Protein AF-0000000066671072 (afdb_homodimer)

Sequence (928 aa):
MFGEGENEQDRAERIVAAITAVMPSGCVPLHAEFAMTVVAEAAELLGADEQRLPVRVQPTEALLELVREERRRSARADAGPWWRLVVTFGPAGAVEVLPDYGDEPFPDEQLFDPHDYLADLEYYPRESVPIWLAAYIAHGDRQSRTPQAAAEQARTHRRSGVLAIPSDSDFPPFPVLWSRWAVLAAVHIARRSPAGPLILPAMGWFESSGHSGSTLYALPGGRAVLSGGVWNAPELAATYLGGQPMPAFYSGAPDWVADPVLNPRAANGLMSFCYWWESGHWYRGESAPADRLREAIPEIWTFDTAVKAIRELLASRRAVGYEAVAALLAAAEIGVVTRDTVSAVLGTECGFDIDSAMNQLSMAGVIVSLPEQITRERAIARVRDFVLARGLPLGDRSLDIVRAERVSVGWRITLPTVSGNEAGGVFYVADDDVLEYSSSTVAPSVYLAEFEHRFDQRQGGVQVMFGEGENEQDRAERIVAAITAVMPSGCVPLHAEFAMTVVAEAAELLGADEQRLPVRVQPTEALLELVREERRRSARADAGPWWRLVVTFGPAGAVEVLPDYGDEPFPDEQLFDPHDYLADLEYYPRESVPIWLAAYIAHGDRQSRTPQAAAEQARTHRRSGVLAIPSDSDFPPFPVLWSRWAVLAAVHIARRSPAGPLILPAMGWFESSGHSGSTLYALPGGRAVLSGGVWNAPELAATYLGGQPMPAFYSGAPDWVADPVLNPRAANGLMSFCYWWESGHWYRGESAPADRLREAIPEIWTFDTAVKAIRELLASRRAVGYEAVAALLAAAEIGVVTRDTVSAVLGTECGFDIDSAMNQLSMAGVIVSLPEQITRERAIARVRDFVLARGLPLGDRSLDIVRAERVSVGWRITLPTVSGNEAGGVFYVADDDVLEYSSSTVAPSVYLAEFEHRFDQRQGGVQV

Foldseek 3Di:
DPDPPQDPVNLVVVLVVQLCVQDPPQWPWWKKKWFDAPVDIDIWIWTAHPVRHIDIDDHDPVSVVSVVVSQVVCCPDQLGGARMWMWTQDPPGDIDIDGHNPPDPDDPVRDDQLVRVVVRCVVRPHLDHFLLNLLQNPVVLVLAFALVNLAVLLVVCVVVVWAWAFFCVQAPWPLLLLLLLLLFQLLCVQVVHPAAWFFDQQKIWHAFPQRAAWMWGQDPPRKIKIWTADRPDVQSCCVRNVVDDRFPFCTRNHSVPGDVRYDCVSRSNGIQHMWMDDPGTITTGRHDGNVSRPRHGPQSRDLVSSLVVSQVSCVVQDRADSVLSSVQSVLQSQQADDLVSQCNGNPPPRSTPSVSSVVSSVSSRSHDPQLAEQDQVRLLVLVVVVCVVVVQDPDVDDSPPWDWDDDPFYIWTWDDDDDDPRQTWIWTQGSNRDIDTDHPPDDPVVVRVVVVVVSCVVSVNDPD/DPDPPQDPVNLVVVLVVQLCVQDDPQWPWWKKKWFDAPVDIDIWIWTAHPVRDIDITDHDPVSVVSVVVSQVVCCPDQLGGARMWMWTQDPPGDIDIDGHNPPDPDDPVRDDQLVRVVVRCVVRPHLDHFLLNLLQNPVVLVLAFALVNLAVLLVVCVVVVWAWAFFCVQAPWPLLLLLLLLLFQLLCVQVVHPAAWFFDQQKIWHAFPQRAAWMWGQDPPRKIKIWTADRPDVQSCCVRNVVDDRFPFCTRPHSVPGDVRYDCVSRSNGIQHMWMDDPGTITTGRHDGNVSRPRHGPQSRDLVSSLVVSQVSCVVQDRADSVLSSVQSVLQSQQADDLVSQCNGNPPPRSTPSVSSVVSSVSSRSHDPQLAAQDQVRLLVLVVVVCVVVVQDPDVDDSPPWDWDDDPFYIWTWADDDPDPRQTWIWTQGSNRDIDTDHPPDDPVVVRVVVVVVSCVVSVNDDD

InterPro domains:
  IPR036170 Immunity protein YezG-like superfamily [SSF160424] (56-139)

Nearest PDB structures (foldseek):
  3i0t-assembly1_A  TM=6.988E-01  e=1.654E-04  Halalkalibacterium halodurans C-125
  8guo-assembly1_A  TM=7.999E-01  e=1.080E-03  Staphylococcus aureus subsp. aureus NCTC 8325
  2ia1-assembly1_A  TM=6.984E-01  e=2.050E-04  Halalkalibacterium halodurans
  8gup-assembly2_B  TM=6.535E-01  e=1.490E-03  Staphylococcus aureus subsp. aureus NCTC 8325
  8guo-assembly1_A  TM=8.098E-01  e=1.995E-03  Staphylococcus aureus subsp. aureus NCTC 8325

Secondary structure (DSSP, 8-state):
---TT--HHHHHHHHHHHHHHHSPTT--SEEEEEEE-SS-EEEEEEEE-TT--EEEEPPPHHHHHHHHHHHHHHTTSTT-S-SEEEEEE-GGG-EEEEEE-SSSPPPGGGPPPHHHHHHHHHHS--S---HHHHHHHH-TTTT---HHHHHHHHHHHHHHT---EE-TTTS--HHHHHHHHHHHHHHHHHTT-SSS-EEETTEEEEE-TTS-EEEEEEETTTEEEEEEE-TT-HHHHHHHTT-PPPP-TTTT--TTSSGGGS-GGGTTT---EEEEEETTEEEESSPPPGGG-GGGS-S-SSHHHHHHHHHHHHTTT----HHHHHHHHHHHHTT-B-HHHHHHHH-SSS---HHHHHHHHHHHT-B--------HHHHHHHHHHHHHHTT----S--GGG-EEEEETTEEEEEE---SSS---EEEEEETTS-EEEE-TTS-HHHHHHHHHHHHHHHTT----/---TT--HHHHHHHHHHHHHHHSPTT--SEEEEEEE-SS-EEEEEEEE-TT--EEEEPPPHHHHHHHHHHHHHHTTSTT-S-SEEEEEE-GGG-EEEEEE-SSSPPPGGGPPPHHHHHHHHHHS--S---HHHHHHHH-TTTT---HHHHHHHHHHHHHHT---EE-TTTS--HHHHHHHHHHHHHHHHHTT-SSS-EEETTEEEEE-TTS-EEEEEEETTTEEEEEEE-TT-HHHHHHHTT-PPPP-TTTT--TTSSGGGS-GGGTTT---EEEEEETTEEEESSPPPGGG-GGGS-S-SSHHHHHHHHHHHHTTT----HHHHHHHHHHHHTT-B-HHHHHHHH-SSS---HHHHHHHHHHHT-B--------HHHHHHHHHHHHHHTT----S--GGG-EEEEETTEEEEEE---SSS---EEEEEETTS-EEEEPTTS-HHHHHHHHHHHHHHHTT----

Solvent-accessible surface area (backbone atoms only — not comparable to full-atom values): 49887 Å² total; per-residue (Å²): 130,83,69,91,76,70,48,74,63,54,54,52,49,50,50,51,48,45,53,58,68,72,44,65,88,72,43,56,54,34,39,35,42,37,28,48,49,81,79,43,77,47,65,45,36,38,29,15,36,88,83,66,43,82,39,78,46,77,75,50,70,68,50,50,49,51,52,50,53,52,37,59,58,38,38,73,44,80,77,26,44,46,44,29,41,38,35,40,41,49,82,96,70,45,71,47,78,43,75,35,77,48,92,57,88,69,55,75,92,62,54,73,60,44,66,38,54,51,54,28,39,68,74,49,67,53,89,73,70,46,56,70,58,41,20,61,55,60,32,85,53,70,56,53,30,48,35,51,53,16,37,53,48,31,51,49,23,60,76,68,65,48,66,45,40,80,38,59,86,58,47,58,59,64,66,52,39,51,28,44,48,27,51,53,14,14,53,30,47,17,67,69,44,94,61,54,47,39,57,44,62,39,30,34,43,35,56,44,95,69,72,8,17,28,29,39,32,52,42,57,93,76,26,33,28,40,18,22,19,43,58,81,36,65,67,57,40,37,22,65,77,62,68,42,77,70,67,50,40,61,38,42,38,56,38,79,70,18,50,91,56,47,29,72,38,23,71,52,44,50,46,56,37,35,33,36,33,52,81,88,40,35,32,24,30,58,31,68,58,48,87,75,37,58,68,21,45,79,70,49,75,43,72,66,50,31,45,50,51,53,38,58,72,33,46,88,85,41,85,54,59,70,64,44,44,48,49,38,55,54,27,24,56,74,28,54,34,47,72,64,48,49,35,65,51,59,39,86,83,65,78,48,36,59,48,41,18,48,44,24,28,43,46,66,44,20,35,50,81,62,62,58,73,51,46,71,65,53,40,49,47,51,48,48,50,51,34,57,72,68,63,49,78,68,65,96,62,61,80,78,70,48,48,71,42,81,49,98,51,23,33,40,33,37,42,71,60,52,94,65,96,47,83,42,40,40,32,35,25,30,19,65,70,48,74,41,81,41,66,87,81,55,58,65,68,58,50,46,56,50,50,44,50,52,47,33,55,71,68,61,48,71,80,127,131,82,70,90,75,70,47,74,64,54,53,52,48,49,49,52,49,45,53,58,66,72,43,66,87,73,44,54,55,35,38,35,40,36,28,47,49,80,79,43,76,46,65,44,36,39,28,12,36,88,83,66,43,82,39,78,47,79,76,51,70,68,48,50,50,51,51,49,52,52,38,58,56,38,38,73,43,81,77,26,45,48,44,29,42,39,34,40,43,49,82,94,70,45,71,47,79,44,76,34,76,48,93,55,86,68,56,75,92,61,54,72,60,44,66,38,55,50,52,26,40,69,76,48,68,54,88,71,68,45,57,69,59,41,21,61,55,61,34,82,54,70,56,51,30,48,35,50,54,16,39,53,47,31,51,49,22,60,75,69,65,46,65,45,41,79,38,59,85,59,46,60,58,64,66,51,39,51,28,45,48,26,51,52,14,15,54,31,47,17,66,68,44,94,63,52,46,40,57,45,62,40,29,35,42,35,53,42,95,70,73,8,17,28,29,38,32,53,41,56,93,75,27,33,28,41,17,22,17,44,59,82,37,66,68,55,41,38,22,68,76,62,68,42,77,70,67,49,39,60,39,43,38,54,38,79,68,19,50,92,57,47,31,71,38,23,70,52,44,50,45,56,36,35,36,36,35,52,79,88,39,34,31,24,31,57,31,69,59,49,87,77,37,59,68,22,44,76,69,47,74,43,74,66,50,31,43,50,49,53,38,59,70,34,45,87,83,40,85,54,59,69,64,44,44,48,49,39,54,54,28,23,55,73,26,53,35,46,73,63,46,50,34,65,52,58,39,88,83,65,78,48,37,60,48,42,17,48,42,24,29,44,45,66,43,21,34,51,80,63,63,58,73,51,47,71,65,53,40,50,47,51,48,48,51,49,34,58,73,68,64,49,77,66,64,98,62,61,79,76,72,48,48,71,41,82,49,98,52,22,32,38,34,36,41,70,60,52,89,70,96,48,82,43,40,40,32,35,25,30,21,66,70,49,72,42,79,42,68,90,80,54,58,65,69,58,50,44,55,51,49,45,49,51,48,33,55,72,68,61,48,70,81,127

pLDDT: mean 86.94, std 14.24, range [26.66, 98.81]

Radius of gyration: 33.56 Å; Cα contacts (8 Å, |Δi|>4): 1669; chains: 2; bounding box: 69×110×95 Å

Organism: Nocardia brasiliensis (strain ATCC 700358 / HUJEG-1) (NCBI:txid1133849)

Structure (mmCIF, N/CA/C/O backbone):
data_AF-0000000066671072-model_v1
#
loop_
_entity.id
_entity.type
_entity.pdbx_description
1 polymer 'Uncharacterized protein'
#
loop_
_atom_site.group_PDB
_atom_site.id
_atom_site.type_symbol
_atom_site.label_atom_id
_atom_site.label_alt_id
_atom_site.label_comp_id
_atom_site.label_asym_id
_atom_site.label_entity_id
_atom_site.label_seq_id
_atom_site.pdbx_PDB_ins_code
_atom_site.Cartn_x
_atom_site.Cartn_y
_atom_site.Cartn_z
_atom_site.occupancy
_atom_site.B_iso_or_equiv
_atom_site.auth_seq_id
_atom_site.auth_comp_id
_atom_site.auth_asym_id
_atom_site.auth_atom_id
_atom_site.pdbx_PDB_model_num
ATOM 1 N N . MET A 1 1 ? -7.52 -55.594 -0.742 1 27.22 1 MET A N 1
ATOM 2 C CA . MET A 1 1 ? -7.785 -55.938 0.658 1 27.22 1 MET A CA 1
ATOM 3 C C . MET A 1 1 ? -6.703 -55.344 1.563 1 27.22 1 MET A C 1
ATOM 5 O O . MET A 1 1 ? -5.688 -56 1.814 1 27.22 1 MET A O 1
ATOM 9 N N . PHE A 1 2 ? -6.281 -54.062 1.322 1 37.62 2 PHE A N 1
ATOM 10 C CA . PHE A 1 2 ? -5.223 -53.375 2.031 1 37.62 2 PHE A CA 1
ATOM 11 C C . PHE A 1 2 ? -5.438 -53.438 3.537 1 37.62 2 PHE A C 1
ATOM 13 O O . PHE A 1 2 ? -6.531 -53.156 4.027 1 37.62 2 PHE A O 1
ATOM 20 N N . GLY A 1 3 ? -4.719 -54.375 4.121 1 36.78 3 GLY A N 1
ATOM 21 C CA . GLY A 1 3 ? -4.867 -54.812 5.496 1 36.78 3 GLY A CA 1
ATOM 22 C C . GLY A 1 3 ? -5.027 -53.656 6.48 1 36.78 3 GLY A C 1
ATOM 23 O O . GLY A 1 3 ? -4.57 -52.531 6.223 1 36.78 3 GLY A O 1
ATOM 24 N N . GLU A 1 4 ? -5.992 -53.656 7.383 1 47.41 4 GLU A N 1
ATOM 25 C CA . GLU A 1 4 ? -6.375 -52.969 8.625 1 47.41 4 GLU A CA 1
ATOM 26 C C . GLU A 1 4 ? -5.145 -52.5 9.391 1 47.41 4 GLU A C 1
ATOM 28 O O . GLU A 1 4 ? -5.203 -51.5 10.117 1 47.41 4 GLU A O 1
ATOM 33 N N . GLY A 1 5 ? -3.975 -53.281 9.477 1 49.56 5 GLY A N 1
ATOM 34 C CA . GLY A 1 5 ? -2.896 -53.219 10.453 1 49.56 5 GLY A CA 1
ATOM 35 C C . GLY A 1 5 ? -1.764 -52.312 10.031 1 49.56 5 GLY A C 1
ATOM 36 O O . GLY A 1 5 ? -0.674 -52.344 10.609 1 49.56 5 GLY A O 1
ATOM 37 N N . GLU A 1 6 ? -1.774 -51.781 8.922 1 62.47 6 GLU A N 1
ATOM 38 C CA . GLU A 1 6 ? -0.584 -51.031 8.547 1 62.47 6 GLU A CA 1
ATOM 39 C C . GLU A 1 6 ? -0.407 -49.812 9.438 1 62.47 6 GLU A C 1
ATOM 41 O O . GLU A 1 6 ? -1.344 -49.031 9.625 1 62.47 6 GLU A O 1
ATOM 46 N N . ASN A 1 7 ? 0.627 -49.781 10.312 1 76.69 7 ASN A N 1
ATOM 47 C CA . ASN A 1 7 ? 0.918 -48.719 11.258 1 76.69 7 ASN A CA 1
ATOM 48 C C . ASN A 1 7 ? 1.295 -47.406 10.555 1 76.69 7 ASN A C 1
ATOM 50 O O . ASN A 1 7 ? 1.548 -47.406 9.344 1 76.69 7 ASN A O 1
ATOM 54 N N . GLU A 1 8 ? 0.91 -46.375 11.125 1 78.5 8 GLU A N 1
ATOM 55 C CA . GLU A 1 8 ? 1.169 -45 10.672 1 78.5 8 GLU A CA 1
ATOM 56 C C . GLU A 1 8 ? 2.566 -44.875 10.07 1 78.5 8 GLU A C 1
ATOM 58 O O . GLU A 1 8 ? 2.752 -44.219 9.055 1 78.5 8 GLU A O 1
ATOM 63 N N . GLN A 1 9 ? 3.486 -45.625 10.555 1 81.81 9 GLN A N 1
ATOM 64 C CA . GLN A 1 9 ? 4.867 -45.562 10.086 1 81.81 9 GLN A CA 1
ATOM 65 C C . GLN A 1 9 ? 5.008 -46.188 8.703 1 81.81 9 GLN A C 1
ATOM 67 O O . GLN A 1 9 ? 5.719 -45.656 7.844 1 81.81 9 GLN A O 1
ATOM 72 N N . ASP A 1 10 ? 4.289 -47.281 8.578 1 86.94 10 ASP A N 1
ATOM 73 C CA . ASP A 1 10 ? 4.348 -47.969 7.293 1 86.94 10 ASP A CA 1
ATOM 74 C C . ASP A 1 10 ? 3.771 -47.125 6.176 1 86.94 10 ASP A C 1
ATOM 76 O O . ASP A 1 10 ? 4.316 -47.062 5.07 1 86.94 10 ASP A O 1
ATOM 80 N N . ARG A 1 11 ? 2.719 -46.438 6.48 1 88.31 11 ARG A N 1
ATOM 81 C CA . ARG A 1 11 ? 2.078 -45.594 5.484 1 88.31 11 ARG A CA 1
ATOM 82 C C . ARG A 1 11 ? 2.977 -44.406 5.113 1 88.31 11 ARG A C 1
ATOM 84 O O . ARG A 1 11 ? 3.102 -44.062 3.936 1 88.31 11 ARG A O 1
ATOM 91 N N . ALA A 1 12 ? 3.578 -43.844 6.137 1 91.62 12 ALA A N 1
ATOM 92 C CA . ALA A 1 12 ? 4.512 -42.75 5.902 1 91.62 12 ALA A CA 1
ATOM 93 C C . ALA A 1 12 ? 5.668 -43.188 5.012 1 91.62 12 ALA A C 1
ATOM 95 O O . ALA A 1 12 ? 6.07 -42.469 4.098 1 91.62 12 ALA A O 1
ATOM 96 N N . GLU A 1 13 ? 6.086 -44.375 5.207 1 92 13 GLU A N 1
ATOM 97 C CA . GLU A 1 13 ? 7.203 -44.906 4.43 1 92 13 GLU A CA 1
ATOM 98 C C . GLU A 1 13 ? 6.805 -45.125 2.973 1 92 13 GLU A C 1
ATOM 100 O O . GLU A 1 13 ? 7.605 -44.875 2.062 1 92 13 GLU A O 1
ATOM 105 N N . ARG A 1 14 ? 5.605 -45.531 2.857 1 94.31 14 ARG A N 1
ATOM 106 C CA . ARG A 1 14 ? 5.121 -45.75 1.498 1 94.31 14 ARG A CA 1
ATOM 107 C C . ARG A 1 14 ? 5.023 -44.438 0.736 1 94.31 14 ARG A C 1
ATOM 109 O O . ARG A 1 14 ? 5.379 -44.375 -0.442 1 94.31 14 ARG A O 1
ATOM 116 N N . ILE A 1 15 ? 4.492 -43.469 1.382 1 95.56 15 ILE A N 1
ATOM 117 C CA . ILE A 1 15 ? 4.371 -42.156 0.76 1 95.56 15 ILE A CA 1
ATOM 118 C C . ILE A 1 15 ? 5.758 -41.625 0.407 1 95.56 15 ILE A C 1
ATOM 120 O O . ILE A 1 15 ? 5.984 -41.156 -0.712 1 95.56 15 ILE A O 1
ATOM 124 N N . VAL A 1 16 ? 6.691 -41.75 1.335 1 93.88 16 VAL A N 1
ATOM 125 C CA . VAL A 1 16 ? 8.055 -41.281 1.138 1 93.88 16 VAL A CA 1
ATOM 126 C C . VAL A 1 16 ? 8.688 -42 -0.05 1 93.88 16 VAL A C 1
ATOM 128 O O . VAL A 1 16 ? 9.32 -41.375 -0.901 1 93.88 16 VAL A O 1
ATOM 131 N N . ALA A 1 17 ? 8.461 -43.281 -0.103 1 92.75 17 ALA A N 1
ATOM 132 C CA . ALA A 1 17 ? 9 -44.062 -1.197 1 92.75 17 ALA A CA 1
ATOM 133 C C . ALA A 1 17 ? 8.406 -43.656 -2.537 1 92.75 17 ALA A C 1
ATOM 135 O O . ALA A 1 17 ? 9.125 -43.562 -3.537 1 92.75 17 ALA A O 1
ATOM 136 N N . ALA A 1 18 ? 7.16 -43.438 -2.52 1 94.44 18 ALA A N 1
ATOM 137 C CA . ALA A 1 18 ? 6.484 -43.031 -3.75 1 94.44 18 ALA A CA 1
ATOM 138 C C . ALA A 1 18 ? 6.992 -41.688 -4.23 1 94.44 18 ALA A C 1
ATOM 140 O O . ALA A 1 18 ? 7.164 -41.469 -5.43 1 94.44 18 ALA A O 1
ATOM 141 N N . ILE A 1 19 ? 7.23 -40.719 -3.305 1 93.75 19 ILE A N 1
ATOM 142 C CA . ILE A 1 19 ? 7.762 -39.406 -3.654 1 93.75 19 ILE A CA 1
ATOM 143 C C . ILE A 1 19 ? 9.156 -39.562 -4.262 1 93.75 19 ILE A C 1
ATOM 145 O O . ILE A 1 19 ? 9.445 -38.969 -5.305 1 93.75 19 ILE A O 1
ATOM 149 N N . THR A 1 20 ? 9.953 -40.375 -3.65 1 89.31 20 THR A N 1
ATOM 150 C CA . THR A 1 20 ? 11.32 -40.594 -4.098 1 89.31 20 THR A CA 1
ATOM 151 C C . THR A 1 20 ? 11.352 -41.219 -5.492 1 89.31 20 THR A C 1
ATOM 153 O O . THR A 1 20 ? 12.234 -40.906 -6.297 1 89.31 20 THR A O 1
ATOM 156 N N . ALA A 1 21 ? 10.375 -41.969 -5.762 1 89.81 21 ALA A N 1
ATOM 157 C CA . ALA A 1 21 ? 10.312 -42.656 -7.039 1 89.81 21 ALA A CA 1
ATOM 158 C C . ALA A 1 21 ? 9.938 -41.719 -8.172 1 89.81 21 ALA A C 1
ATOM 160 O O . ALA A 1 21 ? 10.328 -41.938 -9.328 1 89.81 21 ALA A O 1
ATOM 161 N N . VAL A 1 22 ? 9.141 -40.75 -7.867 1 88.06 22 VAL A N 1
ATOM 162 C CA . VAL A 1 22 ? 8.641 -39.812 -8.883 1 88.06 22 VAL A CA 1
ATOM 163 C C . VAL A 1 22 ? 9.703 -38.781 -9.195 1 88.06 22 VAL A C 1
ATOM 165 O O . VAL A 1 22 ? 9.805 -38.312 -10.328 1 88.06 22 VAL A O 1
ATOM 168 N N . MET A 1 23 ? 10.531 -38.438 -8.211 1 86.69 23 MET A N 1
ATOM 169 C CA . MET A 1 23 ? 11.508 -37.375 -8.375 1 86.69 23 MET A CA 1
ATOM 170 C C . MET A 1 23 ? 12.758 -37.875 -9.086 1 86.69 23 MET A C 1
ATOM 172 O O . MET A 1 23 ? 13.148 -39.031 -8.922 1 86.69 23 MET A O 1
ATOM 176 N N . PRO A 1 24 ? 13.281 -36.969 -9.961 1 81.69 24 PRO A N 1
ATOM 177 C CA . PRO A 1 24 ? 14.539 -37.344 -10.602 1 81.69 24 PRO A CA 1
ATOM 178 C C . PRO A 1 24 ? 15.617 -37.75 -9.594 1 81.69 24 PRO A C 1
ATOM 180 O O . PRO A 1 24 ? 15.617 -37.25 -8.461 1 81.69 24 PRO A O 1
ATOM 183 N N . SER A 1 25 ? 16.391 -38.719 -10.086 1 78.94 25 SER A N 1
ATOM 184 C CA . SER A 1 25 ? 17.469 -39.188 -9.211 1 78.94 25 SER A CA 1
ATOM 185 C C . SER A 1 25 ? 18.391 -38.031 -8.812 1 78.94 25 SER A C 1
ATOM 187 O O . SER A 1 25 ? 18.719 -37.188 -9.633 1 78.94 25 SER A O 1
ATOM 189 N N . GLY A 1 26 ? 18.797 -37.938 -7.562 1 76.56 26 GLY A N 1
ATOM 190 C CA . GLY A 1 26 ? 19.766 -36.969 -7.094 1 76.56 26 GLY A CA 1
ATOM 191 C C . GLY A 1 26 ? 19.141 -35.656 -6.645 1 76.56 26 GLY A C 1
ATOM 192 O O . GLY A 1 26 ? 19.844 -34.75 -6.219 1 76.56 26 GLY A O 1
ATOM 193 N N . CYS A 1 27 ? 17.859 -35.562 -6.73 1 81.25 27 CYS A N 1
ATOM 194 C CA . CYS A 1 27 ? 17.188 -34.344 -6.34 1 81.25 27 CYS A CA 1
ATOM 195 C C . CYS A 1 27 ? 17.172 -34.188 -4.824 1 81.25 27 CYS A C 1
ATOM 197 O O . CYS A 1 27 ? 16.5 -34.969 -4.129 1 81.25 27 CYS A O 1
ATOM 199 N N . VAL A 1 28 ? 18.031 -33.312 -4.219 1 75.31 28 VAL A N 1
ATOM 200 C CA . VAL A 1 28 ? 18.078 -32.969 -2.801 1 75.31 28 VAL A CA 1
ATOM 201 C C . VAL A 1 28 ? 18.391 -31.484 -2.635 1 75.31 28 VAL A C 1
ATOM 203 O O . VAL A 1 28 ? 19.203 -30.922 -3.369 1 75.31 28 VAL A O 1
ATOM 206 N N . PRO A 1 29 ? 17.672 -30.75 -1.807 1 82.94 29 PRO A N 1
ATOM 207 C CA . PRO A 1 29 ? 16.578 -31.094 -0.909 1 82.94 29 PRO A CA 1
ATOM 208 C C . PRO A 1 29 ? 15.258 -31.328 -1.651 1 82.94 29 PRO A C 1
ATOM 210 O O . PRO A 1 29 ? 15.102 -30.891 -2.793 1 82.94 29 PRO A O 1
ATOM 213 N N . LEU A 1 30 ? 14.531 -32.25 -1.03 1 88.12 30 LEU A N 1
ATOM 214 C CA . LEU A 1 30 ? 13.211 -32.562 -1.563 1 88.12 30 LEU A CA 1
ATOM 215 C C . LEU A 1 30 ? 12.109 -32.156 -0.591 1 88.12 30 LEU A C 1
ATOM 217 O O . LEU A 1 30 ? 12.25 -32.312 0.622 1 88.12 30 LEU A O 1
ATOM 221 N N . HIS A 1 31 ? 11.164 -31.453 -1.081 1 91.88 31 HIS A N 1
ATOM 222 C CA . HIS A 1 31 ? 10 -31.016 -0.323 1 91.88 31 HIS A CA 1
ATOM 223 C C . HIS A 1 31 ? 8.711 -31.328 -1.066 1 91.88 31 HIS A C 1
ATOM 225 O O . HIS A 1 31 ? 8.586 -31.031 -2.258 1 91.88 31 HIS A O 1
ATOM 231 N N . ALA A 1 32 ? 7.867 -31.984 -0.383 1 95.44 32 ALA A N 1
ATOM 232 C CA . ALA A 1 32 ? 6.566 -32.281 -0.982 1 95.44 32 ALA A CA 1
ATOM 233 C C . ALA A 1 32 ? 5.43 -31.719 -0.136 1 95.44 32 ALA A C 1
ATOM 235 O O . ALA A 1 32 ? 5.449 -31.812 1.093 1 95.44 32 ALA A O 1
ATOM 236 N N . GLU A 1 33 ? 4.512 -31.047 -0.769 1 96.06 33 GLU A N 1
ATOM 237 C CA . GLU A 1 33 ? 3.352 -30.469 -0.093 1 96.06 33 GLU A CA 1
ATOM 238 C C . GLU A 1 33 ? 2.049 -30.922 -0.75 1 96.06 33 GLU A C 1
ATOM 240 O O . GLU A 1 33 ? 1.92 -30.875 -1.976 1 96.06 33 GLU A O 1
ATOM 245 N N . PHE A 1 34 ? 1.153 -31.375 0.092 1 96.94 34 PHE A N 1
ATOM 246 C CA . PHE A 1 34 ? -0.167 -31.812 -0.356 1 96.94 34 PHE A CA 1
ATOM 247 C C . PHE A 1 34 ? -1.262 -31.062 0.394 1 96.94 34 PHE A C 1
ATOM 249 O O . PHE A 1 34 ? -1.32 -31.094 1.624 1 96.94 34 PHE A O 1
ATOM 256 N N . ALA A 1 35 ? -2.066 -30.312 -0.31 1 97.75 35 ALA A N 1
ATOM 257 C CA . ALA A 1 35 ? -3.293 -29.75 0.239 1 97.75 35 ALA A CA 1
ATOM 258 C C . ALA A 1 35 ? -4.527 -30.453 -0.31 1 97.75 35 ALA A C 1
ATOM 260 O O . ALA A 1 35 ? -4.66 -30.625 -1.523 1 97.75 35 ALA A O 1
ATOM 261 N N . MET A 1 36 ? -5.422 -30.891 0.678 1 96.88 36 MET A N 1
ATOM 262 C CA . MET A 1 36 ? -6.535 -31.703 0.179 1 96.88 36 MET A CA 1
ATOM 263 C C . MET A 1 36 ? -7.809 -31.406 0.964 1 96.88 36 MET A C 1
ATOM 265 O O . MET A 1 36 ? -7.766 -31.219 2.18 1 96.88 36 MET A O 1
ATOM 269 N N . THR A 1 37 ? -8.875 -31.328 0.254 1 96.56 37 THR A N 1
ATOM 270 C CA . THR A 1 37 ? -10.242 -31.453 0.761 1 96.56 37 THR A CA 1
ATOM 271 C C . THR A 1 37 ? -10.977 -32.594 0.049 1 96.56 37 THR A C 1
ATOM 273 O O . THR A 1 37 ? -10.375 -33.344 -0.703 1 96.56 37 THR A O 1
ATOM 276 N N . VAL A 1 38 ? -12.211 -32.688 0.34 1 95.62 38 VAL A N 1
ATOM 277 C CA . VAL A 1 38 ? -13.008 -33.719 -0.306 1 95.62 38 VAL 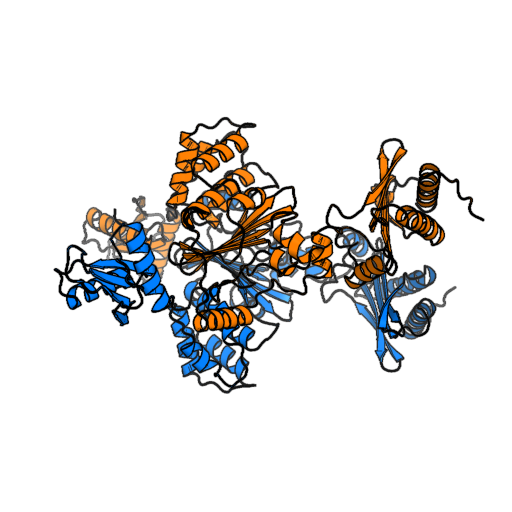A CA 1
ATOM 278 C C . VAL A 1 38 ? -13.242 -33.344 -1.769 1 95.62 38 VAL A C 1
ATOM 280 O O . VAL A 1 38 ? -13.516 -34.219 -2.598 1 95.62 38 VAL A O 1
ATOM 283 N N . VAL A 1 39 ? -13.086 -32.031 -2.131 1 93.12 39 VAL A N 1
ATOM 284 C CA . VAL A 1 39 ? -13.484 -31.656 -3.479 1 93.12 39 VAL A CA 1
ATOM 285 C C . VAL A 1 39 ? -12.305 -31 -4.199 1 93.12 39 VAL A C 1
ATOM 287 O O . VAL A 1 39 ? -12.367 -30.766 -5.406 1 93.12 39 VAL A O 1
ATOM 290 N N . ALA A 1 40 ? -11.289 -30.672 -3.473 1 92.56 40 ALA A N 1
ATOM 291 C CA . ALA A 1 40 ? -10.156 -30 -4.094 1 92.56 40 ALA A CA 1
ATOM 292 C C . ALA A 1 40 ? -8.836 -30.578 -3.604 1 92.56 40 ALA A C 1
ATOM 294 O O . ALA A 1 40 ? -8.703 -30.938 -2.43 1 92.56 40 ALA A O 1
ATOM 295 N N . GLU A 1 41 ? -7.836 -30.641 -4.527 1 92.81 41 GLU A N 1
ATOM 296 C CA . GLU A 1 41 ? -6.496 -31.125 -4.211 1 92.81 41 GLU A CA 1
ATOM 297 C C . GLU A 1 41 ? -5.426 -30.281 -4.898 1 92.81 41 GLU A C 1
ATOM 299 O O . GLU A 1 41 ? -5.617 -29.828 -6.031 1 92.81 41 GLU A O 1
ATOM 304 N N . ALA A 1 42 ? -4.441 -29.953 -4.176 1 90.38 42 ALA A N 1
ATOM 305 C CA . ALA A 1 42 ? -3.238 -29.328 -4.719 1 90.38 42 ALA A CA 1
ATOM 306 C C . ALA A 1 42 ? -1.979 -30 -4.176 1 90.38 42 ALA A C 1
ATOM 308 O O . ALA A 1 42 ? -1.899 -30.312 -2.984 1 90.38 42 ALA A O 1
ATOM 309 N N . ALA A 1 43 ? -1.078 -30.344 -5.062 1 91.38 43 ALA A N 1
ATOM 310 C CA . ALA A 1 43 ? 0.157 -31 -4.656 1 91.38 43 ALA A CA 1
ATOM 311 C C . ALA A 1 43 ? 1.348 -30.484 -5.461 1 91.38 43 ALA A C 1
ATOM 313 O O . ALA A 1 43 ? 1.208 -30.141 -6.637 1 91.38 43 ALA A O 1
ATOM 314 N N . GLU A 1 44 ? 2.359 -30.344 -4.754 1 87.38 44 GLU A N 1
ATOM 315 C CA . GLU A 1 44 ? 3.59 -29.938 -5.418 1 87.38 44 GLU A CA 1
ATOM 316 C C . GLU A 1 44 ? 4.801 -30.672 -4.855 1 87.38 44 GLU A C 1
ATOM 318 O O . GLU A 1 44 ? 4.918 -30.844 -3.641 1 87.38 44 GLU A O 1
ATOM 323 N N . LEU A 1 45 ? 5.609 -31.25 -5.727 1 90.62 45 LEU A N 1
ATOM 324 C CA . LEU A 1 45 ? 6.902 -31.828 -5.375 1 90.62 45 LEU A CA 1
ATOM 325 C C . LEU A 1 45 ? 8.039 -30.922 -5.82 1 90.62 45 LEU A C 1
ATOM 327 O O . LEU A 1 45 ? 8.188 -30.625 -7.012 1 90.62 45 LEU A O 1
ATOM 331 N N . LEU A 1 46 ? 8.711 -30.422 -4.828 1 88.5 46 LEU A N 1
ATOM 332 C CA . LEU A 1 46 ? 9.789 -29.469 -5.121 1 88.5 46 LEU A CA 1
ATOM 333 C C . LEU A 1 46 ? 11.133 -30.047 -4.711 1 88.5 46 LEU A C 1
ATOM 335 O O . LEU A 1 46 ? 11.242 -30.734 -3.684 1 88.5 46 LEU A O 1
ATOM 339 N N . GLY A 1 47 ? 12.125 -29.812 -5.621 1 85.56 47 GLY A N 1
ATOM 340 C CA . GLY A 1 47 ? 13.492 -30.203 -5.312 1 85.56 47 GLY A CA 1
ATOM 341 C C . GLY A 1 47 ? 14.523 -29.438 -6.102 1 85.56 47 GLY A C 1
ATOM 342 O O . GLY A 1 47 ? 14.211 -28.406 -6.715 1 85.56 47 GLY A O 1
ATOM 343 N N . ALA A 1 48 ? 15.68 -29.75 -5.82 1 82.19 48 ALA A N 1
ATOM 344 C CA . ALA A 1 48 ? 16.781 -29.172 -6.582 1 82.19 48 ALA A CA 1
ATOM 345 C C . ALA A 1 48 ? 17.656 -30.281 -7.199 1 82.19 48 ALA A C 1
ATOM 347 O O . ALA A 1 48 ? 17.906 -31.297 -6.566 1 82.19 48 ALA A O 1
ATOM 348 N N . ASP A 1 49 ? 17.953 -30.016 -8.531 1 78 49 ASP A N 1
ATOM 349 C CA . ASP A 1 49 ? 18.797 -31 -9.188 1 78 49 ASP A CA 1
ATOM 350 C C . ASP A 1 49 ? 20.266 -30.844 -8.766 1 78 49 ASP A C 1
ATOM 352 O O . ASP A 1 49 ? 20.562 -30.109 -7.828 1 78 49 ASP A O 1
ATOM 356 N N . GLU A 1 50 ? 21.078 -31.656 -9.406 1 76.56 50 GLU A N 1
ATOM 357 C CA . GLU A 1 50 ? 22.5 -31.703 -9.047 1 76.56 50 GLU A CA 1
ATOM 358 C C . GLU A 1 50 ? 23.141 -30.328 -9.211 1 76.56 50 GLU A C 1
ATOM 360 O O . GLU A 1 50 ? 24.125 -30.016 -8.523 1 76.56 50 GLU A O 1
ATOM 365 N N . GLN A 1 51 ? 22.594 -29.547 -10.055 1 72.75 51 GLN A N 1
ATOM 366 C CA . GLN A 1 51 ? 23.125 -28.203 -10.297 1 72.75 51 GLN A CA 1
ATOM 367 C C . GLN A 1 51 ? 22.406 -27.156 -9.438 1 72.75 51 GLN A C 1
ATOM 369 O O . GLN A 1 51 ? 22.594 -25.953 -9.641 1 72.75 51 GLN A O 1
ATOM 374 N N . ARG A 1 52 ? 21.578 -27.594 -8.523 1 74.5 52 ARG A N 1
ATOM 375 C CA . ARG A 1 52 ? 20.844 -26.766 -7.566 1 74.5 52 ARG A CA 1
ATOM 376 C C . ARG A 1 52 ? 19.766 -25.938 -8.266 1 74.5 52 ARG A C 1
ATOM 378 O O . ARG A 1 52 ? 19.391 -24.859 -7.801 1 74.5 52 ARG A O 1
ATOM 385 N N . LEU A 1 53 ? 19.5 -26.406 -9.461 1 71.25 53 LEU A N 1
ATOM 386 C CA . LEU A 1 53 ? 18.375 -25.781 -10.141 1 71.25 53 LEU A CA 1
ATOM 387 C C . LEU A 1 53 ? 17.062 -26.359 -9.641 1 71.25 53 LEU A C 1
ATOM 389 O O . LEU A 1 53 ? 16.953 -27.562 -9.391 1 71.25 53 LEU A O 1
ATOM 393 N N . PRO A 1 54 ? 16.109 -25.359 -9.406 1 78 54 PRO A N 1
ATOM 394 C CA . PRO A 1 54 ? 14.812 -25.828 -8.891 1 78 54 PRO A CA 1
ATOM 395 C C . PRO A 1 54 ? 14.094 -26.766 -9.852 1 78 54 PRO A C 1
ATOM 397 O O . PRO A 1 54 ? 14.141 -26.562 -11.07 1 78 54 PRO A O 1
ATOM 400 N N . VAL A 1 55 ? 13.656 -27.875 -9.258 1 73.56 55 VAL A N 1
ATOM 401 C CA . VAL A 1 55 ? 12.875 -28.859 -10.008 1 73.56 55 VAL A CA 1
ATOM 402 C C . VAL A 1 55 ? 11.477 -28.984 -9.406 1 73.56 55 VAL A C 1
ATOM 404 O O . VAL A 1 55 ? 11.32 -29.016 -8.188 1 73.56 55 VAL A O 1
ATOM 407 N N . ARG A 1 56 ? 10.508 -28.844 -10.266 1 79.38 56 ARG A N 1
ATOM 408 C CA . ARG A 1 56 ? 9.117 -29.047 -9.875 1 79.38 56 ARG A CA 1
ATOM 409 C C . ARG A 1 56 ? 8.492 -30.203 -10.633 1 79.38 56 ARG A C 1
ATOM 411 O O . ARG A 1 56 ? 8.586 -30.281 -11.859 1 79.38 56 ARG A O 1
ATOM 418 N N . VAL A 1 57 ? 7.898 -31.172 -9.852 1 76.25 57 VAL A N 1
ATOM 419 C CA . VAL A 1 57 ? 7.309 -32.344 -10.484 1 76.25 57 VAL A CA 1
ATOM 420 C C . VAL A 1 57 ? 5.863 -32.5 -10.016 1 76.25 57 VAL A C 1
ATOM 422 O O . VAL A 1 57 ? 5.547 -32.219 -8.859 1 76.25 57 VAL A O 1
ATOM 425 N N . GLN A 1 58 ? 5.02 -32.938 -10.953 1 76.31 58 GLN A N 1
ATOM 426 C CA . GLN A 1 58 ? 3.646 -33.281 -10.594 1 76.31 58 GLN A CA 1
ATOM 427 C C . GLN A 1 58 ? 3.553 -34.688 -10.031 1 76.31 58 GLN A C 1
ATOM 429 O O . GLN A 1 58 ? 4.176 -35.625 -10.562 1 76.31 58 GLN A O 1
ATOM 434 N N . PRO A 1 59 ? 2.863 -34.781 -8.977 1 87.38 59 PRO A N 1
ATOM 435 C CA . PRO A 1 59 ? 2.715 -36.156 -8.422 1 87.38 59 PRO A CA 1
ATOM 436 C C . PRO A 1 59 ? 1.927 -37.062 -9.344 1 87.38 59 PRO A C 1
ATOM 438 O O . PRO A 1 59 ? 1.09 -36.625 -10.125 1 87.38 59 PRO A O 1
ATOM 441 N N . THR A 1 60 ? 2.234 -38.375 -9.258 1 85.38 60 THR A N 1
ATOM 442 C CA . THR A 1 60 ? 1.476 -39.406 -9.984 1 85.38 60 THR A CA 1
ATOM 443 C C . THR A 1 60 ? 0.141 -39.656 -9.297 1 85.38 60 THR A C 1
ATOM 445 O O . THR A 1 60 ? -0.037 -39.344 -8.125 1 85.38 60 THR A O 1
ATOM 448 N N . GLU A 1 61 ? -0.736 -40.219 -10.102 1 85.12 61 GLU A N 1
ATOM 449 C CA . GLU A 1 61 ? -2.02 -40.594 -9.516 1 85.12 61 GLU A CA 1
ATOM 450 C C . GLU A 1 61 ? -1.84 -41.625 -8.398 1 85.12 61 GLU A C 1
ATOM 452 O O . GLU A 1 61 ? -2.549 -41.594 -7.391 1 85.12 61 GLU A O 1
ATOM 457 N N . ALA A 1 62 ? -0.928 -42.5 -8.539 1 92.06 62 ALA A N 1
ATOM 458 C CA . ALA A 1 62 ? -0.66 -43.531 -7.523 1 92.06 62 ALA A CA 1
ATOM 459 C C . ALA A 1 62 ? -0.209 -42.875 -6.215 1 92.06 62 ALA A C 1
ATOM 461 O O . ALA A 1 62 ? -0.642 -43.281 -5.137 1 92.06 62 ALA A O 1
ATOM 462 N N . LEU A 1 63 ? 0.667 -41.969 -6.324 1 94.62 63 LEU A N 1
ATOM 463 C CA . LEU A 1 63 ? 1.115 -41.25 -5.137 1 94.62 63 LEU A CA 1
ATOM 464 C C . LEU A 1 63 ? -0.044 -40.5 -4.48 1 94.62 63 LEU A C 1
ATOM 466 O O . LEU A 1 63 ? -0.21 -40.562 -3.26 1 94.62 63 LEU A O 1
ATOM 470 N N . LEU A 1 64 ? -0.878 -39.844 -5.309 1 94.44 64 LEU A N 1
ATOM 471 C CA . LEU A 1 64 ? -2.021 -39.094 -4.781 1 94.44 64 LEU A CA 1
ATOM 472 C C . LEU A 1 64 ? -2.977 -40.031 -4.047 1 94.44 64 LEU A C 1
ATOM 474 O O . LEU A 1 64 ? -3.531 -39.656 -3.006 1 94.44 64 LEU A O 1
ATOM 478 N N . GLU A 1 65 ? -3.092 -41.188 -4.609 1 94.94 65 GLU A N 1
ATOM 479 C CA . GLU A 1 65 ? -3.977 -42.156 -3.961 1 94.94 65 GLU A CA 1
ATOM 480 C C . GLU A 1 65 ? -3.436 -42.562 -2.596 1 94.94 65 GLU A C 1
ATOM 482 O O . GLU A 1 65 ? -4.203 -42.75 -1.647 1 94.94 65 GLU A O 1
ATOM 487 N N . LEU A 1 66 ? -2.146 -42.75 -2.461 1 95.94 66 LEU A N 1
ATOM 488 C CA . LEU A 1 66 ? -1.539 -43.062 -1.173 1 95.94 66 LEU A CA 1
ATOM 489 C C . LEU A 1 66 ? -1.804 -41.969 -0.163 1 95.94 66 LEU A C 1
ATOM 491 O O . LEU A 1 66 ? -2.113 -42.219 0.999 1 95.94 66 LEU A O 1
ATOM 495 N N . VAL A 1 67 ? -1.683 -40.75 -0.632 1 97 67 VAL A N 1
ATOM 496 C CA . VAL A 1 67 ? -1.873 -39.594 0.237 1 97 67 VAL A CA 1
ATOM 497 C C . VAL A 1 67 ? -3.342 -39.5 0.637 1 97 67 VAL A C 1
ATOM 499 O O . VAL A 1 67 ? -3.656 -39.188 1.793 1 97 67 VAL A O 1
ATOM 502 N N . ARG A 1 68 ? -4.246 -39.75 -0.307 1 96.38 68 ARG A N 1
ATOM 503 C CA . ARG A 1 68 ? -5.676 -39.75 -0.005 1 96.38 68 ARG A CA 1
ATOM 504 C C . ARG A 1 68 ? -6 -40.781 1.08 1 96.38 68 ARG A C 1
ATOM 506 O O . ARG A 1 68 ? -6.773 -40.5 1.998 1 96.38 68 ARG A O 1
ATOM 513 N N . GLU A 1 69 ? -5.445 -41.906 0.905 1 95.44 69 GLU A N 1
ATOM 514 C CA . GLU A 1 69 ? -5.676 -42.969 1.89 1 95.44 69 GLU A CA 1
ATOM 515 C C . GLU A 1 69 ? -5.188 -42.531 3.271 1 95.44 69 GLU A C 1
ATOM 517 O O . GLU A 1 69 ? -5.859 -42.781 4.277 1 95.44 69 GLU A O 1
ATOM 522 N N . GLU A 1 70 ? -4.039 -41.969 3.238 1 95.5 70 GLU A N 1
ATOM 523 C CA . GLU A 1 70 ? -3.512 -41.5 4.508 1 95.5 70 GLU A CA 1
ATOM 524 C C . GLU A 1 70 ? -4.445 -40.438 5.125 1 95.5 70 GLU A C 1
ATOM 526 O O . GLU A 1 70 ? -4.645 -40.438 6.34 1 95.5 70 GLU A O 1
ATOM 531 N N . ARG A 1 71 ? -5.012 -39.531 4.336 1 96.25 71 ARG A N 1
ATOM 532 C CA . ARG A 1 71 ? -5.934 -38.5 4.844 1 96.25 71 ARG A CA 1
ATOM 533 C C . ARG A 1 71 ? -7.211 -39.156 5.379 1 96.25 71 ARG A C 1
ATOM 535 O O . ARG A 1 71 ? -7.727 -38.75 6.422 1 96.25 71 ARG A O 1
ATOM 542 N N . ARG A 1 72 ? -7.73 -40.156 4.707 1 95.19 72 ARG A N 1
ATOM 543 C CA . ARG A 1 72 ? -8.93 -40.844 5.168 1 95.19 72 ARG A CA 1
ATOM 544 C C . ARG A 1 72 ? -8.695 -41.5 6.523 1 95.19 72 ARG A C 1
ATOM 546 O O . ARG A 1 72 ? -9.578 -41.5 7.383 1 95.19 72 ARG A O 1
ATOM 553 N N . ARG A 1 73 ? -7.602 -42 6.688 1 93.69 73 ARG A N 1
ATOM 554 C CA . ARG A 1 73 ? -7.273 -42.594 7.973 1 93.69 73 ARG A CA 1
ATOM 555 C C . ARG A 1 73 ? -7.195 -41.562 9.078 1 93.69 73 ARG A C 1
ATOM 557 O O . ARG A 1 73 ? -7.668 -41.781 10.195 1 93.69 73 ARG A O 1
ATOM 564 N N . SER A 1 74 ? -6.578 -40.469 8.719 1 93.56 74 SER A N 1
ATOM 565 C CA . SER A 1 74 ? -6.438 -39.406 9.703 1 93.56 74 SER A CA 1
ATOM 566 C C . SER A 1 74 ? -7.801 -38.875 10.125 1 93.56 74 SER A C 1
ATOM 568 O O . SER A 1 74 ? -7.934 -38.281 11.203 1 93.56 74 SER A O 1
ATOM 570 N N . ALA A 1 75 ? -8.766 -39.031 9.289 1 94 75 ALA A N 1
ATOM 571 C CA . ALA A 1 75 ? -10.109 -38.5 9.539 1 94 75 ALA A CA 1
ATOM 572 C C . ALA A 1 75 ? -10.758 -39.219 10.727 1 94 75 ALA A C 1
ATOM 574 O O . ALA A 1 75 ? -11.75 -38.75 11.273 1 94 75 ALA A O 1
ATOM 575 N N . ARG A 1 76 ? -10.219 -40.312 11.109 1 89.81 76 ARG A N 1
ATOM 576 C CA . ARG A 1 76 ? -10.789 -41.094 12.188 1 89.81 76 ARG A CA 1
ATOM 577 C C . ARG A 1 76 ? -10.453 -40.5 13.547 1 89.81 76 ARG A C 1
ATOM 579 O O . ARG A 1 76 ? -11.109 -40.812 14.547 1 89.81 76 ARG A O 1
ATOM 586 N N . ALA A 1 77 ? -9.453 -39.688 13.516 1 87.5 77 ALA A N 1
ATOM 587 C CA . ALA A 1 77 ? -9.094 -39 14.75 1 87.5 77 ALA A CA 1
ATOM 588 C C . ALA A 1 77 ? -10.078 -37.875 15.055 1 87.5 77 ALA A C 1
ATOM 590 O O . ALA A 1 77 ? -10.773 -37.375 14.164 1 87.5 77 ALA A O 1
ATOM 591 N N . ASP A 1 78 ? -10.148 -37.469 16.297 1 85.5 78 ASP A N 1
ATOM 592 C CA . ASP A 1 78 ? -11.07 -36.438 16.766 1 85.5 78 ASP A CA 1
ATOM 593 C C . ASP A 1 78 ? -10.82 -35.094 16.062 1 85.5 78 ASP A C 1
ATOM 595 O O . ASP A 1 78 ? -11.758 -34.344 15.82 1 85.5 78 ASP A O 1
ATOM 599 N N . ALA A 1 79 ? -9.68 -34.844 15.695 1 88.31 79 ALA A N 1
ATOM 600 C CA . ALA A 1 79 ? -9.305 -33.594 15.062 1 88.31 79 ALA A CA 1
ATOM 601 C C . ALA A 1 79 ? -9.781 -33.562 13.609 1 88.31 79 ALA A C 1
ATOM 603 O O . ALA A 1 79 ? -9.789 -32.469 12.992 1 88.31 79 ALA A O 1
ATOM 604 N N . GLY A 1 80 ? -10.266 -34.719 13.07 1 91.88 80 GLY A N 1
ATOM 605 C CA . GLY A 1 80 ? -10.586 -34.781 11.656 1 91.88 80 GLY A CA 1
ATOM 606 C C . GLY A 1 80 ? -9.359 -34.938 10.773 1 91.88 80 GLY A C 1
ATOM 607 O O . GLY A 1 80 ? -8.227 -35 11.273 1 91.88 80 GLY A O 1
ATOM 608 N N . PRO A 1 81 ? -9.625 -34.969 9.523 1 96.31 81 PRO A N 1
ATOM 609 C CA . PRO A 1 81 ? -8.484 -35.125 8.625 1 96.31 81 PRO A CA 1
ATOM 610 C C . PRO A 1 81 ? -7.641 -33.844 8.523 1 96.31 81 PRO A C 1
ATOM 612 O O . PRO A 1 81 ? -8.164 -32.75 8.664 1 96.31 81 PRO A O 1
ATOM 615 N N . TRP A 1 82 ? -6.367 -34.094 8.32 1 96.44 82 TRP A N 1
ATOM 616 C CA . TRP A 1 82 ? -5.488 -32.969 8.125 1 96.44 82 TRP A CA 1
ATOM 617 C C . TRP A 1 82 ? -5.875 -32.188 6.875 1 96.44 82 TRP A C 1
ATOM 619 O O . TRP A 1 82 ? -6.531 -32.719 5.977 1 96.44 82 TRP A O 1
ATOM 629 N N . TRP A 1 83 ? -5.504 -30.875 6.82 1 97.12 83 TRP A N 1
ATOM 630 C CA . TRP A 1 83 ? -5.746 -30.031 5.656 1 97.12 83 TRP A CA 1
ATOM 631 C C . TRP A 1 83 ? -4.598 -30.141 4.656 1 97.12 83 TRP A C 1
ATOM 633 O O . TRP A 1 83 ? -4.812 -30.047 3.445 1 97.12 83 TRP A O 1
ATOM 643 N N . ARG A 1 84 ? -3.418 -30.219 5.188 1 97.69 84 ARG A N 1
ATOM 644 C CA . ARG A 1 84 ? -2.211 -30.344 4.379 1 97.69 84 ARG A CA 1
ATOM 645 C C . ARG A 1 84 ? -1.292 -31.422 4.934 1 97.69 84 ARG A C 1
ATOM 647 O O . ARG A 1 84 ? -1.34 -31.734 6.125 1 97.69 84 ARG A O 1
ATOM 654 N N . LEU A 1 85 ? -0.518 -32.031 4.09 1 97.31 85 LEU A N 1
ATOM 655 C CA . LEU A 1 85 ? 0.567 -32.938 4.445 1 97.31 85 LEU A CA 1
ATOM 656 C C . LEU A 1 85 ? 1.886 -32.469 3.838 1 97.31 85 LEU A C 1
ATOM 658 O O . LEU A 1 85 ? 1.992 -32.312 2.619 1 97.31 85 LEU A O 1
ATOM 662 N N . VAL A 1 86 ? 2.807 -32.188 4.727 1 96.69 86 VAL A N 1
ATOM 663 C CA . VAL A 1 86 ? 4.094 -31.688 4.27 1 96.69 86 VAL A CA 1
ATOM 664 C C . VAL A 1 86 ? 5.184 -32.719 4.527 1 96.69 86 VAL A C 1
ATOM 666 O O . VAL A 1 86 ? 5.309 -33.25 5.641 1 96.69 86 VAL A O 1
ATOM 669 N N . VAL A 1 87 ? 5.926 -33.062 3.496 1 95.81 87 VAL A N 1
ATOM 670 C CA . VAL A 1 87 ? 7.027 -34 3.609 1 95.81 87 VAL A CA 1
ATOM 671 C C . VAL A 1 87 ? 8.344 -33.312 3.295 1 95.81 87 VAL A C 1
ATOM 673 O O . VAL A 1 87 ? 8.523 -32.75 2.205 1 95.81 87 VAL A O 1
ATOM 676 N N . THR A 1 88 ? 9.188 -33.312 4.25 1 92.81 88 THR A N 1
ATOM 677 C CA . THR A 1 88 ? 10.484 -32.656 4.074 1 92.81 88 THR A CA 1
ATOM 678 C C . THR A 1 88 ? 11.617 -33.688 4.18 1 92.81 88 THR A C 1
ATOM 680 O O . THR A 1 88 ? 11.617 -34.531 5.078 1 92.81 88 THR A O 1
ATOM 683 N N . PHE A 1 89 ? 12.492 -33.594 3.215 1 88.69 89 PHE A N 1
ATOM 684 C CA . PHE A 1 89 ? 13.664 -34.469 3.201 1 88.69 89 PHE A CA 1
ATOM 685 C C . PHE A 1 89 ? 14.906 -33.688 3.648 1 88.69 89 PHE A C 1
ATOM 687 O O . PHE A 1 89 ? 15.328 -32.75 2.982 1 88.69 89 PHE A O 1
ATOM 694 N N . GLY A 1 90 ? 15.305 -33.875 4.953 1 77.06 90 GLY A N 1
ATOM 695 C CA . GLY A 1 90 ? 16.469 -33.188 5.5 1 77.06 90 GLY A CA 1
ATOM 696 C C . GLY A 1 90 ? 17.781 -33.75 4.973 1 77.06 90 GLY A C 1
ATOM 697 O O . GLY A 1 90 ? 17.797 -34.656 4.141 1 77.06 90 GLY A O 1
ATOM 698 N N . PRO A 1 91 ? 18.781 -33.031 5.77 1 74.19 91 PRO A N 1
ATOM 699 C CA . PRO A 1 91 ? 20.125 -33.531 5.473 1 74.19 91 PRO A CA 1
ATOM 700 C C . PRO A 1 91 ? 20.375 -34.906 6.047 1 74.19 91 PRO A C 1
ATOM 702 O O . PRO A 1 91 ? 19.719 -35.312 7.02 1 74.19 91 PRO A O 1
ATOM 705 N N . ALA A 1 92 ? 21.109 -35.844 5.375 1 72.19 92 ALA A N 1
ATOM 706 C CA . ALA A 1 92 ? 21.562 -37.188 5.777 1 72.19 92 ALA A CA 1
ATOM 707 C C . ALA A 1 92 ? 20.438 -38.188 5.645 1 72.19 92 ALA A C 1
ATOM 709 O O . ALA A 1 92 ? 20.406 -39.188 6.379 1 72.19 92 ALA A O 1
ATOM 710 N N . GLY A 1 93 ? 19.406 -37.719 5.023 1 74.44 93 GLY A N 1
ATOM 711 C CA . GLY A 1 93 ? 18.391 -38.719 4.699 1 74.44 93 GLY A CA 1
ATOM 712 C C . GLY A 1 93 ? 17.203 -38.688 5.645 1 74.44 93 GLY A C 1
ATOM 713 O O . GLY A 1 93 ? 16.266 -39.5 5.5 1 74.44 93 GLY A O 1
ATOM 714 N N . ALA A 1 94 ? 17.312 -37.812 6.723 1 85.81 94 ALA A N 1
ATOM 715 C CA . ALA A 1 94 ? 16.172 -37.75 7.625 1 85.81 94 ALA A CA 1
ATOM 716 C C . ALA A 1 94 ? 14.938 -37.219 6.91 1 85.81 94 ALA A C 1
ATOM 718 O O . ALA A 1 94 ? 15.031 -36.281 6.113 1 85.81 94 ALA A O 1
ATOM 719 N N . VAL A 1 95 ? 13.742 -37.938 7.039 1 91.31 95 VAL A N 1
ATOM 720 C CA . VAL A 1 95 ? 12.492 -37.562 6.395 1 91.31 95 VAL A CA 1
ATOM 721 C C . VAL A 1 95 ? 11.43 -37.281 7.457 1 91.31 95 VAL A C 1
ATOM 723 O O . VAL A 1 95 ? 11.305 -38 8.438 1 91.31 95 VAL A O 1
ATOM 726 N N . GLU A 1 96 ? 10.812 -36.094 7.355 1 92.81 96 GLU A N 1
ATOM 727 C CA . GLU A 1 96 ? 9.703 -35.75 8.234 1 92.81 96 GLU A CA 1
ATOM 728 C C . GLU A 1 96 ? 8.398 -35.656 7.465 1 92.81 96 GLU A C 1
ATOM 730 O O . GLU A 1 96 ? 8.328 -35 6.422 1 92.81 96 GLU A O 1
ATOM 735 N N . VAL A 1 97 ? 7.434 -36.375 7.895 1 95 97 VAL A N 1
ATOM 736 C CA . VAL A 1 97 ? 6.074 -36.312 7.367 1 95 97 VAL A CA 1
ATOM 737 C C . VAL A 1 97 ? 5.16 -35.625 8.383 1 95 97 VAL A C 1
ATOM 739 O O . VAL A 1 97 ? 4.848 -36.188 9.43 1 95 97 VAL A O 1
ATOM 742 N N . LEU A 1 98 ? 4.684 -34.469 8.109 1 95.19 98 LEU A N 1
ATOM 743 C CA . LEU A 1 98 ? 3.998 -33.625 9.102 1 95.19 98 LEU A CA 1
ATOM 744 C C . LEU A 1 98 ? 2.592 -33.281 8.633 1 95.19 98 LEU A C 1
ATOM 746 O O . LEU A 1 98 ? 2.426 -32.531 7.672 1 95.19 98 LEU A O 1
ATOM 750 N N . PRO A 1 99 ? 1.598 -33.844 9.32 1 95.81 99 PRO A N 1
ATOM 751 C CA . PRO A 1 99 ? 0.242 -33.375 9.055 1 95.81 99 PRO A CA 1
ATOM 752 C C . PRO A 1 99 ? 0.023 -31.938 9.547 1 95.81 99 PRO A C 1
ATOM 754 O O . PRO A 1 99 ? 0.537 -31.562 10.602 1 95.81 99 PRO A O 1
ATOM 757 N N . ASP A 1 100 ? -0.624 -31.094 8.766 1 96.44 100 ASP A N 1
ATOM 758 C CA . ASP A 1 100 ? -0.952 -29.703 9.07 1 96.44 100 ASP A CA 1
ATOM 759 C C . ASP A 1 100 ? -2.457 -29.531 9.266 1 96.44 100 ASP A C 1
ATOM 761 O O . ASP A 1 100 ? -3.229 -29.656 8.312 1 96.44 100 ASP A O 1
ATOM 765 N N . TYR A 1 101 ? -2.803 -29.219 10.508 1 95.38 101 TYR A N 1
ATOM 766 C CA . TYR A 1 101 ? -4.219 -29.109 10.844 1 95.38 101 TYR A CA 1
ATOM 767 C C . TYR A 1 101 ? -4.676 -27.656 10.812 1 95.38 101 TYR A C 1
ATOM 769 O O . TYR A 1 101 ? -5.812 -27.344 11.172 1 95.38 101 TYR A O 1
ATOM 777 N N . GLY A 1 102 ? -3.801 -26.719 10.375 1 95.19 102 GLY A N 1
ATOM 778 C CA . GLY A 1 102 ? -4.184 -25.344 10.133 1 95.19 102 GLY A CA 1
ATOM 779 C C . GLY A 1 102 ? -3.957 -24.438 11.328 1 95.19 102 GLY A C 1
ATOM 780 O O . GLY A 1 102 ? -4.668 -23.453 11.516 1 95.19 102 GLY A O 1
ATOM 781 N N . ASP A 1 103 ? -3.025 -24.797 12.188 1 93.06 103 ASP A N 1
ATOM 782 C CA . ASP A 1 103 ? -2.678 -23.938 13.305 1 93.06 103 ASP A CA 1
ATOM 783 C C . ASP A 1 103 ? -2.154 -22.594 12.812 1 93.06 103 ASP A C 1
ATOM 785 O O . ASP A 1 103 ? -2.297 -21.578 13.492 1 93.06 103 ASP A O 1
ATOM 789 N N . GLU A 1 104 ? -1.541 -22.656 11.633 1 94.5 104 GLU A N 1
ATOM 790 C CA . GLU A 1 104 ? -1.104 -21.453 10.922 1 94.5 104 GLU A CA 1
ATOM 791 C C . GLU A 1 104 ? -1.789 -21.344 9.562 1 94.5 104 GLU A C 1
ATOM 793 O O . GLU A 1 104 ? -2.191 -22.359 8.977 1 94.5 104 GLU A O 1
ATOM 798 N N . PRO A 1 105 ? -1.895 -20.047 9.141 1 95.19 105 PRO A N 1
ATOM 799 C CA . PRO A 1 105 ? -2.508 -19.859 7.824 1 95.19 105 PRO A CA 1
ATOM 800 C C . PRO A 1 105 ? -1.729 -20.562 6.711 1 95.19 105 PRO A C 1
ATOM 802 O O . PRO A 1 105 ? -0.497 -20.609 6.75 1 95.19 105 PRO A O 1
ATOM 805 N N . PHE A 1 106 ? -2.453 -21.016 5.695 1 95.81 106 PHE A N 1
ATOM 806 C CA . PHE A 1 106 ? -1.845 -21.719 4.578 1 95.81 106 PHE A CA 1
ATOM 807 C C . PHE A 1 106 ? -1.193 -20.75 3.605 1 95.81 106 PHE A C 1
ATOM 809 O O . PHE A 1 106 ? -1.607 -19.594 3.508 1 95.81 106 PHE A O 1
ATOM 816 N N . PRO A 1 107 ? -0.225 -21.266 2.916 1 92.94 107 PRO A N 1
ATOM 817 C CA . PRO A 1 107 ? 0.289 -20.453 1.817 1 92.94 107 PRO A CA 1
ATOM 818 C C . PRO A 1 107 ? -0.76 -20.188 0.741 1 92.94 107 PRO A C 1
ATOM 820 O O . PRO A 1 107 ? -1.617 -21.031 0.484 1 92.94 107 PRO A O 1
ATOM 823 N N . ASP A 1 108 ? -0.622 -19.078 0.119 1 88.75 108 ASP A N 1
ATOM 824 C CA . ASP A 1 108 ? -1.6 -18.641 -0.875 1 88.75 108 ASP A CA 1
ATOM 825 C C . ASP A 1 108 ? -1.772 -19.688 -1.971 1 88.75 108 ASP A C 1
ATOM 827 O O . ASP A 1 108 ? -2.891 -19.953 -2.42 1 88.75 108 ASP A O 1
ATOM 831 N N . GLU A 1 109 ? -0.716 -20.297 -2.311 1 82.25 109 GLU A N 1
ATOM 832 C CA . GLU A 1 109 ? -0.732 -21.25 -3.416 1 82.25 109 GLU A CA 1
ATOM 833 C C . GLU A 1 109 ? -1.475 -22.516 -3.037 1 82.25 109 GLU A C 1
ATOM 835 O O . GLU A 1 109 ? -1.824 -23.328 -3.904 1 82.25 109 GLU A O 1
ATOM 840 N N . GLN A 1 110 ? -1.727 -22.703 -1.73 1 91.62 110 GLN A N 1
ATOM 841 C CA . GLN A 1 110 ? -2.381 -23.922 -1.269 1 91.62 110 GLN A CA 1
ATOM 842 C C . GLN A 1 110 ? -3.699 -23.609 -0.566 1 91.62 110 GLN A C 1
ATOM 844 O O . GLN A 1 110 ? -4.266 -24.469 0.114 1 91.62 110 GLN A O 1
ATOM 849 N N . LEU A 1 111 ? -4.078 -22.375 -0.697 1 95.19 111 LEU A N 1
ATOM 850 C CA . LEU A 1 111 ? -5.355 -21.969 -0.121 1 95.19 111 LEU A CA 1
ATOM 851 C C . LEU A 1 111 ? -6.488 -22.156 -1.123 1 95.19 111 LEU A C 1
ATOM 853 O O . LEU A 1 111 ? -6.492 -21.547 -2.191 1 95.19 111 LEU A O 1
ATOM 857 N N . PHE A 1 112 ? -7.418 -23 -0.742 1 95 112 PHE A N 1
ATOM 858 C CA . PHE A 1 112 ? -8.523 -23.312 -1.646 1 95 112 PHE A CA 1
ATOM 859 C C . PHE A 1 112 ? -9.656 -22.312 -1.473 1 95 112 PHE A C 1
ATOM 861 O O . PHE A 1 112 ? -9.602 -21.453 -0.589 1 95 112 PHE A O 1
ATOM 868 N N . ASP A 1 113 ? -10.648 -22.453 -2.391 1 93.62 113 ASP A N 1
ATOM 869 C CA . ASP A 1 113 ? -11.859 -21.641 -2.264 1 93.62 113 ASP A CA 1
ATOM 870 C C . ASP A 1 113 ? -12.609 -21.969 -0.979 1 93.62 113 ASP A C 1
ATOM 872 O O . ASP A 1 113 ? -12.641 -23.125 -0.556 1 93.62 113 ASP A O 1
ATOM 876 N N . PRO A 1 114 ? -13.242 -21.031 -0.374 1 95.31 114 PRO A N 1
ATOM 877 C CA . PRO A 1 114 ? -14 -21.266 0.855 1 95.31 114 PRO A CA 1
ATOM 878 C C . PRO A 1 114 ? -15 -22.406 0.724 1 95.31 114 PRO A C 1
ATOM 880 O O . PRO A 1 114 ? -15.18 -23.188 1.669 1 95.31 114 PRO A O 1
ATOM 883 N N . HIS A 1 115 ? -15.555 -22.562 -0.374 1 94.31 115 HIS A N 1
ATOM 884 C CA . HIS A 1 115 ? -16.562 -23.594 -0.588 1 94.31 115 HIS A CA 1
ATOM 885 C C . HIS A 1 115 ? -15.945 -24.984 -0.477 1 94.31 115 HIS A C 1
ATOM 887 O O . HIS A 1 115 ? -16.609 -25.922 -0.038 1 94.31 115 HIS A O 1
ATOM 893 N N . ASP A 1 116 ? -14.695 -25.078 -0.823 1 95.88 116 ASP A N 1
ATOM 894 C CA . ASP A 1 116 ? -14.016 -26.359 -0.723 1 95.88 116 ASP A CA 1
ATOM 895 C C . ASP A 1 116 ? -13.859 -26.797 0.735 1 95.88 116 ASP A C 1
ATOM 897 O O . ASP A 1 116 ? -14.016 -27.969 1.065 1 95.88 116 ASP A O 1
ATOM 901 N N . TYR A 1 117 ? -13.57 -25.891 1.529 1 96.75 117 TYR A N 1
ATOM 902 C CA . TYR A 1 117 ? -13.414 -26.172 2.951 1 96.75 117 TYR A CA 1
ATOM 903 C C . TYR A 1 117 ? -14.758 -26.484 3.596 1 96.75 117 TYR A C 1
ATOM 905 O O . TYR A 1 117 ? -14.859 -27.375 4.445 1 96.75 117 TYR A O 1
ATOM 913 N N . LEU A 1 118 ? -15.781 -25.781 3.178 1 95.5 118 LEU A N 1
ATOM 914 C CA . LEU A 1 118 ? -17.125 -26.031 3.693 1 95.5 118 LEU A CA 1
ATOM 915 C C . LEU A 1 118 ? -17.578 -27.438 3.365 1 95.5 118 LEU A C 1
ATOM 917 O O . LEU A 1 118 ? -18.125 -28.141 4.223 1 95.5 118 LEU A O 1
ATOM 921 N N . ALA A 1 119 ? -17.312 -27.828 2.16 1 96.38 119 ALA A N 1
ATOM 922 C CA . ALA A 1 119 ? -17.656 -29.188 1.743 1 96.38 119 ALA A CA 1
ATOM 923 C C . ALA A 1 119 ? -16.938 -30.219 2.598 1 96.38 119 ALA A C 1
ATOM 925 O O . ALA A 1 119 ? -17.531 -31.234 2.984 1 96.38 119 ALA A O 1
ATOM 926 N N . ASP A 1 120 ? -15.727 -29.953 2.855 1 96.88 120 ASP A N 1
ATOM 927 C CA . ASP A 1 120 ? -14.938 -30.891 3.664 1 96.88 120 ASP A CA 1
ATOM 928 C C . ASP A 1 120 ? -15.484 -30.969 5.086 1 96.88 120 ASP A C 1
ATOM 930 O O . ASP A 1 120 ? -15.602 -32.062 5.652 1 96.88 120 ASP A O 1
ATOM 934 N N . LEU A 1 121 ? -15.867 -29.859 5.66 1 95.19 121 LEU A N 1
ATOM 935 C CA . LEU A 1 121 ? -16.375 -29.812 7.023 1 95.19 121 LEU A CA 1
ATOM 936 C C . LEU A 1 121 ? -17.75 -30.469 7.113 1 95.19 121 LEU A C 1
ATOM 938 O O . LEU A 1 121 ? -18.109 -31.016 8.156 1 95.19 121 LEU A O 1
ATOM 942 N N . GLU A 1 122 ? -18.484 -30.422 6.09 1 95.25 122 GLU A N 1
ATOM 943 C CA . GLU A 1 122 ? -19.781 -31.109 6.039 1 95.25 122 GLU A CA 1
ATOM 944 C C . GLU A 1 122 ? -19.594 -32.625 6.016 1 95.25 122 GLU A C 1
ATOM 946 O O . GLU A 1 122 ? -20.328 -33.344 6.684 1 95.25 122 GLU A O 1
ATOM 951 N N . TYR A 1 123 ? -18.594 -33 5.277 1 96.25 123 TYR A N 1
ATOM 952 C CA . TYR A 1 123 ? -18.328 -34.406 5.141 1 96.25 123 TYR A CA 1
ATOM 953 C C . TYR A 1 123 ? -17.656 -34.969 6.391 1 96.25 123 TYR A C 1
ATOM 955 O O . TYR A 1 123 ? -17.969 -36.062 6.844 1 96.25 123 TYR A O 1
ATOM 963 N N . TYR A 1 124 ? -16.672 -34.188 6.852 1 96.19 124 TYR A N 1
ATOM 964 C CA . TYR A 1 124 ? -15.984 -34.531 8.094 1 96.19 124 TYR A CA 1
ATOM 965 C C . TYR A 1 124 ? -16.234 -33.469 9.156 1 96.19 124 TYR A C 1
ATOM 967 O O . TYR A 1 124 ? -15.383 -32.594 9.375 1 96.19 124 TYR A O 1
ATOM 975 N N . PRO A 1 125 ? -17.328 -33.531 9.844 1 92.5 125 PRO A N 1
ATOM 976 C CA . PRO A 1 125 ? -17.562 -32.531 10.875 1 92.5 125 PRO A CA 1
ATOM 977 C C . PRO A 1 125 ? -16.5 -32.531 11.977 1 92.5 125 PRO A C 1
ATOM 979 O O . PRO A 1 125 ? -16 -33.594 12.344 1 92.5 125 PRO A O 1
ATOM 982 N N . ARG A 1 126 ? -16.094 -31.328 12.289 1 89.81 126 ARG A N 1
ATOM 983 C CA . ARG A 1 126 ? -15.078 -31.156 13.32 1 89.81 126 ARG A CA 1
ATOM 984 C C . ARG A 1 126 ? -15.617 -30.328 14.484 1 89.81 126 ARG A C 1
ATOM 986 O O . ARG A 1 126 ? -16.531 -29.531 14.312 1 89.81 126 ARG A O 1
ATOM 993 N N . GLU A 1 127 ? -14.992 -30.656 15.617 1 82.94 127 GLU A N 1
ATOM 994 C CA . GLU A 1 127 ? -15.391 -29.891 16.797 1 82.94 127 GLU A CA 1
ATOM 995 C C . GLU A 1 127 ? -14.922 -28.453 16.719 1 82.94 127 GLU A C 1
ATOM 997 O O . GLU A 1 127 ? -15.617 -27.531 17.188 1 82.94 127 GLU A O 1
ATOM 1002 N N . SER A 1 128 ? -13.719 -28.297 16.219 1 86.19 128 SER A N 1
ATOM 1003 C CA . SER A 1 128 ? -13.211 -26.938 16.141 1 86.19 128 SER A CA 1
ATOM 1004 C C . SER A 1 128 ? -12.375 -26.719 14.891 1 86.19 128 SER A C 1
ATOM 1006 O O . SER A 1 128 ? -11.734 -27.656 14.398 1 86.19 128 SER A O 1
ATOM 1008 N N . VAL A 1 129 ? -12.531 -25.578 14.344 1 93.5 129 VAL A N 1
ATOM 1009 C CA . VAL A 1 129 ? -11.773 -25.078 13.203 1 93.5 129 VAL A CA 1
ATOM 1010 C C . VAL A 1 129 ? -10.961 -23.844 13.617 1 93.5 129 VAL A C 1
ATOM 1012 O O . VAL A 1 129 ? -11.414 -23.047 14.438 1 93.5 129 VAL A O 1
ATOM 1015 N N . PRO A 1 130 ? -9.703 -23.797 13.18 1 95.69 130 PRO A N 1
ATOM 1016 C CA . PRO A 1 130 ? -8.969 -22.578 13.5 1 95.69 130 PRO A CA 1
ATOM 1017 C C . PRO A 1 130 ? -9.734 -21.297 13.141 1 95.69 130 PRO A C 1
ATOM 1019 O O . PRO A 1 130 ? -10.422 -21.266 12.117 1 95.69 130 PRO A O 1
ATOM 1022 N N . ILE A 1 131 ? -9.539 -20.281 13.945 1 96.94 131 ILE A N 1
ATOM 1023 C CA . ILE A 1 131 ? -10.328 -19.062 13.805 1 96.94 131 ILE A CA 1
ATOM 1024 C C . ILE A 1 131 ? -10.078 -18.438 12.438 1 96.94 131 ILE A C 1
ATOM 1026 O O . ILE A 1 131 ? -11.016 -17.984 11.773 1 96.94 131 ILE A O 1
ATOM 1030 N N . TRP A 1 132 ? -8.805 -18.406 12 1 97.38 132 TRP A N 1
ATOM 1031 C CA . TRP A 1 132 ? -8.5 -17.781 10.711 1 97.38 132 TRP A CA 1
ATOM 1032 C C . TRP A 1 132 ? -9.203 -18.5 9.57 1 97.38 132 TRP A C 1
ATOM 1034 O O . TRP A 1 132 ? -9.688 -17.875 8.633 1 97.38 132 TRP A O 1
ATOM 1044 N N . LEU A 1 133 ? -9.273 -19.797 9.609 1 97.31 133 LEU A N 1
ATOM 1045 C CA . LEU A 1 133 ? -9.93 -20.578 8.562 1 97.31 133 LEU A CA 1
ATOM 1046 C C . LEU A 1 133 ? -11.438 -20.391 8.617 1 97.31 133 LEU A C 1
ATOM 1048 O O . LEU A 1 133 ? -12.094 -20.281 7.578 1 97.31 133 LEU A O 1
ATOM 1052 N N . ALA A 1 134 ? -11.938 -20.375 9.836 1 96.94 134 ALA A N 1
ATOM 1053 C CA . ALA A 1 134 ? -13.359 -20.109 10 1 96.94 134 ALA A CA 1
ATOM 1054 C C . ALA A 1 134 ? -13.727 -18.734 9.414 1 96.94 134 ALA A C 1
ATOM 1056 O O . ALA A 1 134 ? -14.75 -18.609 8.734 1 96.94 134 ALA A O 1
ATOM 1057 N N . ALA A 1 135 ? -12.922 -17.75 9.688 1 97.62 135 ALA A N 1
ATOM 1058 C CA . ALA A 1 135 ? -13.125 -16.422 9.117 1 97.62 135 ALA A CA 1
ATOM 1059 C C . ALA A 1 135 ? -13.023 -16.453 7.598 1 97.62 135 ALA A C 1
ATOM 1061 O O . ALA A 1 135 ? -13.852 -15.875 6.898 1 97.62 135 ALA A O 1
ATOM 1062 N N . TYR A 1 136 ? -12 -17.156 7.117 1 97.25 136 TYR A N 1
ATOM 1063 C CA . TYR A 1 136 ? -11.805 -17.25 5.676 1 97.25 136 TYR A CA 1
ATOM 1064 C C . TYR A 1 136 ? -13.047 -17.797 4.992 1 97.25 136 TYR A C 1
ATOM 1066 O O . TYR A 1 136 ? -13.453 -17.312 3.938 1 97.25 136 TYR A O 1
ATOM 1074 N N . ILE A 1 137 ? -13.695 -18.703 5.633 1 95.69 137 ILE A N 1
ATOM 1075 C CA . ILE A 1 137 ? -14.844 -19.406 5.074 1 95.69 137 ILE A CA 1
ATOM 1076 C C . ILE A 1 137 ? -16.094 -18.547 5.234 1 95.69 137 ILE A C 1
ATOM 1078 O O . ILE A 1 137 ? -16.938 -18.5 4.336 1 95.69 137 ILE A O 1
ATOM 1082 N N . ALA A 1 138 ? -16.156 -17.75 6.273 1 94.19 138 ALA A N 1
ATOM 1083 C CA . ALA A 1 138 ? -17.5 -17.297 6.629 1 94.19 138 ALA A CA 1
ATOM 1084 C C . ALA A 1 138 ? -17.531 -15.781 6.859 1 94.19 138 ALA A C 1
ATOM 1086 O O . ALA A 1 138 ? -18.562 -15.227 7.258 1 94.19 138 ALA A O 1
ATOM 1087 N N . HIS A 1 139 ? -16.516 -14.992 6.652 1 93.75 139 HIS A N 1
ATOM 1088 C CA . HIS A 1 139 ? -16.516 -13.602 7.094 1 93.75 139 HIS A CA 1
ATOM 1089 C C . HIS A 1 139 ? -17.5 -12.766 6.277 1 93.75 139 HIS A C 1
ATOM 1091 O O . HIS A 1 139 ? -18.094 -11.812 6.789 1 93.75 139 HIS A O 1
ATOM 1097 N N . GLY A 1 140 ? -17.703 -13.148 4.98 1 94.62 140 GLY A N 1
ATOM 1098 C CA . GLY A 1 140 ? -18.719 -12.5 4.172 1 94.62 140 GLY A CA 1
ATOM 1099 C C . GLY A 1 140 ? -18.547 -10.992 4.086 1 94.62 140 GLY A C 1
ATOM 1100 O O . GLY A 1 140 ? -19.516 -10.25 4.043 1 94.62 140 GLY A O 1
ATOM 1101 N N . ASP A 1 141 ? -17.422 -10.438 4.344 1 96 141 ASP A N 1
ATOM 1102 C CA . ASP A 1 141 ? -17.047 -9.031 4.246 1 96 141 ASP A CA 1
ATOM 1103 C C . ASP A 1 141 ? -17.734 -8.203 5.332 1 96 141 ASP A C 1
ATOM 1105 O O . ASP A 1 141 ? -17.984 -7.012 5.148 1 96 141 ASP A O 1
ATOM 1109 N N . ARG A 1 142 ? -18.078 -8.859 6.395 1 96.06 142 ARG A N 1
ATOM 1110 C CA . ARG A 1 142 ? -18.891 -8.203 7.406 1 96.06 142 ARG A CA 1
ATOM 1111 C C . ARG A 1 142 ? -18.109 -7.105 8.117 1 96.06 142 ARG A C 1
ATOM 1113 O O . ARG A 1 142 ? -18.703 -6.25 8.781 1 96.06 142 ARG A O 1
ATOM 1120 N N . GLN A 1 143 ? -16.797 -7.148 8.031 1 97.88 143 GLN A N 1
ATOM 1121 C CA . GLN A 1 143 ? -16.016 -6.113 8.695 1 97.88 143 GLN A CA 1
ATOM 1122 C C . GLN A 1 143 ? -15.648 -4.992 7.723 1 97.88 143 GLN A C 1
ATOM 1124 O O . GLN A 1 143 ? -15.109 -3.963 8.133 1 97.88 143 GLN A O 1
ATOM 1129 N N . SER A 1 144 ? -15.867 -5.18 6.473 1 97.56 144 SER A N 1
ATOM 1130 C CA . SER A 1 144 ? -15.633 -4.129 5.488 1 97.56 144 SER A CA 1
ATOM 1131 C C . SER A 1 144 ? -16.562 -2.941 5.715 1 97.56 144 SER A C 1
ATOM 1133 O O . SER A 1 144 ? -17.734 -3.119 6.047 1 97.56 144 SER A O 1
ATOM 1135 N N . ARG A 1 145 ? -16.047 -1.775 5.547 1 98.38 145 ARG A N 1
ATOM 1136 C CA . ARG A 1 145 ? -16.797 -0.535 5.707 1 98.38 145 ARG A CA 1
ATOM 1137 C C . ARG A 1 145 ? -16.438 0.462 4.605 1 98.38 145 ARG A C 1
ATOM 1139 O O . ARG A 1 145 ? -15.664 1.393 4.828 1 98.38 145 ARG A O 1
ATOM 1146 N N . THR A 1 146 ? -17.109 0.307 3.492 1 97.19 146 THR A N 1
ATOM 1147 C CA . THR A 1 146 ? -16.875 1.222 2.383 1 97.19 146 THR A CA 1
ATOM 1148 C C . THR A 1 146 ? -17.234 2.652 2.773 1 97.19 146 THR A C 1
ATOM 1150 O O . THR A 1 146 ? -17.984 2.873 3.725 1 97.19 146 THR A O 1
ATOM 1153 N N . PRO A 1 147 ? -16.75 3.592 2.084 1 96.62 147 PRO A N 1
ATOM 1154 C CA . PRO A 1 147 ? -17.094 4.984 2.385 1 96.62 147 PRO A CA 1
ATOM 1155 C C . PRO A 1 147 ? -18.594 5.238 2.361 1 96.62 147 PRO A C 1
ATOM 1157 O O . PRO A 1 147 ? -19.109 5.965 3.213 1 96.62 147 PRO A O 1
ATOM 1160 N N . GLN A 1 148 ? -19.234 4.625 1.448 1 95.5 148 GLN A N 1
ATOM 1161 C CA . GLN A 1 148 ? -20.688 4.766 1.388 1 95.5 148 GLN A CA 1
ATOM 1162 C C . GLN A 1 148 ? -21.344 4.164 2.625 1 95.5 148 GLN A C 1
ATOM 1164 O O . GLN A 1 148 ? -22.203 4.793 3.238 1 95.5 148 GLN A O 1
ATOM 1169 N N . ALA A 1 149 ? -20.906 2.992 2.961 1 97.06 149 ALA A N 1
ATOM 1170 C CA . ALA A 1 149 ? -21.453 2.328 4.141 1 97.06 149 ALA A CA 1
ATOM 1171 C C . ALA A 1 149 ? -21.141 3.113 5.41 1 97.06 149 ALA A C 1
ATOM 1173 O O . ALA A 1 149 ? -21.984 3.225 6.305 1 97.06 149 ALA A O 1
ATOM 1174 N N . ALA A 1 150 ? -19.969 3.641 5.488 1 97.69 150 ALA A N 1
ATOM 1175 C CA . ALA A 1 150 ? -19.562 4.43 6.645 1 97.69 150 ALA A CA 1
ATOM 1176 C C . ALA A 1 150 ? -20.438 5.668 6.805 1 97.69 150 ALA A C 1
ATOM 1178 O O . ALA A 1 150 ? -20.891 5.98 7.91 1 97.69 150 ALA A O 1
ATOM 1179 N N . ALA A 1 151 ? -20.688 6.332 5.711 1 94.06 151 ALA A N 1
ATOM 1180 C CA . ALA A 1 151 ? -21.5 7.539 5.734 1 94.06 151 ALA A CA 1
ATOM 1181 C C . ALA A 1 151 ? -22.938 7.219 6.156 1 94.06 151 ALA A C 1
ATOM 1183 O O . ALA A 1 151 ? -23.516 7.91 6.996 1 94.06 151 ALA A O 1
ATOM 1184 N N . GLU A 1 152 ? -23.469 6.207 5.57 1 95.06 152 GLU A N 1
ATOM 1185 C CA . GLU A 1 152 ? -24.828 5.793 5.91 1 95.06 152 GLU A CA 1
ATOM 1186 C C . GLU A 1 152 ? -24.938 5.398 7.379 1 95.06 152 GLU A C 1
ATOM 1188 O O . GLU A 1 152 ? -25.875 5.785 8.07 1 95.06 152 GLU A O 1
ATOM 1193 N N . GLN A 1 153 ? -24 4.645 7.816 1 95.25 153 GLN A N 1
ATOM 1194 C CA . GLN A 1 153 ? -24 4.211 9.211 1 95.25 153 GLN A CA 1
ATOM 1195 C C . GLN A 1 153 ? -23.859 5.402 10.156 1 95.25 153 GLN A C 1
ATOM 1197 O O . GLN A 1 153 ? -24.531 5.469 11.18 1 95.25 153 GLN A O 1
ATOM 1202 N N . ALA A 1 154 ? -23 6.281 9.828 1 91.69 154 ALA A N 1
ATOM 1203 C CA . ALA A 1 154 ? -22.812 7.469 10.656 1 91.69 154 ALA A CA 1
ATOM 1204 C C . ALA A 1 154 ? -24.094 8.281 10.758 1 91.69 154 ALA A C 1
ATOM 1206 O O . ALA A 1 154 ? -24.469 8.734 11.836 1 91.69 154 ALA A O 1
ATOM 1207 N N . ARG A 1 155 ? -24.797 8.406 9.664 1 87.94 155 ARG A N 1
ATOM 1208 C CA . ARG A 1 155 ? -26.062 9.109 9.656 1 87.94 155 ARG A CA 1
ATOM 1209 C C . ARG A 1 155 ? -27.109 8.375 10.5 1 87.94 155 ARG A C 1
ATOM 1211 O O . ARG A 1 155 ? -27.844 9 11.273 1 87.94 155 ARG A O 1
ATOM 1218 N N . THR A 1 156 ? -27.141 7.105 10.297 1 91.81 156 THR A N 1
ATOM 1219 C CA . THR A 1 156 ? -28.078 6.293 11.055 1 91.81 156 THR A CA 1
ATOM 1220 C C . THR A 1 156 ? -27.797 6.387 12.547 1 91.81 156 THR A C 1
ATOM 1222 O O . THR A 1 156 ? -28.719 6.535 13.352 1 91.81 156 THR A O 1
ATOM 1225 N N . HIS A 1 157 ? -26.516 6.254 12.898 1 87.38 157 HIS A N 1
ATOM 1226 C CA . HIS A 1 157 ? -26.141 6.355 14.305 1 87.38 157 HIS A CA 1
ATOM 1227 C C . HIS A 1 157 ? -26.516 7.715 14.883 1 87.38 157 HIS A C 1
ATOM 1229 O O . HIS A 1 157 ? -27.016 7.797 16.016 1 87.38 157 HIS A O 1
ATOM 1235 N N . ARG A 1 158 ? -26.375 8.695 14.094 1 80.06 158 ARG A N 1
ATOM 1236 C CA . ARG A 1 158 ? -26.766 10.039 14.523 1 80.06 158 ARG A CA 1
ATOM 1237 C C . ARG A 1 158 ? -28.266 10.125 14.758 1 80.06 158 ARG A C 1
ATOM 1239 O O . ARG A 1 158 ? -28.719 10.672 15.766 1 80.06 158 ARG A O 1
ATOM 1246 N N . ARG A 1 159 ? -28.984 9.57 13.906 1 83.38 159 ARG A N 1
ATOM 1247 C CA . ARG A 1 159 ? -30.453 9.602 13.992 1 83.38 159 ARG A CA 1
ATOM 1248 C C . ARG A 1 159 ? -30.938 8.766 15.172 1 83.38 159 ARG A C 1
ATOM 1250 O O . ARG A 1 159 ? -31.906 9.148 15.844 1 83.38 159 ARG A O 1
ATOM 1257 N N . SER A 1 160 ? -30.25 7.715 15.445 1 86.69 160 SER A N 1
ATOM 1258 C CA . SER A 1 160 ? -30.688 6.785 16.484 1 86.69 160 SER A CA 1
ATOM 1259 C C . SER A 1 160 ? -30.016 7.094 17.812 1 86.69 160 SER A C 1
ATOM 1261 O O . SER A 1 160 ? -30.328 6.453 18.828 1 86.69 160 SER A O 1
ATOM 1263 N N . GLY A 1 161 ? -29.078 7.926 17.812 1 79.38 161 GLY A N 1
ATOM 1264 C CA . GLY A 1 161 ? -28.422 8.328 19.047 1 79.38 161 GLY A CA 1
ATOM 1265 C C . GLY A 1 161 ? -27.344 7.355 19.5 1 79.38 161 GLY A C 1
ATOM 1266 O O . GLY A 1 161 ? -27.016 7.293 20.672 1 79.38 161 GLY A O 1
ATOM 1267 N N . VAL A 1 162 ? -26.891 6.574 18.578 1 84.19 162 VAL A N 1
ATOM 1268 C CA . VAL A 1 162 ? -25.781 5.664 18.875 1 84.19 162 VAL A CA 1
ATOM 1269 C C . VAL A 1 162 ? -24.469 6.441 18.938 1 84.19 162 VAL A C 1
ATOM 1271 O O . VAL A 1 162 ? -24.125 7.164 18 1 84.19 162 VAL A O 1
ATOM 1274 N N . LEU A 1 163 ? -23.766 6.305 20.078 1 83.88 163 LEU A N 1
ATOM 1275 C CA . LEU A 1 163 ? -22.516 7.051 20.281 1 83.88 163 LEU A CA 1
ATOM 1276 C C . LEU A 1 163 ? -21.344 6.102 20.469 1 83.88 163 LEU A C 1
ATOM 1278 O O . LEU A 1 163 ? -21.516 4.98 20.953 1 83.88 163 LEU A O 1
ATOM 1282 N N . ALA A 1 164 ? -20.203 6.648 20.125 1 89.5 164 ALA A N 1
ATOM 1283 C CA . ALA A 1 164 ? -18.969 5.926 20.391 1 89.5 164 ALA A CA 1
ATOM 1284 C C . ALA A 1 164 ? -18.641 5.941 21.891 1 89.5 164 ALA A C 1
ATOM 1286 O O . ALA A 1 164 ? -19.188 6.762 22.641 1 89.5 164 ALA A O 1
ATOM 1287 N N . ILE A 1 165 ? -17.828 5.051 22.297 1 89.06 165 ILE A N 1
ATOM 1288 C CA . ILE A 1 165 ? -17.359 4.973 23.672 1 89.06 165 ILE A CA 1
ATOM 1289 C C . ILE A 1 165 ? -16.047 5.75 23.812 1 89.06 165 ILE A C 1
ATOM 1291 O O . ILE A 1 165 ? -15.039 5.395 23.203 1 89.06 165 ILE A O 1
ATOM 1295 N N . PRO A 1 166 ? -16.109 6.871 24.547 1 87.19 166 PRO A N 1
ATOM 1296 C CA . PRO A 1 166 ? -14.828 7.52 24.828 1 87.19 166 PRO A CA 1
ATOM 1297 C C . PRO A 1 166 ? -13.828 6.586 25.5 1 87.19 166 PRO A C 1
ATOM 1299 O O . PRO A 1 166 ? -14.195 5.812 26.391 1 87.19 166 PRO A O 1
ATOM 1302 N N . SER A 1 167 ? -12.602 6.594 25.062 1 92.5 167 SER A N 1
ATOM 1303 C CA . SER A 1 167 ? -11.633 5.609 25.531 1 92.5 167 SER A CA 1
ATOM 1304 C C . SER A 1 167 ? -10.258 6.238 25.75 1 92.5 167 SER A C 1
ATOM 1306 O O . SER A 1 167 ? -9.242 5.668 25.344 1 92.5 167 SER A O 1
ATOM 1308 N N . ASP A 1 168 ? -10.188 7.336 26.422 1 87.56 168 ASP A N 1
ATOM 1309 C CA . ASP A 1 168 ? -8.953 8.094 26.594 1 87.56 168 ASP A CA 1
ATOM 1310 C C . ASP A 1 168 ? -8.008 7.391 27.562 1 87.56 168 ASP A C 1
ATOM 1312 O O . ASP A 1 168 ? -6.824 7.723 27.625 1 87.56 168 ASP A O 1
ATOM 1316 N N . SER A 1 169 ? -8.508 6.465 28.328 1 90.81 169 SER A N 1
ATOM 1317 C CA . SER A 1 169 ? -7.652 5.75 29.266 1 90.81 169 SER A CA 1
ATOM 1318 C C . SER A 1 169 ? -6.941 4.582 28.594 1 90.81 169 SER A C 1
ATOM 1320 O O . SER A 1 169 ? -6 4.016 29.156 1 90.81 169 SER A O 1
ATOM 1322 N N . ASP A 1 170 ? -7.348 4.27 27.438 1 93.62 170 ASP A N 1
ATOM 1323 C CA . ASP A 1 170 ? -6.793 3.107 26.75 1 93.62 170 ASP A CA 1
ATOM 1324 C C . ASP A 1 170 ? -5.422 3.428 26.156 1 93.62 170 ASP A C 1
ATOM 1326 O O . ASP A 1 170 ? -4.512 2.596 26.188 1 93.62 170 ASP A O 1
ATOM 1330 N N . PHE A 1 171 ? -5.297 4.609 25.562 1 95.12 171 PHE A N 1
ATOM 1331 C CA . PHE A 1 171 ? -4.066 5.035 24.922 1 95.12 171 PHE A CA 1
ATOM 1332 C C . PHE A 1 171 ? -3.727 6.477 25.281 1 95.12 171 PHE A C 1
ATOM 1334 O O . PHE A 1 171 ? -4.617 7.266 25.609 1 95.12 171 PHE A O 1
ATOM 1341 N N . PRO A 1 172 ? -2.447 6.793 25.25 1 94.06 172 PRO A N 1
ATOM 1342 C CA . PRO A 1 172 ? -2.123 8.219 25.344 1 94.06 172 PRO A CA 1
ATOM 1343 C C . PRO A 1 172 ? -2.662 9.016 24.156 1 94.06 172 PRO A C 1
ATOM 1345 O O . PRO A 1 172 ? -3.104 8.43 23.156 1 94.06 172 PRO A O 1
ATOM 1348 N N . PRO A 1 173 ? -2.65 10.367 24.281 1 94.25 173 PRO A N 1
ATOM 1349 C CA . PRO A 1 173 ? -3.082 11.156 23.125 1 94.25 173 PRO A CA 1
ATOM 1350 C C . PRO A 1 173 ? -2.354 10.773 21.844 1 94.25 173 PRO A C 1
ATOM 1352 O O . PRO A 1 173 ? -1.186 10.375 21.891 1 94.25 173 PRO A O 1
ATOM 1355 N N . PHE A 1 174 ? -3.113 10.914 20.766 1 96.69 174 PHE A N 1
ATOM 1356 C CA . PHE A 1 174 ? -2.639 10.414 19.484 1 96.69 174 PHE A CA 1
ATOM 1357 C C . PHE A 1 174 ? -1.256 10.977 19.172 1 96.69 174 PHE A C 1
ATOM 1359 O O . PHE A 1 174 ? -0.348 10.227 18.797 1 96.69 174 PHE A O 1
ATOM 1366 N N . PRO A 1 175 ? -0.904 12.273 19.281 1 95.12 175 PRO A N 1
ATOM 1367 C CA . PRO A 1 175 ? 0.423 12.781 18.906 1 95.12 175 PRO A CA 1
ATOM 1368 C C . PRO A 1 175 ? 1.544 12.117 19.719 1 95.12 175 PRO A C 1
ATOM 1370 O O . PRO A 1 175 ? 2.627 11.867 19.172 1 95.12 175 PRO A O 1
ATOM 1373 N N . VAL A 1 176 ? 1.242 11.805 20.938 1 96.44 176 VAL A N 1
ATOM 1374 C CA . VAL A 1 176 ? 2.215 11.141 21.812 1 96.44 176 VAL A CA 1
ATOM 1375 C C . VAL A 1 176 ? 2.416 9.703 21.344 1 96.44 176 VAL A C 1
ATOM 1377 O O . VAL A 1 176 ? 3.551 9.242 21.203 1 96.44 176 VAL A O 1
ATOM 1380 N N . LEU A 1 177 ? 1.338 9.008 21.109 1 97.88 177 LEU A N 1
ATOM 1381 C CA . LEU A 1 177 ? 1.393 7.629 20.641 1 97.88 177 LEU A CA 1
ATOM 1382 C C . LEU A 1 177 ? 2.143 7.535 19.312 1 97.88 177 LEU A C 1
ATOM 1384 O O . LEU A 1 177 ? 2.971 6.641 19.125 1 97.88 177 LEU A O 1
ATOM 1388 N N . TRP A 1 178 ? 1.835 8.484 18.453 1 98 178 TRP A N 1
ATOM 1389 C CA . TRP A 1 178 ? 2.457 8.555 17.125 1 98 178 TRP A CA 1
ATOM 1390 C C . TRP A 1 178 ? 3.963 8.758 17.25 1 98 178 TRP A C 1
ATOM 1392 O O . TRP A 1 178 ? 4.742 8.07 16.578 1 98 178 TRP A O 1
ATOM 1402 N N . SER A 1 179 ? 4.387 9.617 18.078 1 97.62 179 SER A N 1
ATOM 1403 C CA . SER A 1 179 ? 5.805 9.906 18.25 1 97.62 179 SER A CA 1
ATOM 1404 C C . SER A 1 179 ? 6.551 8.711 18.828 1 97.62 179 SER A C 1
ATOM 1406 O O . SER A 1 179 ? 7.672 8.414 18.422 1 97.62 179 SER A O 1
ATOM 1408 N N . ARG A 1 180 ? 5.945 8.047 19.766 1 98.5 180 ARG A N 1
ATOM 1409 C CA . ARG A 1 180 ? 6.582 6.867 20.344 1 98.5 180 ARG A CA 1
ATOM 1410 C C . ARG A 1 180 ? 6.703 5.746 19.328 1 98.5 180 ARG A C 1
ATOM 1412 O O . ARG A 1 180 ? 7.723 5.055 19.281 1 98.5 180 ARG A O 1
ATOM 1419 N N . TRP A 1 181 ? 5.633 5.551 18.562 1 98.56 181 TRP A N 1
ATOM 1420 C CA . TRP A 1 181 ? 5.68 4.598 17.469 1 98.56 181 TRP A CA 1
ATOM 1421 C C . TRP A 1 181 ? 6.852 4.895 16.531 1 98.56 181 TRP A C 1
ATOM 1423 O O . TRP A 1 181 ? 7.613 3.994 16.172 1 98.56 181 TRP A O 1
ATOM 1433 N N . ALA A 1 182 ? 7.016 6.125 16.203 1 98.38 182 ALA A N 1
ATOM 1434 C CA . ALA A 1 182 ? 8.055 6.566 15.281 1 98.38 182 ALA A CA 1
ATOM 1435 C C . ALA A 1 182 ? 9.445 6.273 15.836 1 98.38 182 ALA A C 1
ATOM 1437 O O . ALA A 1 182 ? 10.32 5.777 15.125 1 98.38 182 ALA A O 1
ATOM 1438 N N . VAL A 1 183 ? 9.656 6.543 17.047 1 98.44 183 VAL A N 1
ATOM 1439 C CA . VAL A 1 183 ? 10.961 6.332 17.672 1 98.44 183 VAL A CA 1
ATOM 1440 C C . VAL A 1 183 ? 11.273 4.836 17.719 1 98.44 183 VAL A C 1
ATOM 1442 O O . VAL A 1 183 ? 12.375 4.414 17.375 1 98.44 183 VAL A O 1
ATOM 1445 N N . LEU A 1 184 ? 10.328 4.082 18.141 1 97.81 184 LEU A N 1
ATOM 1446 C CA . LEU A 1 184 ? 10.539 2.641 18.188 1 97.81 184 LEU A CA 1
ATOM 1447 C C . LEU A 1 184 ? 10.844 2.094 16.797 1 97.81 184 LEU A C 1
ATOM 1449 O O . LEU A 1 184 ? 11.734 1.254 16.641 1 97.81 184 LEU A O 1
ATOM 1453 N N . ALA A 1 185 ? 10.078 2.543 15.82 1 97.75 185 ALA A N 1
ATOM 1454 C CA . ALA A 1 185 ? 10.328 2.143 14.438 1 97.75 185 ALA A CA 1
ATOM 1455 C C . ALA A 1 185 ? 11.742 2.521 14.008 1 97.75 185 ALA A C 1
ATOM 1457 O O . ALA A 1 185 ? 12.445 1.719 13.391 1 97.75 185 ALA A O 1
ATOM 1458 N N . ALA A 1 186 ? 12.148 3.678 14.336 1 97.62 186 ALA A N 1
ATOM 1459 C CA . ALA A 1 186 ? 13.477 4.172 13.977 1 97.62 186 ALA A CA 1
ATOM 1460 C C . ALA A 1 186 ? 14.57 3.287 14.57 1 97.62 186 ALA A C 1
ATOM 1462 O O . ALA A 1 186 ? 15.539 2.939 13.883 1 97.62 186 ALA A O 1
ATOM 1463 N N . VAL A 1 187 ? 14.383 2.928 15.789 1 97 187 VAL A N 1
ATOM 1464 C CA . VAL A 1 187 ? 15.391 2.107 16.453 1 97 187 VAL A CA 1
ATOM 1465 C C . VAL A 1 187 ? 15.422 0.714 15.836 1 97 187 VAL A C 1
ATOM 1467 O O . VAL A 1 187 ? 16.5 0.159 15.602 1 97 187 VAL A O 1
ATOM 1470 N N . HIS A 1 188 ? 14.305 0.153 15.555 1 96.56 188 HIS A N 1
ATOM 1471 C CA . HIS A 1 188 ? 14.242 -1.157 14.922 1 96.56 188 HIS A CA 1
ATOM 1472 C C . HIS A 1 188 ? 14.938 -1.139 13.562 1 96.56 188 HIS A C 1
ATOM 1474 O O . HIS A 1 188 ? 15.711 -2.043 13.242 1 96.56 188 HIS A O 1
ATOM 1480 N N . ILE A 1 189 ? 14.641 -0.146 12.781 1 96.31 189 ILE A N 1
ATOM 1481 C CA . ILE A 1 189 ? 15.211 -0.042 11.438 1 96.31 189 ILE A CA 1
ATOM 1482 C C . ILE A 1 189 ? 16.719 0.165 11.539 1 96.31 189 ILE A C 1
ATOM 1484 O O . ILE A 1 189 ? 17.484 -0.382 10.734 1 96.31 189 ILE A O 1
ATOM 1488 N N . ALA A 1 190 ? 17.125 0.898 12.484 1 96.31 190 ALA A N 1
ATOM 1489 C CA . ALA A 1 190 ? 18.562 1.147 12.68 1 96.31 190 ALA A CA 1
ATOM 1490 C C . ALA A 1 190 ? 19.312 -0.151 12.961 1 96.31 190 ALA A C 1
ATOM 1492 O O . ALA A 1 190 ? 20.453 -0.31 12.547 1 96.31 190 ALA A O 1
ATOM 1493 N N . ARG A 1 191 ? 18.641 -1.031 13.602 1 94.44 191 ARG A N 1
ATOM 1494 C CA . ARG A 1 191 ? 19.234 -2.316 13.945 1 94.44 191 ARG A CA 1
ATOM 1495 C C . ARG A 1 191 ? 19.219 -3.27 12.758 1 94.44 191 ARG A C 1
ATOM 1497 O O . ARG A 1 191 ? 19.75 -4.375 12.828 1 94.44 191 ARG A O 1
ATOM 1504 N N . ARG A 1 192 ? 18.547 -2.902 11.664 1 90.25 192 ARG A N 1
ATOM 1505 C CA . ARG A 1 192 ? 18.375 -3.738 10.477 1 90.25 192 ARG A CA 1
ATOM 1506 C C . ARG A 1 192 ? 17.609 -5.012 10.805 1 90.25 192 ARG A C 1
ATOM 1508 O O . ARG A 1 192 ? 17.953 -6.094 10.336 1 90.25 192 ARG A O 1
ATOM 1515 N N . SER A 1 193 ? 16.688 -4.746 11.734 1 79.56 193 SER A N 1
ATOM 1516 C CA . SER A 1 193 ? 15.781 -5.844 12.078 1 79.56 193 SER A CA 1
ATOM 1517 C C . SER A 1 193 ? 14.617 -5.934 11.094 1 79.56 193 SER A C 1
ATOM 1519 O O . SER A 1 193 ? 13.984 -4.922 10.781 1 79.56 193 SER A O 1
ATOM 1521 N N . PRO A 1 194 ? 14.453 -7.059 10.586 1 74.38 194 PRO A N 1
ATOM 1522 C CA . PRO A 1 194 ? 13.336 -7.18 9.648 1 74.38 194 PRO A CA 1
ATOM 1523 C C . PRO A 1 194 ? 11.977 -7.105 10.336 1 74.38 194 PRO A C 1
ATOM 1525 O O . PRO A 1 194 ? 10.961 -6.879 9.68 1 74.38 194 PRO A O 1
ATOM 1528 N N . ALA A 1 195 ? 12.062 -7.324 11.609 1 84.75 195 ALA A N 1
ATOM 1529 C CA . ALA A 1 195 ? 10.82 -7.371 12.375 1 84.75 195 ALA A CA 1
ATOM 1530 C C . ALA A 1 195 ? 10.625 -6.098 13.188 1 84.75 195 ALA A C 1
ATOM 1532 O O . ALA A 1 195 ? 11.586 -5.371 13.453 1 84.75 195 ALA A O 1
ATOM 1533 N N . GLY A 1 196 ? 9.375 -5.664 13.383 1 91.69 196 GLY A N 1
ATOM 1534 C CA . GLY A 1 196 ? 9.047 -4.531 14.234 1 91.69 196 GLY A CA 1
ATOM 1535 C C . GLY A 1 196 ? 8.164 -3.504 13.547 1 91.69 196 GLY A C 1
ATOM 1536 O O . GLY A 1 196 ? 7.773 -3.691 12.391 1 91.69 196 GLY A O 1
ATOM 1537 N N . PRO A 1 197 ? 7.938 -2.439 14.336 1 96.75 197 PRO A N 1
ATOM 1538 C CA . PRO A 1 197 ? 7.078 -1.398 13.758 1 96.75 197 PRO A CA 1
ATOM 1539 C C . PRO A 1 197 ? 7.773 -0.604 12.656 1 96.75 197 PRO A C 1
ATOM 1541 O O . PRO A 1 197 ? 9 -0.546 12.609 1 96.75 197 PRO A O 1
ATOM 1544 N N . LEU A 1 198 ? 7.004 -0.105 11.766 1 97.06 198 LEU A N 1
ATOM 1545 C CA . LEU A 1 198 ? 7.465 0.701 10.641 1 97.06 198 LEU A CA 1
ATOM 1546 C C . LEU A 1 198 ? 6.621 1.963 10.5 1 97.06 198 LEU A C 1
ATOM 1548 O O . LEU A 1 198 ? 5.453 1.983 10.898 1 97.06 198 LEU A O 1
ATOM 1552 N N . ILE A 1 199 ? 7.281 2.988 10.008 1 97.56 199 ILE A N 1
ATOM 1553 C CA . ILE A 1 199 ? 6.559 4.195 9.609 1 97.56 199 ILE A CA 1
ATOM 1554 C C . ILE A 1 199 ? 6.578 4.336 8.094 1 97.56 199 ILE A C 1
ATOM 1556 O O . ILE A 1 199 ? 7.645 4.301 7.473 1 97.56 199 ILE A O 1
ATOM 1560 N N . LEU A 1 200 ? 5.453 4.352 7.539 1 96.56 200 LEU A N 1
ATOM 1561 C CA . LEU A 1 200 ? 5.215 4.738 6.152 1 96.56 200 LEU A CA 1
ATOM 1562 C C . LEU A 1 200 ? 4.547 6.105 6.078 1 96.56 200 LEU A C 1
ATOM 1564 O O . LEU A 1 200 ? 4.176 6.68 7.105 1 96.56 200 LEU A O 1
ATOM 1568 N N . PRO A 1 201 ? 4.484 6.727 4.887 1 95.56 201 PRO A N 1
ATOM 1569 C CA . PRO A 1 201 ? 3.783 8.008 4.816 1 95.56 201 PRO A CA 1
ATOM 1570 C C . PRO A 1 201 ? 2.367 7.941 5.379 1 95.56 201 PRO A C 1
ATOM 1572 O O . PRO A 1 201 ? 1.521 7.215 4.855 1 95.56 201 PRO A O 1
ATOM 1575 N N . ALA A 1 202 ? 2.15 8.578 6.5 1 96.75 202 ALA A N 1
ATOM 1576 C CA . ALA A 1 202 ? 0.873 8.758 7.184 1 96.75 202 ALA A CA 1
ATOM 1577 C C . ALA A 1 202 ? 0.394 7.453 7.812 1 96.75 202 ALA A C 1
ATOM 1579 O O . ALA A 1 202 ? -0.796 7.293 8.094 1 96.75 202 ALA A O 1
ATOM 1580 N N . MET A 1 203 ? 1.333 6.531 8.031 1 97.81 203 MET A N 1
ATOM 1581 C CA . MET A 1 203 ? 0.852 5.27 8.586 1 97.81 203 MET A CA 1
ATOM 1582 C C . MET A 1 203 ? 1.945 4.578 9.391 1 97.81 203 MET A C 1
ATOM 1584 O O . MET A 1 203 ? 3.107 4.562 8.984 1 97.81 203 MET A O 1
ATOM 1588 N N . GLY A 1 204 ? 1.579 4.062 10.531 1 98.25 204 GLY A N 1
ATOM 1589 C CA . GLY A 1 204 ? 2.371 3.082 11.258 1 98.25 204 GLY A CA 1
ATOM 1590 C C . GLY A 1 204 ? 1.899 1.656 11.039 1 98.25 204 GLY A C 1
ATOM 1591 O O . GLY A 1 204 ? 0.695 1.397 10.977 1 98.25 204 GLY A O 1
ATOM 1592 N N . TRP A 1 205 ? 2.836 0.771 10.836 1 98.06 205 TRP A N 1
ATOM 1593 C CA . TRP A 1 205 ? 2.539 -0.64 10.617 1 98.06 205 TRP A CA 1
ATOM 1594 C C . TRP A 1 205 ? 3.266 -1.517 11.633 1 98.06 205 TRP A C 1
ATOM 1596 O O . TRP A 1 205 ? 4.461 -1.336 11.867 1 98.06 205 TRP A O 1
ATOM 1606 N N . PHE A 1 206 ? 2.557 -2.43 12.203 1 98.06 206 PHE A N 1
ATOM 1607 C CA . PHE A 1 206 ? 3.164 -3.352 13.156 1 98.06 206 PHE A CA 1
ATOM 1608 C C . PHE A 1 206 ? 2.596 -4.758 12.984 1 98.06 206 PHE A C 1
ATOM 1610 O O . PHE A 1 206 ? 1.379 -4.934 12.906 1 98.06 206 PHE A O 1
ATOM 1617 N N . GLU A 1 207 ? 3.451 -5.703 12.93 1 97.12 207 GLU A N 1
ATOM 1618 C CA . GLU A 1 207 ? 3.125 -7.125 12.961 1 97.12 207 GLU A CA 1
ATOM 1619 C C . GLU A 1 207 ? 3.986 -7.863 13.977 1 97.12 207 GLU A C 1
ATOM 1621 O O . GLU A 1 207 ? 5.215 -7.785 13.938 1 97.12 207 GLU A O 1
ATOM 1626 N N . SER A 1 208 ? 3.357 -8.539 14.852 1 94.5 208 SER A N 1
ATOM 1627 C CA . SER A 1 208 ? 4.086 -9.375 15.797 1 94.5 208 SER A CA 1
ATOM 1628 C C . SER A 1 208 ? 4.48 -10.703 15.172 1 94.5 208 SER A C 1
ATOM 1630 O O . SER A 1 208 ? 4.098 -11 14.039 1 94.5 208 SER A O 1
ATOM 1632 N N . SER A 1 209 ? 5.234 -11.484 15.891 1 89.38 209 SER A N 1
ATOM 1633 C CA . SER A 1 209 ? 5.637 -12.812 15.43 1 89.38 209 SER A CA 1
ATOM 1634 C C . SER A 1 209 ? 4.465 -13.789 15.469 1 89.38 209 SER A C 1
ATOM 1636 O O . SER A 1 209 ? 4.477 -14.805 14.766 1 89.38 209 SER A O 1
ATOM 1638 N N . GLY A 1 210 ? 3.43 -13.516 16.203 1 91.88 210 GLY A N 1
ATOM 1639 C CA . GLY A 1 210 ? 2.297 -14.406 16.375 1 91.88 210 GLY A CA 1
ATOM 1640 C C . GLY A 1 210 ? 1.071 -13.984 15.594 1 91.88 210 GLY A C 1
ATOM 1641 O O . GLY A 1 210 ? -0.06 -14.188 16.047 1 91.88 210 GLY A O 1
ATOM 1642 N N . HIS A 1 211 ? 1.173 -13.266 14.477 1 94.5 211 HIS A N 1
ATOM 1643 C CA . HIS A 1 211 ? 0.126 -12.898 13.531 1 94.5 211 HIS A CA 1
ATOM 1644 C C . HIS A 1 211 ? -0.775 -11.805 14.094 1 94.5 211 HIS A C 1
ATOM 1646 O O . HIS A 1 211 ? -1.862 -11.562 13.57 1 94.5 211 HIS A O 1
ATOM 1652 N N . SER A 1 212 ? -0.396 -11.242 15.227 1 97.69 212 SER A N 1
ATOM 1653 C CA . SER A 1 212 ? -1.083 -10.055 15.727 1 97.69 212 SER A CA 1
ATOM 1654 C C . SER A 1 212 ? -0.475 -8.781 15.156 1 97.69 212 SER A C 1
ATOM 1656 O O . SER A 1 212 ? 0.701 -8.758 14.781 1 97.69 212 SER A O 1
ATOM 1658 N N . GLY A 1 213 ? -1.279 -7.781 15.016 1 98.19 213 GLY A N 1
ATOM 1659 C CA . GLY A 1 213 ? -0.728 -6.551 14.469 1 98.19 213 GLY A CA 1
ATOM 1660 C C . GLY A 1 213 ? -1.747 -5.43 14.375 1 98.19 213 GLY A C 1
ATOM 1661 O O . GLY A 1 213 ? -2.912 -5.613 14.734 1 98.19 213 GLY A O 1
ATOM 1662 N N . SER A 1 214 ? -1.244 -4.254 13.922 1 98.5 214 SER A N 1
ATOM 1663 C CA . SER A 1 214 ? -2.109 -3.084 13.82 1 98.5 214 SER A CA 1
ATOM 1664 C C . SER A 1 214 ? -1.529 -2.053 12.859 1 98.5 214 SER A C 1
ATOM 1666 O O . SER A 1 214 ? -0.37 -2.158 12.445 1 98.5 214 SER A O 1
ATOM 1668 N N . THR A 1 215 ? -2.377 -1.193 12.398 1 98.69 215 THR A N 1
ATOM 1669 C CA . THR A 1 215 ? -2 0.014 11.672 1 98.69 215 THR A CA 1
ATOM 1670 C C . THR A 1 215 ? -2.486 1.261 12.406 1 98.69 215 THR A C 1
ATOM 1672 O O . THR A 1 215 ? -3.529 1.233 13.062 1 98.69 215 THR A O 1
ATOM 1675 N N . LEU A 1 216 ? -1.728 2.273 12.375 1 98.75 216 LEU A N 1
ATOM 1676 C CA . LEU A 1 216 ? -2.074 3.594 12.883 1 98.75 216 LEU A CA 1
ATOM 1677 C C . LEU A 1 216 ? -1.992 4.641 11.781 1 98.75 216 LEU A C 1
ATOM 1679 O O . LEU A 1 216 ? -0.896 5.031 11.367 1 98.75 216 LEU A O 1
ATOM 1683 N N . TYR A 1 217 ? -3.137 5.109 11.289 1 98.62 217 TYR A N 1
ATOM 1684 C CA . TYR A 1 217 ? -3.18 6.109 10.227 1 98.62 217 TYR A CA 1
ATOM 1685 C C . TYR A 1 217 ? -3.268 7.516 10.805 1 98.62 217 TYR A C 1
ATOM 1687 O O . TYR A 1 217 ? -4.07 7.777 11.703 1 98.62 217 TYR A O 1
ATOM 1695 N N . ALA A 1 218 ? -2.412 8.375 10.391 1 97.94 218 ALA A N 1
ATOM 1696 C CA . ALA A 1 218 ? -2.508 9.812 10.641 1 97.94 218 ALA A CA 1
ATOM 1697 C C . ALA A 1 218 ? -3.225 10.523 9.5 1 97.94 218 ALA A C 1
ATOM 1699 O O . ALA A 1 218 ? -2.773 10.484 8.352 1 97.94 218 ALA A O 1
ATOM 1700 N N . LEU A 1 219 ? -4.324 11.172 9.805 1 96.38 219 LEU A N 1
ATOM 1701 C CA . LEU A 1 219 ? -5.172 11.766 8.781 1 96.38 219 LEU A CA 1
ATOM 1702 C C . LEU A 1 219 ? -5.203 13.289 8.922 1 96.38 219 LEU A C 1
ATOM 1704 O O . LEU A 1 219 ? -4.863 13.828 9.977 1 96.38 219 LEU A O 1
ATOM 1708 N N . PRO A 1 220 ? -5.543 14.023 7.82 1 92.56 220 PRO A N 1
ATOM 1709 C CA . PRO A 1 220 ? -5.688 15.477 7.906 1 92.56 220 PRO A CA 1
ATOM 1710 C C . PRO A 1 220 ? -6.652 15.914 9.008 1 92.56 220 PRO A C 1
ATOM 1712 O O . PRO A 1 220 ? -7.605 15.195 9.312 1 92.56 220 PRO A O 1
ATOM 1715 N N . GLY A 1 221 ? -6.391 17.047 9.523 1 87.38 221 GLY A N 1
ATOM 1716 C CA . GLY A 1 221 ? -7.227 17.562 10.602 1 87.38 221 GLY A CA 1
ATOM 1717 C C . GLY A 1 221 ? -6.859 16.984 11.961 1 87.38 221 GLY A C 1
ATOM 1718 O O . GLY A 1 221 ? -7.602 17.156 12.93 1 87.38 221 GLY A O 1
ATOM 1719 N N . GLY A 1 222 ? -5.738 16.281 12.047 1 90.94 222 GLY A N 1
ATOM 1720 C CA . GLY A 1 222 ? -5.27 15.719 13.305 1 90.94 222 GLY A CA 1
ATOM 1721 C C . GLY A 1 222 ? -6.055 14.492 13.734 1 90.94 222 GLY A C 1
ATOM 1722 O O . GLY A 1 222 ? -6.148 14.195 14.93 1 90.94 222 GLY A O 1
ATOM 1723 N N . ARG A 1 223 ? -6.652 13.773 12.789 1 94.25 223 ARG A N 1
ATOM 1724 C CA . ARG A 1 223 ? -7.426 12.562 13.055 1 94.25 223 ARG A CA 1
ATOM 1725 C C . ARG A 1 223 ? -6.559 11.32 12.914 1 94.25 223 ARG A C 1
ATOM 1727 O O . ARG A 1 223 ? -5.473 11.367 12.344 1 94.25 223 ARG A O 1
ATOM 1734 N N . ALA A 1 224 ? -7.055 10.242 13.516 1 98.31 224 ALA A N 1
ATOM 1735 C CA . ALA A 1 224 ? -6.277 9.016 13.414 1 98.31 224 ALA A CA 1
ATOM 1736 C C . ALA A 1 224 ? -7.168 7.785 13.57 1 98.31 224 ALA A C 1
ATOM 1738 O O . ALA A 1 224 ? -8.242 7.863 14.164 1 98.31 224 ALA A O 1
ATOM 1739 N N . VAL A 1 225 ? -6.809 6.727 12.992 1 98.81 225 VAL A N 1
ATOM 1740 C CA . VAL A 1 225 ? -7.473 5.438 13.148 1 98.81 225 VAL A CA 1
ATOM 1741 C C . VAL A 1 225 ? -6.449 4.371 13.539 1 98.81 225 VAL A C 1
ATOM 1743 O O . VAL A 1 225 ? -5.438 4.195 12.859 1 98.81 225 VAL A O 1
ATOM 1746 N N . LEU A 1 226 ? -6.598 3.762 14.656 1 98.75 226 LEU A N 1
ATOM 1747 C CA . LEU A 1 226 ? -5.844 2.594 15.102 1 98.75 226 LEU A CA 1
ATOM 1748 C C . LEU A 1 226 ? -6.688 1.328 14.992 1 98.75 226 LEU A C 1
ATOM 1750 O O . LEU A 1 226 ? -7.711 1.2 15.672 1 98.75 226 LEU A O 1
ATOM 1754 N N . SER A 1 227 ? -6.34 0.43 14.141 1 98.81 227 SER A N 1
ATOM 1755 C CA . SER A 1 227 ? -7.094 -0.811 13.992 1 98.81 227 SER A CA 1
ATOM 1756 C C . SER A 1 227 ? -6.168 -2 13.773 1 98.81 227 SER A C 1
ATOM 1758 O O . SER A 1 227 ? -5.027 -1.831 13.336 1 98.81 227 SER A O 1
ATOM 1760 N N . GLY A 1 228 ? -6.598 -3.158 14.141 1 98.62 228 GLY A N 1
ATOM 1761 C CA . GLY A 1 228 ? -5.789 -4.363 14.039 1 98.62 228 GLY A CA 1
ATOM 1762 C C . GLY A 1 228 ? -6.473 -5.59 14.602 1 98.62 228 GLY A C 1
ATOM 1763 O O . GLY A 1 228 ? -7.695 -5.609 14.766 1 98.62 228 GLY A O 1
ATOM 1764 N N . GLY A 1 229 ? -5.617 -6.629 14.797 1 98.44 229 GLY A N 1
ATOM 1765 C CA . GLY A 1 229 ? -6.152 -7.887 15.297 1 98.44 229 GLY A CA 1
ATOM 1766 C C . GLY A 1 229 ? -5.18 -8.633 16.188 1 98.44 229 GLY A C 1
ATOM 1767 O O . GLY A 1 229 ? -3.975 -8.641 15.945 1 98.44 229 GLY A O 1
ATOM 1768 N N . VAL A 1 230 ? -5.766 -9.148 17.25 1 98.19 230 VAL A N 1
ATOM 1769 C CA . VAL A 1 230 ? -5.043 -10.094 18.094 1 98.19 230 VAL A CA 1
ATOM 1770 C C . VAL A 1 230 ? -5.297 -11.523 17.609 1 98.19 230 VAL A C 1
ATOM 1772 O O . VAL A 1 230 ? -6.434 -11.891 17.297 1 98.19 230 VAL A O 1
ATOM 1775 N N . TRP A 1 231 ? -4.242 -12.266 17.5 1 97.31 231 TRP A N 1
ATOM 1776 C CA . TRP A 1 231 ? -4.371 -13.648 17.047 1 97.31 231 TRP A CA 1
ATOM 1777 C C . TRP A 1 231 ? -5.258 -14.453 18 1 97.31 231 TRP A C 1
ATOM 1779 O O . TRP A 1 231 ? -5.082 -14.398 19.219 1 97.31 231 TRP A O 1
ATOM 1789 N N . ASN A 1 232 ? -6.281 -15.125 17.375 1 96.38 232 ASN A N 1
ATOM 1790 C CA . ASN A 1 232 ? -7.227 -15.945 18.125 1 96.38 232 ASN A CA 1
ATOM 1791 C C . ASN A 1 232 ? -7.984 -15.125 19.172 1 96.38 232 ASN A C 1
ATOM 1793 O O . ASN A 1 232 ? -8.164 -15.57 20.312 1 96.38 232 ASN A O 1
ATOM 1797 N N . ALA A 1 233 ? -8.352 -13.953 18.797 1 96.56 233 ALA A N 1
ATOM 1798 C CA . ALA A 1 233 ? -9.133 -13.094 19.688 1 96.56 233 ALA A CA 1
ATOM 1799 C C . ALA A 1 233 ? -10.422 -13.789 20.125 1 96.56 233 ALA A C 1
ATOM 1801 O O . ALA A 1 233 ? -11.164 -14.32 19.297 1 96.56 233 ALA A O 1
ATOM 1802 N N . PRO A 1 234 ? -10.719 -13.75 21.375 1 96.25 234 PRO A N 1
ATOM 1803 C CA . PRO A 1 234 ? -11.898 -14.445 21.891 1 96.25 234 PRO A CA 1
ATOM 1804 C C . PRO A 1 234 ? -13.195 -13.961 21.234 1 96.25 234 PRO A C 1
ATOM 1806 O O . PRO A 1 234 ? -14.125 -14.75 21.031 1 96.25 234 PRO A O 1
ATOM 1809 N N . GLU A 1 235 ? -13.273 -12.695 20.969 1 95.81 235 GLU A N 1
ATOM 1810 C CA . GLU A 1 235 ? -14.492 -12.164 20.359 1 95.81 235 GLU A CA 1
ATOM 1811 C C . GLU A 1 235 ? -14.727 -12.742 18.969 1 95.81 235 GLU A C 1
ATOM 1813 O O . GLU A 1 235 ? -15.867 -12.977 18.562 1 95.81 235 GLU A O 1
ATOM 1818 N N . LEU A 1 236 ? -13.703 -12.984 18.219 1 96.88 236 LEU A N 1
ATOM 1819 C CA . LEU A 1 236 ? -13.844 -13.578 16.891 1 96.88 236 LEU A CA 1
ATOM 1820 C C . LEU A 1 236 ? -14.172 -15.062 16.984 1 96.88 236 LEU A C 1
ATOM 1822 O O . LEU A 1 236 ? -14.945 -15.586 16.188 1 96.88 236 LEU A O 1
ATOM 1826 N N . ALA A 1 237 ? -13.562 -15.75 17.984 1 96.19 237 ALA A N 1
ATOM 1827 C CA . ALA A 1 237 ? -13.922 -17.141 18.234 1 96.19 237 ALA A CA 1
ATOM 1828 C C . ALA A 1 237 ? -15.406 -17.281 18.562 1 96.19 237 ALA A C 1
ATOM 1830 O O . ALA A 1 237 ? -16.078 -18.172 18.031 1 96.19 237 ALA A O 1
ATOM 1831 N N . ALA A 1 238 ? -15.859 -16.391 19.391 1 96.44 238 ALA A N 1
ATOM 1832 C CA . ALA A 1 238 ? -17.266 -16.422 19.766 1 96.44 238 ALA A CA 1
ATOM 1833 C C . ALA A 1 238 ? -18.172 -16.234 18.547 1 96.44 238 ALA A C 1
ATOM 1835 O O . ALA A 1 238 ? -19.219 -16.859 18.453 1 96.44 238 ALA A O 1
ATOM 1836 N N . THR A 1 239 ? -17.766 -15.383 17.656 1 96.31 239 THR A N 1
ATOM 1837 C CA . THR A 1 239 ? -18.547 -15.094 16.453 1 96.31 239 THR A CA 1
ATOM 1838 C C . THR A 1 239 ? -18.5 -16.25 15.469 1 96.31 239 THR A C 1
ATOM 1840 O O . THR A 1 239 ? -19.531 -16.828 15.117 1 96.31 239 THR A O 1
ATOM 1843 N N . TYR A 1 240 ? -17.297 -16.688 15.078 1 95.62 240 TYR A N 1
ATOM 1844 C CA . TYR A 1 240 ? -17.125 -17.625 13.977 1 95.62 240 TYR A CA 1
ATOM 1845 C C . TYR A 1 240 ? -17.391 -19.062 14.43 1 95.62 240 TYR A C 1
ATOM 1847 O O . TYR A 1 240 ? -17.859 -19.891 13.648 1 95.62 240 TYR A O 1
ATOM 1855 N N . LEU A 1 241 ? -17.047 -19.406 15.664 1 94.06 241 LEU A N 1
ATOM 1856 C CA . LEU A 1 241 ? -17.172 -20.766 16.156 1 94.06 241 LEU A CA 1
ATOM 1857 C C . LEU A 1 241 ? -18.391 -20.906 17.047 1 94.06 241 LEU A C 1
ATOM 1859 O O . LEU A 1 241 ? -18.984 -22 17.141 1 94.06 241 LEU A O 1
ATOM 1863 N N . GLY A 1 242 ? -18.797 -19.812 17.656 1 93.44 242 GLY A N 1
ATOM 1864 C CA . GLY A 1 242 ? -19.875 -19.891 18.641 1 93.44 242 GLY A CA 1
ATOM 1865 C C . GLY A 1 242 ? -21.203 -19.375 18.094 1 93.44 242 GLY A C 1
ATOM 1866 O O . GLY A 1 242 ? -22.234 -19.531 18.734 1 93.44 242 GLY A O 1
ATOM 1867 N N . GLY A 1 243 ? -21.109 -18.656 16.984 1 92.81 243 GLY A N 1
ATOM 1868 C CA . GLY A 1 243 ? -22.328 -18.172 16.375 1 92.81 243 GLY A CA 1
ATOM 1869 C C . GLY A 1 243 ? -22.828 -16.875 17 1 92.81 243 GLY A C 1
ATOM 1870 O O . GLY A 1 243 ? -23.953 -16.438 16.719 1 92.81 243 GLY A O 1
ATOM 1871 N N . GLN A 1 244 ? -22.125 -16.281 17.844 1 96.19 244 GLN A N 1
ATOM 1872 C CA . GLN A 1 244 ? -22.5 -15 18.438 1 96.19 244 GLN A CA 1
ATOM 1873 C C . GLN A 1 244 ? -22.375 -13.867 17.422 1 96.19 244 GLN A C 1
ATOM 1875 O O . GLN A 1 244 ? -21.625 -13.977 16.453 1 96.19 244 GLN A O 1
ATOM 1880 N N . PRO A 1 245 ? -23.125 -12.812 17.672 1 96.25 245 PRO A N 1
ATOM 1881 C CA . PRO A 1 245 ? -22.984 -11.672 16.766 1 96.25 245 PRO A CA 1
ATOM 1882 C C . PRO A 1 245 ? -21.609 -11.023 16.828 1 96.25 245 PRO A C 1
ATOM 1884 O O . PRO A 1 245 ? -20.984 -11 17.891 1 96.25 245 PRO A O 1
ATOM 1887 N N . MET A 1 246 ? -21.156 -10.602 15.727 1 96.56 246 MET A N 1
ATOM 1888 C CA . MET A 1 246 ? -19.906 -9.852 15.672 1 96.56 246 MET A CA 1
ATOM 1889 C C . MET A 1 246 ? -20 -8.562 16.469 1 96.56 246 MET A C 1
ATOM 1891 O O . MET A 1 246 ? -21 -7.836 16.375 1 96.56 246 MET A O 1
ATOM 1895 N N . PRO A 1 247 ? -19 -8.289 17.281 1 97.31 247 PRO A N 1
ATOM 1896 C CA . PRO A 1 247 ? -19.016 -6.984 17.938 1 97.31 247 PRO A CA 1
ATOM 1897 C C . PRO A 1 247 ? -19.156 -5.824 16.953 1 97.31 247 PRO A C 1
ATOM 1899 O O . PRO A 1 247 ? -18.594 -5.867 15.867 1 97.31 247 PRO A O 1
ATOM 1902 N N . ALA A 1 248 ? -19.906 -4.805 17.344 1 97.88 248 ALA A N 1
ATOM 1903 C CA . ALA A 1 248 ? -20.062 -3.607 16.531 1 97.88 248 ALA A CA 1
ATOM 1904 C C . ALA A 1 248 ? -18.828 -2.709 16.641 1 97.88 248 ALA A C 1
ATOM 1906 O O . ALA A 1 248 ? -18.859 -1.672 17.297 1 97.88 248 ALA A O 1
ATOM 1907 N N . PHE A 1 249 ? -17.844 -3.006 15.922 1 98.12 249 PHE A N 1
ATOM 1908 C CA . PHE A 1 249 ? -16.547 -2.342 16.016 1 98.12 249 PHE A CA 1
ATOM 1909 C C . PHE A 1 249 ? -16.656 -0.87 15.641 1 98.12 249 PHE A C 1
ATOM 1911 O O . PHE A 1 249 ? -15.891 -0.038 16.125 1 98.12 249 PHE A O 1
ATOM 1918 N N . TYR A 1 250 ? -17.672 -0.542 14.82 1 98.44 250 TYR A N 1
ATOM 1919 C CA . TYR A 1 250 ? -17.766 0.799 14.258 1 98.44 250 TYR A CA 1
ATOM 1920 C C . TYR A 1 250 ? -18.922 1.574 14.883 1 98.44 250 TYR A C 1
ATOM 1922 O O . TYR A 1 250 ? -19.359 2.586 14.336 1 98.44 250 TYR A O 1
ATOM 1930 N N . SER A 1 251 ? -19.438 1.026 15.969 1 97.19 251 SER A N 1
ATOM 1931 C CA . SER A 1 251 ? -20.531 1.729 16.625 1 97.19 251 SER A CA 1
ATOM 1932 C C . SER A 1 251 ? -20.141 3.16 16.969 1 97.19 251 SER A C 1
ATOM 1934 O O . SER A 1 251 ? -19.156 3.385 17.672 1 97.19 251 SER A O 1
ATOM 1936 N N . GLY A 1 252 ? -20.859 4.152 16.359 1 94.69 252 GLY A N 1
ATOM 1937 C CA . GLY A 1 252 ? -20.625 5.562 16.641 1 94.69 252 GLY A CA 1
ATOM 1938 C C . GLY A 1 252 ? -19.484 6.148 15.844 1 94.69 252 GLY A C 1
ATOM 1939 O O . GLY A 1 252 ? -19.156 7.328 15.992 1 94.69 252 GLY A O 1
ATOM 1940 N N . ALA A 1 253 ? -18.906 5.387 14.984 1 97.25 253 ALA A N 1
ATOM 1941 C CA . ALA A 1 253 ? -17.734 5.844 14.242 1 97.25 253 ALA A CA 1
ATOM 1942 C C . ALA A 1 253 ? -18.125 6.875 13.188 1 97.25 253 ALA A C 1
ATOM 1944 O O . ALA A 1 253 ? -19.172 6.754 12.547 1 97.25 253 ALA A O 1
ATOM 1945 N N . PRO A 1 254 ? -17.312 7.906 13.023 1 94.69 254 PRO A N 1
ATOM 1946 C CA . PRO A 1 254 ? -17.547 8.859 11.938 1 94.69 254 PRO A CA 1
ATOM 1947 C C . PRO A 1 254 ? -17.391 8.234 10.555 1 94.69 254 PRO A C 1
ATOM 1949 O O . PRO A 1 254 ? -16.969 7.086 10.438 1 94.69 254 PRO A O 1
ATOM 1952 N N . ASP A 1 255 ? -17.781 8.977 9.547 1 95.5 255 ASP A N 1
ATOM 1953 C CA . ASP A 1 255 ? -17.828 8.453 8.188 1 95.5 255 ASP A CA 1
ATOM 1954 C C . ASP A 1 255 ? -16.438 8.258 7.621 1 95.5 255 ASP A C 1
ATOM 1956 O O . ASP A 1 255 ? -16.234 7.492 6.676 1 95.5 255 ASP A O 1
ATOM 1960 N N . TRP A 1 256 ? -15.406 8.914 8.172 1 95.88 256 TRP A N 1
ATOM 1961 C CA . TRP A 1 256 ? -14.062 8.828 7.605 1 95.88 256 TRP A CA 1
ATOM 1962 C C . TRP A 1 256 ? -13.328 7.605 8.141 1 95.88 256 TRP A C 1
ATOM 1964 O O . TRP A 1 256 ? -12.242 7.27 7.668 1 95.88 256 TRP A O 1
ATOM 1974 N N . VAL A 1 257 ? -13.852 6.953 9.172 1 98.31 257 VAL A N 1
ATOM 1975 C CA . VAL A 1 257 ? -13.367 5.633 9.562 1 98.31 257 VAL A CA 1
ATOM 1976 C C . VAL A 1 257 ? -13.93 4.578 8.609 1 98.31 257 VAL A C 1
ATOM 1978 O O . VAL A 1 257 ? -15 4.023 8.852 1 98.31 257 VAL A O 1
ATOM 1981 N N . ALA A 1 258 ? -13.227 4.344 7.547 1 98.5 258 ALA A N 1
ATOM 1982 C CA . ALA A 1 258 ? -13.672 3.475 6.461 1 98.5 258 ALA A CA 1
ATOM 1983 C C . ALA A 1 258 ? -12.523 2.629 5.926 1 98.5 258 ALA A C 1
ATOM 1985 O O . ALA A 1 258 ? -11.391 2.736 6.402 1 98.5 258 ALA A O 1
ATOM 1986 N N . ASP A 1 259 ? -12.742 1.846 4.988 1 98.12 259 ASP A N 1
ATOM 1987 C CA . ASP A 1 259 ? -11.859 0.808 4.473 1 98.12 259 ASP A CA 1
ATOM 1988 C C . ASP A 1 259 ? -10.477 1.376 4.152 1 98.12 259 ASP A C 1
ATOM 1990 O O . ASP A 1 259 ? -9.461 0.752 4.453 1 98.12 259 ASP A O 1
ATOM 1994 N N . PRO A 1 260 ? -10.336 2.564 3.643 1 97.06 260 PRO A N 1
ATOM 1995 C CA . PRO A 1 260 ? -9.008 3.039 3.238 1 97.06 260 PRO A CA 1
ATOM 1996 C C . PRO A 1 260 ? -8.07 3.238 4.422 1 97.06 260 PRO A C 1
ATOM 1998 O O . PRO A 1 260 ? -6.852 3.324 4.242 1 97.06 260 PRO A O 1
ATOM 2001 N N . VAL A 1 261 ? -8.633 3.283 5.609 1 98.44 261 VAL A N 1
ATOM 2002 C CA . VAL A 1 261 ? -7.777 3.564 6.754 1 98.44 261 VAL A CA 1
ATOM 2003 C C . VAL A 1 261 ? -7.914 2.451 7.789 1 98.44 261 VAL A C 1
ATOM 2005 O O . VAL A 1 261 ? -7.555 2.631 8.953 1 98.44 261 VAL A O 1
ATOM 2008 N N . LEU A 1 262 ? -8.492 1.347 7.398 1 98.69 262 LEU A N 1
ATOM 2009 C CA . LEU A 1 262 ? -8.609 0.19 8.281 1 98.69 262 LEU A CA 1
ATOM 2010 C C . LEU A 1 262 ? -7.484 -0.808 8.016 1 98.69 262 LEU A C 1
ATOM 2012 O O . LEU A 1 262 ? -7.016 -0.932 6.879 1 98.69 262 LEU A O 1
ATOM 2016 N N . ASN A 1 263 ? -7.102 -1.454 9.078 1 98.69 263 ASN A N 1
ATOM 2017 C CA . ASN A 1 263 ? -6.148 -2.549 8.93 1 98.69 263 ASN A CA 1
ATOM 2018 C C . ASN A 1 263 ? -6.652 -3.596 7.938 1 98.69 263 ASN A C 1
ATOM 2020 O O . ASN A 1 263 ? -7.844 -3.906 7.902 1 98.69 263 ASN A O 1
ATOM 2024 N N . PRO A 1 264 ? -5.77 -4.199 7.164 1 97.62 264 PRO A N 1
ATOM 2025 C CA . PRO A 1 264 ? -6.164 -5.191 6.164 1 97.62 264 PRO A CA 1
ATOM 2026 C C . PRO A 1 264 ? -6.918 -6.375 6.773 1 97.62 264 PRO A C 1
ATOM 2028 O O . PRO A 1 264 ? -7.664 -7.059 6.07 1 97.62 264 PRO A O 1
ATOM 2031 N N . ARG A 1 265 ? -6.77 -6.629 7.988 1 98.25 265 ARG A N 1
ATOM 2032 C CA . ARG A 1 265 ? -7.469 -7.715 8.664 1 98.25 265 ARG A CA 1
ATOM 2033 C C . ARG A 1 265 ? -8.984 -7.523 8.594 1 98.25 265 ARG A C 1
ATOM 2035 O O . ARG A 1 265 ? -9.742 -8.484 8.734 1 98.25 265 ARG A O 1
ATOM 2042 N N . ALA A 1 266 ? -9.398 -6.27 8.406 1 98.44 266 ALA A N 1
ATOM 2043 C CA . ALA A 1 266 ? -10.828 -6.023 8.234 1 98.44 266 ALA A CA 1
ATOM 2044 C C . ALA A 1 266 ? -11.359 -6.738 6.996 1 98.44 266 ALA A C 1
ATOM 2046 O O . ALA A 1 266 ? -12.445 -7.32 7.031 1 98.44 266 ALA A O 1
ATOM 2047 N N . ALA A 1 267 ? -10.586 -6.758 5.965 1 97.31 267 ALA A N 1
ATOM 2048 C CA . ALA A 1 267 ? -11.008 -7.352 4.699 1 97.31 267 ALA A CA 1
ATOM 2049 C C . ALA A 1 267 ? -11.047 -8.875 4.797 1 97.31 267 ALA A C 1
ATOM 2051 O O . ALA A 1 267 ? -11.758 -9.531 4.035 1 97.31 267 ALA A O 1
ATOM 2052 N N . ASN A 1 268 ? -10.305 -9.445 5.77 1 95.69 268 ASN A N 1
ATOM 2053 C CA . ASN A 1 268 ? -10.242 -10.891 5.91 1 95.69 268 ASN A CA 1
ATOM 2054 C C . ASN A 1 268 ? -11.07 -11.375 7.098 1 95.69 268 ASN A C 1
ATOM 2056 O O . ASN A 1 268 ? -11.055 -12.562 7.43 1 95.69 268 ASN A O 1
ATOM 2060 N N . GLY A 1 269 ? -11.664 -10.469 7.711 1 97.75 269 GLY A N 1
ATOM 2061 C CA . GLY A 1 269 ? -12.555 -10.812 8.812 1 97.75 269 GLY A CA 1
ATOM 2062 C C . GLY A 1 269 ? -11.812 -11.102 10.109 1 97.75 269 GLY A C 1
ATOM 2063 O O . GLY A 1 269 ? -12.352 -11.75 11.008 1 97.75 269 GLY A O 1
ATOM 2064 N N . LEU A 1 270 ? -10.617 -10.617 10.203 1 98.12 270 LEU A N 1
ATOM 2065 C CA . LEU A 1 270 ? -9.805 -10.992 11.359 1 98.12 270 LEU A CA 1
ATOM 2066 C C . LEU A 1 270 ? -9.492 -9.773 12.219 1 98.12 270 LEU A C 1
ATOM 2068 O O . LEU A 1 270 ? -8.688 -9.859 13.148 1 98.12 270 LEU A O 1
ATOM 2072 N N . MET A 1 271 ? -10.086 -8.602 11.898 1 98.38 271 MET A N 1
ATOM 2073 C CA . MET A 1 271 ? -9.898 -7.43 12.742 1 98.38 271 MET A CA 1
ATOM 2074 C C . MET A 1 271 ? -10.633 -7.59 14.07 1 98.38 271 MET A C 1
ATOM 2076 O O . MET A 1 271 ? -11.797 -7.984 14.094 1 98.38 271 MET A O 1
ATOM 2080 N N . SER A 1 272 ? -9.953 -7.332 15.18 1 98.06 272 SER A N 1
ATOM 2081 C CA . SER A 1 272 ? -10.578 -7.523 16.484 1 98.06 272 SER A CA 1
ATOM 2082 C C . SER A 1 272 ? -10.719 -6.199 17.234 1 98.06 272 SER A C 1
ATOM 2084 O O . SER A 1 272 ? -11.32 -6.148 18.312 1 98.06 272 SER A O 1
ATOM 2086 N N . PHE A 1 273 ? -10.195 -5.098 16.688 1 98.44 273 PHE A N 1
ATOM 2087 C 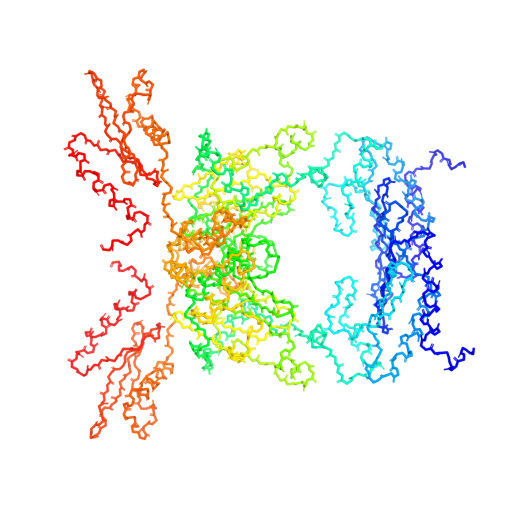CA . PHE A 1 273 ? -10.391 -3.807 17.344 1 98.44 273 PHE A CA 1
ATOM 2088 C C . PHE A 1 273 ? -10.242 -2.668 16.344 1 98.44 273 PHE A C 1
ATOM 2090 O O . PHE A 1 273 ? -9.562 -2.812 15.32 1 98.44 273 PHE A O 1
ATOM 2097 N N . CYS A 1 274 ? -10.859 -1.577 16.625 1 98.69 274 CYS A N 1
ATOM 2098 C CA . CYS A 1 274 ? -10.805 -0.327 15.875 1 98.69 274 CYS A CA 1
ATOM 2099 C C . CYS A 1 274 ? -11.023 0.87 16.797 1 98.69 274 CYS A C 1
ATOM 2101 O O . CYS A 1 274 ? -12.062 0.973 17.453 1 98.69 274 CYS A O 1
ATOM 2103 N N . TYR A 1 275 ? -10.023 1.704 16.922 1 98.56 275 TYR A N 1
ATOM 2104 C CA . TYR A 1 275 ? -10.055 2.963 17.656 1 98.56 275 TYR A CA 1
ATOM 2105 C C . TYR A 1 275 ? -9.875 4.148 16.703 1 98.56 275 TYR A C 1
ATOM 2107 O O . TYR A 1 275 ? -9.273 4.016 15.641 1 98.56 275 TYR A O 1
ATOM 2115 N N . TRP A 1 276 ? -10.453 5.254 17.094 1 98.25 276 TRP A N 1
ATOM 2116 C CA . TRP A 1 276 ? -10.195 6.461 16.312 1 98.25 276 TRP A CA 1
ATOM 2117 C C . TRP A 1 276 ? -10.031 7.672 17.219 1 98.25 276 TRP A C 1
ATOM 2119 O O . TRP A 1 276 ? -10.484 7.664 18.375 1 98.25 276 TRP A O 1
ATOM 2129 N N . TRP A 1 277 ? -9.234 8.602 16.75 1 96.69 277 TRP A N 1
ATOM 2130 C CA . TRP A 1 277 ? -8.914 9.844 17.453 1 96.69 277 TRP A CA 1
ATOM 2131 C C . TRP A 1 277 ? -9.531 11.039 16.734 1 96.69 277 TRP A C 1
ATOM 2133 O O . TRP A 1 277 ? -9.328 11.227 15.531 1 96.69 277 TRP A O 1
ATOM 2143 N N . GLU A 1 278 ? -10.25 11.766 17.422 1 89.88 278 GLU A N 1
ATOM 2144 C CA . GLU A 1 278 ? -10.891 12.969 16.906 1 89.88 278 GLU A CA 1
ATOM 2145 C C . GLU A 1 278 ? -11.039 14.031 17.984 1 89.88 278 GLU A C 1
ATOM 2147 O O . GLU A 1 278 ? -11.445 13.727 19.109 1 89.88 278 GLU A O 1
ATOM 2152 N N . SER A 1 279 ? -10.617 15.188 17.625 1 83 279 SER A N 1
ATOM 2153 C CA . SER A 1 279 ? -10.82 16.359 18.484 1 83 279 SER A CA 1
ATOM 2154 C C . SER A 1 279 ? -10.203 16.141 19.859 1 83 279 SER A C 1
ATOM 2156 O O . SER A 1 279 ? -10.828 16.422 20.875 1 83 279 SER A O 1
ATOM 2158 N N . GLY A 1 280 ? -9.156 15.469 19.891 1 85.69 280 GLY A N 1
ATOM 2159 C CA . GLY A 1 280 ? -8.359 15.391 21.094 1 85.69 280 GLY A CA 1
ATOM 2160 C C . GLY A 1 280 ? -8.695 14.195 21.969 1 85.69 280 GLY A C 1
ATOM 2161 O O . GLY A 1 280 ? -8.227 14.086 23.094 1 85.69 280 GLY A O 1
ATOM 2162 N N . HIS A 1 281 ? -9.586 13.273 21.422 1 88.19 281 HIS A N 1
ATOM 2163 C CA . HIS A 1 281 ? -10 12.133 22.234 1 88.19 281 HIS A CA 1
ATOM 2164 C C . HIS A 1 281 ? -9.945 10.836 21.422 1 88.19 281 HIS A C 1
ATOM 2166 O O . HIS A 1 281 ? -10.078 10.859 20.203 1 88.19 281 HIS A O 1
ATOM 2172 N N . TRP A 1 282 ? -9.766 9.766 22.188 1 93.69 282 TRP A N 1
ATOM 2173 C CA . TRP A 1 282 ? -9.891 8.438 21.594 1 93.69 282 TRP A CA 1
ATOM 2174 C C . TRP A 1 282 ? -11.32 7.91 21.75 1 93.69 282 TRP A C 1
ATOM 2176 O O . TRP A 1 282 ? -11.953 8.109 22.781 1 93.69 282 TRP A O 1
ATOM 2186 N N . TYR A 1 283 ? -11.797 7.254 20.734 1 94.94 283 TYR A N 1
ATOM 2187 C CA . TYR A 1 283 ? -13.109 6.609 20.75 1 94.94 283 TYR A CA 1
ATOM 2188 C C . TYR A 1 283 ? -13.016 5.172 20.25 1 94.94 283 TYR A C 1
ATOM 2190 O O . TYR A 1 283 ? -12.047 4.805 19.578 1 94.94 283 TYR A O 1
ATOM 2198 N N . ARG A 1 284 ? -13.906 4.363 20.641 1 97.31 284 ARG A N 1
ATOM 2199 C CA . ARG A 1 284 ? -14.094 3.02 20.094 1 97.31 284 ARG A CA 1
ATOM 2200 C C . ARG A 1 284 ? -15.562 2.613 20.125 1 97.31 284 ARG A C 1
ATOM 2202 O O . ARG A 1 284 ? -16.375 3.268 20.766 1 97.31 284 ARG A O 1
ATOM 2209 N N . GLY A 1 285 ? -15.922 1.643 19.281 1 97.25 285 GLY A N 1
ATOM 2210 C CA . GLY A 1 285 ? -17.203 0.958 19.438 1 97.25 285 GLY A CA 1
ATOM 2211 C C . GLY A 1 285 ? -17.156 -0.141 20.484 1 97.25 285 GLY A C 1
ATOM 2212 O O . GLY A 1 285 ? -16.781 0.098 21.625 1 97.25 285 GLY A O 1
ATOM 2213 N N . GLU A 1 286 ? -17.469 -1.348 20 1 97.12 286 GLU A N 1
ATOM 2214 C CA . GLU A 1 286 ? -17.484 -2.484 20.906 1 97.12 286 GLU A CA 1
ATOM 2215 C C . GLU A 1 286 ? -16.172 -3.24 20.891 1 97.12 286 GLU A C 1
ATOM 2217 O O . GLU A 1 286 ? -16.125 -4.441 21.172 1 97.12 286 GLU A O 1
ATOM 2222 N N . SER A 1 287 ? -15.141 -2.537 20.516 1 96.81 287 SER A N 1
ATOM 2223 C CA . SER A 1 287 ? -13.805 -3.135 20.547 1 96.81 287 SER A CA 1
ATOM 2224 C C . SER A 1 287 ? -13.367 -3.457 21.969 1 96.81 287 SER A C 1
ATOM 2226 O O . SER A 1 287 ? -13.828 -2.83 22.922 1 96.81 287 SER A O 1
ATOM 2228 N N . ALA A 1 288 ? -12.461 -4.453 22.047 1 92.12 288 ALA A N 1
ATOM 2229 C CA . ALA A 1 288 ? -11.867 -4.801 23.344 1 92.12 288 ALA A CA 1
ATOM 2230 C C . ALA A 1 288 ? -11.016 -3.658 23.875 1 92.12 288 ALA A C 1
ATOM 2232 O O . ALA A 1 288 ? -10.453 -2.875 23.109 1 92.12 288 ALA A O 1
ATOM 2233 N N . PRO A 1 289 ? -10.891 -3.607 25.188 1 93.19 289 PRO A N 1
ATOM 2234 C CA . PRO A 1 289 ? -10.023 -2.58 25.781 1 93.19 289 PRO A CA 1
ATOM 2235 C C . PRO A 1 289 ? -8.547 -2.834 25.516 1 93.19 289 PRO A C 1
ATOM 2237 O O . PRO A 1 289 ? -8.164 -3.926 25.078 1 93.19 289 PRO A O 1
ATOM 2240 N N . ALA A 1 290 ? -7.844 -1.862 25.797 1 92.31 290 ALA A N 1
ATOM 2241 C CA . ALA A 1 290 ? -6.438 -1.812 25.406 1 92.31 290 ALA A CA 1
ATOM 2242 C C . ALA A 1 290 ? -5.648 -2.943 26.062 1 92.31 290 ALA A C 1
ATOM 2244 O O . ALA A 1 290 ? -4.691 -3.457 25.484 1 92.31 290 ALA A O 1
ATOM 2245 N N . ASP A 1 291 ? -5.996 -3.357 27.266 1 91.94 291 ASP A N 1
ATOM 2246 C CA . ASP A 1 291 ? -5.25 -4.383 27.984 1 91.94 291 ASP A CA 1
ATOM 2247 C C . ASP A 1 291 ? -5.273 -5.711 27.234 1 91.94 291 ASP A C 1
ATOM 2249 O O . ASP A 1 291 ? -4.402 -6.562 27.438 1 91.94 291 ASP A O 1
ATOM 2253 N N . ARG A 1 292 ? -6.219 -5.848 26.375 1 95.06 292 ARG A N 1
ATOM 2254 C CA . ARG A 1 292 ? -6.344 -7.094 25.625 1 95.06 292 ARG A CA 1
ATOM 2255 C C . ARG A 1 292 ? -5.66 -6.984 24.266 1 95.06 292 ARG A C 1
ATOM 2257 O O . ARG A 1 292 ? -5.738 -7.906 23.453 1 95.06 292 ARG A O 1
ATOM 2264 N N . LEU A 1 293 ? -5.02 -5.836 24.031 1 96.75 293 LEU A N 1
ATOM 2265 C CA . LEU A 1 293 ? -4.469 -5.582 22.719 1 96.75 293 LEU A CA 1
ATOM 2266 C C . LEU A 1 293 ? -2.945 -5.617 22.734 1 96.75 293 LEU A C 1
ATOM 2268 O O . LEU A 1 293 ? -2.295 -5.258 21.75 1 96.75 293 LEU A O 1
ATOM 2272 N N . ARG A 1 294 ? -2.334 -6.129 23.75 1 94.44 294 ARG A N 1
ATOM 2273 C CA . ARG A 1 294 ? -0.903 -6.008 24.016 1 94.44 294 ARG A CA 1
ATOM 2274 C C . ARG A 1 294 ? -0.093 -6.668 22.906 1 94.44 294 ARG A C 1
ATOM 2276 O O . ARG A 1 294 ? 0.956 -6.156 22.5 1 94.44 294 ARG A O 1
ATOM 2283 N N . GLU A 1 295 ? -0.586 -7.742 22.359 1 96.19 295 GLU A N 1
ATOM 2284 C CA . GLU A 1 295 ? 0.169 -8.484 21.344 1 96.19 295 GLU A CA 1
ATOM 2285 C C . GLU A 1 295 ? 0.128 -7.785 20 1 96.19 295 GLU A C 1
ATOM 2287 O O . GLU A 1 295 ? 0.941 -8.078 19.109 1 96.19 295 GLU A O 1
ATOM 2292 N N . ALA A 1 296 ? -0.82 -6.852 19.812 1 97.81 296 ALA A N 1
ATOM 2293 C CA . ALA A 1 296 ? -1.052 -6.27 18.5 1 97.81 296 ALA A CA 1
ATOM 2294 C C . ALA A 1 296 ? -0.531 -4.836 18.438 1 97.81 296 ALA A C 1
ATOM 2296 O O . ALA A 1 296 ? -0.614 -4.184 17.391 1 97.81 296 ALA A O 1
ATOM 2297 N N . ILE A 1 297 ? -0.009 -4.316 19.531 1 97.19 297 ILE A N 1
ATOM 2298 C CA . ILE A 1 297 ? 0.48 -2.943 19.625 1 97.19 297 ILE A CA 1
ATOM 2299 C C . ILE A 1 297 ? 1.937 -2.943 20.078 1 97.19 297 ILE A C 1
ATOM 2301 O O . ILE A 1 297 ? 2.311 -3.699 20.984 1 97.19 297 ILE A O 1
ATOM 2305 N N . PRO A 1 298 ? 2.771 -2.137 19.359 1 96 298 PRO A N 1
ATOM 2306 C CA . PRO A 1 298 ? 4.137 -2.037 19.891 1 96 298 PRO A CA 1
ATOM 2307 C C . PRO A 1 298 ? 4.176 -1.539 21.328 1 96 298 PRO A C 1
ATOM 2309 O O . PRO A 1 298 ? 3.158 -1.082 21.859 1 96 298 PRO A O 1
ATOM 2312 N N . GLU A 1 299 ? 5.258 -1.658 22 1 93.62 299 GLU A N 1
ATOM 2313 C CA . GLU A 1 299 ? 5.426 -1.291 23.391 1 93.62 299 GLU A CA 1
ATOM 2314 C C . GLU A 1 299 ? 5.492 0.224 23.562 1 93.62 299 GLU A C 1
ATOM 2316 O O . GLU A 1 299 ? 6.527 0.764 23.969 1 93.62 299 GLU A O 1
ATOM 2321 N N . ILE A 1 300 ? 4.316 0.857 23.406 1 92.38 300 ILE A N 1
ATOM 2322 C CA . ILE A 1 300 ? 4.312 2.316 23.406 1 92.38 300 ILE A CA 1
ATOM 2323 C C . ILE A 1 300 ? 3.213 2.828 24.328 1 92.38 300 ILE A C 1
ATOM 2325 O O . ILE A 1 300 ? 2.727 3.949 24.172 1 92.38 300 ILE A O 1
ATOM 2329 N N . TRP A 1 301 ? 2.891 2.1 25.312 1 91.38 301 TRP A N 1
ATOM 2330 C CA . TRP A 1 301 ? 1.755 2.363 26.188 1 91.38 301 TRP A CA 1
ATOM 2331 C C . TRP A 1 301 ? 2.051 3.529 27.125 1 91.38 301 TRP A C 1
ATOM 2333 O O . TRP A 1 301 ? 1.21 4.41 27.312 1 91.38 301 TRP A O 1
ATOM 2343 N N . THR A 1 302 ? 3.148 3.48 27.75 1 93.56 302 THR A N 1
ATOM 2344 C CA . THR A 1 302 ? 3.604 4.547 28.641 1 93.56 302 THR A CA 1
ATOM 2345 C C . THR A 1 302 ? 5.012 5 28.266 1 93.56 302 THR A C 1
ATOM 2347 O O . THR A 1 302 ? 5.699 4.328 27.5 1 93.56 302 THR A O 1
ATOM 2350 N N . PHE A 1 303 ? 5.34 6.137 28.75 1 94.81 303 PHE A N 1
ATOM 2351 C CA . PHE A 1 303 ? 6.676 6.672 28.516 1 94.81 303 PHE A CA 1
ATOM 2352 C C . PHE A 1 303 ? 7.742 5.699 29.016 1 94.81 303 PHE A C 1
ATOM 2354 O O . PHE A 1 303 ? 8.672 5.367 28.281 1 94.81 303 PHE A O 1
ATOM 2361 N N . ASP A 1 304 ? 7.562 5.172 30.141 1 95.94 304 ASP A N 1
ATOM 2362 C CA . ASP A 1 304 ? 8.531 4.281 30.766 1 95.94 304 ASP A CA 1
ATOM 2363 C C . ASP A 1 304 ? 8.617 2.953 30.016 1 95.94 304 ASP A C 1
ATOM 2365 O O . ASP A 1 304 ? 9.703 2.393 29.859 1 95.94 304 ASP A O 1
ATOM 2369 N N . THR A 1 305 ? 7.516 2.467 29.594 1 95.44 305 THR A N 1
ATOM 2370 C CA . THR A 1 305 ? 7.516 1.232 28.828 1 95.44 305 THR A CA 1
ATOM 2371 C C . THR A 1 305 ? 8.289 1.414 27.516 1 95.44 305 THR A C 1
ATOM 2373 O O . THR A 1 305 ? 9.016 0.519 27.094 1 95.44 305 THR A O 1
ATOM 2376 N N . ALA A 1 306 ? 8.086 2.561 26.906 1 97.19 306 ALA A N 1
ATOM 2377 C CA . ALA A 1 306 ? 8.797 2.846 25.656 1 97.19 306 ALA A CA 1
ATOM 2378 C C . ALA A 1 306 ? 10.305 2.939 25.906 1 97.19 306 ALA A C 1
ATOM 2380 O O . ALA A 1 306 ? 11.094 2.383 25.141 1 97.19 306 ALA A O 1
ATOM 2381 N N . VAL A 1 307 ? 10.68 3.584 26.984 1 97.56 307 VAL A N 1
ATOM 2382 C CA . VAL A 1 307 ? 12.102 3.707 27.312 1 97.56 307 VAL A CA 1
ATOM 2383 C C . VAL A 1 307 ? 12.695 2.322 27.547 1 97.56 307 VAL A C 1
ATOM 2385 O O . VAL A 1 307 ? 13.758 2.002 27.016 1 97.56 307 VAL A O 1
ATOM 2388 N N . LYS A 1 308 ? 12.031 1.586 28.297 1 97.38 308 LYS A N 1
ATOM 2389 C CA . LYS A 1 308 ? 12.508 0.239 28.609 1 97.38 308 LYS A CA 1
ATOM 2390 C C . LYS A 1 308 ? 12.664 -0.593 27.344 1 97.38 308 LYS A C 1
ATOM 2392 O O . LYS A 1 308 ? 13.672 -1.27 27.156 1 97.38 308 LYS A O 1
ATOM 2397 N N . ALA A 1 309 ? 11.664 -0.552 26.5 1 96.5 309 ALA A N 1
ATOM 2398 C CA . ALA A 1 309 ? 11.688 -1.318 25.266 1 96.5 309 ALA A CA 1
ATOM 2399 C C . ALA A 1 309 ? 12.883 -0.926 24.391 1 96.5 309 ALA A C 1
ATOM 2401 O O . ALA A 1 309 ? 13.578 -1.79 23.844 1 96.5 309 ALA A O 1
ATOM 2402 N N . ILE A 1 310 ? 13.148 0.312 24.266 1 97.38 310 ILE A N 1
ATOM 2403 C CA . ILE A 1 310 ? 14.234 0.815 23.422 1 97.38 310 ILE A CA 1
ATOM 2404 C C . ILE A 1 310 ? 15.578 0.377 24 1 97.38 310 ILE A C 1
ATOM 2406 O O . ILE A 1 310 ? 16.453 -0.086 23.281 1 97.38 310 ILE A O 1
ATOM 2410 N N . ARG A 1 311 ? 15.711 0.494 25.25 1 97.56 311 ARG A N 1
ATOM 2411 C CA . ARG A 1 311 ? 16.953 0.09 25.891 1 97.56 311 ARG A CA 1
ATOM 2412 C C . ARG A 1 311 ? 17.188 -1.407 25.734 1 97.56 311 ARG A C 1
ATOM 2414 O O . ARG A 1 311 ? 18.328 -1.837 25.469 1 97.56 311 ARG A O 1
ATOM 2421 N N . GLU A 1 312 ? 16.203 -2.15 25.859 1 96 312 GLU A N 1
ATOM 2422 C CA . GLU A 1 312 ? 16.328 -3.596 25.688 1 96 312 GLU A CA 1
ATOM 2423 C C . GLU A 1 312 ? 16.688 -3.955 24.25 1 96 312 GLU A C 1
ATOM 2425 O O . GLU A 1 312 ? 17.484 -4.867 24.016 1 96 312 GLU A O 1
ATOM 2430 N N . LEU A 1 313 ? 16.109 -3.27 23.375 1 94.31 313 LEU A N 1
ATOM 2431 C CA . LEU A 1 313 ? 16.391 -3.512 21.953 1 94.31 313 LEU A CA 1
ATOM 2432 C C . LEU A 1 313 ? 17.859 -3.268 21.641 1 94.31 313 LEU A C 1
ATOM 2434 O O . LEU A 1 313 ? 18.438 -3.943 20.797 1 94.31 313 LEU A O 1
ATOM 2438 N N . LEU A 1 314 ? 18.438 -2.387 22.328 1 95.38 314 LEU A N 1
ATOM 2439 C CA . LEU A 1 314 ? 19.797 -1.969 22 1 95.38 314 LEU A CA 1
ATOM 2440 C C . LEU A 1 314 ? 20.828 -2.697 22.875 1 95.38 314 LEU A C 1
ATOM 2442 O O . LEU A 1 314 ? 22.016 -2.693 22.578 1 95.38 314 LEU A O 1
ATOM 2446 N N . ALA A 1 315 ? 20.438 -3.32 23.859 1 93.62 315 ALA A N 1
ATOM 2447 C CA . ALA A 1 315 ? 21.281 -3.834 24.938 1 93.62 315 ALA A CA 1
ATOM 2448 C C . ALA A 1 315 ? 22.328 -4.789 24.391 1 93.62 315 ALA A C 1
ATOM 2450 O O . ALA A 1 315 ? 23.453 -4.848 24.891 1 93.62 315 ALA A O 1
ATOM 2451 N N . SER A 1 316 ? 22 -5.523 23.344 1 89.5 316 SER A N 1
ATOM 2452 C CA . SER A 1 316 ? 22.938 -6.508 22.812 1 89.5 316 SER A CA 1
ATOM 2453 C C . SER A 1 316 ? 24.141 -5.836 22.156 1 89.5 316 SER A C 1
ATOM 2455 O O . SER A 1 316 ? 25.219 -6.422 22.094 1 89.5 316 SER A O 1
ATOM 2457 N N . ARG A 1 317 ? 24 -4.633 21.766 1 91.19 317 ARG A N 1
ATOM 2458 C CA . ARG A 1 317 ? 25.094 -3.965 21.047 1 91.19 317 ARG A CA 1
ATOM 2459 C C . ARG A 1 317 ? 25.594 -2.756 21.828 1 91.19 317 ARG A C 1
ATOM 2461 O O . ARG A 1 317 ? 26.766 -2.383 21.719 1 91.19 317 ARG A O 1
ATOM 2468 N N . ARG A 1 318 ? 24.594 -2.186 22.578 1 90.19 318 ARG A N 1
ATOM 2469 C CA . ARG A 1 318 ? 24.938 -0.947 23.266 1 90.19 318 ARG A CA 1
ATOM 2470 C C . ARG A 1 318 ? 24.062 -0.749 24.5 1 90.19 318 ARG A C 1
ATOM 2472 O O . ARG A 1 318 ? 22.828 -0.809 24.406 1 90.19 318 ARG A O 1
ATOM 2479 N N . ALA A 1 319 ? 24.797 -0.517 25.578 1 92 319 ALA A N 1
ATOM 2480 C CA . ALA A 1 319 ? 24.047 -0.121 26.766 1 92 319 ALA A CA 1
ATOM 2481 C C . ALA A 1 319 ? 23.797 1.383 26.781 1 92 319 ALA A C 1
ATOM 2483 O O . ALA A 1 319 ? 24.734 2.18 26.812 1 92 319 ALA A O 1
ATOM 2484 N N . VAL A 1 320 ? 22.562 1.748 26.703 1 94.94 320 VAL A N 1
ATOM 2485 C CA . VAL A 1 320 ? 22.219 3.164 26.641 1 94.94 320 VAL A CA 1
ATOM 2486 C C . VAL A 1 320 ? 21.516 3.58 27.922 1 94.94 320 VAL A C 1
ATOM 2488 O O . VAL A 1 320 ? 20.688 2.83 28.469 1 94.94 320 VAL A O 1
ATOM 2491 N N . GLY A 1 321 ? 21.828 4.734 28.422 1 94 321 GLY A N 1
ATOM 2492 C CA . GLY A 1 321 ? 21.234 5.246 29.641 1 94 321 GLY A CA 1
ATOM 2493 C C . GLY A 1 321 ? 19.781 5.68 29.453 1 94 321 GLY A C 1
ATOM 2494 O O . GLY A 1 321 ? 19.359 5.965 28.328 1 94 321 GLY A O 1
ATOM 2495 N N . TYR A 1 322 ? 19.078 5.723 30.562 1 96.19 322 TYR A N 1
ATOM 2496 C CA . TYR A 1 322 ? 17.688 6.145 30.578 1 96.19 322 TYR A CA 1
ATOM 2497 C C . TYR A 1 322 ? 17.531 7.559 30.031 1 96.19 322 TYR A C 1
ATOM 2499 O O . TYR A 1 322 ? 16.625 7.828 29.234 1 96.19 322 TYR A O 1
ATOM 2507 N N . GLU A 1 323 ? 18.406 8.422 30.328 1 96.06 323 GLU A N 1
ATOM 2508 C CA . GLU A 1 323 ? 18.281 9.844 30.031 1 96.06 323 GLU A CA 1
ATOM 2509 C C . GLU A 1 323 ? 18.359 10.102 28.531 1 96.06 323 GLU A C 1
ATOM 2511 O O . GLU A 1 323 ? 17.609 10.93 28 1 96.06 323 GLU A O 1
ATOM 2516 N N . ALA A 1 324 ? 19.203 9.422 27.922 1 96.5 324 ALA A N 1
ATOM 2517 C CA . ALA A 1 324 ? 19.344 9.617 26.469 1 96.5 324 ALA A CA 1
ATOM 2518 C C . ALA A 1 324 ? 18.094 9.195 25.734 1 96.5 324 ALA A C 1
ATOM 2520 O O . ALA A 1 324 ? 17.609 9.906 24.844 1 96.5 324 ALA A O 1
ATOM 2521 N N . VAL A 1 325 ? 17.578 8.102 26.125 1 98.31 325 VAL A N 1
ATOM 2522 C CA . VAL A 1 325 ? 16.375 7.594 25.469 1 98.31 325 VAL A CA 1
ATOM 2523 C C . VAL A 1 325 ? 15.188 8.5 25.797 1 98.31 325 VAL A C 1
ATOM 2525 O O . VAL A 1 325 ? 14.383 8.828 24.922 1 98.31 325 VAL A O 1
ATOM 2528 N N . ALA A 1 326 ? 15.156 8.883 27.047 1 97.44 326 ALA A N 1
ATOM 2529 C CA . ALA A 1 326 ? 14.094 9.789 27.484 1 97.44 326 ALA A CA 1
ATOM 2530 C C . ALA A 1 326 ? 14.141 11.094 26.688 1 97.44 326 ALA A C 1
ATOM 2532 O O . ALA A 1 326 ? 13.094 11.617 26.281 1 97.44 326 ALA A O 1
ATOM 2533 N N . ALA A 1 327 ? 15.273 11.578 26.453 1 96.44 327 ALA A N 1
ATOM 2534 C CA . ALA A 1 327 ? 15.445 12.82 25.703 1 96.44 327 ALA A CA 1
ATOM 2535 C C . ALA A 1 327 ? 14.977 12.656 24.266 1 96.44 327 ALA A C 1
ATOM 2537 O O . ALA A 1 327 ? 14.336 13.555 23.703 1 96.44 327 ALA A O 1
ATOM 2538 N N . LEU A 1 328 ? 15.297 11.562 23.703 1 98.06 328 LEU A N 1
ATOM 2539 C CA . LEU A 1 328 ? 14.875 11.297 22.328 1 98.06 328 LEU A CA 1
ATOM 2540 C C . LEU A 1 328 ? 13.352 11.219 22.234 1 98.06 328 LEU A C 1
ATOM 2542 O O . LEU A 1 328 ? 12.758 11.836 21.344 1 98.06 328 LEU A O 1
ATOM 2546 N N . LEU A 1 329 ? 12.719 10.523 23.141 1 98.06 329 LEU A N 1
ATOM 2547 C CA . LEU A 1 329 ? 11.266 10.406 23.156 1 98.06 329 LEU A CA 1
ATOM 2548 C C . LEU A 1 329 ? 10.602 11.758 23.359 1 98.06 329 LEU A C 1
ATOM 2550 O O . LEU A 1 329 ? 9.633 12.102 22.688 1 98.06 329 LEU A O 1
ATOM 2554 N N . ALA A 1 330 ? 11.148 12.539 24.234 1 95.62 330 ALA A N 1
ATOM 2555 C CA . ALA A 1 330 ? 10.617 13.875 24.516 1 95.62 330 ALA A CA 1
ATOM 2556 C C . ALA A 1 330 ? 10.75 14.781 23.297 1 95.62 330 ALA A C 1
ATOM 2558 O O . ALA A 1 330 ? 9.828 15.523 22.953 1 95.62 330 ALA A O 1
ATOM 2559 N N . ALA A 1 331 ? 11.875 14.727 22.672 1 95 331 ALA A N 1
ATOM 2560 C CA . ALA A 1 331 ? 12.102 15.523 21.484 1 95 331 ALA A CA 1
ATOM 2561 C C . ALA A 1 331 ? 11.117 15.148 20.375 1 95 331 ALA A C 1
ATOM 2563 O O . ALA A 1 331 ? 10.602 16.016 19.672 1 95 331 ALA A O 1
ATOM 2564 N N . ALA A 1 332 ? 10.852 13.875 20.234 1 97.25 332 ALA A N 1
ATOM 2565 C CA . ALA A 1 332 ? 9.922 13.398 19.219 1 97.25 332 ALA A CA 1
ATOM 2566 C C . ALA A 1 332 ? 8.508 13.891 19.484 1 97.25 332 ALA A C 1
ATOM 2568 O O . ALA A 1 332 ? 7.77 14.234 18.562 1 97.25 332 ALA A O 1
ATOM 2569 N N . GLU A 1 333 ? 8.133 13.945 20.719 1 93.19 333 GLU A N 1
ATOM 2570 C CA . GLU A 1 333 ? 6.777 14.344 21.109 1 93.19 333 GLU A CA 1
ATOM 2571 C C . GLU A 1 333 ? 6.492 15.789 20.688 1 93.19 333 GLU A C 1
ATOM 2573 O O . GLU A 1 333 ? 5.359 16.125 20.344 1 93.19 333 GLU A O 1
ATOM 2578 N N . ILE A 1 334 ? 7.551 16.562 20.641 1 89.81 334 ILE A N 1
ATOM 2579 C CA . ILE A 1 334 ? 7.32 17.969 20.297 1 89.81 334 ILE A CA 1
ATOM 2580 C C . ILE A 1 334 ? 7.867 18.25 18.906 1 89.81 334 ILE A C 1
ATOM 2582 O O . ILE A 1 334 ? 7.898 19.406 18.469 1 89.81 334 ILE A O 1
ATOM 2586 N N . GLY A 1 335 ? 8.398 17.266 18.25 1 91.62 335 GLY A N 1
ATOM 2587 C CA . GLY A 1 335 ? 8.742 17.359 16.844 1 91.62 335 GLY A CA 1
ATOM 2588 C C . GLY A 1 335 ? 10.062 18.062 16.594 1 91.62 335 GLY A C 1
ATOM 2589 O O . GLY A 1 335 ? 10.195 18.828 15.633 1 91.62 335 GLY A O 1
ATOM 2590 N N . VAL A 1 336 ? 11.133 17.859 17.438 1 90.38 336 VAL A N 1
ATOM 2591 C CA . VAL A 1 336 ? 12.383 18.594 17.281 1 90.38 336 VAL A CA 1
ATOM 2592 C C . VAL A 1 336 ? 13.555 17.609 17.281 1 90.38 336 VAL A C 1
ATOM 2594 O O . VAL A 1 336 ? 14.664 17.969 17.703 1 90.38 336 VAL A O 1
ATOM 2597 N N . VAL A 1 337 ? 13.32 16.391 16.938 1 95.75 337 VAL A N 1
ATOM 2598 C CA . VAL A 1 337 ? 14.391 15.398 16.906 1 95.75 337 VAL A CA 1
ATOM 2599 C C . VAL A 1 337 ? 15.461 15.844 15.906 1 95.75 337 VAL A C 1
ATOM 2601 O O . VAL A 1 337 ? 15.148 16.328 14.82 1 95.75 337 VAL A O 1
ATOM 2604 N N . THR A 1 338 ? 16.719 15.68 16.312 1 91.19 338 THR A N 1
ATOM 2605 C CA . THR A 1 338 ? 17.875 15.93 15.453 1 91.19 338 THR A CA 1
ATOM 2606 C C . THR A 1 338 ? 18.703 14.664 15.297 1 91.19 338 THR A C 1
ATOM 2608 O O . THR A 1 338 ? 18.484 13.672 15.992 1 91.19 338 THR A O 1
ATOM 2611 N N . ARG A 1 339 ? 19.609 14.695 14.344 1 91.69 339 ARG A N 1
ATOM 2612 C CA . ARG A 1 339 ? 20.531 13.57 14.18 1 91.69 339 ARG A CA 1
ATOM 2613 C C . ARG A 1 339 ? 21.359 13.344 15.445 1 91.69 339 ARG A C 1
ATOM 2615 O O . ARG A 1 339 ? 21.656 12.203 15.797 1 91.69 339 ARG A O 1
ATOM 2622 N N . ASP A 1 340 ? 21.625 14.414 16.125 1 91.44 340 ASP A N 1
ATOM 2623 C CA . ASP A 1 340 ? 22.422 14.32 17.359 1 91.44 340 ASP A CA 1
ATOM 2624 C C . ASP A 1 340 ? 21.656 13.57 18.438 1 91.44 340 ASP A C 1
ATOM 2626 O O . ASP A 1 340 ? 22.234 12.742 19.156 1 91.44 340 ASP A O 1
ATOM 2630 N N . THR A 1 341 ? 20.391 13.883 18.562 1 94.69 341 THR A N 1
ATOM 2631 C CA . THR A 1 341 ? 19.578 13.203 19.562 1 94.69 341 THR A CA 1
ATOM 2632 C C . THR A 1 341 ? 19.516 11.703 19.266 1 94.69 341 THR A C 1
ATOM 2634 O O . THR A 1 341 ? 19.531 10.891 20.203 1 94.69 341 THR A O 1
ATOM 2637 N N . VAL A 1 342 ? 19.453 11.367 18.016 1 97 342 VAL A N 1
ATOM 2638 C CA . VAL A 1 342 ? 19.391 9.969 17.625 1 97 342 VAL A CA 1
ATOM 2639 C C . VAL A 1 342 ? 20.75 9.305 17.859 1 97 342 VAL A C 1
ATOM 2641 O O . VAL A 1 342 ? 20.828 8.203 18.406 1 97 342 VAL A O 1
ATOM 2644 N N . SER A 1 343 ? 21.812 10.016 17.547 1 95.12 343 SER A N 1
ATOM 2645 C CA . SER A 1 343 ? 23.172 9.484 17.703 1 95.12 343 SER A CA 1
ATOM 2646 C C . SER A 1 343 ? 23.516 9.273 19.172 1 95.12 343 SER A C 1
ATOM 2648 O O . SER A 1 343 ? 24.266 8.367 19.516 1 95.12 343 SER A O 1
ATOM 2650 N N . ALA A 1 344 ? 22.953 10.086 19.953 1 95.62 344 ALA A N 1
ATOM 2651 C CA . ALA A 1 344 ? 23.172 9.938 21.391 1 95.62 344 ALA A CA 1
ATOM 2652 C C . ALA A 1 344 ? 22.641 8.594 21.891 1 95.62 344 ALA A C 1
ATOM 2654 O O . ALA A 1 344 ? 23.188 8.016 22.828 1 95.62 344 ALA A O 1
ATOM 2655 N N . VAL A 1 345 ? 21.641 8.133 21.297 1 97.62 345 VAL A N 1
ATOM 2656 C CA . VAL A 1 345 ? 21.031 6.871 21.703 1 97.62 345 VAL A CA 1
ATOM 2657 C C . VAL A 1 345 ? 21.688 5.711 20.969 1 97.62 345 VAL A C 1
ATOM 2659 O O . VAL A 1 345 ? 22.078 4.719 21.578 1 97.62 345 VAL A O 1
ATOM 2662 N N . LEU A 1 346 ? 21.922 5.828 19.672 1 96.44 346 LEU A N 1
ATOM 2663 C CA . LEU A 1 346 ? 22.391 4.715 18.844 1 96.44 346 LEU A CA 1
ATOM 2664 C C . LEU A 1 346 ? 23.906 4.648 18.828 1 96.44 346 LEU A C 1
ATOM 2666 O O . LEU A 1 346 ? 24.484 3.574 18.641 1 96.44 346 LEU A O 1
ATOM 2670 N N . GLY A 1 347 ? 24.531 5.762 19.016 1 92.38 347 GLY A N 1
ATOM 2671 C CA . GLY A 1 347 ? 25.969 5.816 18.875 1 92.38 347 GLY A CA 1
ATOM 2672 C C . GLY A 1 347 ? 26.438 5.93 17.438 1 92.38 347 GLY A C 1
ATOM 2673 O O . GLY A 1 347 ? 25.797 5.391 16.531 1 92.38 347 GLY A O 1
ATOM 2674 N N . THR A 1 348 ? 27.5 6.559 17.188 1 84.31 348 THR A N 1
ATOM 2675 C CA . THR A 1 348 ? 27.984 6.766 15.828 1 84.31 348 THR A CA 1
ATOM 2676 C C . THR A 1 348 ? 28.922 5.629 15.414 1 84.31 348 THR A C 1
ATOM 2678 O O . THR A 1 348 ? 29.156 5.418 14.227 1 84.31 348 THR A O 1
ATOM 2681 N N . GLU A 1 349 ? 29.391 4.859 16.344 1 83.56 349 GLU A N 1
ATOM 2682 C CA . GLU A 1 349 ? 30.391 3.838 16.047 1 83.56 349 GLU A CA 1
ATOM 2683 C C . GLU A 1 349 ? 29.844 2.436 16.281 1 83.56 349 GLU A C 1
ATOM 2685 O O . GLU A 1 349 ? 30.594 1.469 16.359 1 83.56 349 GLU A O 1
ATOM 2690 N N . CYS A 1 350 ? 28.578 2.291 16.391 1 85.12 350 CYS A N 1
ATOM 2691 C CA . CYS A 1 350 ? 28.016 1.001 16.781 1 85.12 350 CYS A CA 1
ATOM 2692 C C . CYS A 1 350 ? 27.422 0.284 15.57 1 85.12 350 CYS A C 1
ATOM 2694 O O . CYS A 1 350 ? 26.766 -0.755 15.719 1 85.12 350 CYS A O 1
ATOM 2696 N N . GLY A 1 351 ? 27.594 0.846 14.391 1 89.75 351 GLY A N 1
ATOM 2697 C CA . GLY A 1 351 ? 27.172 0.175 13.172 1 89.75 351 GLY A CA 1
ATOM 2698 C C . GLY A 1 351 ? 25.688 0.291 12.906 1 89.75 351 GLY A C 1
ATOM 2699 O O . GLY A 1 351 ? 25.141 -0.394 12.039 1 89.75 351 GLY A O 1
ATOM 2700 N N . PHE A 1 352 ? 24.969 1.033 13.719 1 94.75 352 PHE A N 1
ATOM 2701 C CA . PHE A 1 352 ? 23.531 1.237 13.492 1 94.75 352 PHE A CA 1
ATOM 2702 C C . PHE A 1 352 ? 23.297 2.133 12.281 1 94.75 352 PHE A C 1
ATOM 2704 O O . PHE A 1 352 ? 24.125 2.994 11.969 1 94.75 352 PHE A O 1
ATOM 2711 N N . ASP A 1 353 ? 22.219 1.882 11.539 1 95.81 353 ASP A N 1
ATOM 2712 C CA . ASP A 1 353 ? 21.844 2.654 10.367 1 95.81 353 ASP A CA 1
ATOM 2713 C C . ASP A 1 353 ? 21.094 3.93 10.766 1 95.81 353 ASP A C 1
ATOM 2715 O O . ASP A 1 353 ? 19.875 3.994 10.672 1 95.81 353 ASP A O 1
ATOM 2719 N N . ILE A 1 354 ? 21.812 4.93 11.109 1 95.75 354 ILE A N 1
ATOM 2720 C CA . ILE A 1 354 ? 21.25 6.176 11.609 1 95.75 354 ILE A CA 1
ATOM 2721 C C . ILE A 1 354 ? 20.469 6.867 10.5 1 95.75 354 ILE A C 1
ATOM 2723 O O . ILE A 1 354 ? 19.422 7.48 10.75 1 95.75 354 ILE A O 1
ATOM 2727 N N . ASP A 1 355 ? 20.906 6.754 9.273 1 95.5 355 ASP A N 1
ATOM 2728 C CA . ASP A 1 355 ? 20.234 7.391 8.148 1 95.5 355 ASP A CA 1
ATOM 2729 C C . ASP A 1 355 ? 18.828 6.848 7.965 1 95.5 355 ASP A C 1
ATOM 2731 O O . ASP A 1 355 ? 17.875 7.613 7.793 1 95.5 355 ASP A O 1
ATOM 2735 N N . SER A 1 356 ? 18.672 5.562 8.016 1 96.62 356 SER A N 1
ATOM 2736 C CA . SER A 1 356 ? 17.344 4.969 7.887 1 96.62 356 SER A CA 1
ATOM 2737 C C . SER A 1 356 ? 16.469 5.32 9.078 1 96.62 356 SER A C 1
ATOM 2739 O O . SER A 1 356 ? 15.25 5.492 8.93 1 96.62 356 SER A O 1
ATOM 2741 N N . ALA A 1 357 ? 17.062 5.395 10.266 1 97.25 357 ALA A N 1
ATOM 2742 C CA . ALA A 1 357 ? 16.312 5.836 11.445 1 97.25 357 ALA A CA 1
ATOM 2743 C C . ALA A 1 357 ? 15.781 7.25 11.25 1 97.25 357 ALA A C 1
ATOM 2745 O O . ALA A 1 357 ? 14.609 7.523 11.531 1 97.25 357 ALA A O 1
ATOM 2746 N N . MET A 1 358 ? 16.641 8.086 10.727 1 96.06 358 MET A N 1
ATOM 2747 C CA . MET A 1 358 ? 16.234 9.469 10.492 1 96.06 358 MET A CA 1
ATOM 2748 C C . MET A 1 358 ? 15.109 9.539 9.469 1 96.06 358 MET A C 1
ATOM 2750 O O . MET A 1 358 ? 14.211 10.375 9.578 1 96.06 358 MET A O 1
ATOM 2754 N N . ASN A 1 359 ? 15.211 8.711 8.484 1 97.12 359 ASN A N 1
ATOM 2755 C CA . ASN A 1 359 ? 14.148 8.664 7.492 1 97.12 359 ASN A CA 1
ATOM 2756 C C . ASN A 1 359 ? 12.805 8.312 8.125 1 97.12 359 ASN A C 1
ATOM 2758 O O . ASN A 1 359 ? 11.773 8.914 7.789 1 97.12 359 ASN A O 1
ATOM 2762 N N . GLN A 1 360 ? 12.766 7.363 9.055 1 97.19 360 GLN A N 1
ATOM 2763 C CA . GLN A 1 360 ? 11.547 7 9.773 1 97.19 360 GLN A CA 1
ATOM 2764 C C . GLN A 1 360 ? 10.977 8.203 10.523 1 97.19 360 GLN A C 1
ATOM 2766 O O . GLN A 1 360 ? 9.773 8.469 10.438 1 97.19 360 GLN A O 1
ATOM 2771 N N . LEU A 1 361 ? 11.844 8.836 11.203 1 97.94 361 LEU A N 1
ATOM 2772 C CA . LEU A 1 361 ? 11.422 9.977 12.023 1 97.94 361 LEU A CA 1
ATOM 2773 C C . LEU A 1 361 ? 10.961 11.133 11.141 1 97.94 361 LEU A C 1
ATOM 2775 O O . LEU A 1 361 ? 10.008 11.836 11.492 1 97.94 361 LEU A O 1
ATOM 2779 N N . SER A 1 362 ? 11.625 11.281 10.023 1 95.5 362 SER A N 1
ATOM 2780 C CA . SER A 1 362 ? 11.219 12.289 9.047 1 95.5 362 SER A CA 1
ATOM 2781 C C . SER A 1 362 ? 9.836 11.984 8.484 1 95.5 362 SER A C 1
ATOM 2783 O O . SER A 1 362 ? 8.992 12.875 8.375 1 95.5 362 SER A O 1
ATOM 2785 N N . MET A 1 363 ? 9.586 10.727 8.133 1 96.19 363 MET A N 1
ATOM 2786 C CA . MET A 1 363 ? 8.297 10.305 7.59 1 96.19 363 MET A CA 1
ATOM 2787 C C . MET A 1 363 ? 7.176 10.547 8.594 1 96.19 363 MET A C 1
ATOM 2789 O O . MET A 1 363 ? 6.043 10.836 8.203 1 96.19 363 MET A O 1
ATOM 2793 N N . ALA A 1 364 ? 7.531 10.461 9.859 1 97.5 364 ALA A N 1
ATOM 2794 C CA . ALA A 1 364 ? 6.543 10.656 10.914 1 97.5 364 ALA A CA 1
ATOM 2795 C C . ALA A 1 364 ? 6.336 12.141 11.211 1 97.5 364 ALA A C 1
ATOM 2797 O O . ALA A 1 364 ? 5.383 12.516 11.891 1 97.5 364 ALA A O 1
ATOM 2798 N N . GLY A 1 365 ? 7.23 12.969 10.734 1 95.38 365 GLY A N 1
ATOM 2799 C CA . GLY A 1 365 ? 7.109 14.406 10.945 1 95.38 365 GLY A CA 1
ATOM 2800 C C . GLY A 1 365 ? 7.547 14.852 12.328 1 95.38 365 GLY A C 1
ATOM 2801 O O . GLY A 1 365 ? 7.031 15.828 12.867 1 95.38 365 GLY A O 1
ATOM 2802 N N . VAL A 1 366 ? 8.5 14.133 12.953 1 95.56 366 VAL A N 1
ATOM 2803 C CA . VAL A 1 366 ? 8.859 14.461 14.328 1 95.56 366 VAL A CA 1
ATOM 2804 C C . VAL A 1 366 ? 10.258 15.062 14.367 1 95.56 366 VAL A C 1
ATOM 2806 O O . VAL A 1 366 ? 10.836 15.227 15.445 1 95.56 366 VAL A O 1
ATOM 2809 N N . ILE A 1 367 ? 10.859 15.352 13.219 1 93.56 367 ILE A N 1
ATOM 2810 C CA . ILE A 1 367 ? 12.188 15.953 13.164 1 93.56 367 ILE A CA 1
ATOM 2811 C C . ILE A 1 367 ? 12.062 17.469 12.992 1 93.56 367 ILE A C 1
ATOM 2813 O O . ILE A 1 367 ? 11.016 17.969 12.578 1 93.56 367 ILE A O 1
ATOM 2817 N N . VAL A 1 368 ? 13.125 18.156 13.406 1 76.31 368 VAL A N 1
ATOM 2818 C CA . VAL A 1 368 ? 13.164 19.594 13.211 1 76.31 368 VAL A CA 1
ATOM 2819 C C . VAL A 1 368 ? 13.32 19.922 11.727 1 76.31 368 VAL A C 1
ATOM 2821 O O . VAL A 1 368 ? 14.023 19.203 11 1 76.31 368 VAL A O 1
ATOM 2824 N N . SER A 1 369 ? 12.43 20.531 11.086 1 59.72 369 SER A N 1
ATOM 2825 C CA . SER A 1 369 ? 12.578 21 9.711 1 59.72 369 SER A CA 1
ATOM 2826 C C . SER A 1 369 ? 13.516 22.203 9.641 1 59.72 369 SER A C 1
ATOM 2828 O O . SER A 1 369 ? 13.141 23.312 10.031 1 59.72 369 SER A O 1
ATOM 2830 N N . LEU A 1 370 ? 14.719 22.031 10.078 1 52.53 370 LEU A N 1
ATOM 2831 C CA . LEU A 1 370 ? 15.547 23.219 9.938 1 52.53 370 LEU A CA 1
ATOM 2832 C C . LEU A 1 370 ? 15.781 23.547 8.469 1 52.53 370 LEU A C 1
ATOM 2834 O O . LEU A 1 370 ? 16.016 22.656 7.656 1 52.53 370 LEU A O 1
ATOM 2838 N N . PRO A 1 371 ? 15.328 24.547 7.973 1 50.31 371 PRO A N 1
ATOM 2839 C CA . PRO A 1 371 ? 15.695 24.891 6.598 1 50.31 371 PRO A CA 1
ATOM 2840 C C . PRO A 1 371 ? 17.172 24.641 6.305 1 50.31 371 PRO A C 1
ATOM 2842 O O . PRO A 1 371 ? 18.031 24.844 7.184 1 50.31 371 PRO A O 1
ATOM 2845 N N . GLU A 1 372 ? 17.516 23.578 5.613 1 51.91 372 GLU A N 1
ATOM 2846 C CA . GLU A 1 372 ? 18.906 23.375 5.227 1 51.91 372 GLU A CA 1
ATOM 2847 C C . GLU A 1 372 ? 19.578 24.703 4.855 1 51.91 372 GLU A C 1
ATOM 2849 O O . GLU A 1 372 ? 18.938 25.578 4.262 1 51.91 372 GLU A O 1
ATOM 2854 N N . GLN A 1 373 ? 20.734 24.953 5.504 1 58.53 373 GLN A N 1
ATOM 2855 C CA . GLN A 1 373 ? 21.469 26.172 5.195 1 58.53 373 GLN A CA 1
ATOM 2856 C C . GLN A 1 373 ? 21.859 26.219 3.721 1 58.53 373 GLN A C 1
ATOM 2858 O O . GLN A 1 373 ? 22.406 25.266 3.182 1 58.53 373 GLN A O 1
ATOM 2863 N N . ILE A 1 374 ? 21.25 27.109 3.023 1 66.88 374 ILE A N 1
ATOM 2864 C CA . ILE A 1 374 ? 21.625 27.328 1.631 1 66.88 374 ILE A CA 1
ATOM 2865 C C . ILE A 1 374 ? 23.141 27.516 1.522 1 66.88 374 ILE A C 1
ATOM 2867 O O . ILE A 1 374 ? 23.75 28.172 2.371 1 66.88 374 ILE A O 1
ATOM 2871 N N . THR A 1 375 ? 23.766 26.781 0.686 1 67.12 375 THR A N 1
ATOM 2872 C CA . THR A 1 375 ? 25.203 26.938 0.502 1 67.12 375 THR A CA 1
ATOM 2873 C C . THR A 1 375 ? 25.531 28.312 -0.042 1 67.12 375 THR A C 1
ATOM 2875 O O . THR A 1 375 ? 24.656 29 -0.585 1 67.12 375 THR A O 1
ATOM 2878 N N . ARG A 1 376 ? 26.859 28.719 0.163 1 73.19 376 ARG A N 1
ATOM 2879 C CA . ARG A 1 376 ? 27.328 29.984 -0.372 1 73.19 376 ARG A CA 1
ATOM 2880 C C . ARG A 1 376 ? 27.141 30.047 -1.885 1 73.19 376 ARG A C 1
ATOM 2882 O O . ARG A 1 376 ? 26.656 31.047 -2.416 1 73.19 376 ARG A O 1
ATOM 2889 N N . GLU A 1 377 ? 27.391 28.969 -2.391 1 71.56 377 GLU A N 1
ATOM 2890 C CA . GLU A 1 377 ? 27.344 28.922 -3.85 1 71.56 377 GLU A CA 1
ATOM 2891 C C . GLU A 1 377 ? 25.906 29.047 -4.352 1 71.56 377 GLU A C 1
ATOM 2893 O O . GLU A 1 377 ? 25.641 29.781 -5.309 1 71.56 377 GLU A O 1
ATOM 2898 N N . ARG A 1 378 ? 25.094 28.438 -3.668 1 72.69 378 ARG A N 1
ATOM 2899 C CA . ARG A 1 378 ? 23.688 28.531 -4.059 1 72.69 378 ARG A CA 1
ATOM 2900 C C . ARG A 1 378 ? 23.125 29.922 -3.795 1 72.69 378 ARG A C 1
ATOM 2902 O O . ARG A 1 378 ? 22.344 30.438 -4.59 1 72.69 378 ARG A O 1
ATOM 2909 N N . ALA A 1 379 ? 23.5 30.422 -2.695 1 77.19 379 ALA A N 1
ATOM 2910 C CA . ALA A 1 379 ? 23.062 31.781 -2.383 1 77.19 379 ALA A CA 1
ATOM 2911 C C . ALA A 1 379 ? 23.547 32.781 -3.438 1 77.19 379 ALA A C 1
ATOM 2913 O O . ALA A 1 379 ? 22.781 33.625 -3.896 1 77.19 379 ALA A O 1
ATOM 2914 N N . ILE A 1 380 ? 24.719 32.531 -3.877 1 75.56 380 ILE A N 1
ATOM 2915 C CA . ILE A 1 380 ? 25.297 33.406 -4.879 1 75.56 380 ILE A CA 1
ATOM 2916 C C . ILE A 1 380 ? 24.609 33.188 -6.227 1 75.56 380 ILE A C 1
ATOM 2918 O O . ILE A 1 380 ? 24.281 34.125 -6.934 1 75.56 380 ILE A O 1
ATOM 2922 N N . ALA A 1 381 ? 24.359 31.984 -6.422 1 73.88 381 ALA A N 1
ATOM 2923 C CA . ALA A 1 381 ? 23.672 31.672 -7.668 1 73.88 381 ALA A CA 1
ATOM 2924 C C . ALA A 1 381 ? 22.281 32.281 -7.688 1 73.88 381 ALA A C 1
ATOM 2926 O O . ALA A 1 381 ? 21.828 32.781 -8.719 1 73.88 381 ALA A O 1
ATOM 2927 N N . ARG A 1 382 ? 21.656 32.219 -6.586 1 75.88 382 ARG A N 1
ATOM 2928 C CA . ARG A 1 382 ? 20.312 32.781 -6.453 1 75.88 382 ARG A CA 1
ATOM 2929 C C . ARG A 1 382 ? 20.344 34.281 -6.719 1 75.88 382 ARG A C 1
ATOM 2931 O O . ARG A 1 382 ? 19.422 34.812 -7.344 1 75.88 382 ARG A O 1
ATOM 2938 N N . VAL A 1 383 ? 21.312 34.906 -6.238 1 76.62 383 VAL A N 1
ATOM 2939 C CA . VAL A 1 383 ? 21.453 36.312 -6.453 1 76.62 383 VAL A CA 1
ATOM 2940 C C . VAL A 1 383 ? 21.781 36.594 -7.918 1 76.62 383 VAL A C 1
ATOM 2942 O O . VAL A 1 383 ? 21.219 37.531 -8.523 1 76.62 383 VAL A O 1
ATOM 2945 N N . ARG A 1 384 ? 22.547 35.75 -8.398 1 72.75 384 ARG A N 1
ATOM 2946 C CA . ARG A 1 384 ? 22.891 35.906 -9.805 1 72.75 384 ARG A CA 1
ATOM 2947 C C . ARG A 1 384 ? 21.656 35.781 -10.688 1 72.75 384 ARG A C 1
ATOM 2949 O O . ARG A 1 384 ? 21.438 36.625 -11.578 1 72.75 384 ARG A O 1
ATOM 2956 N N . ASP A 1 385 ? 20.953 34.812 -10.43 1 72.75 385 ASP A N 1
ATOM 2957 C CA . ASP A 1 385 ? 19.734 34.594 -11.195 1 72.75 385 ASP A CA 1
ATOM 2958 C C . ASP A 1 385 ? 18.781 35.781 -11.039 1 72.75 385 ASP A C 1
ATOM 2960 O O . ASP A 1 385 ? 18.156 36.219 -12.008 1 72.75 385 ASP A O 1
ATOM 2964 N N . PHE A 1 386 ? 18.656 36.25 -9.844 1 71.81 386 PHE A N 1
ATOM 2965 C CA . PHE A 1 386 ? 17.797 37.375 -9.523 1 71.81 386 PHE A CA 1
ATOM 2966 C C . PHE A 1 386 ? 18.25 38.625 -10.258 1 71.81 386 PHE A C 1
ATOM 2968 O O . PHE A 1 386 ? 17.438 39.344 -10.836 1 71.81 386 PHE A O 1
ATOM 2975 N N . VAL A 1 387 ? 19.469 38.812 -10.25 1 70.06 387 VAL A N 1
ATOM 2976 C CA . VAL A 1 387 ? 20.031 40 -10.867 1 70.06 387 VAL A CA 1
ATOM 2977 C C . VAL A 1 387 ? 19.859 39.938 -12.383 1 70.06 387 VAL A C 1
ATOM 2979 O O . VAL A 1 387 ? 19.469 40.906 -13.023 1 70.06 387 VAL A O 1
ATOM 2982 N N . LEU A 1 388 ? 20.047 38.781 -12.805 1 69.81 388 LEU A N 1
ATOM 2983 C CA . LEU A 1 388 ? 19.891 38.594 -14.242 1 69.81 388 LEU A CA 1
ATOM 2984 C C . LEU A 1 388 ? 18.438 38.75 -14.656 1 69.81 388 LEU A C 1
ATOM 2986 O O . LEU A 1 388 ? 18.141 39.375 -15.68 1 69.81 388 LEU A O 1
ATOM 2990 N N . ALA A 1 389 ? 17.625 38.281 -13.867 1 67.31 389 ALA A N 1
ATOM 2991 C CA . ALA A 1 389 ? 16.203 38.312 -14.172 1 67.31 389 ALA A CA 1
ATOM 2992 C C . ALA A 1 389 ? 15.656 39.75 -14.086 1 67.31 389 ALA A C 1
ATOM 2994 O O . ALA A 1 389 ? 14.719 40.094 -14.797 1 67.31 389 ALA A O 1
ATOM 2995 N N . ARG A 1 390 ? 16.203 40.562 -13.242 1 62.81 390 ARG A N 1
ATOM 2996 C CA . ARG A 1 390 ? 15.719 41.938 -13.047 1 62.81 390 ARG A CA 1
ATOM 2997 C C . ARG A 1 390 ? 16.5 42.906 -13.906 1 62.81 390 ARG A C 1
ATOM 2999 O O . ARG A 1 390 ? 16.266 44.125 -13.844 1 62.81 390 ARG A O 1
ATOM 3006 N N . GLY A 1 391 ? 17.297 42.312 -14.812 1 63.09 391 GLY A N 1
ATOM 3007 C CA . GLY A 1 391 ? 18.031 43.156 -15.742 1 63.09 391 GLY A CA 1
ATOM 3008 C C . GLY A 1 391 ? 19.031 44.062 -15.047 1 63.09 391 GLY A C 1
ATOM 3009 O O . GLY A 1 391 ? 19.359 45.125 -15.555 1 63.09 391 GLY A O 1
ATOM 3010 N N . LEU A 1 392 ? 19.281 43.875 -13.852 1 58.41 392 LEU A N 1
ATOM 3011 C CA . LEU A 1 392 ? 20.266 44.719 -13.172 1 58.41 392 LEU A CA 1
ATOM 3012 C C . LEU A 1 392 ? 21.656 44.469 -13.742 1 58.41 392 LEU A C 1
ATOM 3014 O O . LEU A 1 392 ? 22.031 43.312 -14.008 1 58.41 392 LEU A O 1
ATOM 3018 N N . PRO A 1 393 ? 22.234 45.438 -14.484 1 53.44 393 PRO A N 1
ATOM 3019 C CA . PRO A 1 393 ? 23.531 45.281 -15.148 1 53.44 393 PRO A CA 1
ATOM 3020 C C . PRO A 1 393 ? 24.578 44.625 -14.258 1 53.44 393 PRO A C 1
ATOM 3022 O O . PRO A 1 393 ? 24.797 45.094 -13.125 1 53.44 393 PRO A O 1
ATOM 3025 N N . LEU A 1 394 ? 24.859 43.312 -14.391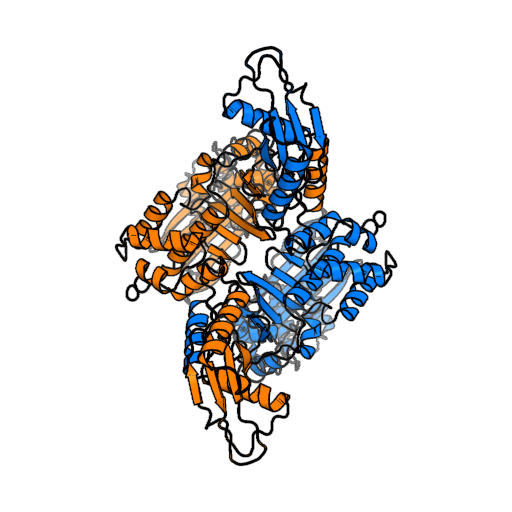 1 53.06 394 LEU A N 1
ATOM 3026 C CA . LEU A 1 394 ? 26.031 42.719 -13.789 1 53.06 394 LEU A CA 1
ATOM 3027 C C . LEU A 1 394 ? 27.281 43.031 -14.602 1 53.06 394 LEU A C 1
ATOM 3029 O O . LEU A 1 394 ? 27.344 42.75 -15.805 1 53.06 394 LEU A O 1
ATOM 3033 N N . GLY A 1 395 ? 27.734 44.094 -14.844 1 47.16 395 GLY A N 1
ATOM 3034 C CA . GLY A 1 395 ? 28.906 44.25 -15.703 1 47.16 395 GLY A CA 1
ATOM 3035 C C . GLY A 1 395 ? 29.641 42.969 -15.961 1 47.16 395 GLY A C 1
ATOM 3036 O O . GLY A 1 395 ? 29.141 41.875 -15.648 1 47.16 395 GLY A O 1
ATOM 3037 N N . ASP A 1 396 ? 30.969 43 -16.625 1 46 396 ASP A N 1
ATOM 3038 C CA . ASP A 1 396 ? 31.906 41.906 -16.875 1 46 396 ASP A CA 1
ATOM 3039 C C . ASP A 1 396 ? 32.156 41.094 -15.602 1 46 396 ASP A C 1
ATOM 3041 O O . ASP A 1 396 ? 33.125 40.344 -15.516 1 46 396 ASP A O 1
ATOM 3045 N N . ARG A 1 397 ? 31.531 41.375 -14.531 1 46.66 397 ARG A N 1
ATOM 3046 C CA . ARG A 1 397 ? 31.953 40.875 -13.227 1 46.66 397 ARG A CA 1
ATOM 3047 C C . ARG A 1 397 ? 31.516 39.406 -13.039 1 46.66 397 ARG A C 1
ATOM 3049 O O . ARG A 1 397 ? 30.359 39.062 -13.289 1 46.66 397 ARG A O 1
ATOM 3056 N N . SER A 1 398 ? 32.438 38.5 -13.109 1 50.25 398 SER A N 1
ATOM 3057 C CA . SER A 1 398 ? 32.312 37.156 -12.594 1 50.25 398 SER A CA 1
ATOM 3058 C C . SER A 1 398 ? 31.734 37.125 -11.188 1 50.25 398 SER A C 1
ATOM 3060 O O . SER A 1 398 ? 32.156 37.938 -10.336 1 50.25 398 SER A O 1
ATOM 3062 N N . LEU A 1 399 ? 30.516 37.031 -10.891 1 52.97 399 LEU A N 1
ATOM 3063 C CA . LEU A 1 399 ? 29.969 36.875 -9.547 1 52.97 399 LEU A CA 1
ATOM 3064 C C . LEU A 1 399 ? 31 36.219 -8.617 1 52.97 399 LEU A C 1
ATOM 3066 O O . LEU A 1 399 ? 30.703 35.938 -7.457 1 52.97 399 LEU A O 1
ATOM 3070 N N . ASP A 1 400 ? 32.156 36.094 -9.102 1 54.47 400 ASP A N 1
ATOM 3071 C CA . ASP A 1 400 ? 33.25 35.688 -8.258 1 54.47 400 ASP A CA 1
ATOM 3072 C C . ASP A 1 400 ? 33.594 36.719 -7.195 1 54.47 400 ASP A C 1
ATOM 3074 O O . ASP A 1 400 ? 34.219 36.406 -6.184 1 54.47 400 ASP A O 1
ATOM 3078 N N . ILE A 1 401 ? 33.219 38 -7.395 1 51.59 401 ILE A N 1
ATOM 3079 C CA . ILE A 1 401 ? 33.656 39.031 -6.492 1 51.59 401 ILE A CA 1
ATOM 3080 C C . ILE A 1 401 ? 32.562 39.344 -5.484 1 51.59 401 ILE A C 1
ATOM 3082 O O . ILE A 1 401 ? 32.625 40.375 -4.785 1 51.59 401 ILE A O 1
ATOM 3086 N N . VAL A 1 402 ? 31.688 38.594 -5.176 1 67.25 402 VAL A N 1
ATOM 3087 C CA . VAL A 1 402 ? 30.641 38.812 -4.199 1 67.25 402 VAL A CA 1
ATOM 3088 C C . VAL A 1 402 ? 31.109 38.406 -2.809 1 67.25 402 VAL A C 1
ATOM 3090 O O . VAL A 1 402 ? 31.891 37.469 -2.672 1 67.25 402 VAL A O 1
ATOM 3093 N N . ARG A 1 403 ? 31.062 39.438 -1.954 1 73.44 403 ARG A N 1
ATOM 3094 C CA . ARG A 1 403 ? 31.25 39.062 -0.558 1 73.44 403 ARG A CA 1
ATOM 3095 C C . ARG A 1 403 ? 30.016 38.375 0.002 1 73.44 403 ARG A C 1
ATOM 3097 O O . ARG A 1 403 ? 28.938 38.969 0.024 1 73.44 403 ARG A O 1
ATOM 3104 N N . ALA A 1 404 ? 30.203 37.125 0.175 1 77.81 404 ALA A N 1
ATOM 3105 C CA . ALA A 1 404 ? 29.125 36.375 0.796 1 77.81 404 ALA A CA 1
ATOM 3106 C C . ALA A 1 404 ? 29.453 36.062 2.254 1 77.81 404 ALA A C 1
ATOM 3108 O O . ALA A 1 404 ? 30.5 35.469 2.553 1 77.81 404 ALA A O 1
ATOM 3109 N N . GLU A 1 405 ? 28.641 36.594 3.156 1 80.25 405 GLU A N 1
ATOM 3110 C CA . GLU A 1 405 ? 28.781 36.312 4.586 1 80.25 405 GLU A CA 1
ATOM 3111 C C . GLU A 1 405 ? 27.625 35.5 5.121 1 80.25 405 GLU A C 1
ATOM 3113 O O . GLU A 1 405 ? 26.453 35.812 4.863 1 80.25 405 GLU A O 1
ATOM 3118 N N . ARG A 1 406 ? 27.953 34.438 5.742 1 81.62 406 ARG A N 1
ATOM 3119 C CA . ARG A 1 406 ? 26.922 33.625 6.379 1 81.62 406 ARG A CA 1
ATOM 3120 C C . ARG A 1 406 ? 26.266 34.375 7.527 1 81.62 406 ARG A C 1
ATOM 3122 O O . ARG A 1 406 ? 26.953 34.969 8.367 1 81.62 406 ARG A O 1
ATOM 3129 N N . VAL A 1 407 ? 24.922 34.406 7.441 1 79.62 407 VAL A N 1
ATOM 3130 C CA . VAL A 1 407 ? 24.156 34.938 8.562 1 79.62 407 VAL A CA 1
ATOM 3131 C C . VAL A 1 407 ? 23.328 33.844 9.195 1 79.62 407 VAL A C 1
ATOM 3133 O O . VAL A 1 407 ? 23.391 32.688 8.758 1 79.62 407 VAL A O 1
ATOM 3136 N N . SER A 1 408 ? 22.531 34.094 10.273 1 73.19 408 SER A N 1
ATOM 3137 C CA . SER A 1 408 ? 21.859 33.094 11.109 1 73.19 408 SER A CA 1
ATOM 3138 C C . SER A 1 408 ? 20.922 32.219 10.273 1 73.19 408 SER A C 1
ATOM 3140 O O . SER A 1 408 ? 20.875 31 10.477 1 73.19 408 SER A O 1
ATOM 3142 N N . VAL A 1 409 ? 20.297 32.812 9.289 1 75.5 409 VAL A N 1
ATOM 3143 C CA . VAL A 1 409 ? 19.25 32.062 8.602 1 75.5 409 VAL A CA 1
ATOM 3144 C C . VAL A 1 409 ? 19.531 32.062 7.094 1 75.5 409 VAL A C 1
ATOM 3146 O O . VAL A 1 409 ? 18.625 31.812 6.293 1 75.5 409 VAL A O 1
ATOM 3149 N N . GLY A 1 410 ? 20.766 32.406 6.703 1 81.25 410 GLY A N 1
ATOM 3150 C CA . GLY A 1 410 ? 21.094 32.438 5.281 1 81.25 410 GLY A CA 1
ATOM 3151 C C . GLY A 1 410 ? 22.406 33.125 4.98 1 81.25 410 GLY A C 1
ATOM 3152 O O . GLY A 1 410 ? 23.375 33 5.734 1 81.25 410 GLY A O 1
ATOM 3153 N N . TRP A 1 411 ? 22.438 33.844 3.809 1 82.81 411 TRP A N 1
ATOM 3154 C CA . TRP A 1 411 ? 23.641 34.531 3.346 1 82.81 411 TRP A CA 1
ATOM 3155 C C . TRP A 1 411 ? 23.359 36 3.041 1 82.81 411 TRP A C 1
ATOM 3157 O O . TRP A 1 411 ? 22.312 36.344 2.496 1 82.81 411 TRP A O 1
ATOM 3167 N N . ARG A 1 412 ? 24.266 36.812 3.516 1 83.38 412 ARG A N 1
ATOM 3168 C CA . ARG A 1 412 ? 24.312 38.188 3.043 1 83.38 412 ARG A CA 1
ATOM 3169 C C . ARG A 1 412 ? 25.328 38.344 1.913 1 83.38 412 ARG A C 1
ATOM 3171 O O . ARG A 1 412 ? 26.516 38.062 2.094 1 83.38 412 ARG A O 1
ATOM 3178 N N . ILE A 1 413 ? 24.812 38.719 0.8 1 81.19 413 ILE A N 1
ATOM 3179 C CA . ILE A 1 413 ? 25.672 38.844 -0.377 1 81.19 413 ILE A CA 1
ATOM 3180 C C . ILE A 1 413 ? 25.734 40.312 -0.797 1 81.19 413 ILE A C 1
ATOM 3182 O O . ILE A 1 413 ? 24.719 40.938 -1.07 1 81.19 413 ILE A O 1
ATOM 3186 N N . THR A 1 414 ? 26.875 40.812 -0.713 1 77.94 414 THR A N 1
ATOM 3187 C CA . THR A 1 414 ? 27.109 42.188 -1.07 1 77.94 414 THR A CA 1
ATOM 3188 C C . THR A 1 414 ? 27.766 42.312 -2.441 1 77.94 414 THR A C 1
ATOM 3190 O O . THR A 1 414 ? 28.812 41.688 -2.684 1 77.94 414 THR A O 1
ATOM 3193 N N . LEU A 1 415 ? 27.078 43.031 -3.295 1 72.31 415 LEU A N 1
ATOM 3194 C CA . LEU A 1 415 ? 27.656 43.375 -4.598 1 72.31 415 LEU A CA 1
ATOM 3195 C C . LEU A 1 415 ? 28.312 44.75 -4.559 1 72.31 415 LEU A C 1
ATOM 3197 O O . LEU A 1 415 ? 27.641 45.75 -4.27 1 72.31 415 LEU A O 1
ATOM 3201 N N . PRO A 1 416 ? 29.531 44.75 -4.621 1 68.56 416 PRO A N 1
ATOM 3202 C CA . PRO A 1 416 ? 30.219 46.031 -4.559 1 68.56 416 PRO A CA 1
ATOM 3203 C C . PRO A 1 416 ? 29.781 46.969 -5.676 1 68.56 416 PRO A C 1
ATOM 3205 O O . PRO A 1 416 ? 29.469 46.531 -6.781 1 68.56 416 PRO A O 1
ATOM 3208 N N . THR A 1 417 ? 29.5 48.219 -5.207 1 60.84 417 THR A N 1
ATOM 3209 C CA . THR A 1 417 ? 29.234 49.281 -6.172 1 60.84 417 THR A CA 1
ATOM 3210 C C . THR A 1 417 ? 30.469 49.531 -7.039 1 60.84 417 THR A C 1
ATOM 3212 O O . THR A 1 417 ? 31.578 49.656 -6.523 1 60.84 417 THR A O 1
ATOM 3215 N N . VAL A 1 418 ? 30.5 49.156 -8.188 1 53.66 418 VAL A N 1
ATOM 3216 C CA . VAL A 1 418 ? 31.609 49.625 -9.016 1 53.66 418 VAL A CA 1
ATOM 3217 C C . VAL A 1 418 ? 31.375 51.062 -9.422 1 53.66 418 VAL A C 1
ATOM 3219 O O . VAL A 1 418 ? 30.234 51.531 -9.43 1 53.66 418 VAL A O 1
ATOM 3222 N N . SER A 1 419 ? 32.469 51.875 -9.711 1 54.06 419 SER A N 1
ATOM 3223 C CA . SER A 1 419 ? 32.5 53.312 -9.953 1 54.06 419 SER A CA 1
ATOM 3224 C C . SER A 1 419 ? 31.172 53.812 -10.562 1 54.06 419 SER A C 1
ATOM 3226 O O . SER A 1 419 ? 30.672 54.875 -10.195 1 54.06 419 SER A O 1
ATOM 3228 N N . GLY A 1 420 ? 30.672 53.594 -11.688 1 47.91 420 GLY A N 1
ATOM 3229 C CA . GLY A 1 420 ? 29.578 54.25 -12.383 1 47.91 420 GLY A CA 1
ATOM 3230 C C . GLY A 1 420 ? 28.219 53.812 -11.867 1 47.91 420 GLY A C 1
ATOM 3231 O O . GLY A 1 420 ? 28.109 53.25 -10.773 1 47.91 420 GLY A O 1
ATOM 3232 N N . ASN A 1 421 ? 27.047 54 -12.75 1 47.91 421 ASN A N 1
ATOM 3233 C CA . ASN A 1 421 ? 25.609 53.906 -12.594 1 47.91 421 ASN A CA 1
ATOM 3234 C C . ASN A 1 421 ? 25.203 52.5 -12.125 1 47.91 421 ASN A C 1
ATOM 3236 O O . ASN A 1 421 ? 24.031 52.125 -12.242 1 47.91 421 ASN A O 1
ATOM 3240 N N . GLU A 1 422 ? 26.188 51.656 -11.828 1 51.03 422 GLU A N 1
ATOM 3241 C CA . GLU A 1 422 ? 25.719 50.312 -11.562 1 51.03 422 GLU A CA 1
ATOM 3242 C C . GLU A 1 422 ? 25.422 50.094 -10.078 1 51.03 422 GLU A C 1
ATOM 3244 O O . GLU A 1 422 ? 26.234 50.469 -9.219 1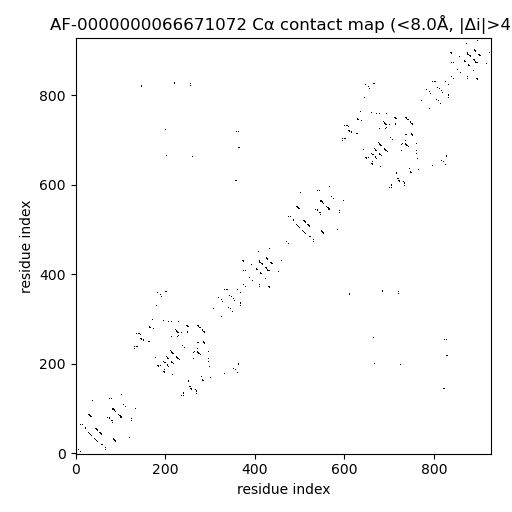 51.03 422 GLU A O 1
ATOM 3249 N N . ALA A 1 423 ? 24.219 50.156 -9.656 1 51.5 423 ALA A N 1
ATOM 3250 C CA . ALA A 1 423 ? 23.703 50.031 -8.297 1 51.5 423 ALA A CA 1
ATOM 3251 C C . ALA A 1 423 ? 24.219 48.75 -7.625 1 51.5 423 ALA A C 1
ATOM 3253 O O . ALA A 1 423 ? 24.125 47.656 -8.188 1 51.5 423 ALA A O 1
ATOM 3254 N N . GLY A 1 424 ? 25.25 48.875 -6.734 1 60.47 424 GLY A N 1
ATOM 3255 C CA . GLY A 1 424 ? 25.609 47.875 -5.754 1 60.47 424 GLY A CA 1
ATOM 3256 C C . GLY A 1 424 ? 24.5 47.594 -4.762 1 60.47 424 GLY A C 1
ATOM 3257 O O . GLY A 1 424 ? 23.547 48.344 -4.645 1 60.47 424 GLY A O 1
ATOM 3258 N N . GLY A 1 425 ? 24.281 46.312 -4.398 1 71.38 425 GLY A N 1
ATOM 3259 C CA . GLY A 1 425 ? 23.234 46 -3.441 1 71.38 425 GLY A CA 1
ATOM 3260 C C . GLY A 1 425 ? 23.562 44.812 -2.555 1 71.38 425 GLY A C 1
ATOM 3261 O O . GLY A 1 425 ? 24.594 44.188 -2.719 1 71.38 425 GLY A O 1
ATOM 3262 N N . VAL A 1 426 ? 22.891 44.906 -1.402 1 78.44 426 VAL A N 1
ATOM 3263 C CA . VAL A 1 426 ? 23 43.781 -0.464 1 78.44 426 VAL A CA 1
ATOM 3264 C C . VAL A 1 426 ? 21.812 42.844 -0.645 1 78.44 426 VAL A C 1
ATOM 3266 O O . VAL A 1 426 ? 20.656 43.281 -0.684 1 78.44 426 VAL A O 1
ATOM 3269 N N . PHE A 1 427 ? 22.203 41.656 -0.882 1 82.31 427 PHE A N 1
ATOM 3270 C CA . PHE A 1 427 ? 21.219 40.594 -1.034 1 82.31 427 PHE A CA 1
ATOM 3271 C C . PHE A 1 427 ? 21.266 39.625 0.156 1 82.31 427 PHE A C 1
ATOM 3273 O O . PHE A 1 427 ? 22.328 39.312 0.671 1 82.31 427 PHE A O 1
ATOM 3280 N N . TYR A 1 428 ? 20.094 39.375 0.624 1 83.88 428 TYR A N 1
ATOM 3281 C CA . TYR A 1 428 ? 19.953 38.312 1.631 1 83.88 428 TYR A CA 1
ATOM 3282 C C . TYR A 1 428 ? 19.266 37.094 1.054 1 83.88 428 TYR A C 1
ATOM 3284 O O . TYR A 1 428 ? 18.203 37.219 0.437 1 83.88 428 TYR A O 1
ATOM 3292 N N . VAL A 1 429 ? 19.969 36.031 1.181 1 82.88 429 VAL A N 1
ATOM 3293 C CA . VAL A 1 429 ? 19.391 34.75 0.754 1 82.88 429 VAL A CA 1
ATOM 3294 C C . VAL A 1 429 ? 19.188 33.844 1.965 1 82.88 429 VAL A C 1
ATOM 3296 O O . VAL A 1 429 ? 20.156 33.406 2.592 1 82.88 429 VAL A O 1
ATOM 3299 N N . ALA A 1 430 ? 17.875 33.625 2.295 1 78 430 ALA A N 1
ATOM 3300 C CA . ALA A 1 430 ? 17.547 32.812 3.463 1 78 430 ALA A CA 1
ATOM 3301 C C . ALA A 1 430 ? 17.75 31.328 3.168 1 78 430 ALA A C 1
ATOM 3303 O O . ALA A 1 430 ? 17.766 30.922 2.006 1 78 430 ALA A O 1
ATOM 3304 N N . ASP A 1 431 ? 17.953 30.594 4.27 1 73.69 431 ASP A N 1
ATOM 3305 C CA . ASP A 1 431 ? 18.203 29.156 4.145 1 73.69 431 ASP A CA 1
ATOM 3306 C C . ASP A 1 431 ? 17.016 28.453 3.498 1 73.69 431 ASP A C 1
ATOM 3308 O O . ASP A 1 431 ? 17.156 27.328 3.006 1 73.69 431 ASP A O 1
ATOM 3312 N N . ASP A 1 432 ? 15.945 29.156 3.441 1 65 432 ASP A N 1
ATOM 3313 C CA . ASP A 1 432 ? 14.789 28.594 2.746 1 65 432 ASP A CA 1
ATOM 3314 C C . ASP A 1 432 ? 14.727 29.094 1.303 1 65 432 ASP A C 1
ATOM 3316 O O . ASP A 1 432 ? 13.664 29.031 0.672 1 65 432 ASP A O 1
ATOM 3320 N N . ASP A 1 433 ? 15.789 29.734 0.808 1 69.81 433 ASP A N 1
ATOM 3321 C CA . ASP A 1 433 ? 16.047 30.125 -0.574 1 69.81 433 ASP A CA 1
ATOM 3322 C C . ASP A 1 433 ? 15.297 31.406 -0.934 1 69.81 433 ASP A C 1
ATOM 3324 O O . ASP A 1 433 ? 15.109 31.703 -2.113 1 69.81 433 ASP A O 1
ATOM 3328 N N . VAL A 1 434 ? 14.805 32 0.065 1 75.69 434 VAL A N 1
ATOM 3329 C CA . VAL A 1 434 ? 14.156 33.281 -0.184 1 75.69 434 VAL A CA 1
ATOM 3330 C C . VAL A 1 434 ? 15.203 34.406 -0.274 1 75.69 434 VAL A C 1
ATOM 3332 O O . VAL A 1 434 ? 16.062 34.531 0.606 1 75.69 434 VAL A O 1
ATOM 3335 N N . LEU A 1 435 ? 15.156 35.094 -1.436 1 79.88 435 LEU A N 1
ATOM 3336 C CA . LEU A 1 435 ? 16.094 36.188 -1.669 1 79.88 435 LEU A CA 1
ATOM 3337 C C . LEU A 1 435 ? 15.422 37.531 -1.392 1 79.88 435 LEU A C 1
ATOM 3339 O O . LEU A 1 435 ? 14.289 37.781 -1.818 1 79.88 435 LEU A O 1
ATOM 3343 N N . GLU A 1 436 ? 16.031 38.312 -0.574 1 80.56 436 GLU A N 1
ATOM 3344 C CA . GLU A 1 436 ? 15.602 39.656 -0.306 1 80.56 436 GLU A CA 1
ATOM 3345 C C . GLU A 1 436 ? 16.688 40.688 -0.701 1 80.56 436 GLU A C 1
ATOM 3347 O O . GLU A 1 436 ? 17.875 40.438 -0.494 1 80.56 436 GLU A O 1
ATOM 3352 N N . TYR A 1 437 ? 16.188 41.594 -1.445 1 75.94 437 TYR A N 1
ATOM 3353 C CA . TYR A 1 437 ? 17.078 42.656 -1.844 1 75.94 437 TYR A CA 1
ATOM 3354 C C . TYR A 1 437 ? 16.922 43.875 -0.922 1 75.94 437 TYR A C 1
ATOM 3356 O O . TYR A 1 437 ? 15.797 44.281 -0.633 1 75.94 437 TYR A O 1
ATOM 3364 N N . SER A 1 438 ? 17.984 44.219 -0.279 1 69.81 438 SER A N 1
ATOM 3365 C CA . SER A 1 438 ? 17.969 45.406 0.576 1 69.81 438 SER A CA 1
ATOM 3366 C C . SER A 1 438 ? 18.688 46.562 -0.084 1 69.81 438 SER A C 1
ATOM 3368 O O . SER A 1 438 ? 19.781 46.406 -0.624 1 69.81 438 SER A O 1
ATOM 3370 N N . SER A 1 439 ? 17.922 47.656 -0.171 1 60.72 439 SER A N 1
ATOM 3371 C CA . SER A 1 439 ? 18.578 48.875 -0.621 1 60.72 439 SER A CA 1
ATOM 3372 C C . SER A 1 439 ? 19.578 49.375 0.414 1 60.72 439 SER A C 1
ATOM 3374 O O . SER A 1 439 ? 19.5 49 1.586 1 60.72 439 SER A O 1
ATOM 3376 N N . SER A 1 440 ? 20.656 50.031 0.037 1 57.75 440 SER A N 1
ATOM 3377 C CA . SER A 1 440 ? 21.781 50.562 0.804 1 57.75 440 SER A CA 1
ATOM 3378 C C . SER A 1 440 ? 21.312 51.469 1.928 1 57.75 440 SER A C 1
ATOM 3380 O O . SER A 1 440 ? 22.109 51.875 2.781 1 57.75 440 SER A O 1
ATOM 3382 N N . THR A 1 441 ? 20.047 51.688 2.086 1 60.06 441 THR A N 1
ATOM 3383 C CA . THR A 1 441 ? 19.656 52.719 3.033 1 60.06 441 THR A CA 1
ATOM 3384 C C . THR A 1 441 ? 19.359 52.125 4.402 1 60.06 441 THR A C 1
ATOM 3386 O O . THR A 1 441 ? 19.297 52.844 5.402 1 60.06 441 THR A O 1
ATOM 3389 N N . VAL A 1 442 ? 19.203 50.906 4.578 1 63 442 VAL A N 1
ATOM 3390 C CA . VAL A 1 442 ? 18.891 50.281 5.859 1 63 442 VAL A CA 1
ATOM 3391 C C . VAL A 1 442 ? 20.141 49.594 6.43 1 63 442 VAL A C 1
ATOM 3393 O O . VAL A 1 442 ? 20.875 48.906 5.707 1 63 442 VAL A O 1
ATOM 3396 N N . ALA A 1 443 ? 20.438 50.062 7.668 1 73.19 443 ALA A N 1
ATOM 3397 C CA . ALA A 1 443 ? 21.578 49.438 8.336 1 73.19 443 ALA A CA 1
ATOM 3398 C C . ALA A 1 443 ? 21.5 47.906 8.25 1 73.19 443 ALA A C 1
ATOM 3400 O O . ALA A 1 443 ? 20.438 47.344 8.477 1 73.19 443 ALA A O 1
ATOM 3401 N N . PRO A 1 444 ? 22.578 47.281 7.805 1 72.38 444 PRO A N 1
ATOM 3402 C CA . PRO A 1 444 ? 22.578 45.812 7.602 1 72.38 444 PRO A CA 1
ATOM 3403 C C . PRO A 1 444 ? 22.125 45.031 8.836 1 72.38 444 PRO A C 1
ATOM 3405 O O . PRO A 1 444 ? 21.438 44.031 8.711 1 72.38 444 PRO A O 1
ATOM 3408 N N . SER A 1 445 ? 22.438 45.594 9.992 1 76 445 SER A N 1
ATOM 3409 C CA . SER A 1 445 ? 22.062 44.906 11.219 1 76 445 SER A CA 1
ATOM 3410 C C . SER A 1 445 ? 20.547 44.906 11.406 1 76 445 SER A C 1
ATOM 3412 O O . SER A 1 445 ? 19.969 43.938 11.859 1 76 445 SER A O 1
ATOM 3414 N N . VAL A 1 446 ? 19.984 45.969 11.07 1 74.5 446 VAL A N 1
ATOM 3415 C CA . VAL A 1 446 ? 18.531 46.062 11.195 1 74.5 446 VAL A CA 1
ATOM 3416 C C . VAL A 1 446 ? 17.859 45.188 10.172 1 74.5 446 VAL A C 1
ATOM 3418 O O . VAL A 1 446 ? 16.922 44.438 10.508 1 74.5 446 VAL A O 1
ATOM 3421 N N . TYR A 1 447 ? 18.312 45.219 8.992 1 80.25 447 TYR A N 1
ATOM 3422 C CA . TYR A 1 447 ? 17.688 44.406 7.949 1 80.25 447 TYR A CA 1
ATOM 3423 C C . TYR A 1 447 ? 17.844 42.938 8.258 1 80.25 447 TYR A C 1
ATOM 3425 O O . TYR A 1 447 ? 16.922 42.156 8.031 1 80.25 447 TYR A O 1
ATOM 3433 N N . LEU A 1 448 ? 18.984 42.688 8.828 1 80.75 448 LEU A N 1
ATOM 3434 C CA . LEU A 1 448 ? 19.25 41.281 9.148 1 80.75 448 LEU A CA 1
ATOM 3435 C C . LEU A 1 448 ? 18.25 40.781 10.188 1 80.75 448 LEU A C 1
ATOM 3437 O O . LEU A 1 448 ? 17.75 39.656 10.07 1 80.75 448 LEU A O 1
ATOM 3441 N N . ALA A 1 449 ? 18.031 41.531 11.211 1 77.5 449 ALA A N 1
ATOM 3442 C CA . ALA A 1 449 ? 17.078 41.125 12.242 1 77.5 449 ALA A CA 1
ATOM 3443 C C . ALA A 1 449 ? 15.688 40.875 11.641 1 77.5 449 ALA A C 1
ATOM 3445 O O . ALA A 1 449 ? 15.016 39.906 11.984 1 77.5 449 ALA A O 1
ATOM 3446 N N . GLU A 1 450 ? 15.328 41.719 10.766 1 78 450 GLU A N 1
ATOM 3447 C CA . GLU A 1 450 ? 14.039 41.562 10.102 1 78 450 GLU A CA 1
ATOM 3448 C C . GLU A 1 450 ? 14.039 40.375 9.164 1 78 450 GLU A C 1
ATOM 3450 O O . GLU A 1 450 ? 13.047 39.656 9.062 1 78 450 GLU A O 1
ATOM 3455 N N . PHE A 1 451 ? 15.109 40.219 8.523 1 79.94 451 PHE A N 1
ATOM 3456 C CA . PHE A 1 451 ? 15.305 39.094 7.625 1 79.94 451 PHE A CA 1
ATOM 3457 C C . PHE A 1 451 ? 15.156 37.781 8.367 1 79.94 451 PHE A C 1
ATOM 3459 O O . PHE A 1 451 ? 14.461 36.875 7.902 1 79.94 451 PHE A O 1
ATOM 3466 N N . GLU A 1 452 ? 15.766 37.719 9.516 1 77.19 452 GLU A N 1
ATOM 3467 C CA . GLU A 1 452 ? 15.68 36.531 10.352 1 77.19 452 GLU A CA 1
ATOM 3468 C C . GLU A 1 452 ? 14.25 36.312 10.852 1 77.19 452 GLU A C 1
ATOM 3470 O O . GLU A 1 452 ? 13.766 35.188 10.875 1 77.19 452 GLU A O 1
ATOM 3475 N N . HIS A 1 453 ? 13.633 37.344 11.203 1 74.94 453 HIS A N 1
ATOM 3476 C CA . HIS A 1 453 ? 12.25 37.281 11.664 1 74.94 453 HIS A CA 1
ATOM 3477 C C . HIS A 1 453 ? 11.336 36.75 10.562 1 74.94 453 HIS A C 1
ATOM 3479 O O . HIS A 1 453 ? 10.492 35.875 10.805 1 74.94 453 HIS A O 1
ATOM 3485 N N . ARG A 1 454 ? 11.555 37.281 9.43 1 72.75 454 ARG A N 1
ATOM 3486 C CA . ARG A 1 454 ? 10.727 36.844 8.312 1 72.75 454 ARG A CA 1
ATOM 3487 C C . ARG A 1 454 ? 11.016 35.375 7.965 1 72.75 454 ARG A C 1
ATOM 3489 O O . ARG A 1 454 ? 10.102 34.625 7.609 1 72.75 454 ARG A O 1
ATOM 3496 N N . PHE A 1 455 ? 12.227 35 8.078 1 72.88 455 PHE A N 1
ATOM 3497 C CA . PHE A 1 455 ? 12.594 33.625 7.879 1 72.88 455 PHE A CA 1
ATOM 3498 C C . PHE A 1 455 ? 11.867 32.719 8.875 1 72.88 455 PHE A C 1
ATOM 3500 O O . PHE A 1 455 ? 11.289 31.703 8.492 1 72.88 455 PHE A O 1
ATOM 3507 N N . ASP A 1 456 ? 11.906 33.156 10.055 1 64.31 456 ASP A N 1
ATOM 3508 C CA . ASP A 1 456 ? 11.25 32.375 11.117 1 64.31 456 ASP A CA 1
ATOM 3509 C C . ASP A 1 456 ? 9.742 32.281 10.867 1 64.31 456 ASP A C 1
ATOM 3511 O O . ASP A 1 456 ? 9.141 31.234 11.117 1 64.31 456 ASP A O 1
ATOM 3515 N N . GLN A 1 457 ? 9.211 33.312 10.367 1 62.22 457 GLN A N 1
ATOM 3516 C CA . GLN A 1 457 ? 7.785 33.312 10.055 1 62.22 457 GLN A CA 1
ATOM 3517 C C . GLN A 1 457 ? 7.465 32.312 8.938 1 62.22 457 GLN A C 1
ATOM 3519 O O . GLN A 1 457 ? 6.445 31.625 8.992 1 62.22 457 GLN A O 1
ATOM 3524 N N . ARG A 1 458 ? 8.375 32.375 8.047 1 60.88 458 ARG A N 1
ATOM 3525 C CA . ARG A 1 458 ? 8.156 31.469 6.91 1 60.88 458 ARG A CA 1
ATOM 3526 C C . ARG A 1 458 ? 8.336 30.016 7.312 1 60.88 458 ARG A C 1
ATOM 3528 O O . ARG A 1 458 ? 7.691 29.125 6.746 1 60.88 458 ARG A O 1
ATOM 3535 N N . GLN A 1 459 ? 9.289 29.891 8.125 1 59.56 459 GLN A N 1
ATOM 3536 C CA . GLN A 1 459 ? 9.57 28.516 8.531 1 59.56 459 GLN A CA 1
ATOM 3537 C C . GLN A 1 459 ? 8.625 28.062 9.633 1 59.56 459 GLN A C 1
ATOM 3539 O O . GLN A 1 459 ? 8.664 26.891 10.047 1 59.56 459 GLN A O 1
ATOM 3544 N N . GLY A 1 460 ? 7.637 28.719 9.766 1 51.84 460 GLY A N 1
ATOM 3545 C CA . GLY A 1 460 ? 6.664 28.359 10.781 1 51.84 460 GLY A CA 1
ATOM 3546 C C . GLY A 1 460 ? 7.18 28.531 12.203 1 51.84 460 GLY A C 1
ATOM 3547 O O . GLY A 1 460 ? 6.699 27.875 13.125 1 51.84 460 GLY A O 1
ATOM 3548 N N . GLY A 1 461 ? 8.266 29.188 12.438 1 40.03 461 GLY A N 1
ATOM 3549 C CA . GLY A 1 461 ? 8.766 29.328 13.797 1 40.03 461 GLY A CA 1
ATOM 3550 C C . GLY A 1 461 ? 7.824 30.109 14.703 1 40.03 461 GLY A C 1
ATOM 3551 O O . GLY A 1 461 ? 7.191 31.078 14.266 1 40.03 461 GLY A O 1
ATOM 3552 N N . VAL A 1 462 ? 7.098 29.422 15.516 1 37.19 462 VAL A N 1
ATOM 3553 C CA . VAL A 1 462 ? 6.461 30 16.688 1 37.19 462 VAL A CA 1
ATOM 3554 C C . VAL A 1 462 ? 7.41 31 17.344 1 37.19 462 VAL A C 1
ATOM 3556 O O . VAL A 1 462 ? 8.555 30.672 17.656 1 37.19 462 VAL A O 1
ATOM 3559 N N . GLN A 1 463 ? 7.387 32.312 17.078 1 30.83 463 GLN A N 1
ATOM 3560 C CA . GLN A 1 463 ? 7.902 33.188 18.141 1 30.83 463 GLN A CA 1
ATOM 3561 C C . GLN A 1 463 ? 7.582 32.625 19.516 1 30.83 463 GLN A C 1
ATOM 3563 O O . GLN A 1 463 ? 6.426 32.312 19.812 1 30.83 463 GLN A O 1
ATOM 3568 N N . VAL A 1 464 ? 8.648 32.094 20.156 1 27.5 464 VAL A N 1
ATOM 3569 C CA . VAL A 1 464 ? 8.492 32.156 21.609 1 27.5 464 VAL A CA 1
ATOM 3570 C C . VAL A 1 464 ? 8.43 33.625 22.047 1 27.5 464 VAL A C 1
ATOM 3572 O O . VAL A 1 464 ? 9.242 34.438 21.609 1 27.5 464 VAL A O 1
ATOM 3575 N N . MET B 1 1 ? 10.82 -36.906 -40.844 1 26.66 1 MET B N 1
ATOM 3576 C CA . MET B 1 1 ? 11.062 -36.062 -42 1 26.66 1 MET B CA 1
ATOM 3577 C C . MET B 1 1 ? 9.938 -35.062 -42.156 1 26.66 1 MET B C 1
ATOM 3579 O O . MET B 1 1 ? 8.945 -35.344 -42.844 1 26.66 1 MET B O 1
ATOM 3583 N N . PHE B 1 2 ? 9.445 -34.438 -41.062 1 36.66 2 PHE B N 1
ATOM 3584 C CA . PHE B 1 2 ? 8.312 -33.531 -41 1 36.66 2 PHE B CA 1
ATOM 3585 C C . PHE B 1 2 ? 8.477 -32.406 -42.062 1 36.66 2 PHE B C 1
ATOM 3587 O O . PHE B 1 2 ? 9.531 -31.781 -42.125 1 36.66 2 PHE B O 1
ATOM 3594 N N . GLY B 1 3 ? 7.785 -32.625 -43.156 1 36.22 3 GLY B N 1
ATOM 3595 C CA . GLY B 1 3 ? 7.887 -31.859 -44.375 1 36.22 3 GLY B CA 1
ATOM 3596 C C . GLY B 1 3 ? 7.945 -30.359 -44.156 1 36.22 3 GLY B C 1
ATOM 3597 O O . GLY B 1 3 ? 7.461 -29.859 -43.156 1 36.22 3 GLY B O 1
ATOM 3598 N N . GLU B 1 4 ? 8.875 -29.609 -44.75 1 47.09 4 GLU B N 1
ATOM 3599 C CA . GLU B 1 4 ? 9.188 -28.219 -45.062 1 47.09 4 GLU B CA 1
ATOM 3600 C C . GLU B 1 4 ? 7.914 -27.391 -45.219 1 47.09 4 GLU B C 1
ATOM 3602 O O . GLU B 1 4 ? 7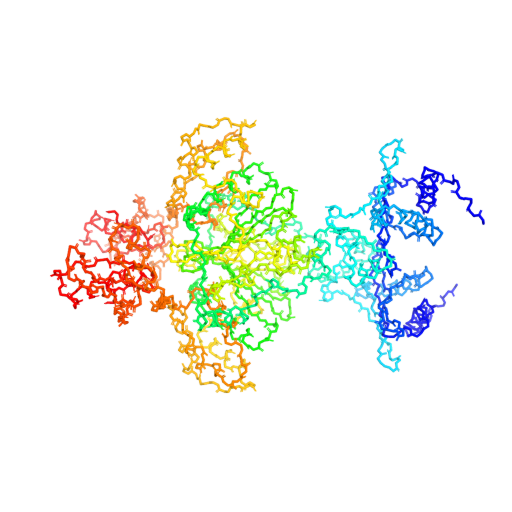.91 -26.203 -44.906 1 47.09 4 GLU B O 1
ATOM 3607 N N . GLY B 1 5 ? 6.77 -27.891 -45.875 1 48.84 5 GLY B N 1
ATOM 3608 C CA . GLY B 1 5 ? 5.668 -27.172 -46.5 1 48.84 5 GLY B CA 1
ATOM 3609 C C . GLY B 1 5 ? 4.504 -26.938 -45.562 1 48.84 5 GLY B C 1
ATOM 3610 O O . GLY B 1 5 ? 3.404 -26.578 -46 1 48.84 5 GLY B O 1
ATOM 3611 N N . GLU B 1 6 ? 4.52 -27.438 -44.438 1 62.16 6 GLU B N 1
ATOM 3612 C CA . GLU B 1 6 ? 3.301 -27.266 -43.656 1 62.16 6 GLU B CA 1
ATOM 3613 C C . GLU B 1 6 ? 3.051 -25.797 -43.312 1 62.16 6 GLU B C 1
ATOM 3615 O O . GLU B 1 6 ? 3.945 -25.109 -42.812 1 62.16 6 GLU B O 1
ATOM 3620 N N . ASN B 1 7 ? 2.008 -25.188 -43.906 1 76.25 7 ASN B N 1
ATOM 3621 C CA . ASN B 1 7 ? 1.651 -23.781 -43.719 1 76.25 7 ASN B CA 1
ATOM 3622 C C . ASN B 1 7 ? 1.223 -23.469 -42.281 1 76.25 7 ASN B C 1
ATOM 3624 O O . ASN B 1 7 ? 0.992 -24.391 -41.5 1 76.25 7 ASN B O 1
ATOM 3628 N N . GLU B 1 8 ? 1.55 -22.359 -41.875 1 78.31 8 GLU B N 1
ATOM 3629 C CA . GLU B 1 8 ? 1.231 -21.812 -40.562 1 78.31 8 GLU B CA 1
ATOM 3630 C C . GLU B 1 8 ? -0.157 -22.25 -40.094 1 78.31 8 GLU B C 1
ATOM 3632 O O . GLU B 1 8 ? -0.357 -22.578 -38.938 1 78.31 8 GLU B O 1
ATOM 3637 N N . GLN B 1 9 ? -1.036 -22.422 -41 1 81.69 9 GLN B N 1
ATOM 3638 C CA . GLN B 1 9 ? -2.408 -22.797 -40.688 1 81.69 9 GLN B CA 1
ATOM 3639 C C . GLN B 1 9 ? -2.49 -24.266 -40.25 1 81.69 9 GLN B C 1
ATOM 3641 O O . GLN B 1 9 ? -3.213 -24.594 -39.312 1 81.69 9 GLN B O 1
ATOM 3646 N N . ASP B 1 10 ? -1.726 -25.047 -40.969 1 86.62 10 ASP B N 1
ATOM 3647 C CA . ASP B 1 10 ? -1.723 -26.469 -40.625 1 86.62 10 ASP B CA 1
ATOM 3648 C C . ASP B 1 10 ? -1.166 -26.703 -39.219 1 86.62 10 ASP B C 1
ATOM 3650 O O . ASP B 1 10 ? -1.69 -27.531 -38.469 1 86.62 10 ASP B O 1
ATOM 3654 N N . ARG B 1 11 ? -0.158 -25.984 -38.906 1 87.94 11 ARG B N 1
ATOM 3655 C CA . ARG B 1 11 ? 0.46 -26.141 -37.594 1 87.94 11 ARG B CA 1
ATOM 3656 C C . ARG B 1 11 ? -0.484 -25.688 -36.5 1 87.94 11 ARG B C 1
ATOM 3658 O O . ARG B 1 11 ? -0.604 -26.344 -35.469 1 87.94 11 ARG B O 1
ATOM 3665 N N . ALA B 1 12 ? -1.125 -24.578 -36.75 1 91.44 12 ALA B N 1
ATOM 3666 C CA . ALA B 1 12 ? -2.105 -24.078 -35.781 1 91.44 12 ALA B CA 1
ATOM 3667 C C . ALA B 1 12 ? -3.223 -25.094 -35.562 1 91.44 12 ALA B C 1
ATOM 3669 O O . ALA B 1 12 ? -3.645 -25.312 -34.438 1 91.44 12 ALA B O 1
ATOM 3670 N N . GLU B 1 13 ? -3.588 -25.734 -36.562 1 92 13 GLU B N 1
ATOM 3671 C CA . GLU B 1 13 ? -4.66 -26.719 -36.5 1 92 13 GLU B CA 1
ATOM 3672 C C . GLU B 1 13 ? -4.227 -27.938 -35.688 1 92 13 GLU B C 1
ATOM 3674 O O . GLU B 1 13 ? -5.016 -28.5 -34.906 1 92 13 GLU B O 1
ATOM 3679 N N . ARG B 1 14 ? -3.006 -28.25 -35.906 1 94.25 14 ARG B N 1
ATOM 3680 C CA . ARG B 1 14 ? -2.486 -29.391 -35.156 1 94.25 14 ARG B CA 1
ATOM 3681 C C . ARG B 1 14 ? -2.436 -29.078 -33.656 1 94.25 14 ARG B C 1
ATOM 3683 O O . ARG B 1 14 ? -2.773 -29.938 -32.844 1 94.25 14 ARG B O 1
ATOM 3690 N N . ILE B 1 15 ? -1.97 -27.922 -33.344 1 95.56 15 ILE B N 1
ATOM 3691 C CA . ILE B 1 15 ? -1.902 -27.516 -31.938 1 95.56 15 ILE B CA 1
ATOM 3692 C C . ILE B 1 15 ? -3.307 -27.5 -31.344 1 95.56 15 ILE B C 1
ATOM 3694 O O . ILE B 1 15 ? -3.533 -28.031 -30.266 1 95.56 15 ILE B O 1
ATOM 3698 N N . VAL B 1 16 ? -4.238 -26.938 -32.062 1 93.81 16 VAL B N 1
ATOM 3699 C CA . VAL B 1 16 ? -5.621 -26.844 -31.625 1 93.81 16 VAL B CA 1
ATOM 3700 C C . VAL B 1 16 ? -6.191 -28.234 -31.406 1 93.81 16 VAL B C 1
ATOM 3702 O O . VAL B 1 16 ? -6.84 -28.5 -30.391 1 93.81 16 VAL B O 1
ATOM 3705 N N . ALA B 1 17 ? -5.898 -29.109 -32.312 1 92.75 17 ALA B N 1
ATOM 3706 C CA . ALA B 1 17 ? -6.375 -30.484 -32.219 1 92.75 17 ALA B CA 1
ATOM 3707 C C . ALA B 1 17 ? -5.781 -31.172 -30.984 1 92.75 17 ALA B C 1
ATOM 3709 O O . ALA B 1 17 ? -6.48 -31.906 -30.281 1 92.75 17 ALA B O 1
ATOM 3710 N N . ALA B 1 18 ? -4.551 -30.969 -30.812 1 94.44 18 ALA B N 1
ATOM 3711 C CA . ALA B 1 18 ? -3.871 -31.594 -29.672 1 94.44 18 ALA B CA 1
ATOM 3712 C C . ALA B 1 18 ? -4.434 -31.078 -28.344 1 94.44 18 ALA B C 1
ATOM 3714 O O . ALA B 1 18 ? -4.598 -31.859 -27.406 1 94.44 18 ALA B O 1
ATOM 3715 N N . ILE B 1 19 ? -4.734 -29.766 -28.25 1 93.75 19 ILE B N 1
ATOM 3716 C CA . ILE B 1 19 ? -5.324 -29.188 -27.031 1 93.75 19 ILE B CA 1
ATOM 3717 C C . ILE B 1 19 ? -6.695 -29.812 -26.781 1 93.75 19 ILE B C 1
ATOM 3719 O O . ILE B 1 19 ? -7 -30.234 -25.656 1 93.75 19 ILE B O 1
ATOM 3723 N N . THR B 1 20 ? -7.465 -29.938 -27.828 1 89.25 20 THR B N 1
ATOM 3724 C CA . THR B 1 20 ? -8.82 -30.469 -27.734 1 89.25 20 THR B CA 1
ATOM 3725 C C . THR B 1 20 ? -8.789 -31.938 -27.281 1 89.25 20 THR B C 1
ATOM 3727 O O . THR B 1 20 ? -9.664 -32.375 -26.531 1 89.25 20 THR B O 1
ATOM 3730 N N . ALA B 1 21 ? -7.777 -32.594 -27.656 1 89.81 21 ALA B N 1
ATOM 3731 C CA . ALA B 1 21 ? -7.656 -34 -27.344 1 89.81 21 ALA B CA 1
ATOM 3732 C C . ALA B 1 21 ? -7.309 -34.219 -25.859 1 89.81 21 ALA B C 1
ATOM 3734 O O . ALA B 1 21 ? -7.664 -35.25 -25.281 1 89.81 21 ALA B O 1
ATOM 3735 N N . VAL B 1 22 ? -6.57 -33.312 -25.312 1 88.25 22 VAL B N 1
ATOM 3736 C CA . VAL B 1 22 ? -6.098 -33.438 -23.938 1 88.25 22 VAL B CA 1
ATOM 3737 C C . VAL B 1 22 ? -7.199 -33.031 -22.969 1 88.25 22 VAL B C 1
ATOM 3739 O O . VAL B 1 22 ? -7.309 -33.594 -21.875 1 88.25 22 VAL B O 1
ATOM 3742 N N . MET B 1 23 ? -8.062 -32.125 -23.391 1 86.81 23 MET B N 1
ATOM 3743 C CA . MET B 1 23 ? -9.086 -31.594 -22.5 1 86.81 23 MET B CA 1
ATOM 3744 C C . MET B 1 23 ? -10.297 -32.5 -22.438 1 86.81 23 MET B C 1
ATOM 3746 O O . MET B 1 23 ? -10.633 -33.156 -23.438 1 86.81 23 MET B O 1
ATOM 3750 N N . PRO B 1 24 ? -10.8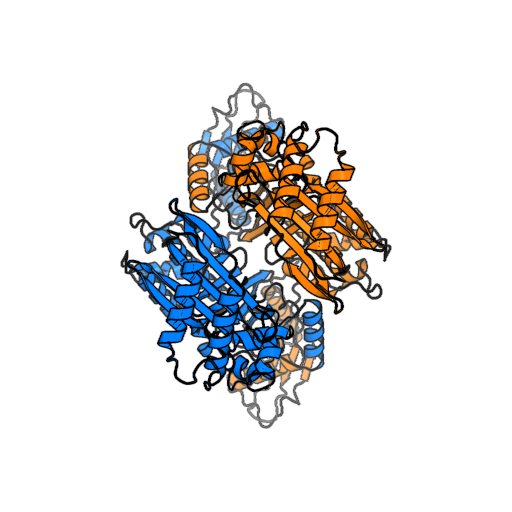44 -32.594 -21.203 1 81.62 24 PRO B N 1
ATOM 3751 C CA . PRO B 1 24 ? -12.07 -33.406 -21.109 1 81.62 24 PRO B CA 1
ATOM 3752 C C . PRO B 1 24 ? -13.141 -32.938 -22.094 1 81.62 24 PRO B C 1
ATOM 3754 O O . PRO B 1 24 ? -13.195 -31.766 -22.469 1 81.62 24 PRO B O 1
ATOM 3757 N N . SER B 1 25 ? -13.859 -33.969 -22.516 1 79.06 25 SER B N 1
ATOM 3758 C CA . SER B 1 25 ? -14.922 -33.656 -23.469 1 79.06 25 SER B CA 1
ATOM 3759 C C . SER B 1 25 ? -15.906 -32.656 -22.891 1 79.06 25 SER B C 1
ATOM 3761 O O . SER B 1 25 ? -16.266 -32.719 -21.719 1 79.06 25 SER B O 1
ATOM 3763 N N . GLY B 1 26 ? -16.328 -31.688 -23.672 1 76.62 26 GLY B N 1
ATOM 3764 C CA . GLY B 1 26 ? -17.359 -30.734 -23.281 1 76.62 26 GLY B CA 1
ATOM 3765 C C . GLY B 1 26 ? -16.812 -29.516 -22.578 1 76.62 26 GLY B C 1
ATOM 3766 O O . GLY B 1 26 ? -17.562 -28.625 -22.188 1 76.62 26 GLY B O 1
ATOM 3767 N N . CYS B 1 27 ? -15.547 -29.453 -22.406 1 81.38 27 CYS B N 1
ATOM 3768 C CA . CYS B 1 27 ? -14.945 -28.312 -21.719 1 81.38 27 CYS B CA 1
ATOM 3769 C C . CYS B 1 27 ? -14.961 -27.062 -22.594 1 81.38 27 CYS B C 1
ATOM 3771 O O . CYS B 1 27 ? -14.289 -27.016 -23.625 1 81.38 27 CYS B O 1
ATOM 3773 N N . VAL B 1 28 ? -15.852 -26.078 -22.328 1 75.12 28 VAL B N 1
ATOM 3774 C CA . VAL B 1 28 ? -15.938 -24.781 -23 1 75.12 28 VAL B CA 1
ATOM 3775 C C . VAL B 1 28 ? -16.312 -23.703 -21.984 1 75.12 28 VAL B C 1
ATOM 3777 O O . VAL B 1 28 ? -17.141 -23.938 -21.109 1 75.12 28 VAL B O 1
ATOM 3780 N N . PRO B 1 29 ? -15.688 -22.578 -21.969 1 82.62 29 PRO B N 1
ATOM 3781 C CA . PRO B 1 29 ? -14.586 -22.078 -22.781 1 82.62 29 PRO B CA 1
ATOM 3782 C C . PRO B 1 29 ? -13.25 -22.719 -22.453 1 82.62 29 PRO B C 1
ATOM 3784 O O . PRO B 1 29 ? -13.086 -23.297 -21.359 1 82.62 29 PRO B O 1
ATOM 3787 N N . LEU B 1 30 ? -12.492 -22.828 -23.547 1 88.12 30 LEU B N 1
ATOM 3788 C CA . LEU B 1 30 ? -11.148 -23.375 -23.406 1 88.12 30 LEU B CA 1
ATOM 3789 C C . LEU B 1 30 ? -10.094 -22.328 -23.703 1 88.12 30 LEU B C 1
ATOM 3791 O O . LEU B 1 30 ? -10.25 -21.531 -24.641 1 88.12 30 LEU B O 1
ATOM 3795 N N . HIS B 1 31 ? -9.164 -22.188 -22.844 1 91.81 31 HIS B N 1
ATOM 3796 C CA . HIS B 1 31 ? -8.039 -21.281 -22.984 1 91.81 31 HIS B CA 1
ATOM 3797 C C . HIS B 1 31 ? -6.715 -21.984 -22.703 1 91.81 31 HIS B C 1
ATOM 3799 O O . HIS B 1 31 ? -6.59 -22.703 -21.703 1 91.81 31 HIS B O 1
ATOM 3805 N N . ALA B 1 32 ? -5.859 -21.875 -23.625 1 95.38 32 ALA B N 1
ATOM 3806 C CA . ALA B 1 32 ? -4.535 -22.453 -23.422 1 95.38 32 ALA B CA 1
ATOM 3807 C C . ALA B 1 32 ? -3.447 -21.391 -23.531 1 95.38 32 ALA B C 1
ATOM 3809 O O . ALA B 1 32 ? -3.49 -20.531 -24.422 1 95.38 32 ALA B O 1
ATOM 3810 N N . GLU B 1 33 ? -2.549 -21.375 -22.594 1 96.06 33 GLU B N 1
ATOM 3811 C CA . GLU B 1 33 ? -1.435 -20.438 -22.594 1 96.06 33 GLU B CA 1
ATOM 3812 C C . GLU B 1 33 ? -0.099 -21.156 -22.453 1 96.06 33 GLU B C 1
ATOM 3814 O O . GLU B 1 33 ? 0.052 -22.047 -21.609 1 96.06 33 GLU B O 1
ATOM 3819 N N . PHE B 1 34 ? 0.798 -20.781 -23.328 1 96.94 34 PHE B N 1
ATOM 3820 C CA . PHE B 1 34 ? 2.146 -21.344 -23.328 1 96.94 34 PHE B CA 1
ATOM 3821 C C . PHE B 1 34 ? 3.188 -20.234 -23.234 1 96.94 34 PHE B C 1
ATOM 3823 O O . PHE B 1 34 ? 3.227 -19.328 -24.078 1 96.94 34 PHE B O 1
ATOM 3830 N N . ALA B 1 35 ? 3.977 -20.234 -22.188 1 97.75 35 ALA B N 1
ATOM 3831 C CA . ALA B 1 35 ? 5.16 -19.375 -22.094 1 97.75 35 ALA B CA 1
ATOM 3832 C C . ALA B 1 35 ? 6.438 -20.203 -22.234 1 97.75 35 ALA B C 1
ATOM 3834 O O . ALA B 1 35 ? 6.609 -21.219 -21.547 1 97.75 35 ALA B O 1
ATOM 3835 N N . MET B 1 36 ? 7.32 -19.719 -23.188 1 96.88 36 MET B N 1
ATOM 3836 C CA . MET B 1 36 ? 8.484 -20.562 -23.438 1 96.88 36 MET B CA 1
ATOM 3837 C C . MET B 1 36 ? 9.727 -19.719 -23.703 1 96.88 36 MET B C 1
ATOM 3839 O O . MET B 1 36 ? 9.641 -18.688 -24.359 1 96.88 36 MET B O 1
ATOM 3843 N N . THR B 1 37 ? 10.805 -20.156 -23.172 1 96.62 37 THR B N 1
ATOM 3844 C CA . THR B 1 37 ? 12.156 -19.781 -23.562 1 96.62 37 THR B CA 1
ATOM 3845 C C . THR B 1 37 ? 12.969 -21.031 -23.922 1 96.62 37 THR B C 1
ATOM 3847 O O . THR B 1 37 ? 12.422 -22.125 -24.016 1 96.62 37 THR B O 1
ATOM 3850 N N . VAL B 1 38 ? 14.203 -20.812 -24.172 1 95.69 38 VAL B N 1
ATOM 3851 C CA . VAL B 1 38 ? 15.062 -21.938 -24.516 1 95.69 38 VAL B CA 1
ATOM 3852 C C . VAL B 1 38 ? 15.32 -22.781 -23.266 1 95.69 38 VAL B C 1
ATOM 3854 O O . VAL B 1 38 ? 15.648 -23.969 -23.375 1 95.69 38 VAL B O 1
ATOM 3857 N N . VAL B 1 39 ? 15.086 -22.203 -22.047 1 93.06 39 VAL B N 1
ATOM 3858 C CA . VAL B 1 39 ? 15.492 -22.953 -20.859 1 93.06 39 VAL B CA 1
ATOM 3859 C C . VAL B 1 39 ? 14.297 -23.125 -19.922 1 93.06 39 VAL B C 1
ATOM 3861 O O . VAL B 1 39 ? 14.367 -23.875 -18.953 1 93.06 39 VAL B O 1
ATOM 3864 N N . ALA B 1 40 ? 13.25 -22.406 -20.172 1 92.5 40 ALA B N 1
ATOM 3865 C CA . ALA B 1 40 ? 12.102 -22.484 -19.281 1 92.5 40 ALA B CA 1
ATOM 3866 C C . ALA B 1 40 ? 10.797 -22.562 -20.062 1 92.5 40 ALA B C 1
ATOM 3868 O O . ALA B 1 40 ? 10.656 -21.938 -21.125 1 92.5 40 ALA B O 1
ATOM 3869 N N . GLU B 1 41 ? 9.82 -23.344 -19.516 1 92.69 41 GLU B N 1
ATOM 3870 C CA . GLU B 1 41 ? 8.5 -23.484 -20.109 1 92.69 41 GLU B CA 1
ATOM 3871 C C . GLU B 1 41 ? 7.402 -23.5 -19.047 1 92.69 41 GLU B C 1
ATOM 3873 O O . GLU B 1 41 ? 7.594 -24.031 -17.953 1 92.69 41 GLU B O 1
ATOM 3878 N N . ALA B 1 42 ? 6.395 -22.781 -19.312 1 90.44 42 ALA B N 1
ATOM 3879 C CA . ALA B 1 42 ? 5.172 -22.828 -18.516 1 90.44 42 ALA B CA 1
ATOM 3880 C C . ALA B 1 42 ? 3.938 -22.922 -19.391 1 90.44 42 ALA B C 1
ATOM 3882 O O . ALA B 1 42 ? 3.848 -22.234 -20.422 1 90.44 42 ALA B O 1
ATOM 3883 N N . ALA B 1 43 ? 3.072 -23.859 -19.094 1 91.38 43 ALA B N 1
ATOM 3884 C CA . ALA B 1 43 ? 1.862 -24.047 -19.891 1 91.38 43 ALA B CA 1
ATOM 3885 C C . ALA B 1 43 ? 0.664 -24.359 -19 1 91.38 43 ALA B C 1
ATOM 3887 O O . ALA B 1 43 ? 0.807 -25.016 -17.953 1 91.38 43 ALA B O 1
ATOM 3888 N N . GLU B 1 44 ? -0.357 -23.781 -19.391 1 87.25 44 GLU B N 1
ATOM 3889 C CA . GLU B 1 44 ? -1.595 -24.062 -18.656 1 87.25 44 GLU B CA 1
ATOM 3890 C C . GLU B 1 44 ? -2.777 -24.188 -19.609 1 87.25 44 GLU B C 1
ATOM 3892 O O . GLU B 1 44 ? -2.916 -23.406 -20.547 1 87.25 44 GLU B O 1
ATOM 3897 N N . LEU B 1 45 ? -3.537 -25.281 -19.484 1 90.62 45 LEU B N 1
ATOM 3898 C CA . LEU B 1 45 ? -4.809 -25.469 -20.188 1 90.62 45 LEU B CA 1
ATOM 3899 C C . LEU B 1 45 ? -5.98 -25.25 -19.234 1 90.62 45 LEU B C 1
ATOM 3901 O O . LEU B 1 45 ? -6.117 -25.969 -18.234 1 90.62 45 LEU B O 1
ATOM 3905 N N . LEU B 1 46 ? -6.695 -24.219 -19.531 1 88.38 46 LEU B N 1
ATOM 3906 C CA . LEU B 1 46 ? -7.812 -23.875 -18.656 1 88.38 46 LEU B CA 1
ATOM 3907 C C . LEU B 1 46 ? -9.141 -24 -19.391 1 88.38 46 LEU B C 1
ATOM 3909 O O . LEU B 1 46 ? -9.234 -23.688 -20.578 1 88.38 46 LEU B O 1
ATOM 3913 N N . GLY B 1 47 ? -10.125 -24.594 -18.656 1 85.44 47 GLY B N 1
ATOM 3914 C CA . GLY B 1 47 ? -11.477 -24.672 -19.188 1 85.44 47 GLY B CA 1
ATOM 3915 C C . GLY B 1 47 ? -12.531 -24.812 -18.109 1 85.44 47 GLY B C 1
ATOM 3916 O O . GLY B 1 47 ? -12.258 -24.578 -16.922 1 85.44 47 GLY B O 1
ATOM 3917 N N . ALA B 1 48 ? -13.672 -24.859 -18.547 1 82.31 48 ALA B N 1
ATOM 3918 C CA . ALA B 1 48 ? -14.789 -25.109 -17.656 1 82.31 48 ALA B CA 1
ATOM 3919 C C . ALA B 1 48 ? -15.586 -26.328 -18.094 1 82.31 48 ALA B C 1
ATOM 3921 O O . ALA B 1 48 ? -15.812 -26.531 -19.297 1 82.31 48 ALA B O 1
ATOM 3922 N N . ASP B 1 49 ? -15.883 -27.188 -17.031 1 78.06 49 ASP B N 1
ATOM 3923 C CA . ASP B 1 49 ? -16.672 -28.359 -17.359 1 78.06 49 ASP B CA 1
ATOM 3924 C C . ASP B 1 49 ? -18.141 -28 -17.547 1 78.06 49 ASP B C 1
ATOM 3926 O O . ASP B 1 49 ? -18.5 -26.828 -17.625 1 78.06 49 ASP B O 1
ATOM 3930 N N . GLU B 1 50 ? -18.906 -29.062 -17.766 1 76.75 50 GLU B N 1
ATOM 3931 C CA . GLU B 1 50 ? -20.328 -28.875 -18.062 1 76.75 50 GLU B CA 1
ATOM 3932 C C . GLU B 1 50 ? -21.031 -28.125 -16.938 1 76.75 50 GLU B C 1
ATOM 3934 O O . GLU B 1 50 ? -22.031 -27.438 -17.172 1 76.75 50 GLU B O 1
ATOM 3939 N N . GLN B 1 51 ? -20.5 -28.234 -15.766 1 73.06 51 GLN B N 1
ATOM 3940 C CA . GLN B 1 51 ? -21.094 -27.562 -14.617 1 73.06 51 GLN B CA 1
ATOM 3941 C C . GLN B 1 51 ? -20.438 -26.203 -14.375 1 73.06 51 GLN B C 1
ATOM 3943 O O . GLN B 1 51 ? -20.672 -25.562 -13.344 1 73.06 51 GLN B O 1
ATOM 3948 N N . ARG B 1 52 ? -19.609 -25.75 -15.281 1 75.19 52 ARG B N 1
ATOM 3949 C CA . ARG B 1 52 ? -18.938 -24.469 -15.266 1 75.19 52 ARG B CA 1
ATOM 3950 C C . ARG B 1 52 ? -17.891 -24.406 -14.164 1 75.19 52 ARG B C 1
ATOM 3952 O O . ARG B 1 52 ? -17.578 -23.328 -13.648 1 75.19 52 ARG B O 1
ATOM 3959 N N . LEU B 1 53 ? -17.578 -25.578 -13.719 1 71.19 53 LEU B N 1
ATOM 3960 C CA . LEU B 1 53 ? -16.469 -25.641 -12.773 1 71.19 53 LEU B CA 1
ATOM 3961 C C . LEU B 1 53 ? -15.133 -25.578 -13.5 1 71.19 53 LEU B C 1
ATOM 3963 O O . LEU B 1 53 ? -14.977 -26.172 -14.57 1 71.19 53 LEU B O 1
ATOM 3967 N N . PRO B 1 54 ? -14.234 -24.719 -12.891 1 77.94 54 PRO B N 1
ATOM 3968 C CA . PRO B 1 54 ? -12.938 -24.562 -13.547 1 77.94 54 PRO B CA 1
ATOM 3969 C C . PRO B 1 54 ? -12.156 -25.875 -13.617 1 77.94 54 PRO B C 1
ATOM 3971 O O . PRO B 1 54 ? -12.188 -26.672 -12.664 1 77.94 54 PRO B O 1
ATOM 3974 N N . VAL B 1 55 ? -11.68 -26.125 -14.82 1 73.62 55 VAL B N 1
ATOM 3975 C CA . VAL B 1 55 ? -10.844 -27.297 -15.055 1 73.62 55 VAL B CA 1
ATOM 3976 C C . VAL B 1 55 ? -9.453 -26.859 -15.508 1 73.62 55 VAL B C 1
ATOM 3978 O O . VAL B 1 55 ? -9.32 -25.969 -16.344 1 73.62 55 VAL B O 1
ATOM 3981 N N . ARG B 1 56 ? -8.477 -27.375 -14.82 1 79.12 56 ARG B N 1
ATOM 3982 C CA . ARG B 1 56 ? -7.086 -27.141 -15.188 1 79.12 56 ARG B CA 1
ATOM 3983 C C . ARG B 1 56 ? -6.391 -28.453 -15.555 1 79.12 56 ARG B C 1
ATOM 3985 O O . ARG B 1 56 ? -6.457 -29.422 -14.812 1 79.12 56 ARG B O 1
ATOM 3992 N N . VAL B 1 57 ? -5.762 -28.469 -16.781 1 76.44 57 VAL B N 1
ATOM 3993 C CA . VAL B 1 57 ? -5.102 -29.688 -17.234 1 76.44 57 VAL B CA 1
ATOM 3994 C C . VAL B 1 57 ? -3.662 -29.375 -17.641 1 76.44 57 VAL B C 1
ATOM 3996 O O . VAL B 1 57 ? -3.381 -28.297 -18.188 1 76.44 57 VAL B O 1
ATOM 3999 N N . GLN B 1 58 ? -2.785 -30.312 -17.312 1 76.25 58 GLN B N 1
ATOM 4000 C CA . GLN B 1 58 ? -1.402 -30.203 -17.766 1 76.25 58 GLN B CA 1
ATOM 4001 C C . GLN B 1 58 ? -1.248 -30.703 -19.203 1 76.25 58 GLN B C 1
ATOM 4003 O O . GLN B 1 58 ? -1.817 -31.734 -19.578 1 76.25 58 GLN B O 1
ATOM 4008 N N . PRO B 1 59 ? -0.572 -29.938 -19.969 1 87.38 59 PRO B N 1
ATOM 4009 C CA . PRO B 1 59 ? -0.363 -30.406 -21.344 1 87.38 59 PRO B CA 1
ATOM 4010 C C . PRO B 1 59 ? 0.485 -31.672 -21.422 1 87.38 59 PRO B C 1
ATOM 4012 O O . PRO B 1 59 ? 1.313 -31.906 -20.531 1 87.38 59 PRO B O 1
ATOM 4015 N N . THR B 1 60 ? 0.236 -32.469 -22.469 1 85.38 60 THR B N 1
ATOM 4016 C CA . THR B 1 60 ? 1.056 -33.656 -22.734 1 85.38 60 THR B CA 1
ATOM 4017 C C . THR B 1 60 ? 2.389 -33.25 -23.359 1 85.38 60 THR B C 1
ATOM 4019 O O . THR B 1 60 ? 2.529 -32.156 -23.875 1 85.38 60 THR B O 1
ATOM 4022 N N . GLU B 1 61 ? 3.303 -34.188 -23.219 1 85.06 61 GLU B N 1
ATOM 4023 C CA . GLU B 1 61 ? 4.594 -33.938 -23.859 1 85.06 61 GLU B CA 1
ATOM 4024 C C . GLU B 1 61 ? 4.441 -33.781 -25.359 1 85.06 61 GLU B C 1
ATOM 4026 O O . GLU B 1 61 ? 5.129 -32.969 -25.984 1 85.06 61 GLU B O 1
ATOM 4031 N N . ALA B 1 62 ? 3.586 -34.5 -25.953 1 92 62 ALA B N 1
ATOM 4032 C CA . ALA B 1 62 ? 3.35 -34.406 -27.391 1 92 62 ALA B CA 1
ATOM 4033 C C . ALA B 1 62 ? 2.842 -33.031 -27.781 1 92 62 ALA B C 1
ATOM 4035 O O . ALA B 1 62 ? 3.273 -32.469 -28.797 1 92 62 ALA B O 1
ATOM 4036 N N . LEU B 1 63 ? 1.928 -32.562 -27.031 1 94.69 63 LEU B N 1
ATOM 4037 C CA . LEU B 1 63 ? 1.422 -31.203 -27.281 1 94.69 63 LEU B CA 1
ATOM 4038 C C . LEU B 1 63 ? 2.531 -30.172 -27.141 1 94.69 63 LEU B C 1
ATOM 4040 O O . LEU B 1 63 ? 2.678 -29.281 -27.984 1 94.69 63 LEU B O 1
ATOM 4044 N N . LEU B 1 64 ? 3.344 -30.312 -26.078 1 94.44 64 LEU B N 1
ATOM 4045 C CA . LEU B 1 64 ? 4.441 -29.391 -25.844 1 94.44 64 LEU B CA 1
ATOM 4046 C C . LEU B 1 64 ? 5.426 -29.406 -27 1 94.44 64 LEU B C 1
ATOM 4048 O O . LEU B 1 64 ? 5.941 -28.359 -27.406 1 94.44 64 LEU B O 1
ATOM 4052 N N . GLU B 1 65 ? 5.609 -30.594 -27.5 1 94.94 65 GLU B N 1
ATOM 4053 C CA . GLU B 1 65 ? 6.527 -30.688 -28.625 1 94.94 65 GLU B CA 1
ATOM 4054 C C . GLU B 1 65 ? 5.984 -29.953 -29.859 1 94.94 65 GLU B C 1
ATOM 4056 O O . GLU B 1 65 ? 6.742 -29.328 -30.594 1 94.94 65 GLU B O 1
ATOM 4061 N N . LEU B 1 66 ? 4.703 -30.047 -30.109 1 96.06 66 LEU B N 1
ATOM 4062 C CA . LEU B 1 66 ? 4.086 -29.312 -31.219 1 96.06 66 LEU B CA 1
ATOM 4063 C C . LEU B 1 66 ? 4.277 -27.797 -31.031 1 96.06 66 LEU B C 1
ATOM 4065 O O . LEU B 1 66 ? 4.578 -27.094 -32 1 96.06 66 LEU B O 1
ATOM 4069 N N . VAL B 1 67 ? 4.105 -27.375 -29.828 1 97.06 67 VAL B N 1
ATOM 4070 C CA . VAL B 1 67 ? 4.219 -25.953 -29.531 1 97.06 67 VAL B CA 1
ATOM 4071 C C . VAL B 1 67 ? 5.672 -25.516 -29.672 1 97.06 67 VAL B C 1
ATOM 4073 O O . VAL B 1 67 ? 5.949 -24.438 -30.203 1 97.06 67 VAL B O 1
ATOM 4076 N N . ARG B 1 68 ? 6.613 -26.344 -29.219 1 96.38 68 ARG B N 1
ATOM 4077 C CA . ARG B 1 68 ? 8.031 -26.062 -29.391 1 96.38 68 ARG B CA 1
ATOM 4078 C C . ARG B 1 68 ? 8.391 -25.906 -30.859 1 96.38 68 ARG B C 1
ATOM 4080 O O . ARG B 1 68 ? 9.133 -24.984 -31.234 1 96.38 68 ARG B O 1
ATOM 4087 N N . GLU B 1 69 ? 7.895 -26.797 -31.609 1 95.44 69 GLU B N 1
ATOM 4088 C CA . GLU B 1 69 ? 8.156 -26.75 -33.031 1 95.44 69 GLU B CA 1
ATOM 4089 C C . GLU B 1 69 ? 7.621 -25.453 -33.656 1 95.44 69 GLU B C 1
ATOM 4091 O O . GLU B 1 69 ? 8.281 -24.828 -34.5 1 95.44 69 GLU B O 1
ATOM 4096 N N . GLU B 1 70 ? 6.445 -25.172 -33.25 1 95.5 70 GLU B N 1
ATOM 4097 C CA . GLU B 1 70 ? 5.871 -23.922 -33.719 1 95.5 70 GLU B CA 1
ATOM 4098 C C . GLU B 1 70 ? 6.738 -22.719 -33.344 1 95.5 70 GLU B C 1
ATOM 4100 O O . GLU B 1 70 ? 6.918 -21.797 -34.125 1 95.5 70 GLU B O 1
ATOM 4105 N N . ARG B 1 71 ? 7.273 -22.672 -32.094 1 96.31 71 ARG B N 1
ATOM 4106 C CA . ARG B 1 71 ? 8.133 -21.578 -31.641 1 96.31 71 ARG B CA 1
ATOM 4107 C C . ARG B 1 71 ? 9.422 -21.531 -32.469 1 96.31 71 ARG B C 1
ATOM 4109 O O . ARG B 1 71 ? 9.898 -20.453 -32.812 1 96.31 71 ARG B O 1
ATOM 4116 N N . ARG B 1 72 ? 10.008 -22.688 -32.75 1 95.25 72 ARG B N 1
ATOM 4117 C CA . ARG B 1 72 ? 11.227 -22.734 -33.562 1 95.25 72 ARG B CA 1
ATOM 4118 C C . ARG B 1 72 ? 11 -22.156 -34.938 1 95.25 72 ARG B C 1
ATOM 4120 O O . ARG B 1 72 ? 11.859 -21.469 -35.5 1 95.25 72 ARG B O 1
ATOM 4127 N N . ARG B 1 73 ? 9.938 -22.406 -35.438 1 93.81 73 ARG B N 1
ATOM 4128 C CA . ARG B 1 73 ? 9.609 -21.859 -36.75 1 93.81 73 ARG B CA 1
ATOM 4129 C C . ARG B 1 73 ? 9.461 -20.344 -36.688 1 93.81 73 ARG B C 1
ATOM 4131 O O . ARG B 1 73 ? 9.922 -19.641 -37.594 1 93.81 73 ARG B O 1
ATOM 4138 N N . SER B 1 74 ? 8.797 -19.938 -35.688 1 93.69 74 SER B N 1
ATOM 4139 C CA . SER B 1 74 ? 8.586 -18.5 -35.531 1 93.69 74 SER B CA 1
ATOM 4140 C C . SER B 1 74 ? 9.906 -17.766 -35.375 1 93.69 74 SER B C 1
ATOM 4142 O O . SER B 1 74 ? 9.992 -16.562 -35.625 1 93.69 74 SER B O 1
ATOM 4144 N N . ALA B 1 75 ? 10.898 -18.438 -34.906 1 94.12 75 ALA B N 1
ATOM 4145 C CA . ALA B 1 75 ? 12.211 -17.859 -34.656 1 94.12 75 ALA B CA 1
ATOM 4146 C C . ALA B 1 75 ? 12.867 -17.406 -35.969 1 94.12 75 ALA B C 1
ATOM 4148 O O . ALA B 1 75 ? 13.828 -16.625 -35.938 1 94.12 75 ALA B O 1
ATOM 4149 N N . ARG B 1 76 ? 12.367 -17.859 -37.031 1 89.94 76 ARG B N 1
ATOM 4150 C CA . ARG B 1 76 ? 12.953 -17.547 -38.344 1 89.94 76 ARG B CA 1
ATOM 4151 C C . ARG B 1 76 ? 12.562 -16.141 -38.781 1 89.94 76 ARG B C 1
ATOM 4153 O O . ARG B 1 76 ? 13.211 -15.562 -39.656 1 89.94 76 ARG B O 1
ATOM 4160 N N . ALA B 1 77 ? 11.523 -15.672 -38.188 1 87.69 77 ALA B N 1
ATOM 4161 C CA . ALA B 1 77 ? 11.102 -14.312 -38.469 1 87.69 77 ALA B CA 1
ATOM 4162 C C . ALA B 1 77 ? 12.023 -13.289 -37.812 1 87.69 77 ALA B C 1
ATOM 4164 O O . ALA B 1 77 ? 12.719 -13.602 -36.844 1 87.69 77 ALA B O 1
ATOM 4165 N N . ASP B 1 78 ? 12.047 -12.094 -38.312 1 85.62 78 ASP B N 1
ATOM 4166 C CA . ASP B 1 78 ? 12.914 -11.023 -37.844 1 85.62 78 ASP B CA 1
ATOM 4167 C C . ASP B 1 78 ? 12.609 -10.68 -36.406 1 85.62 78 ASP B C 1
ATOM 4169 O O . ASP B 1 78 ? 13.516 -10.312 -35.625 1 85.62 78 ASP B O 1
ATOM 4173 N N . ALA B 1 79 ? 11.461 -10.844 -36 1 88.44 79 ALA B N 1
ATOM 4174 C CA . ALA B 1 79 ? 11.047 -10.508 -34.656 1 88.44 79 ALA B CA 1
ATOM 4175 C C . ALA B 1 79 ? 11.547 -11.539 -33.656 1 88.44 79 ALA B C 1
ATOM 4177 O O . ALA B 1 79 ? 11.516 -11.305 -32.438 1 88.44 79 ALA B O 1
ATOM 4178 N N . GLY B 1 80 ? 12.094 -12.703 -34.156 1 92.06 80 GLY B N 1
ATOM 4179 C CA . GLY B 1 80 ? 12.445 -13.797 -33.25 1 92.06 80 GLY B CA 1
ATOM 4180 C C . GLY B 1 80 ? 11.242 -14.609 -32.812 1 92.06 80 GLY B C 1
ATOM 4181 O O . GLY B 1 80 ? 10.117 -14.328 -33.219 1 92.06 80 GLY B O 1
ATOM 4182 N N . PRO B 1 81 ? 11.547 -15.562 -32 1 96.31 81 PRO B N 1
ATOM 4183 C CA . PRO B 1 81 ? 10.43 -16.391 -31.547 1 96.31 81 PRO B CA 1
ATOM 4184 C C . PRO B 1 81 ? 9.531 -15.672 -30.547 1 96.31 81 PRO B C 1
ATOM 4186 O O . PRO B 1 81 ? 10 -14.812 -29.797 1 96.31 81 PRO B O 1
ATOM 4189 N N . TRP B 1 82 ? 8.273 -16.047 -30.641 1 96.5 82 TRP B N 1
ATOM 4190 C CA . TRP B 1 82 ? 7.344 -15.477 -29.672 1 96.5 82 TRP B CA 1
ATOM 4191 C C . TRP B 1 82 ? 7.715 -15.891 -28.25 1 96.5 82 TRP B C 1
ATOM 4193 O O . TRP B 1 82 ? 8.422 -16.875 -28.047 1 96.5 82 TRP B O 1
ATOM 4203 N N . TRP B 1 83 ? 7.277 -15.094 -27.25 1 97.12 83 TRP B N 1
ATOM 4204 C CA . TRP B 1 83 ? 7.504 -15.398 -25.844 1 97.12 83 TRP B CA 1
ATOM 4205 C C . TRP B 1 83 ? 6.383 -16.281 -25.297 1 97.12 83 TRP B C 1
ATOM 4207 O O . TRP B 1 83 ? 6.617 -17.125 -24.422 1 97.12 83 TRP B O 1
ATOM 4217 N N . ARG B 1 84 ? 5.203 -15.977 -25.719 1 97.62 84 ARG B N 1
ATOM 4218 C CA . ARG B 1 84 ? 4.023 -16.734 -25.312 1 97.62 84 ARG B CA 1
ATOM 4219 C C . ARG B 1 84 ? 3.145 -17.062 -26.516 1 97.62 84 ARG B C 1
ATOM 4221 O O . ARG B 1 84 ? 3.188 -16.375 -27.531 1 97.62 84 ARG B O 1
ATOM 4228 N N . LEU B 1 85 ? 2.42 -18.141 -26.422 1 97.25 85 LEU B N 1
ATOM 4229 C CA . LEU B 1 85 ? 1.375 -18.531 -27.375 1 97.25 85 LEU B CA 1
ATOM 4230 C C . LEU B 1 85 ? 0.046 -18.734 -26.656 1 97.25 85 LEU B C 1
ATOM 4232 O O . LEU B 1 85 ? -0.047 -19.547 -25.734 1 97.25 85 LEU B O 1
ATOM 4236 N N . VAL B 1 86 ? -0.902 -17.922 -27.047 1 96.62 86 VAL B N 1
ATOM 4237 C CA . VAL B 1 86 ? -2.207 -17.984 -26.406 1 96.62 86 VAL B CA 1
ATOM 4238 C C . VAL B 1 86 ? -3.246 -18.531 -27.375 1 96.62 86 VAL B C 1
ATOM 4240 O O . VAL B 1 86 ? -3.363 -18.047 -28.5 1 96.62 86 VAL B O 1
ATOM 4243 N N . VAL B 1 87 ? -3.953 -19.562 -26.969 1 95.75 87 VAL B N 1
ATOM 4244 C CA . VAL B 1 87 ? -5.008 -20.156 -27.781 1 95.75 87 VAL B CA 1
ATOM 4245 C C . VAL B 1 87 ? -6.355 -19.984 -27.078 1 95.75 87 VAL B C 1
ATOM 4247 O O . VAL B 1 87 ? -6.535 -20.453 -25.953 1 95.75 87 VAL B O 1
ATOM 4250 N N . THR B 1 88 ? -7.211 -19.312 -27.719 1 92.62 88 THR B N 1
ATOM 4251 C CA . THR B 1 88 ? -8.531 -19.078 -27.156 1 92.62 88 THR B CA 1
ATOM 4252 C C . THR B 1 88 ? -9.617 -19.719 -28.016 1 92.62 88 THR B C 1
ATOM 4254 O O . THR B 1 88 ? -9.594 -19.594 -29.234 1 92.62 88 THR B O 1
ATOM 4257 N N . PHE B 1 89 ? -10.477 -20.438 -27.328 1 88.56 89 PHE B N 1
ATOM 4258 C CA . PHE B 1 89 ? -11.609 -21.078 -28 1 88.56 89 PHE B CA 1
ATOM 4259 C C . PHE B 1 89 ? -12.891 -20.297 -27.75 1 88.56 89 PHE B C 1
ATOM 4261 O O . PHE B 1 89 ? -13.352 -20.188 -26.609 1 88.56 89 PHE B O 1
ATOM 4268 N N . GLY B 1 90 ? -13.312 -19.438 -28.734 1 77 90 GLY B N 1
ATOM 4269 C CA . GLY B 1 90 ? -14.523 -18.641 -28.609 1 77 90 GLY B CA 1
ATOM 4270 C C . GLY B 1 90 ? -15.789 -19.469 -28.703 1 77 90 GLY B C 1
ATOM 4271 O O . GLY B 1 90 ? -15.734 -20.688 -28.844 1 77 90 GLY B O 1
ATOM 4272 N N . PRO B 1 91 ? -16.828 -18.406 -28.75 1 73.75 91 PRO B N 1
ATOM 4273 C CA . PRO B 1 91 ? -18.141 -19.016 -28.969 1 73.75 91 PRO B CA 1
ATOM 4274 C C . PRO B 1 91 ? -18.344 -19.5 -30.406 1 73.75 91 PRO B C 1
ATOM 4276 O O . PRO B 1 91 ? -17.672 -19.016 -31.312 1 73.75 91 PRO B O 1
ATOM 4279 N N . ALA B 1 92 ? -18.953 -20.703 -30.688 1 71.81 92 ALA B N 1
ATOM 4280 C CA . ALA B 1 92 ? -19.344 -21.297 -31.953 1 71.81 92 ALA B CA 1
ATOM 4281 C C . ALA B 1 92 ? -18.172 -22.016 -32.625 1 71.81 92 ALA B C 1
ATOM 4283 O O . ALA B 1 92 ? -18.109 -22.109 -33.844 1 71.81 92 ALA B O 1
ATOM 4284 N N . GLY B 1 93 ? -17.172 -22.109 -31.812 1 74.44 93 GLY B N 1
ATOM 4285 C CA . GLY B 1 93 ? -16.109 -22.969 -32.312 1 74.44 93 GLY B CA 1
ATOM 4286 C C . GLY B 1 93 ? -14.953 -22.188 -32.906 1 74.44 93 GLY B C 1
ATOM 4287 O O . GLY B 1 93 ? -13.977 -22.766 -33.375 1 74.44 93 GLY B O 1
ATOM 4288 N N . ALA B 1 94 ? -15.133 -20.797 -32.938 1 85.88 94 ALA B N 1
ATOM 4289 C CA . ALA B 1 94 ? -14.008 -20.016 -33.438 1 85.88 94 ALA B CA 1
ATOM 4290 C C . ALA B 1 94 ? -12.781 -20.141 -32.531 1 85.88 94 ALA B C 1
ATOM 4292 O O . ALA B 1 94 ? -12.914 -20.141 -31.312 1 85.88 94 ALA B O 1
ATOM 4293 N N . VAL B 1 95 ? -11.57 -20.484 -33.156 1 91.25 95 VAL B N 1
ATOM 4294 C CA . VAL B 1 95 ? -10.336 -20.656 -32.406 1 91.25 95 VAL B CA 1
ATOM 4295 C C . VAL B 1 95 ? -9.305 -19.609 -32.844 1 91.25 95 VAL B C 1
ATOM 4297 O O . VAL B 1 95 ? -9.164 -19.359 -34.062 1 91.25 95 VAL B O 1
ATOM 4300 N N . GLU B 1 96 ? -8.75 -18.875 -31.891 1 92.69 96 GLU B N 1
ATOM 4301 C CA . GLU B 1 96 ? -7.68 -17.938 -32.188 1 92.69 96 GLU B CA 1
ATOM 4302 C C . GLU B 1 96 ? -6.359 -18.391 -31.578 1 92.69 96 GLU B C 1
ATOM 4304 O O . GLU B 1 96 ? -6.301 -18.75 -30.391 1 92.69 96 GLU B O 1
ATOM 4309 N N . VAL B 1 97 ? -5.383 -18.516 -32.375 1 94.88 97 VAL B N 1
ATOM 4310 C CA . VAL B 1 97 ? -4.02 -18.797 -31.953 1 94.88 97 VAL B CA 1
ATOM 4311 C C . VAL B 1 97 ? -3.162 -17.547 -32.094 1 94.88 97 VAL B C 1
ATOM 4313 O O . VAL B 1 97 ? -2.844 -17.109 -33.188 1 94.88 97 VAL B O 1
ATOM 4316 N N . LEU B 1 98 ? -2.742 -16.953 -31.031 1 95.12 98 LEU B N 1
ATOM 4317 C CA . LEU B 1 98 ? -2.119 -15.633 -31.031 1 95.12 98 LEU B CA 1
ATOM 4318 C C . LEU B 1 98 ? -0.721 -15.68 -30.438 1 95.12 98 LEU B C 1
ATOM 4320 O O . LEU B 1 98 ? -0.57 -15.898 -29.234 1 95.12 98 LEU B O 1
ATOM 4324 N N . PRO B 1 99 ? 0.292 -15.516 -31.297 1 95.81 99 PRO B N 1
ATOM 4325 C CA . PRO B 1 99 ? 1.629 -15.328 -30.734 1 95.81 99 PRO B CA 1
ATOM 4326 C C . PRO B 1 99 ? 1.771 -14.008 -29.984 1 95.81 99 PRO B C 1
ATOM 4328 O O . PRO B 1 99 ? 1.218 -12.992 -30.406 1 95.81 99 PRO B O 1
ATOM 4331 N N . ASP B 1 100 ? 2.381 -14.016 -28.812 1 96.44 100 ASP B N 1
ATOM 4332 C CA . ASP B 1 100 ? 2.637 -12.852 -27.953 1 96.44 100 ASP B CA 1
ATOM 4333 C C . ASP B 1 100 ? 4.125 -12.516 -27.922 1 96.44 100 ASP B C 1
ATOM 4335 O O . ASP B 1 100 ? 4.922 -13.281 -27.375 1 96.44 100 ASP B O 1
ATOM 4339 N N . TYR B 1 101 ? 4.426 -11.359 -28.5 1 95.44 101 TYR B N 1
ATOM 4340 C CA . TYR B 1 101 ? 5.828 -10.969 -28.594 1 95.44 101 TYR B CA 1
ATOM 4341 C C . TYR B 1 101 ? 6.215 -10.016 -27.469 1 95.44 101 TYR B C 1
ATOM 4343 O O . TYR B 1 101 ? 7.328 -9.492 -27.453 1 95.44 101 TYR B O 1
ATOM 4351 N N . GLY B 1 102 ? 5.289 -9.773 -26.5 1 95.19 102 GLY B N 1
ATOM 4352 C CA . GLY B 1 102 ? 5.605 -9.023 -25.297 1 95.19 102 GLY B CA 1
ATOM 4353 C C . GLY B 1 102 ? 5.309 -7.539 -25.422 1 95.19 102 GLY B C 1
ATOM 4354 O O . GLY B 1 102 ? 5.965 -6.715 -24.781 1 95.19 102 GLY B O 1
ATOM 4355 N N . ASP B 1 103 ? 4.383 -7.188 -26.281 1 93.12 103 ASP B N 1
ATOM 4356 C CA . ASP B 1 103 ? 3.967 -5.793 -26.375 1 93.12 103 ASP B CA 1
ATOM 4357 C C . ASP B 1 103 ? 3.393 -5.297 -25.062 1 93.12 103 ASP B C 1
ATOM 4359 O O . ASP B 1 103 ? 3.471 -4.105 -24.75 1 93.12 103 ASP B O 1
ATOM 4363 N N . GLU B 1 104 ? 2.82 -6.258 -24.344 1 94.56 104 GLU B N 1
ATOM 4364 C CA . GLU B 1 104 ? 2.348 -6.02 -22.984 1 94.56 104 GLU B CA 1
ATOM 4365 C C . GLU B 1 104 ? 3.053 -6.934 -21.984 1 94.56 104 GLU B C 1
ATOM 4367 O O . GLU B 1 104 ? 3.514 -8.016 -22.344 1 94.56 104 GLU B O 1
ATOM 4372 N N . PRO B 1 105 ? 3.096 -6.387 -20.734 1 95.19 105 PRO B N 1
ATOM 4373 C CA . PRO B 1 105 ? 3.727 -7.23 -19.719 1 95.19 105 PRO B CA 1
ATOM 4374 C C . PRO B 1 105 ? 3.004 -8.562 -19.516 1 95.19 105 PRO B C 1
ATOM 4376 O O . PRO B 1 105 ? 1.774 -8.625 -19.609 1 95.19 105 PRO B O 1
ATOM 4379 N N . PHE B 1 106 ? 3.777 -9.578 -19.156 1 95.75 106 PHE B N 1
ATOM 4380 C CA . PHE B 1 106 ? 3.227 -10.914 -18.984 1 95.75 106 PHE B CA 1
ATOM 4381 C C . PHE B 1 106 ? 2.545 -11.031 -17.625 1 95.75 106 PHE B C 1
ATOM 4383 O O . PHE B 1 106 ? 2.9 -10.32 -16.672 1 95.75 106 PHE B O 1
ATOM 4390 N N . PRO B 1 107 ? 1.62 -11.953 -17.578 1 92.88 107 PRO B N 1
ATOM 4391 C CA . PRO B 1 107 ? 1.086 -12.266 -16.25 1 92.88 107 PRO B CA 1
ATOM 4392 C C . PRO B 1 107 ? 2.143 -12.844 -15.305 1 92.88 107 PRO B C 1
ATOM 4394 O O . PRO B 1 107 ? 3.045 -13.555 -15.75 1 92.88 107 PRO B O 1
ATOM 4397 N N . ASP B 1 108 ? 1.96 -12.586 -14.078 1 88.56 108 ASP B N 1
ATOM 4398 C CA . ASP B 1 108 ? 2.936 -12.992 -13.07 1 88.56 108 ASP B CA 1
ATOM 4399 C C . ASP B 1 108 ? 3.182 -14.5 -13.125 1 88.56 108 ASP B C 1
ATOM 4401 O O . ASP B 1 108 ? 4.32 -14.953 -12.984 1 88.56 108 ASP B O 1
ATOM 4405 N N . GLU B 1 109 ? 2.168 -15.195 -13.375 1 82.19 109 GLU B N 1
ATOM 4406 C CA . GLU B 1 109 ? 2.254 -16.656 -13.352 1 82.19 109 GLU B CA 1
ATOM 4407 C C . GLU B 1 109 ? 3.049 -17.172 -14.547 1 82.19 109 GLU B C 1
ATOM 4409 O O . GLU B 1 109 ? 3.453 -18.344 -14.57 1 82.19 109 GLU B O 1
ATOM 4414 N N . GLN B 1 110 ? 3.275 -16.297 -15.539 1 91.62 110 GLN B N 1
ATOM 4415 C CA . GLN B 1 110 ? 3.979 -16.734 -16.75 1 91.62 110 GLN B CA 1
ATOM 4416 C C . GLN B 1 110 ? 5.266 -15.93 -16.938 1 91.62 110 GLN B C 1
ATOM 4418 O O . GLN B 1 110 ? 5.863 -15.961 -18.016 1 91.62 110 GLN B O 1
ATOM 4423 N N . LEU B 1 111 ? 5.59 -15.203 -15.922 1 95.25 111 LEU B N 1
ATOM 4424 C CA . LEU B 1 111 ? 6.832 -14.445 -15.969 1 95.25 111 LEU B CA 1
ATOM 4425 C C . LEU B 1 111 ? 7.996 -15.266 -15.43 1 95.25 111 LEU B C 1
ATOM 4427 O O . LEU B 1 111 ? 7.988 -15.664 -14.258 1 95.25 111 LEU B O 1
ATOM 4431 N N . PHE B 1 112 ? 8.953 -15.492 -16.297 1 95.06 112 PHE B N 1
ATOM 4432 C CA . PHE B 1 112 ? 10.094 -16.312 -15.906 1 95.06 112 PHE B CA 1
ATOM 4433 C C . PHE B 1 112 ? 11.172 -15.469 -15.234 1 95.06 112 PHE B C 1
ATOM 4435 O O . PHE B 1 112 ? 11.055 -14.242 -15.18 1 95.06 112 PHE B O 1
ATOM 4442 N N . ASP B 1 113 ? 12.188 -16.203 -14.703 1 93.56 113 ASP B N 1
ATOM 4443 C CA . ASP B 1 113 ? 13.344 -15.516 -14.148 1 93.56 113 ASP B CA 1
ATOM 4444 C C . ASP B 1 113 ? 14.094 -14.742 -15.234 1 93.56 113 ASP B C 1
ATOM 4446 O O . ASP B 1 113 ? 14.172 -15.188 -16.375 1 93.56 113 ASP B O 1
ATOM 4450 N N . PRO B 1 114 ? 14.664 -13.633 -14.906 1 95.25 114 PRO B N 1
ATOM 4451 C CA . PRO B 1 114 ? 15.406 -12.828 -15.875 1 95.25 114 PRO B CA 1
ATOM 4452 C C . PRO B 1 114 ? 16.469 -13.633 -16.625 1 95.25 114 PRO B C 1
ATOM 4454 O O . PRO B 1 114 ? 16.672 -13.422 -17.828 1 95.25 114 PRO B O 1
ATOM 4457 N N . HIS B 1 115 ? 17.047 -14.531 -16.016 1 94.31 115 HIS B N 1
ATOM 4458 C CA . HIS B 1 115 ? 18.109 -15.328 -16.625 1 94.31 115 HIS B CA 1
ATOM 4459 C C . HIS B 1 115 ? 17.578 -16.188 -17.75 1 94.31 115 HIS B C 1
ATOM 4461 O O . HIS B 1 115 ? 18.281 -16.453 -18.734 1 94.31 115 HIS B O 1
ATOM 4467 N N . ASP B 1 116 ? 16.328 -16.562 -17.625 1 95.88 116 ASP B N 1
ATOM 4468 C CA . ASP B 1 116 ? 15.711 -17.375 -18.672 1 95.88 116 ASP B CA 1
ATOM 4469 C C . ASP B 1 116 ? 15.547 -16.562 -19.969 1 95.88 116 ASP B C 1
ATOM 4471 O O . ASP B 1 116 ? 15.75 -17.078 -21.062 1 95.88 116 ASP B O 1
ATOM 4475 N N . TYR B 1 117 ? 15.195 -15.383 -19.812 1 96.81 117 TYR B N 1
ATOM 4476 C CA . TYR B 1 117 ? 15.023 -14.516 -20.969 1 96.81 117 TYR B CA 1
ATOM 4477 C C . TYR B 1 117 ? 16.375 -14.172 -21.609 1 96.81 117 TYR B C 1
ATOM 4479 O O . TYR B 1 117 ? 16.5 -14.109 -22.828 1 96.81 117 TYR B O 1
ATOM 4487 N N . LEU B 1 118 ? 17.359 -13.969 -20.766 1 95.56 118 LEU B N 1
ATOM 4488 C CA . LEU B 1 118 ? 18.703 -13.68 -21.266 1 95.56 118 LEU B CA 1
ATOM 4489 C C . LEU B 1 118 ? 19.234 -14.844 -22.094 1 95.56 118 LEU B C 1
ATOM 4491 O O . LEU B 1 118 ? 19.797 -14.625 -23.172 1 95.56 118 LEU B O 1
ATOM 4495 N N . ALA B 1 119 ? 19 -16 -21.594 1 96.38 119 ALA B N 1
ATOM 4496 C CA . ALA B 1 119 ? 19.438 -17.188 -22.328 1 96.38 119 ALA B CA 1
ATOM 4497 C C . ALA B 1 119 ? 18.75 -17.266 -23.688 1 96.38 119 ALA B C 1
ATOM 4499 O O . ALA B 1 119 ? 19.375 -17.609 -24.688 1 96.38 119 ALA B O 1
ATOM 4500 N N . ASP B 1 120 ? 17.531 -16.953 -23.688 1 96.88 120 ASP B N 1
ATOM 4501 C CA . ASP B 1 120 ? 16.766 -16.984 -24.938 1 96.88 120 ASP B CA 1
ATOM 4502 C C . ASP B 1 120 ? 17.297 -15.953 -25.922 1 96.88 120 ASP B C 1
ATOM 4504 O O . ASP B 1 120 ? 17.453 -16.234 -27.109 1 96.88 120 ASP B O 1
ATOM 4508 N N . LEU B 1 121 ? 17.594 -14.781 -25.469 1 95.19 121 LEU B N 1
ATOM 4509 C CA . LEU B 1 121 ? 18.078 -13.695 -26.328 1 95.19 121 LEU B CA 1
ATOM 4510 C C . LEU B 1 121 ? 19.484 -13.992 -26.844 1 95.19 121 LEU B C 1
ATOM 4512 O O . LEU B 1 121 ? 19.844 -13.555 -27.938 1 95.19 121 LEU B O 1
ATOM 4516 N N . GLU B 1 122 ? 20.25 -14.703 -26.109 1 95.31 122 GLU B N 1
ATOM 4517 C CA . GLU B 1 122 ? 21.562 -15.133 -26.562 1 95.31 122 GLU B CA 1
ATOM 4518 C C . GLU B 1 122 ? 21.453 -16.156 -27.688 1 95.31 122 GLU B C 1
ATOM 4520 O O . GLU B 1 122 ? 22.203 -16.094 -28.672 1 95.31 122 GLU B O 1
ATOM 4525 N N . TYR B 1 123 ? 20.484 -17 -27.516 1 96.31 123 TYR B N 1
ATOM 4526 C CA . TYR B 1 123 ? 20.297 -18.047 -28.5 1 96.31 123 TYR B CA 1
ATOM 4527 C C . TYR B 1 123 ? 19.625 -17.516 -29.75 1 96.31 123 TYR B C 1
ATOM 4529 O O . TYR B 1 123 ? 20 -17.891 -30.875 1 96.31 123 TYR B O 1
ATOM 4537 N N . TYR B 1 124 ? 18.609 -16.703 -29.5 1 96.25 124 TYR B N 1
ATOM 4538 C CA . TYR B 1 124 ? 17.922 -16.016 -30.578 1 96.25 124 TYR B CA 1
ATOM 4539 C C . TYR B 1 124 ? 18.078 -14.508 -30.469 1 96.25 124 TYR B C 1
ATOM 4541 O O . TYR B 1 124 ? 17.172 -13.812 -30 1 96.25 124 TYR B O 1
ATOM 4549 N N . PRO B 1 125 ? 19.156 -13.984 -30.953 1 92.56 125 PRO B N 1
ATOM 4550 C CA . PRO B 1 125 ? 19.312 -12.531 -30.859 1 92.56 125 PRO B CA 1
ATOM 4551 C C . PRO B 1 125 ? 18.234 -11.773 -31.625 1 92.56 125 PRO B C 1
ATOM 4553 O O . PRO B 1 125 ? 17.781 -12.219 -32.688 1 92.56 125 PRO B O 1
ATOM 4556 N N . ARG B 1 126 ? 17.766 -10.758 -30.953 1 90 126 ARG B N 1
ATOM 4557 C CA . ARG B 1 126 ? 16.719 -9.922 -31.531 1 90 126 ARG B CA 1
ATOM 4558 C C . ARG B 1 126 ? 17.188 -8.477 -31.656 1 90 126 ARG B C 1
ATOM 4560 O O . ARG B 1 126 ? 18.062 -8.031 -30.906 1 90 126 ARG B O 1
ATOM 4567 N N . GLU B 1 127 ? 16.562 -7.867 -32.656 1 82.94 127 GLU B N 1
ATOM 4568 C CA . GLU B 1 127 ? 16.906 -6.465 -32.875 1 82.94 127 GLU B CA 1
ATOM 4569 C C . GLU B 1 127 ? 16.344 -5.594 -31.734 1 82.94 127 GLU B C 1
ATOM 4571 O O . GLU B 1 127 ? 16.969 -4.602 -31.359 1 82.94 127 GLU B O 1
ATOM 4576 N N . SER B 1 128 ? 15.148 -5.934 -31.344 1 86.44 128 SER B N 1
ATOM 4577 C CA . SER B 1 128 ? 14.562 -5.109 -30.281 1 86.44 128 SER B CA 1
ATOM 4578 C C . SER B 1 128 ? 13.758 -5.957 -29.312 1 86.44 128 SER B C 1
ATOM 4580 O O . SER B 1 128 ? 13.172 -6.973 -29.688 1 86.44 128 SER B O 1
ATOM 4582 N N . VAL B 1 129 ? 13.867 -5.586 -28.078 1 93.44 129 VAL B N 1
ATOM 4583 C CA . VAL B 1 129 ? 13.117 -6.152 -26.969 1 93.44 129 VAL B CA 1
ATOM 4584 C C . VAL B 1 129 ? 12.242 -5.074 -26.344 1 93.44 129 VAL B C 1
ATOM 4586 O O . VAL B 1 129 ? 12.633 -3.908 -26.266 1 93.44 129 VAL B O 1
ATOM 4589 N N . PRO B 1 130 ? 10.992 -5.441 -26.031 1 95.75 130 PRO B N 1
ATOM 4590 C CA . PRO B 1 130 ? 10.18 -4.43 -25.344 1 95.75 130 PRO B CA 1
ATOM 4591 C C . PRO B 1 130 ? 10.898 -3.828 -24.141 1 95.75 130 PRO B C 1
ATOM 4593 O O . PRO B 1 130 ? 11.602 -4.535 -23.422 1 95.75 130 PRO B O 1
ATOM 4596 N N . ILE B 1 131 ? 10.633 -2.561 -23.906 1 96.94 131 ILE B N 1
ATOM 4597 C CA . ILE B 1 131 ? 11.367 -1.822 -22.891 1 96.94 131 ILE B CA 1
ATOM 4598 C C . ILE B 1 131 ? 11.117 -2.449 -21.516 1 96.94 131 ILE B C 1
ATOM 4600 O O . ILE B 1 131 ? 12.039 -2.6 -20.719 1 96.94 131 ILE B O 1
ATOM 4604 N N . TRP B 1 132 ? 9.852 -2.82 -21.234 1 97.38 132 TRP B N 1
ATOM 4605 C CA . TRP B 1 132 ? 9.539 -3.389 -19.922 1 97.38 132 TRP B CA 1
ATOM 4606 C C . TRP B 1 132 ? 10.305 -4.691 -19.703 1 97.38 132 TRP B C 1
ATOM 4608 O O . TRP B 1 132 ? 10.773 -4.957 -18.594 1 97.38 132 TRP B O 1
ATOM 4618 N N . LEU B 1 133 ? 10.43 -5.516 -20.688 1 97.31 133 LEU B N 1
ATOM 4619 C CA . LEU B 1 133 ? 11.141 -6.777 -20.578 1 97.31 133 LEU B CA 1
ATOM 4620 C C . LEU B 1 133 ? 12.641 -6.539 -20.438 1 97.31 133 LEU B C 1
ATOM 4622 O O . LEU B 1 133 ? 13.312 -7.219 -19.641 1 97.31 133 LEU B O 1
ATOM 4626 N N . ALA B 1 134 ? 13.117 -5.594 -21.203 1 96.94 134 ALA B N 1
ATOM 4627 C CA . ALA B 1 134 ? 14.523 -5.219 -21.078 1 96.94 134 ALA B CA 1
ATOM 4628 C C . ALA B 1 134 ? 14.828 -4.75 -19.656 1 96.94 134 ALA B C 1
ATOM 4630 O O . ALA B 1 134 ? 15.859 -5.117 -19.078 1 96.94 134 ALA B O 1
ATOM 4631 N N . ALA B 1 135 ? 13.969 -3.934 -19.125 1 97.62 135 ALA B N 1
ATOM 4632 C CA . ALA B 1 135 ? 14.117 -3.475 -17.75 1 97.62 135 ALA B CA 1
ATOM 4633 C C . ALA B 1 135 ? 14.055 -4.645 -16.766 1 97.62 135 ALA B C 1
ATOM 4635 O O . ALA B 1 135 ? 14.867 -4.742 -15.844 1 97.62 135 ALA B O 1
ATOM 4636 N N . TYR B 1 136 ? 13.078 -5.512 -16.984 1 97.25 136 TYR B N 1
ATOM 4637 C CA . TYR B 1 136 ? 12.906 -6.672 -16.125 1 97.25 136 TYR B CA 1
ATOM 4638 C C . TYR B 1 136 ? 14.195 -7.484 -16.047 1 97.25 136 TYR B C 1
ATOM 4640 O O . TYR B 1 136 ? 14.594 -7.934 -14.969 1 97.25 136 TYR B O 1
ATOM 4648 N N . ILE B 1 137 ? 14.867 -7.566 -17.141 1 95.69 137 ILE B N 1
ATOM 4649 C CA . ILE B 1 137 ? 16.062 -8.391 -17.266 1 95.69 137 ILE B CA 1
ATOM 4650 C C . ILE B 1 137 ? 17.266 -7.652 -16.703 1 95.69 137 ILE B C 1
ATOM 4652 O O . ILE B 1 137 ? 18.141 -8.258 -16.062 1 95.69 137 ILE B O 1
ATOM 4656 N N . ALA B 1 138 ? 17.281 -6.332 -16.766 1 94.06 138 ALA B N 1
ATOM 4657 C CA . ALA B 1 138 ? 18.594 -5.703 -16.625 1 94.06 138 ALA B CA 1
ATOM 4658 C C . ALA B 1 138 ? 18.531 -4.535 -15.648 1 94.06 138 ALA B C 1
ATOM 4660 O O . ALA B 1 138 ? 19.531 -3.82 -15.469 1 94.06 138 ALA B O 1
ATOM 4661 N N . HIS B 1 139 ? 17.484 -4.215 -14.945 1 93.75 139 HIS B N 1
ATOM 4662 C CA . HIS B 1 139 ? 17.422 -2.971 -14.188 1 93.75 139 HIS B CA 1
ATOM 4663 C C . HIS B 1 139 ? 18.391 -2.992 -13.008 1 93.75 139 HIS B C 1
ATOM 4665 O O . HIS B 1 139 ? 18.906 -1.949 -12.609 1 93.75 139 HIS B O 1
ATOM 4671 N N . GLY B 1 140 ? 18.625 -4.207 -12.445 1 94.62 140 GLY B N 1
ATOM 4672 C CA . GLY B 1 140 ? 19.625 -4.332 -11.398 1 94.62 140 GLY B CA 1
ATOM 4673 C C . GLY B 1 140 ? 19.375 -3.414 -10.219 1 94.62 140 GLY B C 1
ATOM 4674 O O . GLY B 1 140 ? 20.328 -2.902 -9.609 1 94.62 140 GLY B O 1
ATOM 4675 N N . ASP B 1 141 ? 18.234 -2.908 -9.984 1 96 141 ASP B N 1
ATOM 4676 C CA . ASP B 1 141 ? 17.797 -2.07 -8.867 1 96 141 ASP B CA 1
ATOM 4677 C C . ASP B 1 141 ? 18.422 -0.68 -8.953 1 96 141 ASP B C 1
ATOM 4679 O O . ASP B 1 141 ? 18.625 -0.023 -7.926 1 96 141 ASP B O 1
ATOM 4683 N N . ARG B 1 142 ? 18.75 -0.298 -10.148 1 96.12 142 ARG B N 1
ATOM 4684 C CA . ARG B 1 142 ? 19.516 0.933 -10.305 1 96.12 142 ARG B CA 1
ATOM 4685 C C . ARG B 1 142 ? 18.672 2.154 -9.969 1 96.12 142 ARG B C 1
ATOM 4687 O O . ARG B 1 142 ? 19.203 3.244 -9.75 1 96.12 142 ARG B O 1
ATOM 4694 N N . GLN B 1 143 ? 17.375 1.992 -9.961 1 97.88 143 GLN B N 1
ATOM 4695 C CA . GLN B 1 143 ? 16.531 3.139 -9.641 1 97.88 143 GLN B CA 1
ATOM 4696 C C . GLN B 1 143 ? 16.125 3.133 -8.172 1 97.88 143 GLN B C 1
ATOM 4698 O O . GLN B 1 143 ? 15.523 4.094 -7.68 1 97.88 143 GLN B O 1
ATOM 4703 N N . SER B 1 144 ? 16.375 2.08 -7.48 1 97.62 144 SER B N 1
ATOM 4704 C CA . SER B 1 144 ? 16.109 2.025 -6.047 1 97.62 144 SER B CA 1
ATOM 4705 C C . SER B 1 144 ? 16.969 3.023 -5.281 1 97.62 144 SER B C 1
ATOM 4707 O O . SER B 1 144 ? 18.141 3.213 -5.609 1 97.62 144 SER B O 1
ATOM 4709 N N . ARG B 1 145 ? 16.406 3.635 -4.305 1 98.38 145 ARG B N 1
ATOM 4710 C CA . ARG B 1 145 ? 17.094 4.609 -3.465 1 98.38 145 ARG B CA 1
ATOM 4711 C C . ARG B 1 145 ? 16.719 4.426 -1.998 1 98.38 145 ARG B C 1
ATOM 4713 O O . ARG B 1 145 ? 15.883 5.164 -1.466 1 98.38 145 ARG B O 1
ATOM 4720 N N . THR B 1 146 ? 17.422 3.521 -1.355 1 97.19 146 THR B N 1
ATOM 4721 C CA . THR B 1 146 ? 17.156 3.279 0.059 1 97.19 146 THR B CA 1
ATOM 4722 C C . THR B 1 146 ? 17.438 4.535 0.882 1 97.19 146 THR B C 1
ATOM 4724 O O . THR B 1 146 ? 18.156 5.43 0.437 1 97.19 146 THR B O 1
ATOM 4727 N N . PRO B 1 147 ? 16.922 4.613 2.031 1 96.62 147 PRO B N 1
ATOM 4728 C CA . PRO B 1 147 ? 17.188 5.773 2.883 1 96.62 147 PRO B CA 1
ATOM 4729 C C . PRO B 1 147 ? 18.688 6 3.121 1 96.62 147 PRO B C 1
ATOM 4731 O O . PRO B 1 147 ? 19.156 7.145 3.113 1 96.62 147 PRO B O 1
ATOM 4734 N N . GLN B 1 148 ? 19.359 4.945 3.279 1 95.5 148 GLN B N 1
ATOM 4735 C CA . GLN B 1 148 ? 20.812 5.062 3.455 1 95.5 148 GLN B CA 1
ATOM 4736 C C . GLN B 1 148 ? 21.469 5.625 2.201 1 95.5 148 GLN B C 1
ATOM 4738 O O . GLN B 1 148 ? 22.297 6.543 2.285 1 95.5 148 GLN B O 1
ATOM 4743 N N . ALA B 1 149 ? 21.094 5.086 1.085 1 97.06 149 ALA B N 1
ATOM 4744 C CA . ALA B 1 149 ? 21.641 5.555 -0.181 1 97.06 149 ALA B CA 1
ATOM 4745 C C . ALA B 1 149 ? 21.266 7.012 -0.438 1 97.06 149 ALA B C 1
ATOM 4747 O O . ALA B 1 149 ? 22.078 7.797 -0.929 1 97.06 149 ALA B O 1
ATOM 4748 N N . ALA B 1 150 ? 20.062 7.359 -0.117 1 97.69 150 ALA B N 1
ATOM 4749 C CA . ALA B 1 150 ? 19.594 8.727 -0.299 1 97.69 150 ALA B CA 1
ATOM 4750 C C . ALA B 1 150 ? 20.391 9.711 0.545 1 97.69 150 ALA B C 1
ATOM 4752 O O . ALA B 1 150 ? 20.812 10.766 0.058 1 97.69 150 ALA B O 1
ATOM 4753 N N . ALA B 1 151 ? 20.641 9.344 1.768 1 94.06 151 ALA B N 1
ATOM 4754 C CA . ALA B 1 151 ? 21.406 10.195 2.674 1 94.06 151 ALA B CA 1
ATOM 4755 C C . ALA B 1 151 ? 22.844 10.367 2.188 1 94.06 151 ALA B C 1
ATOM 4757 O O . ALA B 1 151 ? 23.359 11.484 2.164 1 94.06 151 ALA B O 1
ATOM 4758 N N . GLU B 1 152 ? 23.422 9.281 1.833 1 95.06 152 GLU B N 1
ATOM 4759 C CA . GLU B 1 152 ? 24.797 9.336 1.329 1 95.06 152 GLU B CA 1
ATOM 4760 C C . GLU B 1 152 ? 24.891 10.18 0.062 1 95.06 152 GLU B C 1
ATOM 4762 O O . GLU B 1 152 ? 25.797 10.992 -0.082 1 95.06 152 GLU B O 1
ATOM 4767 N N . GLN B 1 153 ? 23.969 9.969 -0.818 1 95.31 153 GLN B N 1
ATOM 4768 C CA . GLN B 1 153 ? 23.969 10.727 -2.064 1 95.31 153 GLN B CA 1
ATOM 4769 C C . GLN B 1 153 ? 23.75 12.211 -1.8 1 95.31 153 GLN B C 1
ATOM 4771 O O . GLN B 1 153 ? 24.406 13.055 -2.414 1 95.31 153 GLN B O 1
ATOM 4776 N N . ALA B 1 154 ? 22.859 12.508 -0.941 1 91.75 154 ALA B N 1
ATOM 4777 C CA . ALA B 1 154 ? 22.594 13.906 -0.6 1 91.75 154 ALA B CA 1
ATOM 4778 C C . ALA B 1 154 ? 23.844 14.57 -0.03 1 91.75 154 ALA B C 1
ATOM 4780 O O . ALA B 1 154 ? 24.172 15.703 -0.394 1 91.75 154 ALA B O 1
ATOM 4781 N N . ARG B 1 155 ? 24.562 13.867 0.801 1 88.12 155 ARG B N 1
ATOM 4782 C CA . ARG B 1 155 ? 25.797 14.391 1.361 1 88.12 155 ARG B CA 1
ATOM 4783 C C . ARG B 1 155 ? 26.844 14.586 0.273 1 88.12 155 ARG B C 1
ATOM 4785 O O . ARG B 1 155 ? 27.547 15.609 0.247 1 88.12 155 ARG B O 1
ATOM 4792 N N . THR B 1 156 ? 26.938 13.602 -0.548 1 91.88 156 THR B N 1
ATOM 4793 C CA . THR B 1 156 ? 27.906 13.68 -1.642 1 91.88 156 THR B CA 1
ATOM 4794 C C . THR B 1 156 ? 27.594 14.852 -2.564 1 91.88 156 THR B C 1
ATOM 4796 O O . THR B 1 156 ? 28.484 15.594 -2.969 1 91.88 156 THR B O 1
ATOM 4799 N N . HIS B 1 157 ? 26.312 14.977 -2.926 1 87.44 157 HIS B N 1
ATOM 4800 C CA . HIS B 1 157 ? 25.906 16.078 -3.787 1 87.44 157 HIS B CA 1
ATOM 4801 C C . HIS B 1 157 ? 26.203 17.422 -3.143 1 87.44 157 HIS B C 1
ATOM 4803 O O . HIS B 1 157 ? 26.656 18.344 -3.816 1 87.44 157 HIS B O 1
ATOM 4809 N N . ARG B 1 158 ? 26.031 17.469 -1.886 1 80.12 158 ARG B N 1
ATOM 4810 C CA . ARG B 1 158 ? 26.344 18.703 -1.163 1 80.12 158 ARG B CA 1
ATOM 4811 C C . ARG B 1 158 ? 27.828 19 -1.215 1 80.12 158 ARG B C 1
ATOM 4813 O O . ARG B 1 158 ? 28.234 20.141 -1.463 1 80.12 158 ARG B O 1
ATOM 4820 N N . ARG B 1 159 ? 28.594 18.031 -1.044 1 83.44 159 ARG B N 1
ATOM 4821 C CA . ARG B 1 159 ? 30.047 18.188 -1.048 1 83.44 159 ARG B CA 1
ATOM 4822 C C . ARG B 1 159 ? 30.562 18.547 -2.439 1 83.44 159 ARG B C 1
ATOM 4824 O O . ARG B 1 159 ? 31.484 19.344 -2.578 1 83.44 159 ARG B O 1
ATOM 4831 N N . SER B 1 160 ? 29.906 18.016 -3.428 1 86.88 160 SER B N 1
ATOM 4832 C CA . SER B 1 160 ? 30.375 18.203 -4.797 1 86.88 160 SER B CA 1
ATOM 4833 C C . SER B 1 160 ? 29.672 19.375 -5.469 1 86.88 160 SER B C 1
ATOM 4835 O O . SER B 1 160 ? 29.984 19.734 -6.609 1 86.88 160 SER B O 1
ATOM 4837 N N . GLY B 1 161 ? 28.688 19.875 -4.859 1 79.5 161 GLY B N 1
ATOM 4838 C CA . GLY B 1 161 ? 27.984 21.031 -5.391 1 79.5 161 GLY B CA 1
ATOM 4839 C C . GLY B 1 161 ? 26.953 20.672 -6.441 1 79.5 161 GLY B C 1
ATOM 4840 O O . GLY B 1 161 ? 26.609 21.5 -7.293 1 79.5 161 GLY B O 1
ATOM 4841 N N . VAL B 1 162 ? 26.547 19.453 -6.43 1 84.38 162 VAL B N 1
ATOM 4842 C CA . VAL B 1 162 ? 25.484 19.016 -7.332 1 84.38 162 VAL B CA 1
ATOM 4843 C C . VAL B 1 162 ? 24.141 19.516 -6.816 1 84.38 162 VAL B C 1
ATOM 4845 O O . VAL B 1 162 ? 23.781 19.266 -5.66 1 84.38 162 VAL B O 1
ATOM 4848 N N . LEU B 1 163 ? 23.406 20.25 -7.691 1 83.94 163 LEU B N 1
ATOM 4849 C CA . LEU B 1 163 ? 22.125 20.844 -7.293 1 83.94 163 LEU B CA 1
ATOM 4850 C C . LEU B 1 163 ? 20.984 20.297 -8.148 1 83.94 163 LEU B C 1
ATOM 4852 O O . LEU B 1 163 ? 21.203 19.922 -9.305 1 83.94 163 LEU B O 1
ATOM 4856 N N . ALA B 1 164 ? 19.844 20.328 -7.516 1 89.5 164 ALA B N 1
ATOM 4857 C CA . ALA B 1 164 ? 18.625 20 -8.266 1 89.5 164 ALA B CA 1
ATOM 4858 C C . ALA B 1 164 ? 18.266 21.109 -9.242 1 89.5 164 ALA B C 1
ATOM 4860 O O . ALA B 1 164 ? 18.75 22.25 -9.109 1 89.5 164 ALA B O 1
ATOM 4861 N N . ILE B 1 165 ? 17.5 20.797 -10.211 1 89.06 165 ILE B N 1
ATOM 4862 C CA . ILE B 1 165 ? 17 21.75 -11.188 1 89.06 165 ILE B CA 1
ATOM 4863 C C . ILE B 1 165 ? 15.648 22.312 -10.719 1 89.06 165 ILE B C 1
ATOM 4865 O O . ILE B 1 165 ? 14.672 21.562 -10.602 1 89.06 165 ILE B O 1
ATOM 4869 N N . PRO B 1 166 ? 15.641 23.609 -10.375 1 87 166 PRO B N 1
ATOM 4870 C CA . PRO B 1 166 ? 14.32 24.188 -10.094 1 87 166 PRO B CA 1
ATOM 4871 C C . PRO B 1 166 ? 13.344 24.016 -11.266 1 87 166 PRO B C 1
ATOM 4873 O O . PRO B 1 166 ? 13.734 24.188 -12.422 1 87 166 PRO B O 1
ATOM 4876 N N . SER B 1 167 ? 12.148 23.641 -10.992 1 92.44 167 SER B N 1
ATOM 4877 C CA . SER B 1 167 ? 11.219 23.297 -12.062 1 92.44 167 SER B CA 1
ATOM 4878 C C . SER B 1 167 ? 9.812 23.797 -11.758 1 92.44 167 SER B C 1
ATOM 4880 O O . SER B 1 167 ? 8.836 23.078 -11.945 1 92.44 167 SER B O 1
ATOM 4882 N N . ASP B 1 168 ? 9.656 25.016 -11.383 1 87.5 168 ASP B N 1
ATOM 4883 C CA . ASP B 1 168 ? 8.383 25.594 -10.961 1 87.5 168 ASP B CA 1
ATOM 4884 C C . ASP B 1 168 ? 7.449 25.797 -12.148 1 87.5 168 ASP B C 1
ATOM 4886 O O . ASP B 1 168 ? 6.25 26.016 -11.977 1 87.5 168 ASP B O 1
ATOM 4890 N N . SER B 1 169 ? 7.98 25.781 -13.336 1 90.69 169 SER B N 1
ATOM 4891 C CA . SER B 1 169 ? 7.145 25.984 -14.516 1 90.69 169 SER B CA 1
ATOM 4892 C C . SER B 1 169 ? 6.504 24.672 -14.961 1 90.69 169 SER B C 1
ATOM 4894 O O . SER B 1 169 ? 5.586 24.672 -15.781 1 90.69 169 SER B O 1
ATOM 4896 N N . ASP B 1 170 ? 6.945 23.609 -14.414 1 93.56 170 ASP B N 1
ATOM 4897 C CA . ASP B 1 170 ? 6.461 22.312 -14.844 1 93.56 170 ASP B CA 1
ATOM 4898 C C . ASP B 1 170 ? 5.09 22 -14.234 1 93.56 170 ASP B C 1
ATOM 4900 O O . ASP B 1 170 ? 4.219 21.453 -14.914 1 93.56 170 ASP B O 1
ATOM 4904 N N . PHE B 1 171 ? 4.926 22.328 -12.961 1 95.12 171 PHE B N 1
ATOM 4905 C CA . PHE B 1 171 ? 3.688 22.062 -12.242 1 95.12 171 PHE B CA 1
ATOM 4906 C C . PHE B 1 171 ? 3.273 23.281 -11.414 1 95.12 171 PHE B C 1
ATOM 4908 O O . PHE B 1 171 ? 4.117 24.094 -11.016 1 95.12 171 PHE B O 1
ATOM 4915 N N . PRO B 1 172 ? 1.979 23.406 -11.195 1 94.06 172 PRO B N 1
ATOM 4916 C CA . PRO B 1 172 ? 1.587 24.406 -10.188 1 94.06 172 PRO B CA 1
ATOM 4917 C C . PRO B 1 172 ? 2.111 24.062 -8.797 1 94.06 172 PRO B C 1
ATOM 4919 O O . PRO B 1 172 ? 2.602 22.953 -8.57 1 94.06 172 PRO B O 1
ATOM 4922 N N . PRO B 1 173 ? 2.027 25.047 -7.863 1 94.31 173 PRO B N 1
ATOM 4923 C CA . PRO B 1 173 ? 2.445 24.719 -6.496 1 94.31 173 PRO B CA 1
ATOM 4924 C C . PRO B 1 173 ? 1.765 23.469 -5.953 1 94.31 173 PRO B C 1
ATOM 4926 O O . PRO B 1 173 ? 0.617 23.188 -6.305 1 94.31 173 PRO B O 1
ATOM 4929 N N . PHE B 1 174 ? 2.535 22.781 -5.121 1 96.69 174 PHE B N 1
ATOM 4930 C CA . PHE B 1 174 ? 2.113 21.469 -4.652 1 96.69 174 PHE B CA 1
ATOM 4931 C C . PHE B 1 174 ? 0.712 21.531 -4.059 1 96.69 174 PHE B C 1
ATOM 4933 O O . PHE B 1 174 ? -0.148 20.719 -4.395 1 96.69 174 PHE B O 1
ATOM 4940 N N . PRO B 1 175 ? 0.293 22.469 -3.17 1 95.12 175 PRO B N 1
ATOM 4941 C CA . PRO B 1 175 ? -1.049 22.453 -2.584 1 95.12 175 PRO B CA 1
ATOM 4942 C C . PRO B 1 175 ? -2.152 22.562 -3.635 1 95.12 175 PRO B C 1
ATOM 4944 O O . PRO B 1 175 ? -3.209 21.938 -3.49 1 95.12 175 PRO B O 1
ATOM 4947 N N . VAL B 1 176 ? -1.862 23.297 -4.672 1 96.44 176 VAL B N 1
ATOM 4948 C CA . VAL B 1 176 ? -2.818 23.453 -5.762 1 96.44 176 VAL B CA 1
ATOM 4949 C C . VAL B 1 176 ? -2.938 22.156 -6.543 1 96.44 176 VAL B C 1
ATOM 4951 O O . VAL B 1 176 ? -4.047 21.688 -6.812 1 96.44 176 VAL B O 1
ATOM 4954 N N . LEU B 1 177 ? -1.812 21.578 -6.875 1 97.88 177 LEU B N 1
ATOM 4955 C CA . LEU B 1 177 ? -1.786 20.312 -7.602 1 97.88 177 LEU B CA 1
ATOM 4956 C C . LEU B 1 177 ? -2.504 19.219 -6.816 1 97.88 177 LEU B C 1
ATOM 4958 O O . LEU B 1 177 ? -3.283 18.453 -7.383 1 97.88 177 LEU B O 1
ATOM 4962 N N . TRP B 1 178 ? -2.234 19.203 -5.523 1 98.06 178 TRP B N 1
ATOM 4963 C CA . TRP B 1 178 ? -2.832 18.234 -4.613 1 98.06 178 TRP B CA 1
ATOM 4964 C C . TRP B 1 178 ? -4.348 18.391 -4.578 1 98.06 178 TRP B C 1
ATOM 4966 O O . TRP B 1 178 ? -5.078 17.391 -4.672 1 98.06 178 TRP B O 1
ATOM 4976 N N . SER B 1 179 ? -4.836 19.562 -4.484 1 97.75 179 SER B N 1
ATOM 4977 C CA . SER B 1 179 ? -6.27 19.812 -4.41 1 97.75 179 SER B CA 1
ATOM 4978 C C . SER B 1 179 ? -6.969 19.422 -5.711 1 97.75 179 SER B C 1
ATOM 4980 O O . SER B 1 179 ? -8.062 18.859 -5.688 1 97.75 179 SER B O 1
ATOM 4982 N N . ARG B 1 180 ? -6.352 19.703 -6.82 1 98.5 180 ARG B N 1
ATOM 4983 C CA . ARG B 1 180 ? -6.941 19.328 -8.102 1 98.5 180 ARG B CA 1
ATOM 4984 C C . ARG B 1 180 ? -6.984 17.812 -8.273 1 98.5 180 ARG B C 1
ATOM 4986 O O . ARG B 1 180 ? -7.969 17.281 -8.781 1 98.5 180 ARG B O 1
ATOM 4993 N N . TRP B 1 181 ? -5.887 17.172 -7.891 1 98.56 181 TRP B N 1
ATOM 4994 C CA . TRP B 1 181 ? -5.859 15.719 -7.883 1 98.56 181 TRP B CA 1
ATOM 4995 C C . TRP B 1 181 ? -7.023 15.156 -7.066 1 98.56 181 TRP B C 1
ATOM 4997 O O . TRP B 1 181 ? -7.73 14.258 -7.523 1 98.56 181 TRP B O 1
ATOM 5007 N N . ALA B 1 182 ? -7.242 15.711 -5.926 1 98.38 182 ALA B N 1
ATOM 5008 C CA . ALA B 1 182 ? -8.281 15.258 -5.008 1 98.38 182 ALA B CA 1
ATOM 5009 C C . ALA B 1 182 ? -9.672 15.414 -5.625 1 98.38 182 ALA B C 1
ATOM 5011 O O . ALA B 1 182 ? -10.5 14.508 -5.543 1 98.38 182 ALA B O 1
ATOM 5012 N N . VAL B 1 183 ? -9.914 16.484 -6.23 1 98.44 183 VAL B N 1
ATOM 5013 C CA . VAL B 1 183 ? -11.227 16.75 -6.82 1 98.44 183 VAL B CA 1
ATOM 5014 C C . VAL B 1 183 ? -11.461 15.789 -7.984 1 98.44 183 VAL B C 1
ATOM 5016 O O . VAL B 1 183 ? -12.539 15.203 -8.102 1 98.44 183 VAL B O 1
ATOM 5019 N N . LEU B 1 184 ? -10.484 15.656 -8.805 1 97.81 184 LEU B N 1
ATOM 5020 C CA . LEU B 1 184 ? -10.633 14.734 -9.922 1 97.81 184 LEU B CA 1
ATOM 5021 C C . LEU B 1 184 ? -10.875 13.312 -9.422 1 97.81 184 LEU B C 1
ATOM 5023 O O . LEU B 1 184 ? -11.719 12.594 -9.969 1 97.81 184 LEU B O 1
ATOM 5027 N N . ALA B 1 185 ? -10.109 12.914 -8.43 1 97.81 185 ALA B N 1
ATOM 5028 C CA . ALA B 1 185 ? -10.312 11.602 -7.82 1 97.81 185 ALA B CA 1
ATOM 5029 C C . ALA B 1 185 ? -11.734 11.461 -7.285 1 97.81 185 ALA B C 1
ATOM 5031 O O . ALA B 1 185 ? -12.383 10.43 -7.496 1 97.81 185 ALA B O 1
ATOM 5032 N N . ALA B 1 186 ? -12.211 12.445 -6.641 1 97.62 186 ALA B N 1
ATOM 5033 C CA . ALA B 1 186 ? -13.555 12.438 -6.062 1 97.62 186 ALA B CA 1
ATOM 5034 C C . ALA B 1 186 ? -14.617 12.25 -7.145 1 97.62 186 ALA B C 1
ATOM 5036 O O . ALA B 1 186 ? -15.547 11.461 -6.973 1 97.62 186 ALA B O 1
ATOM 5037 N N . VAL B 1 187 ? -14.438 12.938 -8.211 1 97.06 187 VAL B N 1
ATOM 5038 C CA . VAL B 1 187 ? -15.414 12.852 -9.297 1 97.06 187 VAL B CA 1
ATOM 5039 C C . VAL B 1 187 ? -15.367 11.469 -9.93 1 97.06 187 VAL B C 1
ATOM 5041 O O . VAL B 1 187 ? -16.406 10.867 -10.219 1 97.06 187 VAL B O 1
ATOM 5044 N N . HIS B 1 188 ? -14.211 10.945 -10.148 1 96.62 188 HIS B N 1
ATOM 5045 C CA . HIS B 1 188 ? -14.078 9.602 -10.703 1 96.62 188 HIS B CA 1
ATOM 5046 C C . HIS B 1 188 ? -14.734 8.562 -9.812 1 96.62 188 HIS B C 1
ATOM 5048 O O . HIS B 1 188 ? -15.461 7.688 -10.297 1 96.62 188 HIS B O 1
ATOM 5054 N N . ILE B 1 189 ? -14.469 8.641 -8.531 1 96.31 189 ILE B N 1
ATOM 5055 C CA . ILE B 1 189 ? -15.016 7.672 -7.586 1 96.31 189 ILE B CA 1
ATOM 5056 C C . ILE B 1 189 ? -16.531 7.809 -7.527 1 96.31 189 ILE B C 1
ATOM 5058 O O . ILE B 1 189 ? -17.25 6.812 -7.422 1 96.31 189 ILE B O 1
ATOM 5062 N N . ALA B 1 190 ? -17 8.992 -7.621 1 96.31 190 ALA B N 1
ATOM 5063 C CA . ALA B 1 190 ? -18.438 9.234 -7.594 1 96.31 190 ALA B CA 1
ATOM 5064 C C . ALA B 1 190 ? -19.141 8.547 -8.766 1 96.31 190 ALA B C 1
ATOM 5066 O O . ALA B 1 190 ? -20.266 8.086 -8.641 1 96.31 190 ALA B O 1
ATOM 5067 N N . ARG B 1 191 ? -18.438 8.477 -9.836 1 94.5 191 ARG B N 1
ATOM 5068 C CA . ARG B 1 191 ? -18.984 7.855 -11.039 1 94.5 191 ARG B CA 1
ATOM 5069 C C . ARG B 1 191 ? -18.891 6.336 -10.961 1 94.5 191 ARG B C 1
ATOM 5071 O O . ARG B 1 191 ? -19.359 5.633 -11.859 1 94.5 191 ARG B O 1
ATOM 5078 N N . ARG B 1 192 ? -18.219 5.785 -9.938 1 90.31 192 ARG B N 1
ATOM 5079 C CA . ARG B 1 192 ? -17.984 4.355 -9.781 1 90.31 192 ARG B CA 1
ATOM 5080 C C . ARG B 1 192 ? -17.156 3.799 -10.93 1 90.31 192 ARG B C 1
ATOM 5082 O O . ARG B 1 192 ? -17.438 2.715 -11.445 1 90.31 192 ARG B O 1
ATOM 5089 N N . SER B 1 193 ? -16.266 4.715 -11.336 1 79.62 193 SER B N 1
ATOM 5090 C CA . SER B 1 193 ? -15.312 4.293 -12.359 1 79.62 193 SER B CA 1
ATOM 5091 C C . SER B 1 193 ? -14.125 3.564 -11.75 1 79.62 193 SER B C 1
ATOM 5093 O O . SER B 1 193 ? -13.531 4.039 -10.781 1 79.62 193 SER B O 1
ATOM 5095 N N . PRO B 1 194 ? -13.898 2.447 -12.25 1 74.31 194 PRO B N 1
ATOM 5096 C CA . PRO B 1 194 ? -12.75 1.723 -11.695 1 74.31 194 PRO B CA 1
ATOM 5097 C C . PRO B 1 194 ? -11.414 2.355 -12.07 1 74.31 194 PRO B C 1
ATOM 5099 O O . PRO B 1 194 ? -10.391 2.072 -11.438 1 74.31 194 PRO B O 1
ATOM 5102 N N . ALA B 1 195 ? -11.516 3.156 -13.086 1 84.94 195 ALA B N 1
ATOM 5103 C CA . ALA B 1 195 ? -10.289 3.756 -13.602 1 84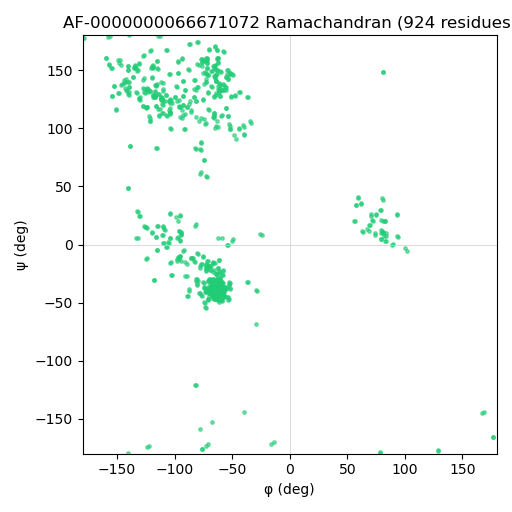.94 195 ALA B CA 1
ATOM 5104 C C . ALA B 1 195 ? -10.172 5.219 -13.18 1 84.94 195 ALA B C 1
ATOM 5106 O O . ALA B 1 195 ? -11.18 5.855 -12.844 1 84.94 195 ALA B O 1
ATOM 5107 N N . GLY B 1 196 ? -8.961 5.715 -12.953 1 91.75 196 GLY B N 1
ATOM 5108 C CA . GLY B 1 196 ? -8.703 7.117 -12.656 1 91.75 196 GLY B CA 1
ATOM 5109 C C . GLY B 1 196 ? -7.863 7.32 -11.414 1 91.75 196 GLY B C 1
ATOM 5110 O O . GLY B 1 196 ? -7.438 6.352 -10.781 1 91.75 196 GLY B O 1
ATOM 5111 N N . PRO B 1 197 ? -7.695 8.625 -11.141 1 96.81 197 PRO B N 1
ATOM 5112 C CA . PRO B 1 197 ? -6.879 8.922 -9.961 1 96.81 197 PRO B CA 1
ATOM 5113 C C . PRO B 1 197 ? -7.586 8.586 -8.648 1 96.81 197 PRO B C 1
ATOM 5115 O O . PRO B 1 197 ? -8.82 8.539 -8.602 1 96.81 197 PRO B O 1
ATOM 5118 N N . LEU B 1 198 ? -6.828 8.281 -7.672 1 97.06 198 LEU B N 1
ATOM 5119 C CA . LEU B 1 198 ? -7.301 7.945 -6.336 1 97.06 198 LEU B CA 1
ATOM 5120 C C . LEU B 1 198 ? -6.52 8.711 -5.273 1 97.06 198 LEU B C 1
ATOM 5122 O O . LEU B 1 198 ? -5.367 9.078 -5.492 1 97.06 198 LEU B O 1
ATOM 5126 N N . ILE B 1 199 ? -7.219 8.969 -4.188 1 97.56 199 ILE B N 1
ATOM 5127 C CA . ILE B 1 199 ? -6.547 9.508 -3.01 1 97.56 199 ILE B CA 1
ATOM 5128 C C . ILE B 1 199 ? -6.539 8.461 -1.897 1 97.56 199 ILE B C 1
ATOM 5130 O O . ILE B 1 199 ? -7.586 7.922 -1.538 1 97.56 199 ILE B O 1
ATOM 5134 N N . LEU B 1 200 ? -5.402 8.117 -1.49 1 96.62 200 LEU B N 1
ATOM 5135 C CA . LEU B 1 200 ? -5.152 7.348 -0.277 1 96.62 200 LEU B CA 1
ATOM 5136 C C . LEU B 1 200 ? -4.551 8.227 0.813 1 96.62 200 LEU B C 1
ATOM 5138 O O . LEU B 1 200 ? -4.227 9.391 0.568 1 96.62 200 LEU B O 1
ATOM 5142 N N . PRO B 1 201 ? -4.492 7.746 2.07 1 95.69 201 PRO B N 1
ATOM 5143 C CA . PRO B 1 201 ? -3.855 8.578 3.094 1 95.69 201 PRO B CA 1
ATOM 5144 C C . PRO B 1 201 ? -2.449 9.023 2.701 1 95.69 201 PRO B C 1
ATOM 5146 O O . PRO B 1 201 ? -1.559 8.188 2.523 1 95.69 201 PRO B O 1
ATOM 5149 N N . ALA B 1 202 ? -2.289 10.289 2.439 1 96.75 202 ALA B N 1
ATOM 5150 C CA . ALA B 1 202 ? -1.037 10.984 2.154 1 96.75 202 ALA B CA 1
ATOM 5151 C C . ALA B 1 202 ? -0.511 10.625 0.768 1 96.75 202 ALA B C 1
ATOM 5153 O O . ALA B 1 202 ? 0.674 10.805 0.48 1 96.75 202 ALA B O 1
ATOM 5154 N N . MET B 1 203 ? -1.405 10.117 -0.091 1 97.81 203 MET B N 1
ATOM 5155 C CA . MET B 1 203 ? -0.875 9.734 -1.395 1 97.81 203 MET B CA 1
ATOM 5156 C C . MET B 1 203 ? -1.951 9.828 -2.471 1 97.81 203 MET B C 1
ATOM 5158 O O . MET B 1 203 ? -3.1 9.445 -2.24 1 97.81 203 MET B O 1
ATOM 5162 N N . GLY B 1 204 ? -1.592 10.375 -3.6 1 98.25 204 GLY B N 1
ATOM 5163 C CA . GLY B 1 204 ? -2.348 10.234 -4.836 1 98.25 204 GLY B CA 1
ATOM 5164 C C . GLY B 1 204 ? -1.801 9.156 -5.75 1 98.25 204 GLY B C 1
ATOM 5165 O O . GLY B 1 204 ? -0.584 9 -5.879 1 98.25 204 GLY B O 1
ATOM 5166 N N . TRP B 1 205 ? -2.689 8.352 -6.305 1 98.06 205 TRP B N 1
ATOM 5167 C CA . TRP B 1 205 ? -2.318 7.266 -7.207 1 98.06 205 TRP B CA 1
ATOM 5168 C C . TRP B 1 205 ? -3.025 7.414 -8.555 1 98.06 205 TRP B C 1
ATOM 5170 O O . TRP B 1 205 ? -4.234 7.652 -8.602 1 98.06 205 TRP B O 1
ATOM 5180 N N . PHE B 1 206 ? -2.27 7.305 -9.602 1 98.06 206 PHE B N 1
ATOM 5181 C CA . PHE B 1 206 ? -2.852 7.379 -10.938 1 98.06 206 PHE B CA 1
ATOM 5182 C C . PHE B 1 206 ? -2.215 6.352 -11.867 1 98.06 206 PHE B C 1
ATOM 5184 O O . PHE B 1 206 ? -0.989 6.23 -11.922 1 98.06 206 PHE B O 1
ATOM 5191 N N . GLU B 1 207 ? -3.025 5.617 -12.555 1 97.06 207 GLU B N 1
ATOM 5192 C CA . GLU B 1 207 ? -2.635 4.719 -13.641 1 97.06 207 GLU B CA 1
ATOM 5193 C C . GLU B 1 207 ? -3.482 4.949 -14.883 1 97.06 207 GLU B C 1
ATOM 5195 O O . GLU B 1 207 ? -4.715 4.922 -14.82 1 97.06 207 GLU B O 1
ATOM 5200 N N . SER B 1 208 ? -2.828 5.215 -15.961 1 94.5 208 SER B N 1
ATOM 5201 C CA . SER B 1 208 ? -3.537 5.34 -17.234 1 94.5 208 SER B CA 1
ATOM 5202 C C . SER B 1 208 ? -3.854 3.971 -17.828 1 94.5 208 SER B C 1
ATOM 5204 O O . SER B 1 208 ? -3.436 2.943 -17.281 1 94.5 208 SER B O 1
ATOM 5206 N N . SER B 1 209 ? -4.582 3.955 -18.906 1 89.31 209 SER B N 1
ATOM 5207 C CA . SER B 1 209 ? -4.902 2.715 -19.609 1 89.31 209 SER B CA 1
ATOM 5208 C C . SER B 1 209 ? -3.684 2.16 -20.328 1 89.31 209 SER B C 1
ATOM 5210 O O . SER B 1 209 ? -3.625 0.967 -20.641 1 89.31 209 SER B O 1
ATOM 5212 N N . GLY B 1 210 ? -2.686 2.943 -20.594 1 91.75 210 GLY B N 1
ATOM 5213 C CA . GLY B 1 210 ? -1.512 2.547 -21.359 1 91.75 210 GLY B CA 1
ATOM 5214 C C . GLY B 1 210 ? -0.294 2.295 -20.484 1 91.75 210 GLY B C 1
ATOM 5215 O O . GLY B 1 210 ? 0.838 2.545 -20.906 1 91.75 210 GLY B O 1
ATOM 5216 N N . HIS B 1 211 ? -0.422 1.919 -19.203 1 94.56 211 HIS B N 1
ATOM 5217 C CA . HIS B 1 211 ? 0.625 1.498 -18.281 1 94.56 211 HIS B CA 1
ATOM 5218 C C . HIS B 1 211 ? 1.461 2.686 -17.828 1 94.56 211 HIS B C 1
ATOM 5220 O O . HIS B 1 211 ? 2.553 2.508 -17.281 1 94.56 211 HIS B O 1
ATOM 5226 N N . SER B 1 212 ? 1.032 3.893 -18.141 1 97.69 212 SER B N 1
ATOM 5227 C CA . SER B 1 212 ? 1.649 5.086 -17.562 1 97.69 212 SER B CA 1
ATOM 5228 C C . SER B 1 212 ? 0.994 5.461 -16.25 1 97.69 212 SER B C 1
ATOM 5230 O O . SER B 1 212 ? -0.171 5.133 -16 1 97.69 212 SER B O 1
ATOM 5232 N N . GLY B 1 213 ? 1.744 6.066 -15.391 1 98.19 213 GLY B N 1
ATOM 5233 C CA . GLY B 1 213 ? 1.146 6.445 -14.117 1 98.19 213 GLY B CA 1
ATOM 5234 C C . GLY B 1 213 ? 2.113 7.16 -13.195 1 98.19 213 GLY B C 1
ATOM 5235 O O . GLY B 1 213 ? 3.275 7.367 -13.547 1 98.19 213 GLY B O 1
ATOM 5236 N N . SER B 1 214 ? 1.566 7.566 -12.023 1 98.5 214 SER B N 1
ATOM 5237 C CA . SER B 1 214 ? 2.375 8.305 -11.062 1 98.5 214 SER B CA 1
ATOM 5238 C C . SER B 1 214 ? 1.768 8.227 -9.664 1 98.5 214 SER B C 1
ATOM 5240 O O . SER B 1 214 ? 0.624 7.801 -9.5 1 98.5 214 SER B O 1
ATOM 5242 N N . THR B 1 215 ? 2.58 8.492 -8.695 1 98.69 215 THR B N 1
ATOM 5243 C CA . THR B 1 215 ? 2.16 8.727 -7.32 1 98.69 215 THR B CA 1
ATOM 5244 C C . THR B 1 215 ? 2.568 10.125 -6.859 1 98.69 215 THR B C 1
ATOM 5246 O O . THR B 1 215 ? 3.6 10.648 -7.285 1 98.69 215 THR B O 1
ATOM 5249 N N . LEU B 1 216 ? 1.771 10.727 -6.094 1 98.75 216 LEU B N 1
ATOM 5250 C CA . LEU B 1 216 ? 2.043 12 -5.434 1 98.75 216 LEU B CA 1
ATOM 5251 C C . LEU B 1 216 ? 1.933 11.859 -3.918 1 98.75 216 LEU B C 1
ATOM 5253 O O . LEU B 1 216 ? 0.829 11.75 -3.379 1 98.75 216 LEU B O 1
ATOM 5257 N N . TYR B 1 217 ? 3.059 11.852 -3.215 1 98.62 217 TYR B N 1
ATOM 5258 C CA . TYR B 1 217 ? 3.076 11.719 -1.763 1 98.62 217 TYR B CA 1
ATOM 5259 C C . TYR B 1 217 ? 3.084 13.086 -1.085 1 98.62 217 TYR B C 1
ATOM 5261 O O . TYR B 1 217 ? 3.852 13.969 -1.468 1 98.62 217 TYR B O 1
ATOM 5269 N N . ALA B 1 218 ? 2.195 13.289 -0.183 1 97.88 218 ALA B N 1
ATOM 5270 C CA . ALA B 1 218 ? 2.215 14.43 0.729 1 97.88 218 ALA B CA 1
ATOM 5271 C C . ALA B 1 218 ? 2.926 14.078 2.033 1 97.88 218 ALA B C 1
ATOM 5273 O O . ALA B 1 218 ? 2.508 13.164 2.748 1 97.88 218 ALA B O 1
ATOM 5274 N N . LEU B 1 219 ? 3.982 14.789 2.34 1 96.38 219 LEU B N 1
ATOM 5275 C CA . LEU B 1 219 ? 4.824 14.461 3.484 1 96.38 219 LEU B CA 1
ATOM 5276 C C . LEU B 1 219 ? 4.773 15.562 4.531 1 96.38 219 LEU B C 1
ATOM 5278 O O . LEU B 1 219 ? 4.379 16.688 4.23 1 96.38 219 LEU B O 1
ATOM 5282 N N . PRO B 1 220 ? 5.105 15.25 5.82 1 92.56 220 PRO B N 1
ATOM 5283 C CA . PRO B 1 220 ? 5.172 16.281 6.859 1 92.56 220 PRO B CA 1
ATOM 5284 C C . PRO B 1 220 ? 6.09 17.438 6.48 1 92.56 220 PRO B C 1
ATOM 5286 O O . PRO B 1 220 ? 7.07 17.25 5.754 1 92.56 220 PRO B O 1
ATOM 5289 N N . GLY B 1 221 ? 5.762 18.562 6.984 1 87.31 221 GLY B N 1
ATOM 5290 C CA . GLY B 1 221 ? 6.551 19.75 6.668 1 87.31 221 GLY B CA 1
ATOM 5291 C C . GLY B 1 221 ? 6.184 20.359 5.336 1 87.31 221 GLY B C 1
ATOM 5292 O O . GLY B 1 221 ? 6.898 21.234 4.836 1 87.31 221 GLY B O 1
ATOM 5293 N N . GLY B 1 222 ? 5.094 19.922 4.719 1 90.94 222 GLY B N 1
ATOM 5294 C CA . GLY B 1 222 ? 4.633 20.469 3.451 1 90.94 222 GLY B CA 1
ATOM 5295 C C . GLY B 1 222 ? 5.469 20.016 2.268 1 90.94 222 GLY B C 1
ATOM 5296 O O . GLY B 1 222 ? 5.555 20.719 1.261 1 90.94 222 GLY B O 1
ATOM 5297 N N . ARG B 1 223 ? 6.113 18.859 2.373 1 94.25 223 ARG B N 1
ATOM 5298 C CA . ARG B 1 223 ? 6.941 18.297 1.312 1 94.25 223 ARG B CA 1
ATOM 5299 C C . ARG B 1 223 ? 6.137 17.328 0.446 1 94.25 223 ARG B C 1
ATOM 5301 O O . ARG B 1 223 ? 5.062 16.891 0.843 1 94.25 223 ARG B O 1
ATOM 5308 N N . ALA B 1 224 ? 6.664 17.109 -0.743 1 98.31 224 ALA B N 1
ATOM 5309 C CA . ALA B 1 224 ? 5.949 16.172 -1.616 1 98.31 224 ALA B CA 1
ATOM 5310 C C . ALA B 1 224 ? 6.895 15.531 -2.623 1 98.31 224 ALA B C 1
ATOM 5312 O O . ALA B 1 224 ? 7.953 16.078 -2.936 1 98.31 224 ALA B O 1
ATOM 5313 N N . VAL B 1 225 ? 6.602 14.375 -3.051 1 98.81 225 VAL B N 1
ATOM 5314 C CA . VAL B 1 225 ? 7.328 13.68 -4.105 1 98.81 225 VAL B CA 1
ATOM 5315 C C . VAL B 1 225 ? 6.352 13.219 -5.188 1 98.81 225 VAL B C 1
ATOM 5317 O O . VAL B 1 225 ? 5.363 12.547 -4.895 1 98.81 225 VAL B O 1
ATOM 5320 N N . LEU B 1 226 ? 6.496 13.664 -6.379 1 98.75 226 LEU B N 1
ATOM 5321 C CA . LEU B 1 226 ? 5.793 13.195 -7.566 1 98.75 226 LEU B CA 1
ATOM 5322 C C . LEU B 1 226 ? 6.699 12.328 -8.43 1 98.75 226 LEU B C 1
ATOM 5324 O O . LEU B 1 226 ? 7.707 12.805 -8.953 1 98.75 226 LEU B O 1
ATOM 5328 N N . SER B 1 227 ? 6.426 11.07 -8.539 1 98.81 227 SER B N 1
ATOM 5329 C CA . SER B 1 227 ? 7.242 10.18 -9.359 1 98.81 227 SER B CA 1
ATOM 5330 C C . SER B 1 227 ? 6.379 9.18 -10.125 1 98.81 227 SER B C 1
ATOM 5332 O O . SER B 1 227 ? 5.242 8.906 -9.727 1 98.81 227 SER B O 1
ATOM 5334 N N . GLY B 1 228 ? 6.863 8.719 -11.227 1 98.62 228 GLY B N 1
ATOM 5335 C CA . GLY B 1 228 ? 6.117 7.812 -12.078 1 98.62 228 GLY B CA 1
ATOM 5336 C C . GLY B 1 228 ? 6.848 7.461 -13.359 1 98.62 228 GLY B C 1
ATOM 5337 O O . GLY B 1 228 ? 8.062 7.629 -13.453 1 98.62 228 GLY B O 1
ATOM 5338 N N . GLY B 1 229 ? 6.035 6.871 -14.281 1 98.44 229 GLY B N 1
ATOM 5339 C CA . GLY B 1 229 ? 6.617 6.445 -15.547 1 98.44 229 GLY B CA 1
ATOM 5340 C C . GLY B 1 229 ? 5.668 6.586 -16.719 1 98.44 229 GLY B C 1
ATOM 5341 O O . GLY B 1 229 ? 4.465 6.332 -16.578 1 98.44 229 GLY B O 1
ATOM 5342 N N . VAL B 1 230 ? 6.246 7.059 -17.797 1 98.19 230 VAL B N 1
ATOM 5343 C CA . VAL B 1 230 ? 5.559 7.035 -19.078 1 98.19 230 VAL B CA 1
ATOM 5344 C C . VAL B 1 230 ? 5.891 5.746 -19.828 1 98.19 230 VAL B C 1
ATOM 5346 O O . VAL B 1 230 ? 7.051 5.332 -19.875 1 98.19 230 VAL B O 1
ATOM 5349 N N . TRP B 1 231 ? 4.871 5.121 -20.344 1 97.31 231 TRP B N 1
ATOM 5350 C CA . TRP B 1 231 ? 5.078 3.881 -21.078 1 97.31 231 TRP B CA 1
ATOM 5351 C C . TRP B 1 231 ? 5.984 4.109 -22.281 1 97.31 231 TRP B C 1
ATOM 5353 O O . TRP B 1 231 ? 5.781 5.055 -23.047 1 97.31 231 TRP B O 1
ATOM 5363 N N . ASN B 1 232 ? 7.047 3.258 -22.359 1 96.38 232 ASN B N 1
ATOM 5364 C CA . ASN B 1 232 ? 8.016 3.324 -23.453 1 96.38 232 ASN B CA 1
ATOM 5365 C C . ASN B 1 232 ? 8.703 4.684 -23.516 1 96.38 232 ASN B C 1
ATOM 5367 O O . ASN B 1 232 ? 8.883 5.254 -24.594 1 96.38 232 ASN B O 1
ATOM 5371 N N . ALA B 1 233 ? 9.023 5.203 -22.375 1 96.56 233 ALA B N 1
ATOM 5372 C CA . ALA B 1 233 ? 9.75 6.465 -22.297 1 96.56 233 ALA B CA 1
ATOM 5373 C C . ALA B 1 233 ? 11.055 6.398 -23.094 1 96.56 233 ALA B C 1
ATOM 5375 O O . ALA B 1 233 ? 11.836 5.461 -22.922 1 96.56 233 ALA B O 1
ATOM 5376 N N . PRO B 1 234 ? 11.328 7.375 -23.875 1 96.25 234 PRO B N 1
ATOM 5377 C CA . PRO B 1 234 ? 12.531 7.355 -24.719 1 96.25 234 PRO B CA 1
ATOM 5378 C C . PRO B 1 234 ? 13.812 7.258 -23.891 1 96.25 234 PRO B C 1
ATOM 5380 O O . PRO B 1 234 ? 14.781 6.633 -24.328 1 96.25 234 PRO B O 1
ATOM 5383 N N . GLU B 1 235 ? 13.828 7.883 -22.75 1 95.81 235 GLU B N 1
ATOM 5384 C CA . GLU B 1 235 ? 15.031 7.844 -21.922 1 95.81 235 GLU B CA 1
ATOM 5385 C C . GLU B 1 235 ? 15.32 6.426 -21.438 1 95.81 235 GLU B C 1
ATOM 5387 O O . GLU B 1 235 ? 16.484 6.027 -21.328 1 95.81 235 GLU B O 1
ATOM 5392 N N . LEU B 1 236 ? 14.336 5.656 -21.141 1 96.88 236 LEU B N 1
ATOM 5393 C CA . LEU B 1 236 ? 14.531 4.277 -20.719 1 96.88 236 LEU B CA 1
ATOM 5394 C C . LEU B 1 236 ? 14.93 3.391 -21.891 1 96.88 236 LEU B C 1
ATOM 5396 O O . LEU B 1 236 ? 15.75 2.482 -21.734 1 96.88 236 LEU B O 1
ATOM 5400 N N . ALA B 1 237 ? 14.336 3.648 -23.078 1 96.19 237 ALA B N 1
ATOM 5401 C CA . ALA B 1 237 ? 14.75 2.941 -24.281 1 96.19 237 ALA B CA 1
ATOM 5402 C C . ALA B 1 237 ? 16.234 3.166 -24.562 1 96.19 237 ALA B C 1
ATOM 5404 O O . ALA B 1 237 ? 16.969 2.219 -24.859 1 96.19 237 ALA B O 1
ATOM 5405 N N . ALA B 1 238 ? 16.625 4.398 -24.438 1 96.38 238 ALA B N 1
ATOM 5406 C CA . ALA B 1 238 ? 18.031 4.738 -24.672 1 96.38 238 ALA B CA 1
ATOM 5407 C C . ALA B 1 238 ? 18.938 3.986 -23.719 1 96.38 238 ALA B C 1
ATOM 5409 O O . ALA B 1 238 ? 20.031 3.553 -24.109 1 96.38 238 ALA B O 1
ATOM 5410 N N . THR B 1 239 ? 18.516 3.852 -22.484 1 96.31 239 THR B N 1
ATOM 5411 C CA . THR B 1 239 ? 19.328 3.189 -21.469 1 96.31 239 THR B CA 1
ATOM 5412 C C . THR B 1 239 ? 19.344 1.68 -21.688 1 96.31 239 THR B C 1
ATOM 5414 O O . THR B 1 239 ? 20.406 1.085 -21.859 1 96.31 239 THR B O 1
ATOM 5417 N N . TYR B 1 240 ? 18.188 1.032 -21.781 1 95.56 240 TYR B N 1
ATOM 5418 C CA . TYR B 1 240 ? 18.078 -0.423 -21.766 1 95.56 240 TYR B CA 1
ATOM 5419 C C . TYR B 1 240 ? 18.391 -1.01 -23.141 1 95.56 240 TYR B C 1
ATOM 5421 O O . TYR B 1 240 ? 18.922 -2.123 -23.234 1 95.56 240 TYR B O 1
ATOM 5429 N N . LEU B 1 241 ? 18.047 -0.319 -24.203 1 94 241 LEU B N 1
ATOM 5430 C CA . LEU B 1 241 ? 18.234 -0.844 -25.562 1 94 241 LEU B CA 1
ATOM 5431 C C . LEU B 1 241 ? 19.438 -0.206 -26.234 1 94 241 LEU B C 1
ATOM 5433 O O . LEU B 1 241 ? 20.078 -0.824 -27.094 1 94 241 LEU B O 1
ATOM 5437 N N . GLY B 1 242 ? 19.766 1.002 -25.797 1 93.38 242 GLY B N 1
ATOM 5438 C CA . GLY B 1 242 ? 20.828 1.739 -26.469 1 93.38 242 GLY B CA 1
ATOM 5439 C C . GLY B 1 242 ? 22.141 1.742 -25.703 1 93.38 242 GLY B C 1
ATOM 5440 O O . GLY B 1 242 ? 23.156 2.186 -26.219 1 93.38 242 GLY B O 1
ATOM 5441 N N . GLY B 1 243 ? 22.031 1.354 -24.438 1 92.69 243 GLY B N 1
ATOM 5442 C CA . GLY B 1 243 ? 23.25 1.282 -23.641 1 92.69 243 GLY B CA 1
ATOM 5443 C C . GLY B 1 243 ? 23.672 2.625 -23.078 1 92.69 243 GLY B C 1
ATOM 5444 O O . GLY B 1 243 ? 24.766 2.762 -22.531 1 92.69 243 GLY B O 1
ATOM 5445 N N . GLN B 1 244 ? 22.906 3.625 -23.203 1 96.12 244 GLN B N 1
ATOM 5446 C CA . GLN B 1 244 ? 23.203 4.93 -22.625 1 96.12 244 GLN B CA 1
ATOM 5447 C C . GLN B 1 244 ? 23.047 4.91 -21.109 1 96.12 244 GLN B C 1
ATOM 5449 O O . GLN B 1 244 ? 22.312 4.074 -20.562 1 96.12 244 GLN B O 1
ATOM 5454 N N . PRO B 1 245 ? 23.734 5.82 -20.453 1 96.19 245 PRO B N 1
ATOM 5455 C CA . PRO B 1 245 ? 23.562 5.883 -19 1 96.19 245 PRO B CA 1
ATOM 5456 C C . PRO B 1 245 ? 22.141 6.289 -18.578 1 96.19 245 PRO B C 1
ATOM 5458 O O . PRO B 1 245 ? 21.5 7.078 -19.281 1 96.19 245 PRO B O 1
ATOM 5461 N N . MET B 1 246 ? 21.703 5.723 -17.531 1 96.5 246 MET B N 1
ATOM 5462 C CA . MET B 1 246 ? 20.422 6.113 -16.969 1 96.5 246 MET B CA 1
ATOM 5463 C C . MET B 1 246 ? 20.438 7.57 -16.531 1 96.5 246 MET B C 1
ATOM 5465 O O . MET B 1 246 ? 21.406 8.023 -15.898 1 96.5 246 MET B O 1
ATOM 5469 N N . PRO B 1 247 ? 19.406 8.297 -16.891 1 97.31 247 PRO B N 1
ATOM 5470 C CA . PRO B 1 247 ? 19.344 9.656 -16.344 1 97.31 247 PRO B CA 1
ATOM 5471 C C . PRO B 1 247 ? 19.453 9.688 -14.82 1 97.31 247 PRO B C 1
ATOM 5473 O O . PRO B 1 247 ? 18.906 8.805 -14.141 1 97.31 247 PRO B O 1
ATOM 5476 N N . ALA B 1 248 ? 20.141 10.688 -14.289 1 97.88 248 ALA B N 1
ATOM 5477 C CA . ALA B 1 248 ? 20.25 10.867 -12.844 1 97.88 248 ALA B CA 1
ATOM 5478 C C . ALA B 1 248 ? 18.984 11.477 -12.273 1 97.88 248 ALA B C 1
ATOM 5480 O O . ALA B 1 248 ? 18.953 12.672 -11.945 1 97.88 248 ALA B O 1
ATOM 5481 N N . PHE B 1 249 ? 18.031 10.703 -12.047 1 98.12 249 PHE B N 1
ATOM 5482 C CA . PHE B 1 249 ? 16.703 11.156 -11.641 1 98.12 249 PHE B CA 1
ATOM 5483 C C . PHE B 1 249 ? 16.75 11.852 -10.281 1 98.12 249 PHE B C 1
ATOM 5485 O O . PHE B 1 249 ? 15.938 12.719 -9.992 1 98.12 249 PHE B O 1
ATOM 5492 N N . TYR B 1 250 ? 17.766 11.492 -9.469 1 98.5 250 TYR B N 1
ATOM 5493 C CA . TYR B 1 250 ? 17.812 11.953 -8.086 1 98.5 250 TYR B CA 1
ATOM 5494 C C . TYR B 1 250 ? 18.906 12.992 -7.898 1 98.5 250 TYR B C 1
ATOM 5496 O O . TYR B 1 250 ? 19.328 13.273 -6.77 1 98.5 250 TYR B O 1
ATOM 5504 N N . SER B 1 251 ? 19.422 13.469 -9.023 1 97.25 251 SER B N 1
ATOM 5505 C CA . SER B 1 251 ? 20.469 14.477 -8.906 1 97.25 251 SER B CA 1
ATOM 5506 C C . SER B 1 251 ? 20 15.664 -8.07 1 97.25 251 SER B C 1
ATOM 5508 O O . SER B 1 251 ? 18.984 16.297 -8.391 1 97.25 251 SER B O 1
ATOM 5510 N N . GLY B 1 252 ? 20.688 15.906 -6.906 1 94.69 252 GLY B N 1
ATOM 5511 C CA . GLY B 1 252 ? 20.375 17.031 -6.043 1 94.69 252 GLY B CA 1
ATOM 5512 C C . GLY B 1 252 ? 19.219 16.766 -5.098 1 94.69 252 GLY B C 1
ATOM 5513 O O . GLY B 1 252 ? 18.828 17.641 -4.316 1 94.69 252 GLY B O 1
ATOM 5514 N N . ALA B 1 253 ? 18.688 15.586 -5.113 1 97.25 253 ALA B N 1
ATOM 5515 C CA . ALA B 1 253 ? 17.516 15.273 -4.301 1 97.25 253 ALA B CA 1
ATOM 5516 C C . ALA B 1 253 ? 17.891 15.18 -2.822 1 97.25 253 ALA B C 1
ATOM 5518 O O . ALA B 1 253 ? 18.953 14.664 -2.471 1 97.25 253 ALA B O 1
ATOM 5519 N N . PRO B 1 254 ? 17.031 15.695 -1.959 1 94.69 254 PRO B N 1
ATOM 5520 C CA . PRO B 1 254 ? 17.25 15.531 -0.521 1 94.69 254 PRO B CA 1
ATOM 5521 C C . PRO B 1 254 ? 17.156 14.07 -0.076 1 94.69 254 PRO B C 1
ATOM 5523 O O . PRO B 1 254 ? 16.781 13.203 -0.871 1 94.69 254 PRO B O 1
ATOM 5526 N N . ASP B 1 255 ? 17.531 13.82 1.154 1 95.5 255 ASP B N 1
ATOM 5527 C CA . ASP B 1 255 ? 17.641 12.453 1.664 1 95.5 255 ASP B CA 1
ATOM 5528 C C . ASP B 1 255 ? 16.25 11.836 1.862 1 95.5 255 ASP B C 1
ATOM 5530 O O . ASP B 1 255 ? 16.109 10.609 1.906 1 95.5 255 ASP B O 1
ATOM 5534 N N . TRP B 1 256 ? 15.188 12.633 1.967 1 95.88 256 TRP B N 1
ATOM 5535 C CA . TRP B 1 256 ? 13.867 12.086 2.244 1 95.88 256 TRP B CA 1
ATOM 5536 C C . TRP B 1 256 ? 13.18 11.648 0.957 1 95.88 256 TRP B C 1
ATOM 5538 O O . TRP B 1 256 ? 12.125 11.016 0.996 1 95.88 256 TRP B O 1
ATOM 5548 N N . VAL B 1 257 ? 13.703 12.016 -0.198 1 98.31 257 VAL B N 1
ATOM 5549 C CA . VAL B 1 257 ? 13.281 11.414 -1.457 1 98.31 257 VAL B CA 1
ATOM 5550 C C . VAL B 1 257 ? 13.906 10.031 -1.61 1 98.31 257 VAL B C 1
ATOM 5552 O O . VAL B 1 257 ? 15 9.898 -2.17 1 98.31 257 VAL B O 1
ATOM 5555 N N . ALA B 1 258 ? 13.25 9.039 -1.093 1 98.5 258 ALA B N 1
ATOM 5556 C CA . ALA B 1 258 ? 13.766 7.676 -1.016 1 98.5 258 ALA B CA 1
ATOM 5557 C C . ALA B 1 258 ? 12.672 6.66 -1.32 1 98.5 258 ALA B C 1
ATOM 5559 O O . ALA B 1 258 ? 11.523 7.031 -1.572 1 98.5 258 ALA B O 1
ATOM 5560 N N . ASP B 1 259 ? 12.953 5.453 -1.296 1 98.19 259 ASP B N 1
ATOM 5561 C CA . ASP B 1 259 ? 12.125 4.34 -1.759 1 98.19 259 ASP B CA 1
ATOM 5562 C C . ASP B 1 259 ? 10.727 4.402 -1.149 1 98.19 259 ASP B C 1
ATOM 5564 O O . ASP B 1 259 ? 9.734 4.168 -1.84 1 98.19 259 ASP B O 1
ATOM 5568 N N . PRO B 1 260 ? 10.539 4.785 0.092 1 97.06 260 PRO B N 1
ATOM 5569 C CA . PRO B 1 260 ? 9.203 4.73 0.688 1 97.06 260 PRO B CA 1
ATOM 5570 C C . PRO B 1 260 ? 8.227 5.707 0.036 1 97.06 260 PRO B C 1
ATOM 5572 O O . PRO B 1 260 ? 7.008 5.566 0.196 1 97.06 260 PRO B O 1
ATOM 5575 N N . VAL B 1 261 ? 8.758 6.668 -0.716 1 98.44 261 VAL B N 1
ATOM 5576 C CA . VAL B 1 261 ? 7.863 7.672 -1.28 1 98.44 261 VAL B CA 1
ATOM 5577 C C . VAL B 1 261 ? 8.039 7.727 -2.797 1 98.44 261 VAL B C 1
ATOM 5579 O O . VAL B 1 261 ? 7.652 8.703 -3.438 1 98.44 261 VAL B O 1
ATOM 5582 N N . LEU B 1 262 ? 8.68 6.723 -3.346 1 98.69 262 LEU B N 1
ATOM 5583 C CA . LEU B 1 262 ? 8.828 6.629 -4.793 1 98.69 262 LEU B CA 1
ATOM 5584 C C . LEU B 1 262 ? 7.762 5.719 -5.395 1 98.69 262 LEU B C 1
ATOM 5586 O O . LEU B 1 262 ? 7.328 4.762 -4.75 1 98.69 262 LEU B O 1
ATOM 5590 N N . ASN B 1 263 ? 7.387 6.074 -6.602 1 98.69 263 ASN B N 1
ATOM 5591 C CA . ASN B 1 263 ? 6.492 5.191 -7.344 1 98.69 263 ASN B CA 1
ATOM 5592 C C . ASN B 1 263 ? 7.066 3.783 -7.461 1 98.69 263 ASN B C 1
ATOM 5594 O O . ASN B 1 263 ? 8.273 3.615 -7.652 1 98.69 263 ASN B O 1
ATOM 5598 N N . PRO B 1 264 ? 6.234 2.756 -7.422 1 97.62 264 PRO B N 1
ATOM 5599 C CA . PRO B 1 264 ? 6.703 1.37 -7.496 1 97.62 264 PRO B CA 1
ATOM 5600 C C . PRO B 1 264 ? 7.5 1.085 -8.766 1 97.62 264 PRO B C 1
ATOM 5602 O O . PRO B 1 264 ? 8.297 0.141 -8.805 1 97.62 264 PRO B O 1
ATOM 5605 N N . ARG B 1 265 ? 7.348 1.833 -9.766 1 98.25 265 ARG B N 1
ATOM 5606 C CA . ARG B 1 265 ? 8.086 1.661 -11.016 1 98.25 265 ARG B CA 1
ATOM 5607 C C . ARG B 1 265 ? 9.586 1.81 -10.789 1 98.25 265 ARG B C 1
ATOM 5609 O O . ARG B 1 265 ? 10.391 1.328 -11.586 1 98.25 265 ARG B O 1
ATOM 5616 N N . ALA B 1 266 ? 9.938 2.51 -9.711 1 98.44 266 ALA B N 1
ATOM 5617 C CA . ALA B 1 266 ? 11.359 2.611 -9.375 1 98.44 266 ALA B CA 1
ATOM 5618 C C . ALA B 1 266 ? 11.953 1.237 -9.086 1 98.44 266 ALA B C 1
ATOM 5620 O O . ALA B 1 266 ? 13.07 0.933 -9.516 1 98.44 266 ALA B O 1
ATOM 5621 N N . ALA B 1 267 ? 11.195 0.406 -8.445 1 97.38 267 ALA B N 1
ATOM 5622 C CA . ALA B 1 267 ? 11.664 -0.917 -8.039 1 97.38 267 ALA B CA 1
ATOM 5623 C C . ALA B 1 267 ? 11.781 -1.846 -9.25 1 97.38 267 ALA B C 1
ATOM 5625 O O . ALA B 1 267 ? 12.547 -2.814 -9.219 1 97.38 267 ALA B O 1
ATOM 5626 N N . ASN B 1 268 ? 11.047 -1.529 -10.328 1 95.75 268 ASN B N 1
ATOM 5627 C CA . ASN B 1 268 ? 11.07 -2.395 -11.508 1 95.75 268 ASN B CA 1
ATOM 5628 C C . ASN B 1 268 ? 11.883 -1.778 -12.641 1 95.75 268 ASN B C 1
ATOM 5630 O O . ASN B 1 268 ? 11.898 -2.309 -13.75 1 95.75 268 ASN B O 1
ATOM 5634 N N . GLY B 1 269 ? 12.414 -0.684 -12.359 1 97.75 269 GLY B N 1
ATOM 5635 C CA . GLY B 1 269 ? 13.289 -0.044 -13.328 1 97.75 269 GLY B CA 1
ATOM 5636 C C . GLY B 1 269 ? 12.531 0.706 -14.406 1 97.75 269 GLY B C 1
ATOM 5637 O O . GLY B 1 269 ? 13.086 0.98 -15.477 1 97.75 269 GLY B O 1
ATOM 5638 N N . LEU B 1 270 ? 11.32 1.044 -14.148 1 98.19 270 LEU B N 1
ATOM 5639 C CA . LEU B 1 270 ? 10.5 1.623 -15.203 1 98.19 270 LEU B CA 1
ATOM 5640 C C . LEU B 1 270 ? 10.109 3.059 -14.867 1 98.19 270 LEU B C 1
ATOM 5642 O O . LEU B 1 270 ? 9.281 3.658 -15.555 1 98.19 270 LEU B O 1
ATOM 5646 N N . MET B 1 271 ? 10.656 3.621 -13.758 1 98.44 271 MET B N 1
ATOM 5647 C CA . MET B 1 271 ? 10.391 5.02 -13.438 1 98.44 271 MET B CA 1
ATOM 5648 C C . MET B 1 271 ? 11.102 5.949 -14.422 1 98.44 271 MET B C 1
ATOM 5650 O O . MET B 1 271 ? 12.281 5.766 -14.711 1 98.44 271 MET B O 1
ATOM 5654 N N . SER B 1 272 ? 10.383 6.918 -14.977 1 98.06 272 SER B N 1
ATOM 5655 C CA . SER B 1 272 ? 10.984 7.801 -15.969 1 98.06 272 SER B CA 1
ATOM 5656 C C . SER B 1 272 ? 11.039 9.242 -15.469 1 98.06 272 SER B C 1
ATOM 5658 O O . SER B 1 272 ? 11.609 10.109 -16.125 1 98.06 272 SER B O 1
ATOM 5660 N N . PHE B 1 273 ? 10.477 9.531 -14.297 1 98.44 273 PHE B N 1
ATOM 5661 C CA . PHE B 1 273 ? 10.602 10.883 -13.75 1 98.44 273 PHE B CA 1
ATOM 5662 C C . PHE B 1 273 ? 10.422 10.875 -12.242 1 98.44 273 PHE B C 1
ATOM 5664 O O . PHE B 1 273 ? 9.773 9.977 -11.688 1 98.44 273 PHE B O 1
ATOM 5671 N N . CYS B 1 274 ? 10.977 11.844 -11.594 1 98.69 274 CYS B N 1
ATOM 5672 C CA . CYS B 1 274 ? 10.875 12.102 -10.164 1 98.69 274 CYS B CA 1
ATOM 5673 C C . CYS B 1 274 ? 11.016 13.586 -9.867 1 98.69 274 CYS B C 1
ATOM 5675 O O . CYS B 1 274 ? 12.031 14.195 -10.195 1 98.69 274 CYS B O 1
ATOM 5677 N N . TYR B 1 275 ? 9.977 14.172 -9.344 1 98.56 275 TYR B N 1
ATOM 5678 C CA . TYR B 1 275 ? 9.938 15.555 -8.883 1 98.56 275 TYR B CA 1
ATOM 5679 C C . TYR B 1 275 ? 9.719 15.617 -7.375 1 98.56 275 TYR B C 1
ATOM 5681 O O . TYR B 1 275 ? 9.141 14.703 -6.785 1 98.56 275 TYR B O 1
ATOM 5689 N N . TRP B 1 276 ? 10.227 16.672 -6.781 1 98.25 276 TRP B N 1
ATOM 5690 C CA . TRP B 1 276 ? 9.93 16.859 -5.363 1 98.25 276 TRP B CA 1
ATOM 5691 C C . TRP B 1 276 ? 9.688 18.344 -5.059 1 98.25 276 TRP B C 1
ATOM 5693 O O . TRP B 1 276 ? 10.109 19.219 -5.812 1 98.25 276 TRP B O 1
ATOM 5703 N N . TRP B 1 277 ? 8.859 18.562 -4.066 1 96.75 277 TRP B N 1
ATOM 5704 C CA . TRP B 1 277 ? 8.453 19.891 -3.598 1 96.75 277 TRP B CA 1
ATOM 5705 C C . TRP B 1 277 ? 9.031 20.172 -2.215 1 96.75 277 TRP B C 1
ATOM 5707 O O . TRP B 1 277 ? 8.844 19.375 -1.284 1 96.75 277 TRP B O 1
ATOM 5717 N N . GLU B 1 278 ? 9.688 21.203 -2.115 1 89.75 278 GLU B N 1
ATOM 5718 C CA . GLU B 1 278 ? 10.273 21.641 -0.851 1 89.75 278 GLU B CA 1
ATOM 5719 C C . GLU B 1 278 ? 10.352 23.156 -0.764 1 89.75 278 GLU B C 1
ATOM 5721 O O . GLU B 1 278 ? 10.734 23.828 -1.729 1 89.75 278 GLU B O 1
ATOM 5726 N N . SER B 1 279 ? 9.883 23.625 0.326 1 83.06 279 SER B N 1
ATOM 5727 C CA . SER B 1 279 ? 10.008 25.047 0.638 1 83.06 279 SER B CA 1
ATOM 5728 C C . SER B 1 279 ? 9.367 25.906 -0.446 1 83.06 279 SER B C 1
ATOM 5730 O O . SER B 1 279 ? 9.961 26.891 -0.897 1 83.06 279 SER B O 1
ATOM 5732 N N . GLY B 1 280 ? 8.367 25.438 -0.98 1 85.69 280 GLY B N 1
ATOM 5733 C CA . GLY B 1 280 ? 7.539 26.266 -1.858 1 85.69 280 GLY B CA 1
ATOM 5734 C C . GLY B 1 280 ? 7.922 26.125 -3.322 1 85.69 280 GLY B C 1
ATOM 5735 O O . GLY B 1 280 ? 7.434 26.891 -4.164 1 85.69 280 GLY B O 1
ATOM 5736 N N . HIS B 1 281 ? 8.867 25.156 -3.643 1 88.06 281 HIS B N 1
ATOM 5737 C CA . HIS B 1 281 ? 9.32 25.031 -5.023 1 88.06 281 HIS B CA 1
ATOM 5738 C C . HIS B 1 281 ? 9.344 23.562 -5.457 1 88.06 281 HIS B C 1
ATOM 5740 O O . HIS B 1 281 ? 9.5 22.672 -4.629 1 88.06 281 HIS B O 1
ATOM 5746 N N . TRP B 1 282 ? 9.203 23.438 -6.777 1 93.69 282 TRP B N 1
ATOM 5747 C CA . TRP B 1 282 ? 9.406 22.125 -7.387 1 93.69 282 TRP B CA 1
ATOM 5748 C C . TRP B 1 282 ? 10.852 21.969 -7.848 1 93.69 282 TRP B C 1
ATOM 5750 O O . TRP B 1 282 ? 11.453 22.906 -8.367 1 93.69 282 TRP B O 1
ATOM 5760 N N . TYR B 1 283 ? 11.391 20.781 -7.652 1 94.75 283 TYR B N 1
ATOM 5761 C CA . TYR B 1 283 ? 12.727 20.438 -8.117 1 94.75 283 TYR B CA 1
ATOM 5762 C C . TYR B 1 283 ? 12.711 19.109 -8.875 1 94.75 283 TYR B C 1
ATOM 5764 O O . TYR B 1 283 ? 11.781 18.312 -8.727 1 94.75 283 TYR B O 1
ATOM 5772 N N . ARG B 1 284 ? 13.641 18.906 -9.703 1 97.25 284 ARG B N 1
ATOM 5773 C CA . ARG B 1 284 ? 13.891 17.625 -10.352 1 97.25 284 ARG B CA 1
ATOM 5774 C C . ARG B 1 284 ? 15.383 17.453 -10.641 1 97.25 284 ARG B C 1
ATOM 5776 O O . ARG B 1 284 ? 16.156 18.406 -10.562 1 97.25 284 ARG B O 1
ATOM 5783 N N . GLY B 1 285 ? 15.805 16.203 -10.812 1 97.25 285 GLY B N 1
ATOM 5784 C CA . GLY B 1 285 ? 17.109 15.93 -11.398 1 97.25 285 GLY B CA 1
ATOM 5785 C C . GLY B 1 285 ? 17.109 15.984 -12.914 1 97.25 285 GLY B C 1
ATOM 5786 O O . GLY B 1 285 ? 16.703 16.984 -13.5 1 97.25 285 GLY B O 1
ATOM 5787 N N . GLU B 1 286 ? 17.484 14.836 -13.492 1 97.19 286 GLU B N 1
ATOM 5788 C CA . GLU B 1 286 ? 17.547 14.781 -14.945 1 97.19 286 GLU B CA 1
ATOM 5789 C C . GLU B 1 286 ? 16.25 14.203 -15.531 1 97.19 286 GLU B C 1
ATOM 5791 O O . GLU B 1 286 ? 16.266 13.625 -16.625 1 97.19 286 GLU B O 1
ATOM 5796 N N . SER B 1 287 ? 15.203 14.352 -14.781 1 96.88 287 SER B N 1
ATOM 5797 C CA . SER B 1 287 ? 13.898 13.906 -15.273 1 96.88 287 SER B CA 1
ATOM 5798 C C . SER B 1 287 ? 13.445 14.75 -16.469 1 96.88 287 SER B C 1
ATOM 5800 O O . SER B 1 287 ? 13.859 15.898 -16.609 1 96.88 287 SER B O 1
ATOM 5802 N N . ALA B 1 288 ? 12.594 14.102 -17.297 1 92.25 288 ALA B N 1
ATOM 5803 C CA . ALA B 1 288 ? 11.992 14.812 -18.422 1 92.25 288 ALA B CA 1
ATOM 5804 C C . ALA B 1 288 ? 11.07 15.93 -17.938 1 92.25 288 ALA B C 1
ATOM 5806 O O . ALA B 1 288 ? 10.492 15.836 -16.844 1 92.25 288 ALA B O 1
ATOM 5807 N N . PRO B 1 289 ? 10.906 16.938 -18.766 1 93.19 289 PRO B N 1
ATOM 5808 C CA . PRO B 1 289 ? 9.977 18.016 -18.406 1 93.19 289 PRO B CA 1
ATOM 5809 C C . PRO B 1 289 ? 8.516 17.578 -18.453 1 93.19 289 PRO B C 1
ATOM 5811 O O . PRO B 1 289 ? 8.203 16.5 -19 1 93.19 289 PRO B O 1
ATOM 5814 N N . ALA B 1 290 ? 7.762 18.391 -17.938 1 92.25 290 ALA B N 1
ATOM 5815 C CA . ALA B 1 290 ? 6.363 18.062 -17.672 1 92.25 290 ALA B CA 1
ATOM 5816 C C . ALA B 1 290 ? 5.617 17.766 -18.969 1 92.25 290 ALA B C 1
ATOM 5818 O O . ALA B 1 290 ? 4.699 16.938 -18.984 1 92.25 290 ALA B O 1
ATOM 5819 N N . ASP B 1 291 ? 5.961 18.406 -20.062 1 91.94 291 ASP B N 1
ATOM 5820 C CA . ASP B 1 291 ? 5.25 18.234 -21.328 1 91.94 291 ASP B CA 1
ATOM 5821 C C . ASP B 1 291 ? 5.359 16.797 -21.828 1 91.94 291 ASP B C 1
ATOM 5823 O O . ASP B 1 291 ? 4.527 16.344 -22.609 1 91.94 291 ASP B O 1
ATOM 5827 N N . ARG B 1 292 ? 6.324 16.109 -21.344 1 95.06 292 ARG B N 1
ATOM 5828 C CA . ARG B 1 292 ? 6.531 14.727 -21.766 1 95.06 292 ARG B CA 1
ATOM 5829 C C . ARG B 1 292 ? 5.875 13.742 -20.812 1 95.06 292 ARG B C 1
ATOM 5831 O O . ARG B 1 292 ? 6.016 12.531 -20.953 1 95.06 292 ARG B O 1
ATOM 5838 N N . LEU B 1 293 ? 5.188 14.297 -19.812 1 96.75 293 LEU B N 1
ATOM 5839 C CA . LEU B 1 293 ? 4.648 13.438 -18.75 1 96.75 293 LEU B CA 1
ATOM 5840 C C . LEU B 1 293 ? 3.129 13.367 -18.828 1 96.75 293 LEU B C 1
ATOM 5842 O O . LEU B 1 293 ? 2.48 12.836 -17.922 1 96.75 293 LEU B O 1
ATOM 5846 N N . ARG B 1 294 ? 2.527 13.758 -19.906 1 94.38 294 ARG B N 1
ATOM 5847 C CA . ARG B 1 294 ? 1.086 13.961 -20.016 1 94.38 294 ARG B CA 1
ATOM 5848 C C . ARG B 1 294 ? 0.335 12.648 -19.797 1 94.38 294 ARG B C 1
ATOM 5850 O O . ARG B 1 294 ? -0.732 12.633 -19.172 1 94.38 294 ARG B O 1
ATOM 5857 N N . GLU B 1 295 ? 0.889 11.562 -20.219 1 96.12 295 GLU B N 1
ATOM 5858 C CA . GLU B 1 295 ? 0.195 10.281 -20.141 1 96.12 295 GLU B CA 1
ATOM 5859 C C . GLU B 1 295 ? 0.232 9.727 -18.719 1 96.12 295 GLU B C 1
ATOM 5861 O O . GLU B 1 295 ? -0.543 8.828 -18.375 1 96.12 295 GLU B O 1
ATOM 5866 N N . ALA B 1 296 ? 1.136 10.25 -17.875 1 97.81 296 ALA B N 1
ATOM 5867 C CA . ALA B 1 296 ? 1.368 9.656 -16.562 1 97.81 296 ALA B CA 1
ATOM 5868 C C . ALA B 1 296 ? 0.78 10.531 -15.461 1 97.81 296 ALA B C 1
ATOM 5870 O O . ALA B 1 296 ? 0.851 10.18 -14.281 1 97.81 296 ALA B O 1
ATOM 5871 N N . ILE B 1 297 ? 0.212 11.672 -15.805 1 97.25 297 ILE B N 1
ATOM 5872 C CA . ILE B 1 297 ? -0.346 12.617 -14.844 1 97.25 297 ILE B CA 1
ATOM 5873 C C . ILE B 1 297 ? -1.81 12.891 -15.18 1 97.25 297 ILE B C 1
ATOM 5875 O O . ILE B 1 297 ? -2.166 13.055 -16.344 1 97.25 297 ILE B O 1
ATOM 5879 N N . PRO B 1 298 ? -2.662 12.852 -14.125 1 96.06 298 PRO B N 1
ATOM 5880 C CA . PRO B 1 298 ? -4.039 13.242 -14.422 1 96.06 298 PRO B CA 1
ATOM 5881 C C . PRO B 1 298 ? -4.137 14.656 -15 1 96.06 298 PRO B C 1
ATOM 5883 O O . PRO B 1 298 ? -3.156 15.398 -14.984 1 96.06 298 PRO B O 1
ATOM 5886 N N . GLU B 1 299 ? -5.23 15.016 -15.547 1 93.75 299 GLU B N 1
ATOM 5887 C CA . GLU B 1 299 ? -5.445 16.297 -16.203 1 93.75 299 GLU B CA 1
ATOM 5888 C C . GLU B 1 299 ? -5.594 17.422 -15.172 1 93.75 299 GLU B C 1
ATOM 5890 O O . GLU B 1 299 ? -6.66 18.031 -15.055 1 93.75 299 GLU B O 1
ATOM 5895 N N . ILE B 1 300 ? -4.449 17.781 -14.555 1 92.56 300 ILE B N 1
ATOM 5896 C CA . ILE B 1 300 ? -4.52 18.734 -13.461 1 92.56 300 ILE B CA 1
ATOM 5897 C C . ILE B 1 300 ? -3.467 19.828 -13.664 1 92.56 300 ILE B C 1
ATOM 5899 O O . ILE B 1 300 ? -3.039 20.469 -12.703 1 92.56 300 ILE B O 1
ATOM 5903 N N . TRP B 1 301 ? -3.131 20.094 -14.852 1 91.62 301 TRP B N 1
ATOM 5904 C CA . TRP B 1 301 ? -2.029 20.984 -15.211 1 91.62 301 TRP B CA 1
ATOM 5905 C C . TRP B 1 301 ? -2.404 22.438 -14.961 1 91.62 301 TRP B C 1
ATOM 5907 O O . TRP B 1 301 ? -1.616 23.203 -14.398 1 91.62 301 TRP B O 1
ATOM 5917 N N . THR B 1 302 ? -3.502 22.828 -15.445 1 93.69 302 THR B N 1
ATOM 5918 C CA . THR B 1 302 ? -4.027 24.172 -15.242 1 93.69 302 THR B CA 1
ATOM 5919 C C . THR B 1 302 ? -5.449 24.109 -14.688 1 93.69 302 THR B C 1
ATOM 5921 O O . THR B 1 302 ? -6.09 23.062 -14.703 1 93.69 302 THR B O 1
ATOM 5924 N N . PHE B 1 303 ? -5.848 25.219 -14.156 1 94.88 303 PHE B N 1
ATOM 5925 C CA . PHE B 1 303 ? -7.207 25.328 -13.633 1 94.88 303 PHE B CA 1
ATOM 5926 C C . PHE B 1 303 ? -8.234 25.016 -14.711 1 94.88 303 PHE B C 1
ATOM 5928 O O . PHE B 1 303 ? -9.133 24.203 -14.5 1 94.88 303 PHE B O 1
ATOM 5935 N N . ASP B 1 304 ? -8.047 25.516 -15.852 1 96 304 ASP B N 1
ATOM 5936 C CA . ASP B 1 304 ? -8.984 25.344 -16.953 1 96 304 ASP B CA 1
ATOM 5937 C C . ASP B 1 304 ? -8.992 23.891 -17.453 1 96 304 ASP B C 1
ATOM 5939 O O . ASP B 1 304 ? -10.047 23.359 -17.797 1 96 304 ASP B O 1
ATOM 5943 N N . THR B 1 305 ? -7.863 23.328 -17.531 1 95.5 305 THR B N 1
ATOM 5944 C CA . THR B 1 305 ? -7.789 21.922 -17.938 1 95.5 305 THR B CA 1
ATOM 5945 C C . THR B 1 305 ? -8.539 21.031 -16.953 1 95.5 305 THR B C 1
ATOM 5947 O O . THR B 1 305 ? -9.219 20.078 -17.359 1 95.5 305 THR B O 1
ATOM 5950 N N . ALA B 1 306 ? -8.375 21.328 -15.688 1 97.25 306 ALA B N 1
ATOM 5951 C CA . ALA B 1 306 ? -9.07 20.562 -14.672 1 97.25 306 ALA B CA 1
ATOM 5952 C C . ALA B 1 306 ? -10.586 20.734 -14.789 1 97.25 306 ALA B C 1
ATOM 5954 O O . ALA B 1 306 ? -11.336 19.75 -14.727 1 97.25 306 ALA B O 1
ATOM 5955 N N . VAL B 1 307 ? -11.023 21.938 -15.023 1 97.62 307 VAL B N 1
ATOM 5956 C CA . VAL B 1 307 ? -12.453 22.203 -15.18 1 97.62 307 VAL B CA 1
ATOM 5957 C C . VAL B 1 307 ? -12.992 21.438 -16.391 1 97.62 307 VAL B C 1
ATOM 5959 O O . VAL B 1 307 ? -14.023 20.781 -16.297 1 97.62 307 VAL B O 1
ATOM 5962 N N . LYS B 1 308 ? -12.305 21.547 -17.422 1 97.44 308 LYS B N 1
ATOM 5963 C CA . LYS B 1 308 ? -12.719 20.875 -18.656 1 97.44 308 LYS B CA 1
ATOM 5964 C C . LYS B 1 308 ? -12.805 19.359 -18.438 1 97.44 308 LYS B C 1
ATOM 5966 O O . LYS B 1 308 ? -13.781 18.734 -18.844 1 97.44 308 LYS B O 1
ATOM 5971 N N . ALA B 1 309 ? -11.797 18.812 -17.828 1 96.56 309 ALA B N 1
ATOM 5972 C CA . ALA B 1 309 ? -11.758 17.375 -17.578 1 96.56 309 ALA B CA 1
ATOM 5973 C C . ALA B 1 309 ? -12.945 16.938 -16.75 1 96.56 309 ALA B C 1
ATOM 5975 O O . ALA B 1 309 ? -13.586 15.922 -17.047 1 96.56 309 ALA B O 1
ATOM 5976 N N . ILE B 1 310 ? -13.266 17.641 -15.727 1 97.44 310 ILE B N 1
ATOM 5977 C CA . ILE B 1 310 ? -14.352 17.281 -14.82 1 97.44 310 ILE B CA 1
ATOM 5978 C C . ILE B 1 310 ? -15.688 17.375 -15.562 1 97.44 310 ILE B C 1
ATOM 5980 O O . ILE B 1 310 ? -16.531 16.469 -15.445 1 97.44 310 ILE B O 1
ATOM 5984 N N . ARG B 1 311 ? -15.844 18.375 -16.312 1 97.62 311 ARG B N 1
ATOM 5985 C CA . ARG B 1 311 ? -17.078 18.531 -17.062 1 97.62 311 ARG B CA 1
ATOM 5986 C C . ARG B 1 311 ? -17.25 17.406 -18.078 1 97.62 311 ARG B C 1
ATOM 5988 O O . ARG B 1 311 ? -18.344 16.875 -18.266 1 97.62 311 ARG B O 1
ATOM 5995 N N . GLU B 1 312 ? -16.234 17.062 -18.703 1 96.06 312 GLU B N 1
ATOM 5996 C CA . GLU B 1 312 ? -16.281 15.977 -19.672 1 96.06 312 GLU B CA 1
ATOM 5997 C C . GLU B 1 312 ? -16.594 14.648 -19 1 96.06 312 GLU B C 1
ATOM 5999 O O . GLU B 1 312 ? -17.344 13.828 -19.562 1 96.06 312 GLU B O 1
ATOM 6004 N N . LEU B 1 313 ? -16.031 14.453 -17.891 1 94.38 313 LEU B N 1
ATOM 6005 C CA . LEU B 1 313 ? -16.266 13.219 -17.156 1 94.38 313 LEU B CA 1
ATOM 6006 C C . LEU B 1 313 ? -17.734 13.078 -16.797 1 94.38 313 LEU B C 1
ATOM 6008 O O . LEU B 1 313 ? -18.266 11.961 -16.75 1 94.38 313 LEU B O 1
ATOM 6012 N N . LEU B 1 314 ? -18.375 14.148 -16.609 1 95.44 314 LEU B N 1
ATOM 6013 C CA . LEU B 1 314 ? -19.75 14.109 -16.094 1 95.44 314 LEU B CA 1
ATOM 6014 C C . LEU B 1 314 ? -20.75 14.227 -17.25 1 95.44 314 LEU B C 1
ATOM 6016 O O . LEU B 1 314 ? -21.938 13.945 -17.078 1 95.44 314 LEU B O 1
ATOM 6020 N N . ALA B 1 315 ? -20.359 14.586 -18.359 1 93.75 315 ALA B N 1
ATOM 6021 C CA . ALA B 1 315 ? -21.203 15.008 -19.469 1 93.75 315 ALA B CA 1
ATOM 6022 C C . ALA B 1 315 ? -22.188 13.914 -19.859 1 93.75 315 ALA B C 1
ATOM 6024 O O . ALA B 1 315 ? -23.328 14.195 -20.266 1 93.75 315 ALA B O 1
ATOM 6025 N N . SER B 1 316 ? -21.797 12.672 -19.719 1 89.44 316 SER B N 1
ATOM 6026 C CA . SER B 1 316 ? -22.672 11.578 -20.125 1 89.44 316 SER B CA 1
ATOM 6027 C C . SER B 1 316 ? -23.906 11.469 -19.219 1 89.44 316 SER B C 1
ATOM 6029 O O . SER B 1 316 ? -24.953 10.977 -19.641 1 89.44 316 SER B O 1
ATOM 6031 N N . ARG B 1 317 ? -23.812 11.984 -18.047 1 91.19 317 ARG B N 1
ATOM 6032 C CA . ARG B 1 317 ? -24.906 11.836 -17.109 1 91.19 317 ARG B CA 1
ATOM 6033 C C . ARG B 1 317 ? -25.484 13.188 -16.719 1 91.19 317 ARG B C 1
ATOM 6035 O O . ARG B 1 317 ? -26.672 13.297 -16.391 1 91.19 317 ARG B O 1
ATOM 6042 N N . ARG B 1 318 ? -24.547 14.172 -16.75 1 90.06 318 ARG B N 1
ATOM 6043 C CA . ARG B 1 318 ? -24.953 15.492 -16.297 1 90.06 318 ARG B CA 1
ATOM 6044 C C . ARG B 1 318 ? -24.109 16.594 -16.938 1 90.06 318 ARG B C 1
ATOM 6046 O O . ARG B 1 318 ? -22.875 16.531 -16.891 1 90.06 318 ARG B O 1
ATOM 6053 N N . ALA B 1 319 ? -24.891 17.516 -17.484 1 92.06 319 ALA B N 1
ATOM 6054 C CA . ALA B 1 319 ? -24.188 18.703 -17.953 1 92.06 319 ALA B CA 1
ATOM 6055 C C . ALA B 1 319 ? -24 19.719 -16.828 1 92.06 319 ALA B C 1
ATOM 6057 O O . ALA B 1 319 ? -24.984 20.219 -16.281 1 92.06 319 ALA B O 1
ATOM 6058 N N . VAL B 1 320 ? -22.781 19.938 -16.469 1 94.88 320 VAL B N 1
ATOM 6059 C CA . VAL B 1 320 ? -22.5 20.844 -15.359 1 94.88 320 VAL B CA 1
ATOM 6060 C C . VAL B 1 320 ? -21.844 22.125 -15.883 1 94.88 320 VAL B C 1
ATOM 6062 O O . VAL B 1 320 ? -21.016 22.078 -16.781 1 94.88 320 VAL B O 1
ATOM 6065 N N . GLY B 1 321 ? -22.25 23.234 -15.344 1 94.06 321 GLY B N 1
ATOM 6066 C CA . GLY B 1 321 ? -21.703 24.516 -15.75 1 94.06 321 GLY B CA 1
ATOM 6067 C C . GLY B 1 321 ? -20.281 24.734 -15.273 1 94.06 321 GLY B C 1
ATOM 6068 O O . GLY B 1 321 ? -19.844 24.094 -14.312 1 94.06 321 GLY B O 1
ATOM 6069 N N . TYR B 1 322 ? -19.609 25.641 -15.953 1 96.25 322 TYR B N 1
ATOM 6070 C CA . TYR B 1 322 ? -18.234 26 -15.617 1 96.25 322 TYR B CA 1
ATOM 6071 C C . TYR B 1 322 ? -18.141 26.516 -14.188 1 96.25 322 TYR B C 1
ATOM 6073 O O . TYR B 1 322 ? -17.219 26.141 -13.445 1 96.25 322 TYR B O 1
ATOM 6081 N N . GLU B 1 323 ? -19.062 27.266 -13.75 1 96.12 323 GLU B N 1
ATOM 6082 C CA . GLU B 1 323 ? -18.984 27.984 -12.484 1 96.12 323 GLU B CA 1
ATOM 6083 C C . GLU B 1 323 ? -19.031 27.016 -11.297 1 96.12 323 GLU B C 1
ATOM 6085 O O . GLU B 1 323 ? -18.328 27.203 -10.305 1 96.12 323 GLU B O 1
ATOM 6090 N N . ALA B 1 324 ? -19.828 26.078 -11.43 1 96.56 324 ALA B N 1
ATOM 6091 C CA . ALA B 1 324 ? -19.953 25.109 -10.328 1 96.56 324 ALA B CA 1
ATOM 6092 C C . ALA B 1 324 ? -18.656 24.344 -10.133 1 96.56 324 ALA B C 1
ATOM 6094 O O . ALA B 1 324 ? -18.203 24.156 -9.008 1 96.56 324 ALA B O 1
ATOM 6095 N N . VAL B 1 325 ? -18.094 23.938 -11.211 1 98.31 325 VAL B N 1
ATOM 6096 C CA . VAL B 1 325 ? -16.859 23.172 -11.133 1 98.31 325 VAL B CA 1
ATOM 6097 C C . VAL B 1 325 ? -15.727 24.078 -10.648 1 98.31 325 VAL B C 1
ATOM 6099 O O . VAL B 1 325 ? -14.922 23.672 -9.805 1 98.31 325 VAL B O 1
ATOM 6102 N N . ALA B 1 326 ? -15.75 25.266 -11.18 1 97.5 326 ALA B N 1
ATOM 6103 C CA . ALA B 1 326 ? -14.742 26.25 -10.758 1 97.5 326 ALA B CA 1
ATOM 6104 C C . ALA B 1 326 ? -14.836 26.5 -9.258 1 97.5 326 ALA B C 1
ATOM 6106 O O . ALA B 1 326 ? -13.812 26.594 -8.57 1 97.5 326 ALA B O 1
ATOM 6107 N N . ALA B 1 327 ? -15.984 26.594 -8.758 1 96.56 327 ALA B N 1
ATOM 6108 C CA . ALA B 1 327 ? -16.203 26.828 -7.336 1 96.56 327 ALA B CA 1
ATOM 6109 C C . ALA B 1 327 ? -15.695 25.672 -6.496 1 96.56 327 ALA B C 1
ATOM 6111 O O . ALA B 1 327 ? -15.086 25.875 -5.441 1 96.56 327 ALA B O 1
ATOM 6112 N N . LEU B 1 328 ? -15.938 24.516 -6.961 1 98.12 328 LEU B N 1
ATOM 6113 C CA . LEU B 1 328 ? -15.477 23.328 -6.25 1 98.12 328 LEU B CA 1
ATOM 6114 C C . LEU B 1 328 ? -13.953 23.281 -6.207 1 98.12 328 LEU B C 1
ATOM 6116 O O . LEU B 1 328 ? -13.359 23.047 -5.148 1 98.12 328 LEU B O 1
ATOM 6120 N N . LEU B 1 329 ? -13.305 23.531 -7.316 1 98.06 329 LEU B N 1
ATOM 6121 C CA . LEU B 1 329 ? -11.852 23.531 -7.379 1 98.06 329 LEU B CA 1
ATOM 6122 C C . LEU B 1 329 ? -11.258 24.625 -6.488 1 98.06 329 LEU B C 1
ATOM 6124 O O . LEU B 1 329 ? -10.297 24.375 -5.762 1 98.06 329 LEU B O 1
ATOM 6128 N N . ALA B 1 330 ? -11.867 25.766 -6.488 1 95.75 330 ALA B N 1
ATOM 6129 C CA . ALA B 1 330 ? -11.398 26.875 -5.656 1 95.75 330 ALA B CA 1
ATOM 6130 C C . ALA B 1 330 ? -11.555 26.547 -4.176 1 95.75 330 ALA B C 1
ATOM 6132 O O . ALA B 1 330 ? -10.656 26.828 -3.375 1 95.75 330 ALA B O 1
ATOM 6133 N N . ALA B 1 331 ? -12.664 26 -3.834 1 95.12 331 ALA B N 1
ATOM 6134 C CA . ALA B 1 331 ? -12.898 25.609 -2.447 1 95.12 331 ALA B CA 1
ATOM 6135 C C . ALA B 1 331 ? -11.875 24.578 -1.98 1 95.12 331 ALA B C 1
ATOM 6137 O O . ALA B 1 331 ? -11.391 24.656 -0.85 1 95.12 331 ALA B O 1
ATOM 6138 N N . ALA B 1 332 ? -11.547 23.656 -2.848 1 97.31 332 ALA B N 1
ATOM 6139 C CA . ALA B 1 332 ? -10.57 22.625 -2.512 1 97.31 332 ALA B CA 1
ATOM 6140 C C . ALA B 1 332 ? -9.188 23.219 -2.291 1 97.31 332 ALA B C 1
ATOM 6142 O O . ALA B 1 332 ? -8.445 22.781 -1.406 1 97.31 332 ALA B O 1
ATOM 6143 N N . GLU B 1 333 ? -8.844 24.188 -3.049 1 93.38 333 GLU B N 1
ATOM 6144 C CA . GLU B 1 333 ? -7.523 24.812 -2.969 1 93.38 333 GLU B CA 1
ATOM 6145 C C . GLU B 1 333 ? -7.297 25.453 -1.604 1 93.38 333 GLU B C 1
ATOM 6147 O O . GLU B 1 333 ? -6.172 25.469 -1.097 1 93.38 333 GLU B O 1
ATOM 6152 N N . ILE B 1 334 ? -8.383 25.875 -1.012 1 89.94 334 ILE B N 1
ATOM 6153 C CA . ILE B 1 334 ? -8.211 26.547 0.272 1 89.94 334 ILE B CA 1
ATOM 6154 C C . ILE B 1 334 ? -8.742 25.672 1.395 1 89.94 334 ILE B C 1
ATOM 6156 O O . ILE B 1 334 ? -8.82 26.094 2.547 1 89.94 334 ILE B O 1
ATOM 6160 N N . GLY B 1 335 ? -9.219 24.5 1.071 1 91.75 335 GLY B N 1
ATOM 6161 C CA . GLY B 1 335 ? -9.539 23.484 2.066 1 91.75 335 GLY B CA 1
ATOM 6162 C C . GLY B 1 335 ? -10.883 23.719 2.734 1 91.75 335 GLY B C 1
ATOM 6163 O O . GLY B 1 335 ? -11.023 23.5 3.939 1 91.75 335 GLY B O 1
ATOM 6164 N N . VAL B 1 336 ? -11.953 24.156 1.988 1 90.56 336 VAL B N 1
ATOM 6165 C CA . VAL B 1 336 ? -13.234 24.453 2.615 1 90.56 336 VAL B CA 1
ATOM 6166 C C . VAL B 1 336 ? -14.367 23.766 1.849 1 90.56 336 VAL B C 1
ATOM 6168 O O . VAL B 1 336 ? -15.492 24.266 1.802 1 90.56 336 VAL B O 1
ATOM 6171 N N . VAL B 1 337 ? -14.055 22.703 1.161 1 95.81 337 VAL B N 1
ATOM 6172 C CA . VAL B 1 337 ? -15.078 21.984 0.422 1 95.81 337 VAL B CA 1
ATOM 6173 C C . VAL B 1 337 ? -16.156 21.469 1.384 1 95.81 337 VAL B C 1
ATOM 6175 O O . VAL B 1 337 ? -15.836 21 2.477 1 95.81 337 VAL B O 1
ATOM 6178 N N . THR B 1 338 ? -17.406 21.594 0.969 1 91.31 338 THR B N 1
ATOM 6179 C CA . THR B 1 338 ? -18.547 21.062 1.695 1 91.31 338 THR B CA 1
ATOM 6180 C C . THR B 1 338 ? -19.328 20.078 0.83 1 91.31 338 THR B C 1
ATOM 6182 O O . THR B 1 338 ? -19.062 19.953 -0.371 1 91.31 338 THR B O 1
ATOM 6185 N N . ARG B 1 339 ? -20.203 19.344 1.462 1 91.75 339 ARG B N 1
ATOM 6186 C CA . ARG B 1 339 ? -21.062 18.438 0.708 1 91.75 339 ARG B CA 1
ATOM 6187 C C . ARG B 1 339 ? -21.891 19.188 -0.312 1 91.75 339 ARG B C 1
ATOM 6189 O O . ARG B 1 339 ? -22.156 18.688 -1.407 1 91.75 339 ARG B O 1
ATOM 6196 N N . ASP B 1 340 ? -22.234 20.391 0.027 1 91.56 340 ASP B N 1
ATOM 6197 C CA . ASP B 1 340 ? -23.047 21.203 -0.867 1 91.56 340 ASP B CA 1
ATOM 6198 C C . ASP B 1 340 ? -22.281 21.562 -2.135 1 91.56 340 ASP B C 1
ATOM 6200 O O . ASP B 1 340 ? -22.828 21.531 -3.236 1 91.56 340 ASP B O 1
ATOM 6204 N N . THR B 1 341 ? -21.031 21.922 -1.944 1 94.75 341 THR B N 1
ATOM 6205 C CA . THR B 1 341 ? -20.219 22.266 -3.098 1 94.75 341 THR B CA 1
ATOM 6206 C C . THR B 1 341 ? -20.062 21.062 -4.035 1 94.75 341 THR B C 1
ATOM 6208 O O . THR B 1 341 ? -20.078 21.219 -5.258 1 94.75 341 THR B O 1
ATOM 6211 N N . VAL B 1 342 ? -19.969 19.922 -3.461 1 97 342 VAL B N 1
ATOM 6212 C CA . VAL B 1 342 ? -19.828 18.703 -4.246 1 97 342 VAL B CA 1
ATOM 6213 C C . VAL B 1 342 ? -21.156 18.375 -4.93 1 97 342 VAL B C 1
ATOM 6215 O O . VAL B 1 342 ? -21.188 18.047 -6.121 1 97 342 VAL B O 1
ATOM 6218 N N . SER B 1 343 ? -22.234 18.562 -4.215 1 95.12 343 SER B N 1
ATOM 6219 C CA . SER B 1 343 ? -23.562 18.266 -4.746 1 95.12 343 SER B CA 1
ATOM 6220 C C . SER B 1 343 ? -23.938 19.219 -5.883 1 95.12 343 SER B C 1
ATOM 6222 O O . SER B 1 343 ? -24.656 18.828 -6.809 1 95.12 343 SER B O 1
ATOM 6224 N N . ALA B 1 344 ? -23.422 20.359 -5.781 1 95.75 344 ALA B N 1
ATOM 6225 C CA . ALA B 1 344 ? -23.672 21.328 -6.844 1 95.75 344 ALA B CA 1
ATOM 6226 C C . ALA B 1 344 ? -23.078 20.844 -8.172 1 95.75 344 ALA B C 1
ATOM 6228 O O . ALA B 1 344 ? -23.625 21.141 -9.242 1 95.75 344 ALA B O 1
ATOM 6229 N N . VAL B 1 345 ? -22.047 20.156 -8.102 1 97.69 345 VAL B N 1
ATOM 6230 C CA . VAL B 1 345 ? -21.375 19.656 -9.297 1 97.69 345 VAL B CA 1
ATOM 6231 C C . VAL B 1 345 ? -21.969 18.297 -9.695 1 97.69 345 VAL B C 1
ATOM 6233 O O . VAL B 1 345 ? -22.328 18.094 -10.859 1 97.69 345 VAL B O 1
ATOM 6236 N N . LEU B 1 346 ? -22.203 17.391 -8.766 1 96.5 346 LEU B N 1
ATOM 6237 C CA . LEU B 1 346 ? -22.578 16.016 -9.062 1 96.5 346 LEU B CA 1
ATOM 6238 C C . LEU B 1 346 ? -24.094 15.883 -9.133 1 96.5 346 LEU B C 1
ATOM 6240 O O . LEU B 1 346 ? -24.625 15.008 -9.828 1 96.5 346 LEU B O 1
ATOM 6244 N N . GLY B 1 347 ? -24.781 16.734 -8.438 1 92.38 347 GLY B N 1
ATOM 6245 C CA . GLY B 1 347 ? -26.219 16.594 -8.336 1 92.38 347 GLY B CA 1
ATOM 6246 C C . GLY B 1 347 ? -26.656 15.57 -7.309 1 92.38 347 GLY B C 1
ATOM 6247 O O . GLY B 1 347 ? -25.969 14.562 -7.105 1 92.38 347 GLY B O 1
ATOM 6248 N N . THR B 1 348 ? -27.734 15.742 -6.695 1 84.19 348 THR B N 1
ATOM 6249 C CA . THR B 1 348 ? -28.219 14.844 -5.656 1 84.19 348 THR B CA 1
ATOM 6250 C C . THR B 1 348 ? -29.078 13.734 -6.258 1 84.19 348 THR B C 1
ATOM 6252 O O . THR B 1 348 ? -29.281 12.688 -5.637 1 84.19 348 THR B O 1
ATOM 6255 N N . GLU B 1 349 ? -29.531 13.914 -7.457 1 83.38 349 GLU B N 1
ATOM 6256 C CA . GLU B 1 349 ? -30.469 12.961 -8.047 1 83.38 349 GLU B CA 1
ATOM 6257 C C . GLU B 1 349 ? -29.844 12.242 -9.242 1 83.38 349 GLU B C 1
ATOM 6259 O O . GLU B 1 349 ? -30.562 11.641 -10.047 1 83.38 349 GLU B O 1
ATOM 6264 N N . CYS B 1 350 ? -28.578 12.281 -9.398 1 85.12 350 CYS B N 1
ATOM 6265 C CA . CYS B 1 350 ? -27.969 11.75 -10.609 1 85.12 350 CYS B CA 1
ATOM 6266 C C . CYS B 1 350 ? -27.312 10.406 -10.344 1 85.12 350 CYS B C 1
ATOM 6268 O O . CYS B 1 350 ? -26.625 9.859 -11.203 1 85.12 350 CYS B O 1
ATOM 6270 N N . GLY B 1 351 ? -27.484 9.875 -9.148 1 89.81 351 GLY B N 1
ATOM 6271 C CA . GLY B 1 351 ? -27.016 8.539 -8.836 1 89.81 351 GLY B CA 1
ATOM 6272 C C . GLY B 1 351 ? -25.516 8.492 -8.547 1 89.81 351 GLY B C 1
ATOM 6273 O O . GLY B 1 351 ? -24.938 7.41 -8.477 1 89.81 351 GLY B O 1
ATOM 6274 N N . PHE B 1 352 ? -24.859 9.625 -8.508 1 94.81 352 PHE B N 1
ATOM 6275 C CA . PHE B 1 352 ? -23.438 9.656 -8.172 1 94.81 352 PHE B CA 1
ATOM 6276 C C . PHE B 1 352 ? -23.219 9.352 -6.695 1 94.81 352 PHE B C 1
ATOM 6278 O O . PHE B 1 352 ? -24.078 9.641 -5.863 1 94.81 352 PHE B O 1
ATOM 6285 N N . ASP B 1 353 ? -22.125 8.688 -6.367 1 95.81 353 ASP B N 1
ATOM 6286 C CA . ASP B 1 353 ? -21.75 8.328 -5 1 95.81 353 ASP B CA 1
ATOM 6287 C C . ASP B 1 353 ? -21.078 9.5 -4.289 1 95.81 353 ASP B C 1
ATOM 6289 O O . ASP B 1 353 ? -19.859 9.539 -4.152 1 95.81 353 ASP B O 1
ATOM 6293 N N . ILE B 1 354 ? -21.859 10.383 -3.785 1 95.75 354 ILE B N 1
ATOM 6294 C CA . ILE B 1 354 ? -21.359 11.602 -3.166 1 95.75 354 ILE B CA 1
ATOM 6295 C C . ILE B 1 354 ? -20.594 11.258 -1.894 1 95.75 354 ILE B C 1
ATOM 6297 O O . ILE B 1 354 ? -19.578 11.898 -1.577 1 95.75 354 ILE B O 1
ATOM 6301 N N . ASP B 1 355 ? -20.984 10.242 -1.187 1 95.5 355 ASP B N 1
ATOM 6302 C CA . ASP B 1 355 ? -20.328 9.844 0.053 1 95.5 355 ASP B CA 1
ATOM 6303 C C . ASP B 1 355 ? -18.891 9.422 -0.205 1 95.5 355 ASP B C 1
ATOM 6305 O O . ASP B 1 355 ? -17.969 9.844 0.509 1 95.5 355 ASP B O 1
ATOM 6309 N N . SER B 1 356 ? -18.672 8.625 -1.201 1 96.62 356 SER B N 1
ATOM 6310 C CA . SER B 1 356 ? -17.312 8.195 -1.53 1 96.62 356 SER B CA 1
ATOM 6311 C C . SER B 1 356 ? -16.484 9.367 -2.029 1 96.62 356 SER B C 1
ATOM 6313 O O . SER B 1 356 ? -15.273 9.43 -1.772 1 96.62 356 SER B O 1
ATOM 6315 N N . ALA B 1 357 ? -17.109 10.281 -2.771 1 97.25 357 ALA B N 1
ATOM 6316 C CA . ALA B 1 357 ? -16.406 11.492 -3.199 1 97.25 357 ALA B CA 1
ATOM 6317 C C . ALA B 1 357 ? -15.938 12.305 -1.997 1 97.25 357 ALA B C 1
ATOM 6319 O O . ALA B 1 357 ? -14.797 12.758 -1.957 1 97.25 357 ALA B O 1
ATOM 6320 N N . MET B 1 358 ? -16.828 12.43 -1.045 1 96.12 358 MET B N 1
ATOM 6321 C CA . MET B 1 358 ? -16.484 13.172 0.162 1 96.12 358 MET B CA 1
ATOM 6322 C C . MET B 1 358 ? -15.344 12.508 0.914 1 96.12 358 MET B C 1
ATOM 6324 O O . MET B 1 358 ? -14.492 13.188 1.486 1 96.12 358 MET B O 1
ATOM 6328 N N . ASN B 1 359 ? -15.375 11.219 0.935 1 97.12 359 ASN B N 1
ATOM 6329 C CA . ASN B 1 359 ? -14.289 10.5 1.584 1 97.12 359 ASN B CA 1
ATOM 6330 C C . ASN B 1 359 ? -12.945 10.797 0.93 1 97.12 359 ASN B C 1
ATOM 6332 O O . ASN B 1 359 ? -11.945 10.992 1.621 1 97.12 359 ASN B O 1
ATOM 6336 N N . GLN B 1 360 ? -12.891 10.875 -0.399 1 97.25 360 GLN B N 1
ATOM 6337 C CA . GLN B 1 360 ? -11.672 11.234 -1.116 1 97.25 360 GLN B CA 1
ATOM 6338 C C . GLN B 1 360 ? -11.172 12.609 -0.694 1 97.25 360 GLN B C 1
ATOM 6340 O O . GLN B 1 360 ? -9.984 12.781 -0.409 1 97.25 360 GLN B O 1
ATOM 6345 N N . LEU B 1 361 ? -12.086 13.508 -0.688 1 97.94 361 LEU B N 1
ATOM 6346 C CA . LEU B 1 361 ? -11.742 14.883 -0.362 1 97.94 361 LEU B CA 1
ATOM 6347 C C . LEU B 1 361 ? -11.312 15.008 1.097 1 97.94 361 LEU B C 1
ATOM 6349 O O . LEU B 1 361 ? -10.406 15.773 1.419 1 97.94 361 LEU B O 1
ATOM 6353 N N . SER B 1 362 ? -11.961 14.234 1.932 1 95.56 362 SER B N 1
ATOM 6354 C CA . SER B 1 362 ? -11.586 14.18 3.34 1 95.56 362 SER B CA 1
ATOM 6355 C C . SER B 1 362 ? -10.172 13.625 3.516 1 95.56 362 SER B C 1
ATOM 6357 O O . SER B 1 362 ? -9.375 14.172 4.277 1 95.56 362 SER B O 1
ATOM 6359 N N . MET B 1 363 ? -9.852 12.547 2.811 1 96.38 363 MET B N 1
ATOM 6360 C CA . MET B 1 363 ? -8.539 11.922 2.879 1 96.38 363 MET B CA 1
ATOM 6361 C C . MET B 1 363 ? -7.453 12.891 2.424 1 96.38 363 MET B C 1
ATOM 6363 O O . MET B 1 363 ? -6.324 12.844 2.92 1 96.38 363 MET B O 1
ATOM 6367 N N . ALA B 1 364 ? -7.832 13.766 1.511 1 97.56 364 ALA B N 1
ATOM 6368 C CA . ALA B 1 364 ? -6.879 14.734 0.981 1 97.56 364 ALA B CA 1
ATOM 6369 C C . ALA B 1 364 ? -6.75 15.938 1.91 1 97.56 364 ALA B C 1
ATOM 6371 O O . ALA B 1 364 ? -5.828 16.75 1.771 1 97.56 364 ALA B O 1
ATOM 6372 N N . GLY B 1 365 ? -7.676 16.094 2.824 1 95.5 365 GLY B N 1
ATOM 6373 C CA . GLY B 1 365 ? -7.629 17.203 3.768 1 95.5 365 GLY B CA 1
ATOM 6374 C C . GLY B 1 365 ? -8.117 18.516 3.18 1 95.5 365 GLY B C 1
ATOM 6375 O O . GLY B 1 365 ? -7.66 19.578 3.57 1 95.5 365 GLY B O 1
ATOM 6376 N N . VAL B 1 366 ? -9.055 18.469 2.207 1 95.69 366 VAL B N 1
ATOM 6377 C CA . VAL B 1 366 ? -9.453 19.703 1.536 1 95.69 366 VAL B CA 1
ATOM 6378 C C . VAL B 1 366 ? -10.883 20.062 1.933 1 95.69 366 VAL B C 1
ATOM 6380 O O . VAL B 1 366 ? -11.484 20.953 1.338 1 95.69 366 VAL B O 1
ATOM 6383 N N . ILE B 1 367 ? -11.469 19.359 2.896 1 93.69 367 ILE B N 1
ATOM 6384 C CA . ILE B 1 367 ? -12.828 19.656 3.35 1 93.69 367 ILE B CA 1
ATOM 6385 C C . ILE B 1 367 ? -12.773 20.531 4.602 1 93.69 367 ILE B C 1
ATOM 6387 O O . ILE B 1 367 ? -11.742 20.594 5.277 1 93.69 367 ILE B O 1
ATOM 6391 N N . VAL B 1 368 ? -13.883 21.219 4.816 1 76.5 368 VAL B N 1
ATOM 6392 C CA . VAL B 1 368 ? -13.984 22.031 6.023 1 76.5 368 VAL B CA 1
ATOM 6393 C C . VAL B 1 368 ? -14.109 21.125 7.246 1 76.5 368 VAL B C 1
ATOM 6395 O O . VAL B 1 368 ? -14.758 20.078 7.184 1 76.5 368 VAL B O 1
ATOM 6398 N N . SER B 1 369 ? -13.258 21.094 8.141 1 59.62 369 SER B N 1
ATOM 6399 C CA . SER B 1 369 ? -13.391 20.391 9.406 1 59.62 369 SER B CA 1
ATOM 6400 C C . SER B 1 369 ? -14.383 21.078 10.328 1 59.62 369 SER B C 1
ATOM 6402 O O . SER B 1 369 ? -14.086 22.125 10.891 1 59.62 369 SER B O 1
ATOM 6404 N N . LEU B 1 370 ? -15.586 21.219 9.883 1 52.19 370 LEU B N 1
ATOM 6405 C CA . LEU B 1 370 ? -16.469 21.859 10.844 1 52.19 370 LEU B CA 1
ATOM 6406 C C . LEU B 1 370 ? -16.672 20.984 12.078 1 52.19 370 LEU B C 1
ATOM 6408 O O . LEU B 1 370 ? -16.812 19.766 11.961 1 52.19 370 LEU B O 1
ATOM 6412 N N . PRO B 1 371 ? -16.25 21.312 13.148 1 50.09 371 PRO B N 1
ATOM 6413 C CA . PRO B 1 371 ? -16.594 20.516 14.328 1 50.09 371 PRO B CA 1
ATOM 6414 C C . PRO B 1 371 ? -18.047 20.031 14.312 1 50.09 371 PRO B C 1
ATOM 6416 O O . PRO B 1 371 ? -18.938 20.75 13.859 1 50.09 371 PRO B O 1
ATOM 6419 N N . GLU B 1 372 ? -18.297 18.781 13.961 1 51.75 372 GLU B N 1
ATOM 6420 C CA . GLU B 1 372 ? -19.656 18.25 14.047 1 51.75 372 GLU B CA 1
ATOM 6421 C C . GLU B 1 372 ? -20.375 18.828 15.266 1 51.75 372 GLU B C 1
ATOM 6423 O O . GLU B 1 372 ? -19.781 19 16.328 1 51.75 372 GLU B O 1
ATOM 6428 N N . GLN B 1 373 ? -21.578 19.406 14.977 1 58.44 373 GLN B N 1
ATOM 6429 C CA . GLN B 1 373 ? -22.375 19.938 16.078 1 58.44 373 GLN B CA 1
ATOM 6430 C C . GLN B 1 373 ? -22.703 18.859 17.094 1 58.44 373 GLN B C 1
ATOM 6432 O O . GLN B 1 373 ? -23.172 17.781 16.734 1 58.44 373 GLN B O 1
ATOM 6437 N N . ILE B 1 374 ? -22.141 18.969 18.234 1 66.5 374 ILE B N 1
ATOM 6438 C CA . ILE B 1 374 ? -22.469 18.062 19.312 1 66.5 374 ILE B CA 1
ATOM 6439 C C . ILE B 1 374 ? -23.984 18 19.5 1 66.5 374 ILE B C 1
ATOM 6441 O O . ILE B 1 374 ? -24.672 19.016 19.406 1 66.5 374 ILE B O 1
ATOM 6445 N N . THR B 1 375 ? -24.547 16.844 19.5 1 66.44 375 THR B N 1
ATOM 6446 C CA . THR B 1 375 ? -25.984 16.719 19.703 1 66.44 375 THR B CA 1
ATOM 6447 C C . THR B 1 375 ? -26.375 17.219 21.094 1 66.44 375 THR B C 1
ATOM 6449 O O . THR B 1 375 ? -25.531 17.328 21.984 1 66.44 375 THR B O 1
ATOM 6452 N N . ARG B 1 376 ? -27.734 17.547 21.219 1 72.88 376 ARG B N 1
ATOM 6453 C CA . ARG B 1 376 ? -28.266 17.969 22.5 1 72.88 376 ARG B CA 1
ATOM 6454 C C . ARG B 1 376 ? -28.031 16.906 23.562 1 72.88 376 ARG B C 1
ATOM 6456 O O . ARG B 1 376 ? -27.594 17.219 24.688 1 72.88 376 ARG B O 1
ATOM 6463 N N . GLU B 1 377 ? -28.188 15.781 23.109 1 71.31 377 GLU B N 1
ATOM 6464 C CA . GLU B 1 377 ? -28.078 14.672 24.047 1 71.31 377 GLU B CA 1
ATOM 6465 C C . GLU B 1 377 ? -26.641 14.492 24.516 1 71.31 377 GLU B C 1
ATOM 6467 O O . GLU B 1 377 ? -26.391 14.289 25.703 1 71.31 377 GLU B O 1
ATOM 6472 N N . ARG B 1 378 ? -25.812 14.641 23.609 1 72.31 378 ARG B N 1
ATOM 6473 C CA . ARG B 1 378 ? -24.406 14.508 23.969 1 72.31 378 ARG B CA 1
ATOM 6474 C C . ARG B 1 378 ? -23.953 15.672 24.844 1 72.31 378 ARG B C 1
ATOM 6476 O O . ARG B 1 378 ? -23.172 15.484 25.766 1 72.31 378 ARG B O 1
ATOM 6483 N N . ALA B 1 379 ? -24.391 16.797 24.469 1 76.75 379 ALA B N 1
ATOM 6484 C CA . ALA B 1 379 ? -24.047 17.969 25.266 1 76.75 379 ALA B CA 1
ATOM 6485 C C . ALA B 1 379 ? -24.562 17.812 26.703 1 76.75 379 ALA B C 1
ATOM 6487 O O . ALA B 1 379 ? -23.828 18.094 27.656 1 76.75 379 ALA B O 1
ATOM 6488 N N . ILE B 1 380 ? -25.703 17.234 26.781 1 75.38 380 ILE B N 1
ATOM 6489 C CA . ILE B 1 380 ? -26.281 17.062 28.109 1 75.38 380 ILE B CA 1
ATOM 6490 C C . ILE B 1 380 ? -25.547 15.953 28.859 1 75.38 380 ILE B C 1
ATOM 6492 O O . ILE B 1 380 ? -25.25 16.09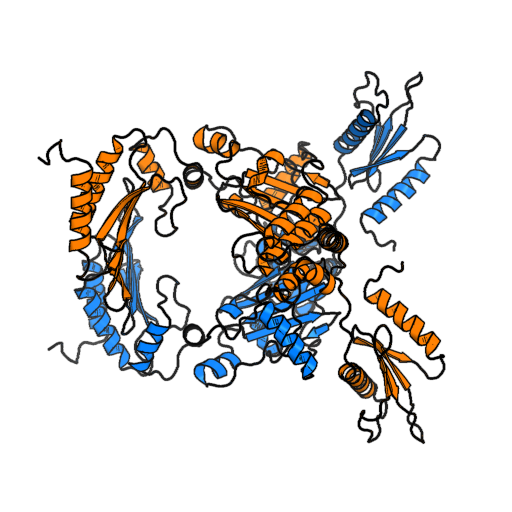4 30.047 1 75.38 380 ILE B O 1
ATOM 6496 N N . ALA B 1 381 ? -25.219 15.031 28.109 1 73.69 381 ALA B N 1
ATOM 6497 C CA . ALA B 1 381 ? -24.469 13.945 28.719 1 73.69 381 ALA B CA 1
ATOM 6498 C C . ALA B 1 381 ? -23.094 14.422 29.219 1 73.69 381 ALA B C 1
ATOM 6500 O O . ALA B 1 381 ? -22.641 14.031 30.281 1 73.69 381 ALA B O 1
ATOM 6501 N N . ARG B 1 382 ? -22.516 15.227 28.438 1 75.75 382 ARG B N 1
ATOM 6502 C CA . ARG B 1 382 ? -21.234 15.797 28.812 1 75.75 382 ARG B CA 1
ATOM 6503 C C . ARG B 1 382 ? -21.328 16.609 30.094 1 75.75 382 ARG B C 1
ATOM 6505 O O . ARG B 1 382 ? -20.422 16.562 30.938 1 75.75 382 ARG B O 1
ATOM 6512 N N . VAL B 1 383 ? -22.375 17.312 30.188 1 76.69 383 VAL B N 1
ATOM 6513 C CA . VAL B 1 383 ? -22.594 18.109 31.391 1 76.69 383 VAL B CA 1
ATOM 6514 C C . VAL B 1 383 ? -22.875 17.188 32.562 1 76.69 383 VAL B C 1
ATOM 6516 O O . VAL B 1 383 ? -22.359 17.391 33.656 1 76.69 383 VAL B O 1
ATOM 6519 N N . ARG B 1 384 ? -23.578 16.203 32.25 1 72.81 384 ARG B N 1
ATOM 6520 C CA . ARG B 1 384 ? -23.891 15.242 33.281 1 72.81 384 ARG B CA 1
ATOM 6521 C C . ARG B 1 384 ? -22.609 14.594 33.844 1 72.81 384 ARG B C 1
ATOM 6523 O O . ARG B 1 384 ? -22.422 14.508 35.031 1 72.81 384 ARG B O 1
ATOM 6530 N N . ASP B 1 385 ? -21.859 14.172 32.969 1 72.81 385 ASP B N 1
ATOM 6531 C CA . ASP B 1 385 ? -20.594 13.547 33.344 1 72.81 385 ASP B CA 1
ATOM 6532 C C . ASP B 1 385 ? -19.719 14.523 34.156 1 72.81 385 ASP B C 1
ATOM 6534 O O . ASP B 1 385 ? -19.094 14.141 35.125 1 72.81 385 ASP B O 1
ATOM 6538 N N . PHE B 1 386 ? -19.672 15.719 33.688 1 71.75 386 PHE B N 1
ATOM 6539 C CA . PHE B 1 386 ? -18.906 16.781 34.344 1 71.75 386 PHE B CA 1
ATOM 6540 C C . PHE B 1 386 ? -19.406 17.047 35.75 1 71.75 386 PHE B C 1
ATOM 6542 O O . PHE B 1 386 ? -18.609 17.156 36.688 1 71.75 386 PHE B O 1
ATOM 6549 N N . VAL B 1 387 ? -20.641 17.078 35.812 1 70 387 VAL B N 1
ATOM 6550 C CA . VAL B 1 387 ? -21.25 17.391 37.094 1 70 387 VAL B CA 1
ATOM 6551 C C . VAL B 1 387 ? -21.031 16.219 38.062 1 70 387 VAL B C 1
ATOM 6553 O O . VAL B 1 387 ? -20.688 16.438 39.25 1 70 387 VAL B O 1
ATOM 6556 N N . LEU B 1 388 ? -21.125 15.141 37.5 1 69.94 388 LEU B N 1
ATOM 6557 C CA . LEU B 1 388 ? -20.922 13.969 38.344 1 69.94 388 LEU B CA 1
ATOM 6558 C C . LEU B 1 388 ? -19.453 13.859 38.781 1 69.94 388 LEU B C 1
ATOM 6560 O O . LEU B 1 388 ? -19.156 13.531 39.906 1 69.94 388 LEU B O 1
ATOM 6564 N N . ALA B 1 389 ? -18.641 14.188 37.906 1 67.38 389 ALA B N 1
ATOM 6565 C CA . ALA B 1 389 ? -17.203 14.086 38.188 1 67.38 389 ALA B CA 1
ATOM 6566 C C . ALA B 1 389 ? -16.766 15.148 39.188 1 67.38 389 ALA B C 1
ATOM 6568 O O . ALA B 1 389 ? -15.82 14.93 39.969 1 67.38 389 ALA B O 1
ATOM 6569 N N . ARG B 1 390 ? -17.375 16.297 39.219 1 62.62 390 ARG B N 1
ATOM 6570 C CA . ARG B 1 390 ? -16.984 17.391 40.094 1 62.62 390 ARG B CA 1
ATOM 6571 C C . ARG B 1 390 ? -17.797 17.359 41.375 1 62.62 390 ARG B C 1
ATOM 6573 O O . ARG B 1 390 ? -17.656 18.25 42.219 1 62.62 390 ARG B O 1
ATOM 6580 N N . GLY B 1 391 ? -18.531 16.234 41.531 1 63.25 391 GLY B N 1
ATOM 6581 C CA . GLY B 1 391 ? -19.297 16.078 42.75 1 63.25 391 GLY B CA 1
ATOM 6582 C C . GLY B 1 391 ? -20.375 17.125 42.938 1 63.25 391 GLY B C 1
ATOM 6583 O O . GLY B 1 391 ? -20.75 17.453 44.062 1 63.25 391 GLY B O 1
ATOM 6584 N N . LEU B 1 392 ? -20.656 17.859 41.969 1 58.56 392 LEU B N 1
ATOM 6585 C CA . LEU B 1 392 ? -21.719 18.844 42.094 1 58.56 392 LEU B CA 1
ATOM 6586 C C . LEU B 1 392 ? -23.062 18.172 42.281 1 58.56 392 LEU B C 1
ATOM 6588 O O . LEU B 1 392 ? -23.359 17.188 41.594 1 58.56 392 LEU B O 1
ATOM 6592 N N . PRO B 1 393 ? -23.688 18.219 43.469 1 53.5 393 PRO B N 1
ATOM 6593 C CA . PRO B 1 393 ? -24.953 17.531 43.781 1 53.5 393 PRO B CA 1
ATOM 6594 C C . PRO B 1 393 ? -25.984 17.672 42.656 1 53.5 393 PRO B C 1
ATOM 6596 O O . PRO B 1 393 ? -26.281 18.797 42.219 1 53.5 393 PRO B O 1
ATOM 6599 N N . LEU B 1 394 ? -26.156 16.672 41.781 1 53.25 394 LEU B N 1
ATOM 6600 C CA . LEU B 1 394 ? -27.328 16.609 40.906 1 53.25 394 LEU B CA 1
ATOM 6601 C C . LEU B 1 394 ? -28.547 16.125 41.688 1 53.25 394 LEU B C 1
ATOM 6603 O O . LEU B 1 394 ? -28.531 15.047 42.281 1 53.25 394 LEU B O 1
ATOM 6607 N N . GLY B 1 395 ? -29.078 16.625 42.594 1 47.25 395 GLY B N 1
ATOM 6608 C CA . GLY B 1 395 ? -30.203 16.016 43.281 1 47.25 395 GLY B CA 1
ATOM 6609 C C . GLY B 1 395 ? -30.844 14.891 42.469 1 47.25 395 GLY B C 1
ATOM 6610 O O . GLY B 1 395 ? -30.297 14.453 41.469 1 47.25 395 GLY B O 1
ATOM 6611 N N . ASP B 1 396 ? -32.125 14.289 42.938 1 46.16 396 ASP B N 1
ATOM 6612 C CA . ASP B 1 396 ? -32.969 13.297 42.25 1 46.16 396 ASP B CA 1
ATOM 6613 C C . ASP B 1 396 ? -33.25 13.68 40.812 1 46.16 396 ASP B C 1
ATOM 6615 O O . ASP B 1 396 ? -34.156 13.141 40.188 1 46.16 396 ASP B O 1
ATOM 6619 N N . ARG B 1 397 ? -32.688 14.711 40.312 1 46.72 397 ARG B N 1
ATOM 6620 C CA . ARG B 1 397 ? -33.156 15.305 39.062 1 46.72 397 ARG B CA 1
ATOM 6621 C C . ARG B 1 397 ? -32.594 14.539 37.875 1 46.72 397 ARG B C 1
ATOM 6623 O O . ARG B 1 397 ? -31.406 14.234 37.812 1 46.72 397 ARG B O 1
ATOM 6630 N N . SER B 1 398 ? -33.469 13.812 37.188 1 50.66 398 SER B N 1
ATOM 6631 C CA . SER B 1 398 ? -33.25 13.32 35.844 1 50.66 398 SER B CA 1
ATOM 6632 C C . SER B 1 398 ? -32.75 14.422 34.906 1 50.66 398 SER B C 1
ATOM 6634 O O . SER B 1 398 ? -33.25 15.547 34.938 1 50.66 398 SER B O 1
ATOM 6636 N N . LEU B 1 399 ? -31.531 14.656 34.656 1 53.31 399 LEU B N 1
ATOM 6637 C CA . LEU B 1 399 ? -31.047 15.602 33.625 1 53.31 399 LEU B CA 1
ATOM 6638 C C . LEU B 1 399 ? -32.094 15.797 32.531 1 53.31 399 LEU B C 1
ATOM 6640 O O . LEU B 1 399 ? -31.828 16.484 31.547 1 53.31 399 LEU B O 1
ATOM 6644 N N . ASP B 1 400 ? -33.188 15.281 32.75 1 54.72 400 ASP B N 1
ATOM 6645 C CA . ASP B 1 400 ? -34.312 15.531 31.859 1 54.72 400 ASP B CA 1
ATOM 6646 C C . ASP B 1 400 ? -34.75 17 31.922 1 54.72 400 ASP B C 1
ATOM 6648 O O . ASP B 1 400 ? -35.406 17.484 31 1 54.72 400 ASP B O 1
ATOM 6652 N N . ILE B 1 401 ? -34.469 17.719 33 1 51.5 401 ILE B N 1
ATOM 6653 C CA . ILE B 1 401 ? -35 19.062 33.188 1 51.5 401 ILE B CA 1
ATOM 6654 C C . ILE B 1 401 ? -33.969 20.094 32.75 1 51.5 401 ILE B C 1
ATOM 6656 O O . ILE B 1 401 ? -34.125 21.297 33.031 1 51.5 401 ILE B O 1
ATOM 6660 N N . VAL B 1 402 ? -33.031 19.844 32 1 67.62 402 VAL B N 1
ATOM 6661 C CA . VAL B 1 402 ? -32.031 20.797 31.547 1 67.62 402 VAL B CA 1
ATOM 6662 C C . VAL B 1 402 ? -32.531 21.516 30.297 1 67.62 402 VAL B C 1
ATOM 6664 O O . VAL B 1 402 ? -33.219 20.938 29.484 1 67.62 402 VAL B O 1
ATOM 6667 N N . ARG B 1 403 ? -32.531 22.844 30.484 1 73.56 403 ARG B N 1
ATOM 6668 C CA . ARG B 1 403 ? -32.75 23.609 29.266 1 73.56 403 ARG B CA 1
ATOM 6669 C C . ARG B 1 403 ? -31.469 23.656 28.406 1 73.56 403 ARG B C 1
ATOM 6671 O O . ARG B 1 403 ? -30.438 24.141 28.859 1 73.56 403 ARG B O 1
ATOM 6678 N N . ALA B 1 404 ? -31.609 22.953 27.375 1 77.69 404 ALA B N 1
ATOM 6679 C CA . ALA B 1 404 ? -30.5 22.969 26.406 1 77.69 404 ALA B CA 1
ATOM 6680 C C . ALA B 1 404 ? -30.859 23.812 25.188 1 77.69 404 ALA B C 1
ATOM 6682 O O . ALA B 1 404 ? -31.875 23.578 24.547 1 77.69 404 ALA B O 1
ATOM 6683 N N . GLU B 1 405 ? -30.109 24.906 25 1 80.19 405 GLU B N 1
ATOM 6684 C CA . GLU B 1 405 ? -30.281 25.766 23.844 1 80.19 405 GLU B CA 1
ATOM 6685 C C . GLU B 1 405 ? -29.094 25.688 22.906 1 80.19 405 GLU B C 1
ATOM 6687 O O . GLU B 1 405 ? -27.938 25.781 23.328 1 80.19 405 GLU B O 1
ATOM 6692 N N . ARG B 1 406 ? -29.391 25.406 21.688 1 81.44 406 ARG B N 1
ATOM 6693 C CA . ARG B 1 406 ? -28.328 25.406 20.688 1 81.44 406 ARG B CA 1
ATOM 6694 C C . ARG B 1 406 ? -27.75 26.812 20.484 1 81.44 406 ARG B C 1
ATOM 6696 O O . ARG B 1 406 ? -28.516 27.766 20.344 1 81.44 406 ARG B O 1
ATOM 6703 N N . VAL B 1 407 ? -26.422 26.875 20.609 1 79.56 407 VAL B N 1
ATOM 6704 C CA . VAL B 1 407 ? -25.719 28.109 20.266 1 79.56 407 VAL B CA 1
ATOM 6705 C C . VAL B 1 407 ? -24.844 27.891 19.031 1 79.56 407 VAL B C 1
ATOM 6707 O O . VAL B 1 407 ? -24.828 26.797 18.469 1 79.56 407 VAL B O 1
ATOM 6710 N N . SER B 1 408 ? -24.094 28.906 18.5 1 73.19 408 SER B N 1
ATOM 6711 C CA . SER B 1 408 ? -23.406 28.906 17.234 1 73.19 408 SER B CA 1
ATOM 6712 C C . SER B 1 408 ? -22.391 27.766 17.156 1 73.19 408 SER B C 1
ATOM 6714 O O . SER B 1 408 ? -22.266 27.109 16.109 1 73.19 408 SER B O 1
ATOM 6716 N N . VAL B 1 409 ? -21.766 27.484 18.281 1 75.56 409 VAL B N 1
ATOM 6717 C CA . VAL B 1 409 ? -20.656 26.547 18.203 1 75.56 409 VAL B CA 1
ATOM 6718 C C . VAL B 1 409 ? -20.875 25.406 19.188 1 75.56 409 VAL B C 1
ATOM 6720 O O . VAL B 1 409 ? -19.922 24.703 19.562 1 75.56 409 VAL B O 1
ATOM 6723 N N . GLY B 1 410 ? -22.125 25.281 19.703 1 81.12 410 GLY B N 1
ATOM 6724 C CA . GLY B 1 410 ? -22.391 24.219 20.656 1 81.12 410 GLY B CA 1
ATOM 6725 C C . GLY B 1 410 ? -23.734 24.359 21.344 1 81.12 410 GLY B C 1
ATOM 6726 O O . GLY B 1 410 ? -24.719 24.766 20.719 1 81.12 410 GLY B O 1
ATOM 6727 N N . TRP B 1 411 ? -23.766 23.969 22.641 1 82.44 411 TRP B N 1
ATOM 6728 C CA . TRP B 1 411 ? -25 23.984 23.422 1 82.44 411 TRP B CA 1
ATOM 6729 C C . TRP B 1 411 ? -24.812 24.766 24.719 1 82.44 411 TRP B C 1
ATOM 6731 O O . TRP B 1 411 ? -23.766 24.656 25.375 1 82.44 411 TRP B O 1
ATOM 6741 N N . ARG B 1 412 ? -25.766 25.609 25 1 83.25 412 ARG B N 1
ATOM 6742 C CA . ARG B 1 412 ? -25.906 26.188 26.344 1 83.25 412 ARG B CA 1
ATOM 6743 C C . ARG B 1 412 ? -26.875 25.375 27.188 1 83.25 412 ARG B C 1
ATOM 6745 O O . ARG B 1 412 ? -28.047 25.234 26.828 1 83.25 412 ARG B O 1
ATOM 6752 N N . ILE B 1 413 ? -26.359 24.812 28.203 1 80.88 413 ILE B N 1
ATOM 6753 C CA . ILE B 1 413 ? -27.172 23.984 29.078 1 80.88 413 ILE B CA 1
ATOM 6754 C C . ILE B 1 413 ? -27.312 24.656 30.438 1 80.88 413 ILE B C 1
ATOM 6756 O O . ILE B 1 413 ? -26.328 24.938 31.109 1 80.88 413 ILE B O 1
ATOM 6760 N N . THR B 1 414 ? -28.484 24.969 30.734 1 77.75 414 THR B N 1
ATOM 6761 C CA . THR B 1 414 ? -28.797 25.625 32 1 77.75 414 THR B CA 1
ATOM 6762 C C . THR B 1 414 ? -29.422 24.641 32.969 1 77.75 414 THR B C 1
ATOM 6764 O O . THR B 1 414 ? -30.406 23.984 32.656 1 77.75 414 THR B O 1
ATOM 6767 N N . LEU B 1 415 ? -28.75 24.516 34.094 1 72.19 415 LEU B N 1
ATOM 6768 C CA . LEU B 1 415 ? -29.297 23.75 35.219 1 72.19 415 LEU B CA 1
ATOM 6769 C C . LEU B 1 415 ? -30.047 24.656 36.188 1 72.19 415 LEU B C 1
ATOM 6771 O O . LEU B 1 415 ? -29.453 25.578 36.75 1 72.19 415 LEU B O 1
ATOM 6775 N N . PRO B 1 416 ? -31.281 24.516 36.188 1 68.62 416 PRO B N 1
ATOM 6776 C CA . PRO B 1 416 ? -32.031 25.375 37.094 1 68.62 416 PRO B CA 1
ATOM 6777 C C . PRO B 1 416 ? -31.625 25.203 38.531 1 68.62 416 PRO B C 1
ATOM 6779 O O . PRO B 1 416 ? -31.25 24.109 38.969 1 68.62 416 PRO B O 1
ATOM 6782 N N . THR B 1 417 ? -31.438 26.391 39.125 1 60.72 417 THR B N 1
ATOM 6783 C CA . THR B 1 417 ? -31.219 26.406 40.562 1 60.72 417 THR B CA 1
ATOM 6784 C C . THR B 1 417 ? -32.438 25.859 41.312 1 60.72 417 THR B C 1
ATOM 6786 O O . THR B 1 417 ? -33.562 26.266 41.031 1 60.72 417 THR B O 1
ATOM 6789 N N . VAL B 1 418 ? -32.438 24.672 41.75 1 53.56 418 VAL B N 1
ATOM 6790 C CA . VAL B 1 418 ? -33.531 24.312 42.625 1 53.56 418 VAL B CA 1
ATOM 6791 C C . VAL B 1 418 ? -33.375 24.984 43.969 1 53.56 418 VAL B C 1
ATOM 6793 O O . VAL B 1 418 ? -32.281 25.375 44.344 1 53.56 418 VAL B O 1
ATOM 6796 N N . SER B 1 419 ? -34.531 25.078 44.75 1 54.53 419 SER B N 1
ATOM 6797 C CA . SER B 1 419 ? -34.625 25.703 46.062 1 54.53 419 SER B CA 1
ATOM 6798 C C . SER B 1 419 ? -33.406 25.391 46.906 1 54.53 419 SER B C 1
ATOM 6800 O O . SER B 1 419 ? -32.812 24.328 46.781 1 54.53 419 SER B O 1
ATOM 6802 N N . GLY B 1 420 ? -32.688 25.172 47.625 1 47.69 420 GLY B N 1
ATOM 6803 C CA . GLY B 1 420 ? -31.594 25.172 48.594 1 47.69 420 GLY B CA 1
ATOM 6804 C C . GLY B 1 420 ? -30.219 25.328 47.969 1 47.69 420 GLY B C 1
ATOM 6805 O O . GLY B 1 420 ? -30.109 25.781 46.812 1 47.69 420 GLY B O 1
ATOM 6806 N N . ASN B 1 421 ? -29.062 24.766 48.656 1 47.72 421 ASN B N 1
ATOM 6807 C CA . ASN B 1 421 ? -27.625 24.859 48.5 1 47.72 421 ASN B CA 1
ATOM 6808 C C . ASN B 1 421 ? -27.172 24.312 47.156 1 47.72 421 ASN B C 1
ATOM 6810 O O . ASN B 1 421 ? -25.984 24.016 46.969 1 47.72 421 ASN B O 1
ATOM 6814 N N . GLU B 1 422 ? -28.125 23.938 46.281 1 50.91 422 GLU B N 1
ATOM 6815 C CA . GLU B 1 422 ? -27.609 23.266 45.094 1 50.91 422 GLU B CA 1
ATOM 6816 C C . GLU B 1 422 ? -27.344 24.266 43.969 1 50.91 422 GLU B C 1
ATOM 6818 O O . GLU B 1 422 ? -28.188 25.109 43.656 1 50.91 422 GLU B O 1
ATOM 6823 N N . ALA B 1 423 ? -26.156 24.688 43.75 1 51.75 423 ALA B N 1
ATOM 6824 C CA . ALA B 1 423 ? -25.688 25.656 42.75 1 51.75 423 ALA B CA 1
ATOM 6825 C C . ALA B 1 423 ? -26.156 25.281 41.344 1 51.75 423 ALA B C 1
ATOM 6827 O O . ALA B 1 423 ? -25.984 24.141 40.906 1 51.75 423 ALA B O 1
ATOM 6828 N N . GLY B 1 424 ? -27.188 25.984 40.812 1 60.59 424 GLY B N 1
ATOM 6829 C CA . GLY B 1 424 ? -27.531 26.016 39.406 1 60.59 424 GLY B CA 1
ATOM 6830 C C . GLY B 1 424 ? -26.438 26.641 38.562 1 60.59 424 GLY B C 1
ATOM 6831 O O . GLY B 1 424 ? -25.531 27.297 39.094 1 60.59 424 GLY B O 1
ATOM 6832 N N . GLY B 1 425 ? -26.156 26.094 37.344 1 71.5 425 GLY B N 1
ATOM 6833 C CA . GLY B 1 425 ? -25.125 26.672 36.5 1 71.5 425 GLY B CA 1
ATOM 6834 C C . GLY B 1 425 ? -25.406 26.516 35.031 1 71.5 425 GLY B C 1
ATOM 6835 O O . GLY B 1 425 ? -26.391 25.891 34.625 1 71.5 425 GLY B O 1
ATOM 6836 N N . VAL B 1 426 ? -24.75 27.469 34.344 1 78.31 426 VAL B N 1
ATOM 6837 C CA . VAL B 1 426 ? -24.828 27.422 32.875 1 78.31 426 VAL B CA 1
ATOM 6838 C C . VAL B 1 426 ? -23.578 26.734 32.312 1 78.31 426 VAL B C 1
ATOM 6840 O O . VAL B 1 426 ? -22.453 27.078 32.688 1 78.31 426 VAL B O 1
ATOM 6843 N N . PHE B 1 427 ? -23.875 25.719 31.578 1 82.06 427 PHE B N 1
ATOM 6844 C CA . PHE B 1 427 ? -22.812 24.969 30.922 1 82.06 427 PHE B CA 1
ATOM 6845 C C . PHE B 1 427 ? -22.844 25.203 29.406 1 82.06 427 PHE B C 1
ATOM 6847 O O . PHE B 1 427 ? -23.922 25.297 28.812 1 82.06 427 PHE B O 1
ATOM 6854 N N . TYR B 1 428 ? -21.672 25.453 28.922 1 83.69 428 TYR B N 1
ATOM 6855 C CA . TYR B 1 428 ? -21.516 25.516 27.469 1 83.69 428 TYR B CA 1
ATOM 6856 C C . TYR B 1 428 ? -20.719 24.312 26.969 1 83.69 428 TYR B C 1
ATOM 6858 O O . TYR B 1 428 ? -19.641 24.016 27.5 1 83.69 428 TYR B O 1
ATOM 6866 N N . VAL B 1 429 ? -21.359 23.641 26.094 1 82.75 429 VAL B N 1
ATOM 6867 C CA . VAL B 1 429 ? -20.688 22.516 25.453 1 82.75 429 VAL B CA 1
ATOM 6868 C C . VAL B 1 429 ? -20.469 22.828 23.969 1 82.75 429 VAL B C 1
ATOM 6870 O O . VAL B 1 429 ? -21.438 22.938 23.203 1 82.75 429 VAL B O 1
ATOM 6873 N N . ALA B 1 430 ? -19.156 23.016 23.609 1 77.88 430 ALA B N 1
ATOM 6874 C CA . ALA B 1 430 ? -18.828 23.359 22.234 1 77.88 430 ALA B CA 1
ATOM 6875 C C . ALA B 1 430 ? -18.922 22.125 21.328 1 77.88 430 ALA B C 1
ATOM 6877 O O . ALA B 1 430 ? -18.875 21 21.797 1 77.88 430 ALA B O 1
ATOM 6878 N N . ASP B 1 431 ? -19.109 22.438 20.031 1 73.31 431 ASP B N 1
ATOM 6879 C CA . ASP B 1 431 ? -19.266 21.375 19.047 1 73.31 431 ASP B CA 1
ATOM 6880 C C . ASP B 1 431 ? -18.016 20.5 18.984 1 73.31 431 ASP B C 1
ATOM 6882 O O . ASP B 1 431 ? -18.062 19.375 18.484 1 73.31 431 ASP B O 1
ATOM 6886 N N . ASP B 1 432 ? -16.984 21 19.578 1 64.5 432 ASP B N 1
ATOM 6887 C CA . ASP B 1 432 ? -15.781 20.188 19.656 1 64.5 432 ASP B CA 1
ATOM 6888 C C . ASP B 1 432 ? -15.688 19.453 20.984 1 64.5 432 ASP B C 1
ATOM 6890 O O . ASP B 1 432 ? -14.609 19.031 21.406 1 64.5 432 ASP B O 1
ATOM 6894 N N . ASP B 1 433 ? -16.781 19.438 21.766 1 69.56 433 ASP B N 1
ATOM 6895 C CA . ASP B 1 433 ? -17.016 18.672 22.984 1 69.56 433 ASP B CA 1
ATOM 6896 C C . ASP B 1 433 ? -16.328 19.312 24.188 1 69.56 433 ASP B C 1
ATOM 6898 O O . ASP B 1 433 ? -16.109 18.656 25.203 1 69.56 433 ASP B O 1
ATOM 6902 N N . VAL B 1 434 ? -15.906 20.484 23.969 1 75.75 434 VAL B N 1
ATOM 6903 C CA . VAL B 1 434 ? -15.328 21.203 25.094 1 75.75 434 VAL B CA 1
ATOM 6904 C C . VAL B 1 434 ? -16.438 21.812 25.953 1 75.75 434 VAL B C 1
ATOM 6906 O O . VAL B 1 434 ? -17.328 22.484 25.438 1 75.75 434 VAL B O 1
ATOM 6909 N N . LEU B 1 435 ? -16.391 21.422 27.266 1 79.69 435 LEU B N 1
ATOM 6910 C CA . LEU B 1 435 ? -17.391 21.922 28.219 1 79.69 435 LEU B CA 1
ATOM 6911 C C . LEU B 1 435 ? -16.812 23.078 29.031 1 79.69 435 LEU B C 1
ATOM 6913 O O . LEU B 1 435 ? -15.688 23 29.531 1 79.69 435 LEU B O 1
ATOM 6917 N N . GLU B 1 436 ? -17.5 24.141 29.031 1 80.38 436 GLU B N 1
ATOM 6918 C CA . GLU B 1 436 ? -17.172 25.281 29.875 1 80.38 436 GLU B CA 1
ATOM 6919 C C . GLU B 1 436 ? -18.297 25.594 30.859 1 80.38 436 GLU B C 1
ATOM 6921 O O . GLU B 1 436 ? -19.484 25.5 30.516 1 80.38 436 GLU B O 1
ATOM 6926 N N . TYR B 1 437 ? -17.859 25.688 32.031 1 75.81 437 TYR B N 1
ATOM 6927 C CA . TYR B 1 437 ? -18.797 26.062 33.094 1 75.81 437 TYR B CA 1
ATOM 6928 C C . TYR B 1 437 ? -18.75 27.562 33.375 1 75.81 437 TYR B C 1
ATOM 6930 O O . TYR B 1 437 ? -17.672 28.141 33.5 1 75.81 437 TYR B O 1
ATOM 6938 N N . SER B 1 438 ? -19.875 28.188 33.156 1 69.56 438 SER B N 1
ATOM 6939 C CA . SER B 1 438 ? -19.969 29.609 33.469 1 69.56 438 SER B CA 1
ATOM 6940 C C . SER B 1 438 ? -20.734 29.859 34.75 1 69.56 438 SER B C 1
ATOM 6942 O O . SER B 1 438 ? -21.812 29.281 34.969 1 69.56 438 SER B O 1
ATOM 6944 N N . SER B 1 439 ? -20.031 30.562 35.625 1 60.72 439 SER B N 1
ATOM 6945 C CA . SER B 1 439 ? -20.734 31 36.812 1 60.72 439 SER B CA 1
ATOM 6946 C C . SER B 1 439 ? -21.797 32.031 36.469 1 60.72 439 SER B C 1
ATOM 6948 O O . SER B 1 439 ? -21.734 32.656 35.406 1 60.72 439 SER B O 1
ATOM 6950 N N . SER B 1 440 ? -22.906 32.125 37.188 1 58.03 440 SER B N 1
ATOM 6951 C CA . SER B 1 440 ? -24.094 32.969 37.062 1 58.03 440 SER B CA 1
ATOM 6952 C C . SER B 1 440 ? -23.703 34.469 37 1 58.03 440 SER B C 1
ATOM 6954 O O . SER B 1 440 ? -24.547 35.312 36.688 1 58.03 440 SER B O 1
ATOM 6956 N N . THR B 1 441 ? -22.469 34.812 37.062 1 60.28 441 THR B N 1
ATOM 6957 C CA . THR B 1 441 ? -22.172 36.219 37.188 1 60.28 441 THR B CA 1
ATOM 6958 C C . THR B 1 441 ? -21.875 36.844 35.844 1 60.28 441 THR B C 1
ATOM 6960 O O . THR B 1 441 ? -21.875 38.062 35.719 1 60.28 441 THR B O 1
ATOM 6963 N N . VAL B 1 442 ? -21.672 36.188 34.812 1 63.59 442 VAL B N 1
ATOM 6964 C CA . VAL B 1 442 ? -21.359 36.719 33.5 1 63.59 442 VAL B CA 1
ATOM 6965 C C . VAL B 1 442 ? -22.594 36.625 32.594 1 63.59 442 VAL B C 1
ATOM 6967 O O . VAL B 1 442 ? -23.25 35.562 32.562 1 63.59 442 VAL B O 1
ATOM 6970 N N . ALA B 1 443 ? -22.938 37.812 32.094 1 72.44 443 ALA B N 1
ATOM 6971 C CA . ALA B 1 443 ? -24.047 37.812 31.156 1 72.44 443 ALA B CA 1
ATOM 6972 C C . ALA B 1 443 ? -23.875 36.719 30.094 1 72.44 443 ALA B C 1
ATOM 6974 O O . ALA B 1 443 ? -22.781 36.594 29.531 1 72.44 443 ALA B O 1
ATOM 6975 N N . PRO B 1 444 ? -24.906 35.875 29.906 1 72.31 444 PRO B N 1
ATOM 6976 C CA . PRO B 1 444 ? -24.828 34.75 28.969 1 72.31 444 PRO B CA 1
ATOM 6977 C C . PRO B 1 444 ? -24.359 35.188 27.578 1 72.31 444 PRO B C 1
ATOM 6979 O O . PRO B 1 444 ? -23.609 34.469 26.922 1 72.31 444 PRO B O 1
ATOM 6982 N N . SER B 1 445 ? -24.75 36.406 27.219 1 76.19 445 SER B N 1
ATOM 6983 C CA . SER B 1 445 ? -24.375 36.875 25.891 1 76.19 445 SER B CA 1
ATOM 6984 C C . SER B 1 445 ? -22.859 37.125 25.781 1 76.19 445 SER B C 1
ATOM 6986 O O . SER B 1 445 ? -22.25 36.812 24.766 1 76.19 445 SER B O 1
ATOM 6988 N N . VAL B 1 446 ? -22.359 37.594 26.797 1 74.56 446 VAL B N 1
ATOM 6989 C CA . VAL B 1 446 ? -20.938 37.875 26.828 1 74.56 446 VAL B CA 1
ATOM 6990 C C . VAL B 1 446 ? -20.156 36.562 26.859 1 74.56 446 VAL B C 1
ATOM 6992 O O . VAL B 1 446 ? -19.188 36.375 26.125 1 74.56 446 VAL B O 1
ATOM 6995 N N . TYR B 1 447 ? -20.562 35.688 27.703 1 80.19 447 TYR B N 1
ATOM 6996 C CA . TYR B 1 447 ? -19.859 34.438 27.797 1 80.19 447 TYR B CA 1
ATOM 6997 C C . TYR B 1 447 ? -19.938 33.656 26.5 1 80.19 447 TYR B C 1
ATOM 6999 O O . TYR B 1 447 ? -18.953 33.031 26.094 1 80.19 447 TYR B O 1
ATOM 7007 N N . LEU B 1 448 ? -21.078 33.844 25.922 1 80.75 448 LEU B N 1
ATOM 7008 C CA . LEU B 1 448 ? -21.25 33.125 24.656 1 80.75 448 LEU B CA 1
ATOM 7009 C C . LEU B 1 448 ? -20.266 33.594 23.609 1 80.75 448 LEU B C 1
ATOM 7011 O O . LEU B 1 448 ? -19.688 32.812 22.875 1 80.75 448 LEU B O 1
ATOM 7015 N N . ALA B 1 449 ? -20.109 34.875 23.469 1 77.5 449 ALA B N 1
ATOM 7016 C CA . ALA B 1 449 ? -19.172 35.438 22.5 1 77.5 449 ALA B CA 1
ATOM 7017 C C . ALA B 1 449 ? -17.75 34.938 22.75 1 77.5 449 ALA B C 1
ATOM 7019 O O . ALA B 1 449 ? -17.031 34.562 21.812 1 77.5 449 ALA B O 1
ATOM 7020 N N . GLU B 1 450 ? -17.422 34.875 23.984 1 77.88 450 GLU B N 1
ATOM 7021 C CA . GLU B 1 450 ? -16.094 34.344 24.344 1 77.88 450 GLU B CA 1
ATOM 7022 C C . GLU B 1 450 ? -15.992 32.875 24.078 1 77.88 450 GLU B C 1
ATOM 7024 O O . GLU B 1 450 ? -14.945 32.375 23.625 1 77.88 450 GLU B O 1
ATOM 7029 N N . PHE B 1 451 ? -17.031 32.219 24.391 1 79.81 451 PHE B N 1
ATOM 7030 C CA . PHE B 1 451 ? -17.125 30.781 24.141 1 79.81 451 PHE B CA 1
ATOM 7031 C C . PHE B 1 451 ? -16.922 30.469 22.672 1 79.81 451 PHE B C 1
ATOM 7033 O O . PHE B 1 451 ? -16.156 29.562 22.328 1 79.81 451 PHE B O 1
ATOM 7040 N N . GLU B 1 452 ? -17.562 31.234 21.844 1 77.12 452 GLU B N 1
ATOM 7041 C CA . GLU B 1 452 ? -17.422 31.078 20.391 1 77.12 452 GLU B CA 1
ATOM 7042 C C . GLU B 1 452 ? -16 31.391 19.938 1 77.12 452 GLU B C 1
ATOM 7044 O O . GLU B 1 452 ? -15.453 30.688 19.094 1 77.12 452 GLU B O 1
ATOM 7049 N N . HIS B 1 453 ? -15.484 32.375 20.484 1 74.94 453 HIS B N 1
ATOM 7050 C CA . HIS B 1 453 ? -14.109 32.75 20.141 1 74.94 453 HIS B CA 1
ATOM 7051 C C . HIS B 1 453 ? -13.125 31.656 20.531 1 74.94 453 HIS B C 1
ATOM 7053 O O . HIS B 1 453 ? -12.242 31.328 19.734 1 74.94 453 HIS B O 1
ATOM 7059 N N . ARG B 1 454 ? -13.336 31.156 21.656 1 72.75 454 ARG B N 1
ATOM 7060 C CA . ARG B 1 454 ? -12.453 30.078 22.094 1 72.75 454 ARG B CA 1
ATOM 7061 C C . ARG B 1 454 ? -12.633 28.828 21.25 1 72.75 454 ARG B C 1
ATOM 7063 O O . ARG B 1 454 ? -11.664 28.125 20.953 1 72.75 454 ARG B O 1
ATOM 7070 N N . PHE B 1 455 ? -13.812 28.594 20.859 1 72.75 455 PHE B N 1
ATOM 7071 C CA . PHE B 1 455 ? -14.078 27.484 19.938 1 72.75 455 PHE B CA 1
ATOM 7072 C C . PHE B 1 455 ? -13.336 27.672 18.625 1 72.75 455 PHE B C 1
ATOM 7074 O O . PHE B 1 455 ? -12.672 26.75 18.141 1 72.75 455 PHE B O 1
ATOM 7081 N N . ASP B 1 456 ? -13.438 28.844 18.172 1 64.31 456 ASP B N 1
ATOM 7082 C CA . ASP B 1 456 ? -12.766 29.156 16.906 1 64.31 456 ASP B CA 1
ATOM 7083 C C . ASP B 1 456 ? -11.25 29 17.047 1 64.31 456 ASP B C 1
ATOM 7085 O O . ASP B 1 456 ? -10.594 28.531 16.109 1 64.31 456 ASP B O 1
ATOM 7089 N N . GLN B 1 457 ? -10.773 29.344 18.156 1 62.28 457 GLN B N 1
ATOM 7090 C CA . GLN B 1 457 ? -9.344 29.203 18.406 1 62.28 457 GLN B CA 1
ATOM 7091 C C . GLN B 1 457 ? -8.922 27.734 18.422 1 62.28 457 GLN B C 1
ATOM 7093 O O . GLN B 1 457 ? -7.871 27.375 17.891 1 62.28 457 GLN B O 1
ATOM 7098 N N . ARG B 1 458 ? -9.805 27.047 19.031 1 60.75 458 ARG B N 1
ATOM 7099 C CA . ARG B 1 458 ? -9.484 25.625 19.141 1 60.75 458 ARG B CA 1
ATOM 7100 C C . ARG B 1 458 ? -9.586 24.922 17.781 1 60.75 458 ARG B C 1
ATOM 7102 O O . ARG B 1 458 ? -8.875 23.969 17.516 1 60.75 458 ARG B O 1
ATOM 7109 N N . GLN B 1 459 ? -10.547 25.391 17.109 1 59.84 459 GLN B N 1
ATOM 7110 C CA . GLN B 1 459 ? -10.766 24.75 15.812 1 59.84 459 GLN B CA 1
ATOM 7111 C C . GLN B 1 459 ? -9.828 25.328 14.758 1 59.84 459 GLN B C 1
ATOM 7113 O O . GLN B 1 459 ? -9.82 24.859 13.617 1 59.84 459 GLN B O 1
ATOM 7118 N N . GLY B 1 460 ? -8.898 25.953 15.18 1 52.09 460 GLY B N 1
ATOM 7119 C CA . GLY B 1 460 ? -7.945 26.516 14.242 1 52.09 460 GLY B CA 1
ATOM 7120 C C . GLY B 1 460 ? -8.531 27.641 13.406 1 52.09 460 GLY B C 1
ATOM 7121 O O . GLY B 1 460 ? -8.039 27.938 12.32 1 52.09 460 GLY B O 1
ATOM 7122 N N . GLY B 1 461 ? -9.664 28.156 13.711 1 40.25 461 GLY B N 1
ATOM 7123 C CA . GLY B 1 461 ? -10.234 29.219 12.898 1 40.25 461 GLY B CA 1
ATOM 7124 C C . GLY B 1 461 ? -9.414 30.5 12.914 1 40.25 461 GLY B C 1
ATOM 7125 O O . GLY B 1 461 ? -8.883 30.891 13.961 1 40.25 461 GLY B O 1
ATOM 7126 N N . VAL B 1 462 ? -8.641 30.734 11.906 1 37.38 462 VAL B N 1
ATOM 7127 C CA . VAL B 1 462 ? -8.109 32.062 11.578 1 37.38 462 VAL B CA 1
ATOM 7128 C C . VAL B 1 462 ? -9.18 33.125 11.812 1 37.38 462 VAL B C 1
ATOM 7130 O O . VAL B 1 462 ? -10.297 33 11.312 1 37.38 462 VAL B O 1
ATOM 7133 N N . GLN B 1 463 ? -9.258 33.812 12.938 1 31.19 463 GLN B N 1
ATOM 7134 C CA . GLN B 1 463 ? -9.914 35.125 12.852 1 31.19 463 GLN B CA 1
ATOM 7135 C C . GLN B 1 463 ? -9.641 35.781 11.508 1 31.19 463 GLN B C 1
ATOM 7137 O O . GLN B 1 463 ? -8.484 35.906 11.094 1 31.19 463 GLN B O 1
ATOM 7142 N N . VAL B 1 464 ? -10.688 35.75 10.633 1 27.64 464 VAL B N 1
ATOM 7143 C CA . VAL B 1 464 ? -10.617 36.875 9.719 1 27.64 464 VAL B CA 1
ATOM 7144 C C . VAL B 1 464 ? -10.766 38.188 10.5 1 27.64 464 VAL B C 1
ATOM 7146 O O . VAL B 1 464 ? -11.656 38.312 11.344 1 27.64 464 VAL B O 1
#